Protein AF-A0A936JJU2-F1 (afdb_monomer_lite)

Radius of gyration: 40.04 Å; chains: 1; bounding box: 97×70×119 Å

Sequence (979 aa):
MFFISIFLTSLLRIQAQEFVVNSTEDLPDADISDNIFFPQTLRSALENIEAHGGTQIRFLFDNLTYNLSQKYQLPTINKPIKIIGKGSTIHGENYIKYGLFFQSGANGSEVEDLRLTGFTVSPLSVQCNNSIFTSIEIFNNLGVGILLNNASNNIFISSKTTYSGFKIHSNSGDIGYGVQIDEKSNDNTFDGISFGCDLINFNQDLGNSKDGLYIRGEGTVVRNCVFAYNRRNGIELDQPNLNARPTTIINCDFQTSRLMQYAEVGTSDYNDTANQKSGIRIFRGNNITIRNCVFARHRSYGIESGVSGSNIVIDSNVFCLTPANRQMTEFVGNAEMIGESAIKARGNNLKIANNYIGKVKNGVSLFNGDGISIIGNTIGVVDSNVVFSPTNDGIFIGDNVKNLKIGDAMVPALGNRIIGSGRHCIWAQCYDTSKLFVIANNNLGVDKIIKPALPCGESGILLEGNISFVSIELNNISSLQYGIRIRSLPSTINSTIVYTPASLTITKNTLGFVLLDSTQKNNSEAALALEGVKNIDVSRNVLSYSNKGIVCSSDINQNISIFLNQIGALSTTDLVKVNASHGILLKNGCTGVSVGLLLDSTSGNLIYNNGGAAVKVEDSSINNLIVYNIMIGNKQGSISLGDGKLYYDEKRDRDSSDLDSGPNSLQNAPVVTNIDIRNLDAVYLAMLTGKSGRKYSINEYLTLKLPTSSQYLMPAIKPIRQYQVAIPESGVVEISKDIIDIESVELMKKGTHTITLTATNEDLETSQLGSVFSPSGTDLSISYDTTKSVVIGRVIKTYLTTKNISEIKALNVQIVDSMPAMFVIDSVMSTIGVPVIEGSLVKLTLSELNAQDSVEILVIGRHTTQEIHKRYAFVYSDSKEITLANNEDSLFIIIDPTQVHHSTSEFPPTYFSSGQTLRITLNSNYKVVQLIDILGNRVYHKDVNKNHRIFIENIPFGLYMVILTDEANKLNVYNILHF

Secondary structure (DSSP, 8-state):
--SSSSSSSS-------EEEE---S----S-TTSS---S-SHHHHHHHHHHH--SEEEESSSS-EEEE-SSSPPPPB-S--EEEEEEEEEEE-TT--EEEEE-TT-TT-EEEEEEEE--SSEEEEE--SS-EEES-EEES-SS-SEEESS--S-EEE--SSSSS--EEE---STT--SEEE-TT--S-EEES-EESS-SSSTTS----SS-SEEE-SSS-EEES-EE-S-SSEEEEEE---TTPPPEEEES-B--S-S---SS---TTGGG-TTS-SEEEEEEE-EEEEEES-B--S-SSEEEEE-TT-EEEEEES-EES---TT--TTS--SS-PPEEEEEEEEEEEEEEEES-EE-SEEEEEEEEEEEEEEEES-EESEEETTEEE--SS-SEEE-TTEEEEEEE-SS-GGG--EE--BSSEEEEEEE--S---EEEES-EES--SSSS----BSSEEEEEEES--SEEEES-EE-BSSEEEEEE---EEETTEEE-----EEEES-EES---TT--SPS-SSEEEEEES-EEEEEES-EE-SSSEEEEEE-TT-EEEEEES-EEE-SSTT-TTS--SS-SEEEETT--SEEESBTTBTT---EEES-SS-SEEE-TT--S-EE-S-EEES-TT-SEEES-HHHHHHS-TT-STT-SS-SSS------EEEEEEE-SS-EEEEEEEE--TT-EEEEEEEEEE---TT-TTPPPPEEEEEEEEEEPPTTSEEEEEEEE--HHHHHHHHTTSEEEEEEEEETT--B----BPPP--S--EEEEE-TTT-EEETTEEEEEEEEEE-SSS-EEEEEEEEE--TTEEEEEEEESSS--EEETTEEEEEEEEE-TT-EEEEEEEEEESS-SEEEEEEEEE-SSS---TTTSEEEEEEE--GGG----S-S---EEEE-SSEEEEE-SS-EEEEEEEETT--EEEEEEE-TT-EEEEESPPSEEEEEEEEETT--EEEEEEEE-

Structure (mmCIF, N/CA/C/O backbone):
data_AF-A0A936JJU2-F1
#
_entry.id   AF-A0A936JJU2-F1
#
loop_
_atom_site.group_PDB
_atom_site.id
_atom_site.type_symbol
_atom_site.label_atom_id
_atom_site.label_alt_id
_atom_site.label_comp_id
_atom_site.label_asym_id
_atom_site.label_entity_id
_atom_site.label_seq_id
_atom_site.pdbx_PDB_ins_code
_atom_site.Cartn_x
_atom_site.Cartn_y
_atom_site.Cartn_z
_atom_site.occupancy
_atom_site.B_iso_or_equiv
_atom_site.auth_seq_id
_atom_site.auth_comp_id
_atom_site.auth_asym_id
_atom_site.auth_atom_id
_atom_site.pdbx_PDB_model_num
ATOM 1 N N . MET A 1 1 ? -34.732 -45.174 61.793 1.00 40.16 1 MET A N 1
ATOM 2 C CA . MET A 1 1 ? -34.907 -43.712 61.935 1.00 40.16 1 MET A CA 1
ATOM 3 C C . MET A 1 1 ? -33.585 -42.999 61.594 1.00 40.16 1 MET A C 1
ATOM 5 O O . MET A 1 1 ? -33.005 -42.371 62.459 1.00 40.16 1 MET A O 1
ATOM 9 N N . PHE A 1 2 ? -33.060 -43.160 60.364 1.00 36.84 2 PHE A N 1
ATOM 10 C CA . PHE A 1 2 ? -31.768 -42.556 59.953 1.00 36.84 2 PHE A CA 1
ATOM 11 C C . PHE A 1 2 ? -31.619 -42.312 58.431 1.00 36.84 2 PHE A C 1
ATOM 13 O O . PHE A 1 2 ? -30.558 -41.910 57.978 1.00 36.84 2 PHE A O 1
ATOM 20 N N . PHE A 1 3 ? -32.671 -42.526 57.625 1.00 35.47 3 PHE A N 1
ATOM 21 C CA . PHE A 1 3 ? -32.585 -42.466 56.151 1.00 35.47 3 PHE A CA 1
ATOM 22 C C . PHE A 1 3 ? -33.472 -41.399 55.484 1.00 35.47 3 PHE A C 1
ATOM 24 O O . PHE A 1 3 ? -33.470 -41.283 54.266 1.00 35.47 3 PHE A O 1
ATOM 31 N N . ILE A 1 4 ? -34.194 -40.582 56.260 1.00 44.06 4 ILE A N 1
ATOM 32 C CA . ILE A 1 4 ? -35.075 -39.518 55.727 1.00 44.06 4 ILE A CA 1
ATOM 33 C C . ILE A 1 4 ? -34.419 -38.120 55.809 1.00 44.06 4 ILE A C 1
ATOM 35 O O . ILE A 1 4 ? -34.887 -37.180 55.180 1.00 44.06 4 ILE A O 1
ATOM 39 N N . SER A 1 5 ? -33.273 -37.973 56.489 1.00 38.62 5 SER A N 1
ATOM 40 C CA . SER A 1 5 ? -32.639 -36.658 56.709 1.00 38.62 5 SER A CA 1
ATOM 41 C C . SER A 1 5 ? -31.586 -36.243 55.668 1.00 38.62 5 SER A C 1
ATOM 43 O O . SER A 1 5 ? -31.116 -35.113 55.727 1.00 38.62 5 SER A O 1
ATOM 45 N N . ILE A 1 6 ? -31.198 -37.116 54.729 1.00 41.53 6 ILE A N 1
ATOM 46 C CA . ILE A 1 6 ? -30.118 -36.826 53.755 1.00 41.53 6 ILE A CA 1
ATOM 47 C C . ILE A 1 6 ? -30.666 -36.522 52.346 1.00 41.53 6 ILE A C 1
ATOM 49 O O . ILE A 1 6 ? -29.966 -35.951 51.519 1.00 41.53 6 ILE A O 1
ATOM 53 N N . PHE A 1 7 ? -31.945 -36.806 52.081 1.00 34.97 7 PHE A N 1
ATOM 54 C CA . PHE A 1 7 ? -32.577 -36.515 50.784 1.00 34.97 7 PHE A CA 1
ATOM 55 C C . PHE A 1 7 ? -33.333 -35.173 50.735 1.00 34.97 7 PHE A C 1
ATOM 57 O O . PHE A 1 7 ? -33.782 -34.771 49.665 1.00 34.97 7 PHE A O 1
ATOM 64 N N . LEU A 1 8 ? -33.462 -34.462 51.866 1.00 32.72 8 LEU A N 1
ATOM 65 C CA . LEU A 1 8 ? -34.159 -33.167 51.937 1.00 32.72 8 LEU A CA 1
ATOM 66 C C . LEU A 1 8 ? -33.231 -31.938 51.859 1.00 32.72 8 LEU A C 1
ATOM 68 O O . LEU A 1 8 ? -33.726 -30.828 51.696 1.00 32.72 8 LEU A O 1
ATOM 72 N N . THR A 1 9 ? -31.906 -32.102 51.936 1.00 36.31 9 THR A N 1
ATOM 73 C CA . THR A 1 9 ? -30.935 -30.986 51.903 1.00 36.31 9 THR A CA 1
ATOM 74 C C . THR A 1 9 ? -30.238 -30.792 50.554 1.00 36.31 9 THR A C 1
ATOM 76 O O . THR A 1 9 ? -29.583 -29.776 50.356 1.00 36.31 9 THR A O 1
ATOM 79 N N . SER A 1 10 ? -30.420 -31.699 49.590 1.00 34.22 10 SER A N 1
ATOM 80 C CA . SER A 1 10 ? -29.864 -31.593 48.228 1.00 34.22 10 SER A CA 1
ATOM 81 C C . SER A 1 10 ? -30.870 -31.101 47.173 1.00 34.22 10 SER A C 1
ATOM 83 O O . SER A 1 10 ? -30.530 -30.991 45.998 1.00 34.22 10 SER A O 1
ATOM 85 N N . LEU A 1 11 ? -32.101 -30.775 47.589 1.00 33.19 11 LEU A N 1
ATOM 86 C CA . LEU A 1 11 ? -33.198 -30.282 46.739 1.00 33.19 11 LEU A CA 1
ATOM 87 C C . LEU A 1 11 ? -33.720 -28.895 47.150 1.00 33.19 11 LEU A C 1
ATOM 89 O O . LEU A 1 11 ? -34.716 -28.426 46.592 1.00 33.19 11 LEU A O 1
ATOM 93 N N . LEU A 1 12 ? -33.034 -28.205 48.072 1.00 40.25 12 LEU A N 1
ATOM 94 C CA . LEU A 1 12 ? -33.179 -26.759 48.223 1.00 40.25 12 LEU A CA 1
ATOM 95 C C . LEU A 1 12 ? -32.635 -26.123 46.947 1.00 40.25 12 LEU A C 1
ATOM 97 O O . LEU A 1 12 ? -31.440 -25.885 46.794 1.00 40.25 12 LEU A O 1
ATOM 101 N N . ARG A 1 13 ? -33.558 -25.931 46.001 1.00 38.94 13 ARG A N 1
ATOM 102 C CA . ARG A 1 13 ? -33.442 -25.001 44.887 1.00 38.94 13 ARG A CA 1
ATOM 103 C C . ARG A 1 13 ? -32.638 -23.804 45.387 1.00 38.94 13 ARG A C 1
ATOM 105 O O . ARG A 1 13 ? -33.099 -23.117 46.295 1.00 38.94 13 ARG A O 1
ATOM 112 N N . ILE A 1 14 ? -31.482 -23.544 44.777 1.00 45.72 14 ILE A N 1
ATOM 113 C CA . ILE A 1 14 ? -30.986 -22.174 44.669 1.00 45.72 14 ILE A CA 1
ATOM 114 C C . ILE A 1 14 ? -32.116 -21.459 43.930 1.00 45.72 14 ILE A C 1
ATOM 116 O O . ILE A 1 14 ? -32.237 -21.544 42.708 1.00 45.72 14 ILE A O 1
ATOM 120 N N . GLN A 1 15 ? -33.070 -20.923 44.688 1.00 49.09 15 GLN A N 1
ATOM 121 C CA . GLN A 1 15 ? -34.085 -20.053 44.143 1.00 49.09 15 GLN A CA 1
ATOM 122 C C . GLN A 1 15 ? -33.283 -18.880 43.602 1.00 49.09 15 GLN A C 1
ATOM 124 O O . GLN A 1 15 ? -32.525 -18.263 44.345 1.00 49.09 15 GLN A O 1
ATOM 129 N N . ALA A 1 16 ? -33.361 -18.669 42.292 1.00 61.81 16 ALA A N 1
ATOM 130 C CA . ALA A 1 16 ? -32.753 -17.534 41.626 1.00 61.81 16 ALA A CA 1
ATOM 131 C C . ALA A 1 16 ? -33.216 -16.258 42.349 1.00 61.81 16 ALA A C 1
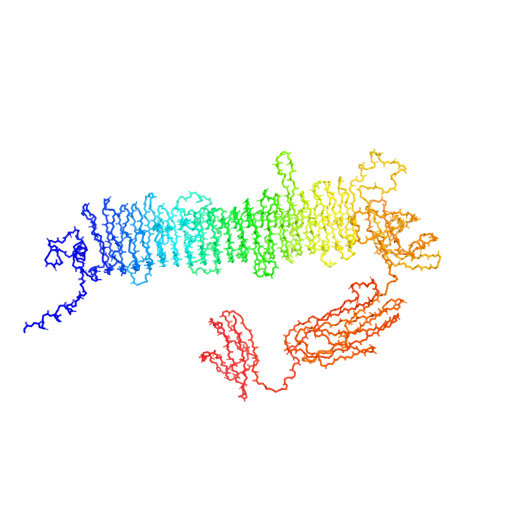ATOM 133 O O . ALA A 1 16 ? -34.368 -15.850 42.201 1.00 61.81 16 ALA A O 1
ATOM 134 N N . GLN A 1 17 ? -32.370 -15.714 43.228 1.00 82.94 17 GLN A N 1
ATOM 135 C CA . GLN A 1 17 ? -32.709 -14.549 44.033 1.00 82.94 17 GLN A CA 1
ATOM 136 C C . GLN A 1 17 ? -32.469 -13.306 43.176 1.00 82.94 17 GLN A C 1
ATOM 138 O O . GLN A 1 17 ? -31.356 -13.068 42.692 1.00 82.94 17 GLN A O 1
ATOM 143 N N . GLU A 1 18 ? -33.549 -12.564 42.938 1.00 91.56 18 GLU A N 1
ATOM 144 C CA . GLU A 1 18 ? -33.556 -11.293 42.219 1.00 91.56 18 GLU A CA 1
ATOM 145 C C . GLU A 1 18 ? -33.667 -10.144 43.225 1.00 91.56 18 GLU A C 1
ATOM 147 O O . GLU A 1 18 ? -34.605 -10.096 44.022 1.00 91.56 18 GLU A O 1
ATOM 152 N N . PHE A 1 19 ? -32.738 -9.193 43.151 1.00 94.12 19 PHE A N 1
ATOM 153 C CA . PHE A 1 19 ? -32.750 -7.972 43.951 1.00 94.12 19 PHE A CA 1
ATOM 154 C C . PHE A 1 19 ? -33.273 -6.804 43.106 1.00 94.12 19 PHE A C 1
ATOM 156 O O . PHE A 1 19 ? -32.658 -6.413 42.111 1.00 94.12 19 PHE A O 1
ATOM 163 N N . VAL A 1 20 ? -34.430 -6.252 43.484 1.00 95.62 20 VAL A N 1
ATOM 164 C CA . VAL A 1 20 ? -35.074 -5.143 42.761 1.00 95.62 20 VAL A CA 1
ATOM 165 C C . VAL A 1 20 ? -34.740 -3.811 43.429 1.00 95.62 20 VAL A C 1
ATOM 167 O O . VAL A 1 20 ? -35.264 -3.500 44.494 1.00 95.62 20 VAL A O 1
ATOM 170 N N . VAL A 1 21 ? -33.899 -3.004 42.786 1.00 96.00 21 VAL A N 1
ATOM 171 C CA . VAL A 1 21 ? -33.484 -1.688 43.292 1.00 96.00 21 VAL A CA 1
ATOM 172 C C . VAL A 1 21 ? -34.578 -0.658 43.006 1.00 96.00 21 VAL A C 1
ATOM 174 O O . VAL A 1 21 ? -34.879 -0.380 41.842 1.00 96.00 21 VAL A O 1
ATOM 177 N N . ASN A 1 22 ? -35.159 -0.067 44.052 1.00 94.75 22 ASN A N 1
ATOM 178 C CA . ASN A 1 22 ? -36.222 0.943 43.938 1.00 94.75 22 ASN A CA 1
ATOM 179 C C . ASN A 1 22 ? -35.958 2.243 44.715 1.00 94.75 22 ASN A C 1
ATOM 181 O O . ASN A 1 22 ? -36.777 3.155 44.645 1.00 94.75 22 ASN A O 1
ATOM 185 N N . SER A 1 23 ? -34.823 2.356 45.406 1.00 94.06 23 SER A N 1
ATOM 186 C CA . SER A 1 23 ? -34.385 3.596 46.049 1.00 94.06 23 SER A CA 1
ATOM 187 C C . SER A 1 23 ? -33.131 4.147 45.372 1.00 94.06 23 SER A C 1
ATOM 189 O O . SER A 1 23 ? -32.212 3.392 45.051 1.00 94.06 23 SER A O 1
ATOM 191 N N . THR A 1 24 ? -33.091 5.467 45.164 1.00 93.44 24 THR A N 1
ATOM 192 C CA . THR A 1 24 ? -31.921 6.199 44.642 1.00 93.44 24 THR A CA 1
ATOM 193 C C . THR A 1 24 ? -30.899 6.554 45.723 1.00 93.44 24 THR A C 1
ATOM 195 O O . THR A 1 24 ? -29.877 7.163 45.414 1.00 93.44 24 THR A O 1
ATOM 198 N N . GLU A 1 25 ? -31.183 6.230 46.985 1.00 93.25 25 GLU A N 1
ATOM 199 C CA . GLU A 1 25 ? -30.280 6.467 48.110 1.00 93.25 25 GLU A CA 1
ATOM 200 C C . GLU A 1 25 ? -29.057 5.534 48.062 1.00 93.25 25 GLU A C 1
ATOM 202 O O . GLU A 1 25 ? -29.143 4.384 47.629 1.00 93.25 25 GLU A O 1
ATOM 207 N N . ASP A 1 26 ? -27.916 6.013 48.562 1.00 93.25 26 ASP A N 1
ATOM 208 C CA . ASP A 1 26 ? -26.689 5.224 48.732 1.00 93.25 26 ASP A CA 1
ATOM 209 C C . ASP A 1 26 ? -26.554 4.760 50.192 1.00 93.25 26 ASP A C 1
ATOM 211 O O . ASP A 1 26 ? -25.751 5.292 50.964 1.00 93.25 26 ASP A O 1
ATOM 215 N N . LEU A 1 27 ? -27.401 3.809 50.596 1.00 94.19 27 LEU A N 1
ATOM 216 C CA . LEU A 1 27 ? -27.404 3.226 51.944 1.00 94.19 27 LEU A CA 1
ATOM 217 C C . LEU A 1 27 ? -26.990 1.747 51.912 1.00 94.19 27 LEU A C 1
ATOM 219 O O . LEU A 1 27 ? -27.438 1.035 51.009 1.00 94.19 27 LEU A O 1
ATOM 223 N N . PRO A 1 28 ? -26.157 1.286 52.866 1.00 93.31 28 PRO A N 1
ATOM 224 C CA . PRO A 1 28 ? -25.867 -0.135 53.040 1.00 93.31 28 PRO A CA 1
ATOM 225 C C . PRO A 1 28 ? -27.104 -0.880 53.547 1.00 93.31 28 PRO A C 1
ATOM 227 O O . PRO A 1 28 ? -28.092 -0.254 53.943 1.00 93.31 28 PRO A O 1
ATOM 230 N N . ASP A 1 29 ? -27.039 -2.206 53.546 1.00 91.44 29 ASP A N 1
ATOM 231 C CA . ASP A 1 29 ? -28.048 -3.037 54.185 1.00 91.44 29 ASP A CA 1
ATOM 232 C C . ASP A 1 29 ? -28.132 -2.738 55.691 1.00 91.44 29 ASP A C 1
ATOM 234 O O . ASP A 1 29 ? -27.113 -2.529 56.359 1.00 91.44 29 ASP A O 1
ATOM 238 N N . ALA A 1 30 ? -29.354 -2.661 56.217 1.00 91.25 30 ALA A N 1
ATOM 239 C CA . ALA A 1 30 ? -29.588 -2.355 57.622 1.00 91.25 30 ALA A CA 1
ATOM 240 C C . ALA A 1 30 ? -29.129 -3.497 58.544 1.00 91.25 30 ALA A C 1
ATOM 242 O O . ALA A 1 30 ? -28.650 -3.222 59.648 1.00 91.25 30 ALA A O 1
ATOM 243 N N . ASP A 1 31 ? -29.256 -4.748 58.095 1.00 90.38 31 ASP A N 1
ATOM 244 C CA . ASP A 1 31 ? -28.789 -5.943 58.791 1.00 90.38 31 ASP A CA 1
ATOM 245 C C . ASP A 1 31 ? -28.490 -7.064 57.790 1.00 90.38 31 ASP A C 1
ATOM 247 O O . ASP A 1 31 ? -29.290 -7.961 57.552 1.00 90.38 31 ASP A O 1
ATOM 251 N N . ILE A 1 32 ? -27.258 -7.088 57.281 1.00 90.00 32 ILE A N 1
ATOM 252 C CA . ILE A 1 32 ? -26.828 -8.100 56.310 1.00 90.00 32 ILE A CA 1
ATOM 253 C C . ILE A 1 32 ? -26.976 -9.554 56.807 1.00 90.00 32 ILE A C 1
ATOM 255 O O . ILE A 1 32 ? -26.828 -10.481 56.017 1.00 90.00 32 ILE A O 1
ATOM 259 N N . SER A 1 33 ? -27.215 -9.802 58.100 1.00 88.12 33 SER A N 1
ATOM 260 C CA . SER A 1 33 ? -27.320 -11.151 58.664 1.00 88.12 33 SER A CA 1
ATOM 261 C C . SER A 1 33 ? -28.732 -11.746 58.648 1.00 88.12 33 SER A C 1
ATOM 263 O O . SER A 1 33 ? -28.875 -12.958 58.827 1.00 88.12 33 SER A O 1
ATOM 265 N N . ASP A 1 34 ? -29.766 -10.936 58.410 1.00 82.81 34 ASP A N 1
ATOM 266 C CA . ASP A 1 34 ? -31.167 -11.356 58.538 1.00 82.81 34 ASP A CA 1
ATOM 267 C C . ASP A 1 34 ? -31.761 -11.979 57.253 1.00 82.81 34 ASP A C 1
ATOM 269 O O . ASP A 1 34 ? -32.876 -12.508 57.277 1.00 82.81 34 ASP A O 1
ATOM 273 N N . ASN A 1 35 ? -30.990 -11.998 56.156 1.00 78.62 35 ASN A N 1
ATOM 274 C CA . ASN A 1 35 ? -31.396 -12.404 54.800 1.00 78.62 35 ASN A CA 1
ATOM 275 C C . ASN A 1 35 ? -32.526 -11.546 54.190 1.00 78.62 35 ASN A C 1
ATOM 277 O O . ASN A 1 35 ? -33.201 -11.984 53.250 1.00 78.62 35 ASN A O 1
ATOM 281 N N . ILE A 1 36 ? -32.753 -10.341 54.706 1.00 85.06 36 ILE A N 1
ATOM 282 C CA . ILE A 1 36 ? -33.735 -9.378 54.221 1.00 85.06 36 ILE A CA 1
ATOM 283 C C . ILE A 1 36 ? -32.997 -8.296 53.438 1.00 85.06 36 ILE A C 1
ATOM 285 O O . ILE A 1 36 ? -32.186 -7.550 53.958 1.00 85.06 36 ILE A O 1
ATOM 289 N N . PHE A 1 37 ? -33.345 -8.159 52.162 1.00 88.50 37 PHE A N 1
ATOM 290 C CA . PHE A 1 37 ? -32.852 -7.067 51.328 1.00 88.50 37 PHE A CA 1
ATOM 291 C C . PHE A 1 37 ? -33.549 -5.745 51.705 1.00 88.50 37 PHE A C 1
ATOM 293 O O . PHE A 1 37 ? -34.624 -5.435 51.172 1.00 88.50 37 PHE A O 1
ATOM 300 N N . PHE A 1 38 ? -32.971 -4.979 52.641 1.00 89.69 38 PHE A N 1
ATOM 301 C CA . PHE A 1 38 ? -33.506 -3.685 53.075 1.00 89.69 38 PHE A CA 1
ATOM 302 C C . PHE A 1 38 ? -32.415 -2.729 53.607 1.00 89.69 38 PHE A C 1
ATOM 304 O O . PHE A 1 38 ? -31.646 -3.102 54.488 1.00 89.69 38 PHE A O 1
ATOM 311 N N . PRO A 1 39 ? -32.388 -1.450 53.180 1.00 92.75 39 PRO A N 1
ATOM 312 C CA . PRO A 1 39 ? -33.255 -0.815 52.188 1.00 92.75 39 PRO A CA 1
ATOM 313 C C . PRO A 1 39 ? -32.950 -1.291 50.763 1.00 92.75 39 PRO A C 1
ATOM 315 O O . PRO A 1 39 ? -31.858 -1.752 50.463 1.00 92.75 39 PRO A O 1
ATOM 318 N N . GLN A 1 40 ? -33.911 -1.148 49.849 1.00 94.81 40 GLN A N 1
ATOM 319 C CA . GLN A 1 40 ? -33.811 -1.665 48.477 1.00 94.81 40 GLN A CA 1
ATOM 320 C C . GLN A 1 40 ? -32.973 -0.755 47.547 1.00 94.81 40 GLN A C 1
ATOM 322 O O . GLN A 1 40 ? -33.432 -0.289 46.497 1.00 94.81 40 GLN A O 1
ATOM 327 N N . THR A 1 41 ? -31.738 -0.470 47.964 1.00 95.81 41 THR A N 1
ATOM 328 C CA . THR A 1 41 ? -30.729 0.345 47.266 1.00 95.81 41 THR A CA 1
ATOM 329 C C . THR A 1 41 ? -29.774 -0.534 46.451 1.00 95.81 41 THR A C 1
ATOM 331 O O . THR A 1 41 ? -29.700 -1.750 46.637 1.00 95.81 41 THR A O 1
ATOM 334 N N . LEU A 1 42 ? -28.987 0.076 45.556 1.00 95.62 42 LEU A N 1
ATOM 335 C CA . LEU A 1 42 ? -27.934 -0.640 44.822 1.00 95.62 42 LEU A CA 1
ATOM 336 C C . LEU A 1 42 ? -26.856 -1.203 45.763 1.00 95.62 42 LEU A C 1
ATOM 338 O O . LEU A 1 42 ? -26.396 -2.325 45.563 1.00 95.62 42 LEU A O 1
ATOM 342 N N . ARG A 1 43 ? -26.450 -0.439 46.786 1.00 94.88 43 ARG A N 1
ATOM 343 C CA . ARG A 1 43 ? -25.405 -0.864 47.726 1.00 94.88 43 ARG A CA 1
ATOM 344 C C . ARG A 1 43 ? -25.847 -2.072 48.549 1.00 94.88 43 ARG A C 1
ATOM 346 O O . ARG A 1 43 ? -25.124 -3.062 48.546 1.00 94.88 43 ARG A O 1
ATOM 353 N N . SER A 1 44 ? -27.032 -2.027 49.162 1.00 94.88 44 SER A N 1
ATOM 354 C CA . SER A 1 44 ? -27.589 -3.180 49.886 1.00 94.88 44 SER A CA 1
ATOM 355 C C . SER A 1 44 ? -27.738 -4.399 48.963 1.00 94.88 44 SER A C 1
ATOM 357 O O . SER A 1 44 ? -27.402 -5.511 49.365 1.00 94.88 44 SER A O 1
ATOM 359 N N . ALA A 1 45 ? -28.140 -4.217 47.696 1.00 95.12 45 ALA A N 1
ATOM 360 C CA . ALA A 1 45 ? -28.257 -5.330 46.748 1.00 95.12 45 ALA A CA 1
ATOM 361 C C . ALA A 1 45 ? -26.901 -6.011 46.491 1.00 95.12 45 ALA A C 1
ATOM 363 O O . ALA A 1 45 ? -26.810 -7.238 46.498 1.00 95.12 45 ALA A O 1
ATOM 364 N N . LEU A 1 46 ? -25.841 -5.220 46.299 1.00 94.88 46 LEU A N 1
ATOM 365 C CA . LEU A 1 46 ? -24.481 -5.731 46.120 1.00 94.88 46 LEU A CA 1
ATOM 366 C C . LEU A 1 46 ? -23.957 -6.421 47.389 1.00 94.88 46 LEU A C 1
ATOM 368 O O . LEU A 1 46 ? -23.370 -7.495 47.288 1.00 94.88 46 LEU A O 1
ATOM 372 N N . GLU A 1 47 ? -24.201 -5.858 48.576 1.00 94.06 47 GLU A N 1
ATOM 373 C CA . GLU A 1 47 ? -23.827 -6.486 49.854 1.00 94.06 47 GLU A CA 1
ATOM 374 C C . GLU A 1 47 ? -24.519 -7.845 50.033 1.00 94.06 47 GLU A C 1
ATOM 376 O O . GLU A 1 47 ? -23.859 -8.831 50.366 1.00 94.06 47 GLU A O 1
ATOM 381 N N . ASN A 1 48 ? -25.820 -7.929 49.736 1.00 92.94 48 ASN A N 1
ATOM 382 C CA . ASN A 1 48 ? -26.593 -9.170 49.834 1.00 92.94 48 ASN A CA 1
ATOM 383 C C . ASN A 1 48 ? -26.133 -10.237 48.834 1.00 92.94 48 ASN A C 1
ATOM 385 O O . ASN A 1 48 ? -26.067 -11.413 49.186 1.00 92.94 48 ASN A O 1
ATOM 389 N N . ILE A 1 49 ? -25.761 -9.857 47.609 1.00 91.25 49 ILE A N 1
ATOM 390 C CA . ILE A 1 49 ? -25.192 -10.802 46.635 1.00 91.25 49 ILE A CA 1
ATOM 391 C C . ILE A 1 49 ? -23.891 -11.401 47.162 1.00 91.25 49 ILE A C 1
ATOM 393 O O . ILE A 1 49 ? -23.686 -12.619 47.106 1.00 91.25 49 ILE A O 1
ATOM 397 N N . GLU A 1 50 ? -23.015 -10.570 47.716 1.00 90.75 50 GLU A N 1
ATOM 398 C CA . GLU A 1 50 ? -21.739 -11.038 48.247 1.00 90.75 50 GLU A CA 1
ATOM 399 C C . GLU A 1 50 ? -21.915 -11.891 49.509 1.00 90.75 50 GLU A C 1
ATOM 401 O O . GLU A 1 50 ? -21.263 -12.932 49.632 1.00 90.75 50 GLU A O 1
ATOM 406 N N . ALA A 1 51 ? -22.856 -11.550 50.391 1.00 90.06 51 ALA A N 1
ATOM 407 C CA . ALA A 1 51 ? -23.142 -12.331 51.594 1.00 90.06 51 ALA A CA 1
ATOM 408 C C . ALA A 1 51 ? -23.862 -13.657 51.279 1.00 90.06 51 ALA A C 1
ATOM 410 O O . ALA A 1 51 ? -23.380 -14.731 51.643 1.00 90.06 51 ALA A O 1
ATOM 411 N N . HIS A 1 52 ? -24.955 -13.602 50.517 1.00 87.12 52 HIS A N 1
ATOM 412 C CA . HIS A 1 52 ? -25.941 -14.692 50.423 1.00 87.12 52 HIS A CA 1
ATOM 413 C C . HIS A 1 52 ? -26.050 -15.318 49.033 1.00 87.12 52 HIS A C 1
ATOM 415 O O . HIS A 1 52 ? -26.568 -16.422 48.879 1.00 87.12 52 HIS A O 1
ATOM 421 N N . GLY A 1 53 ? -25.487 -14.664 48.018 1.00 84.56 53 GLY A N 1
ATOM 422 C CA . GLY A 1 53 ? -25.633 -15.057 46.620 1.00 84.56 53 GLY A CA 1
ATOM 423 C C . GLY A 1 53 ? -26.832 -14.385 45.953 1.00 84.56 53 GLY A C 1
ATOM 424 O O . GLY A 1 53 ? -27.557 -13.599 46.550 1.00 84.56 53 GLY A O 1
ATOM 425 N N . GLY A 1 54 ? -27.007 -14.658 44.665 1.00 85.25 54 GLY A N 1
ATOM 426 C CA . GLY A 1 54 ? -28.041 -14.044 43.845 1.00 85.25 54 GLY A CA 1
ATOM 427 C C . GLY A 1 54 ? -27.807 -14.336 42.378 1.00 85.25 54 GLY A C 1
ATOM 428 O O . GLY A 1 54 ? -26.702 -14.698 41.983 1.00 85.25 54 GLY A O 1
ATOM 429 N N . THR A 1 55 ? -28.853 -14.200 41.571 1.00 89.56 55 THR A N 1
ATOM 430 C CA . THR A 1 55 ? -28.750 -14.382 40.116 1.00 89.56 55 THR A CA 1
ATOM 431 C C . THR A 1 55 ? -28.892 -13.072 39.362 1.00 89.56 55 THR A C 1
ATOM 433 O O . THR A 1 55 ? -28.389 -12.965 38.245 1.00 89.56 55 THR A O 1
ATOM 436 N N . GLN A 1 56 ? -29.570 -12.074 39.942 1.00 95.12 56 GLN A N 1
ATOM 437 C CA . GLN A 1 56 ? -29.890 -10.846 39.223 1.00 95.12 56 GLN A CA 1
ATOM 438 C C . GLN A 1 56 ? -30.064 -9.620 40.131 1.00 95.12 56 GLN A C 1
ATOM 440 O O . GLN A 1 56 ? -30.677 -9.711 41.193 1.00 95.12 56 GLN A O 1
ATOM 445 N N . ILE A 1 57 ? -29.618 -8.458 39.650 1.00 96.38 57 ILE A N 1
ATOM 446 C CA . ILE A 1 57 ? -30.063 -7.128 40.083 1.00 96.38 57 ILE A CA 1
ATOM 447 C C . ILE A 1 57 ? -30.895 -6.515 38.959 1.00 96.38 57 ILE A C 1
ATOM 449 O O . ILE A 1 57 ? -30.465 -6.490 37.803 1.00 96.38 57 ILE A O 1
ATOM 453 N N . ARG A 1 58 ? -32.067 -5.969 39.286 1.00 96.00 58 ARG A N 1
ATOM 454 C CA . ARG A 1 58 ? -32.885 -5.207 38.336 1.00 96.00 58 ARG A CA 1
ATOM 455 C C . ARG A 1 58 ? -33.265 -3.851 38.905 1.00 96.00 58 ARG A C 1
ATOM 457 O O . ARG A 1 58 ? -33.800 -3.756 40.006 1.00 96.00 58 ARG A O 1
ATOM 464 N N . PHE A 1 59 ? -33.053 -2.810 38.115 1.00 95.44 59 PHE A N 1
ATOM 465 C CA . PHE A 1 59 ? -33.521 -1.467 38.429 1.00 95.44 59 PHE A CA 1
ATOM 466 C C . PHE A 1 59 ? -35.030 -1.377 38.167 1.00 95.44 59 PHE A C 1
ATOM 468 O O . PHE A 1 59 ? -35.524 -1.801 37.116 1.00 95.44 59 PHE A O 1
ATOM 475 N N . LEU A 1 60 ? -35.790 -0.882 39.150 1.00 92.50 60 LEU A N 1
ATOM 476 C CA . LEU A 1 60 ? -37.247 -0.796 39.038 1.00 92.50 60 LEU A CA 1
ATOM 477 C C . LEU A 1 60 ? -37.659 0.249 37.999 1.00 92.50 60 LEU A C 1
ATOM 479 O O . LEU A 1 60 ? -38.517 -0.033 37.158 1.00 92.50 60 LEU A O 1
ATOM 483 N N . PHE A 1 61 ? -37.032 1.421 38.064 1.00 89.50 61 PHE A N 1
ATOM 484 C CA . PHE A 1 61 ? -37.368 2.593 37.268 1.00 89.50 61 PHE A CA 1
ATOM 485 C C . PHE A 1 61 ? -36.406 2.784 36.099 1.00 89.50 61 PHE A C 1
ATOM 487 O O . PHE A 1 61 ? -35.238 2.408 36.169 1.00 89.50 61 PHE A O 1
ATOM 494 N N . ASP A 1 62 ? -36.917 3.401 35.042 1.00 90.69 62 ASP A N 1
ATOM 495 C CA . ASP A 1 62 ? -36.196 3.612 33.795 1.00 90.69 62 ASP A CA 1
ATOM 496 C C . ASP A 1 62 ? -35.542 5.009 33.820 1.00 90.69 62 ASP A C 1
ATOM 498 O O . ASP A 1 62 ? -36.179 5.983 34.226 1.00 90.69 62 ASP A O 1
ATOM 502 N N . ASN A 1 63 ? -34.288 5.125 33.369 1.00 89.81 63 ASN A N 1
ATOM 503 C CA . ASN A 1 63 ? -33.539 6.392 33.267 1.00 89.81 63 ASN A CA 1
ATOM 504 C C . ASN A 1 63 ? -33.455 7.235 34.566 1.00 89.81 63 ASN A C 1
ATOM 506 O O . ASN A 1 63 ? -33.423 8.466 34.496 1.00 89.81 63 ASN A O 1
ATOM 510 N N . LEU A 1 64 ? -33.397 6.611 35.750 1.00 94.94 64 LEU A N 1
ATOM 511 C CA . LEU A 1 64 ? -33.142 7.330 37.010 1.00 94.94 64 LEU A CA 1
ATOM 512 C C . LEU A 1 64 ? -31.647 7.472 37.313 1.00 94.94 64 LEU A C 1
ATOM 514 O O . LEU A 1 64 ? -30.841 6.637 36.911 1.00 94.94 64 LEU A O 1
ATOM 518 N N . THR A 1 65 ? -31.287 8.506 38.076 1.00 95.38 65 THR A N 1
ATOM 519 C CA . THR A 1 65 ? -29.915 8.729 38.559 1.00 95.38 65 THR A CA 1
ATOM 520 C C . THR A 1 65 ? -29.766 8.292 40.015 1.00 95.38 65 THR A C 1
ATOM 522 O O . THR A 1 65 ? -30.508 8.741 40.886 1.00 95.38 65 THR A O 1
ATOM 525 N N . TYR A 1 66 ? -28.761 7.459 40.276 1.00 94.69 66 TYR A N 1
ATOM 526 C CA . TYR A 1 66 ? -28.383 6.911 41.575 1.00 94.69 66 TYR A CA 1
ATOM 527 C C . TYR A 1 66 ? -27.035 7.524 41.974 1.00 94.69 66 TYR A C 1
ATOM 529 O O . TYR A 1 66 ? -25.996 7.161 41.415 1.00 94.69 66 TYR A O 1
ATOM 537 N N . ASN A 1 67 ? -27.054 8.498 42.890 1.00 94.00 67 ASN A N 1
ATOM 538 C CA . ASN A 1 67 ? -25.850 9.217 43.318 1.00 94.00 67 ASN A CA 1
ATOM 539 C C . ASN A 1 67 ? -25.166 8.475 44.471 1.00 94.00 67 ASN A C 1
ATOM 541 O O . ASN A 1 67 ? -25.776 8.251 45.514 1.00 94.00 67 ASN A O 1
ATOM 545 N N . LEU A 1 68 ? -23.891 8.135 44.298 1.00 92.69 68 LEU A N 1
ATOM 546 C CA . LEU A 1 68 ? -23.070 7.473 45.308 1.00 92.69 68 LEU A CA 1
ATOM 547 C C . LEU A 1 68 ? -22.433 8.521 46.226 1.00 92.69 68 LEU A C 1
ATOM 549 O O . LEU A 1 68 ? -21.389 9.092 45.905 1.00 92.69 68 LEU A O 1
ATOM 553 N N . SER A 1 69 ? -23.080 8.789 47.360 1.00 85.25 69 SER A N 1
ATOM 554 C CA . SER A 1 69 ? -22.686 9.830 48.318 1.00 85.25 69 SER A CA 1
ATOM 555 C C . SER A 1 69 ? -21.876 9.321 49.516 1.00 85.25 69 SER A C 1
ATOM 557 O O . SER A 1 69 ? -21.441 10.118 50.351 1.00 85.25 69 SER A O 1
ATOM 559 N N . GLN A 1 70 ? -21.697 8.008 49.673 1.00 83.25 70 GLN A N 1
ATOM 560 C CA . GLN A 1 70 ? -20.887 7.458 50.762 1.00 83.25 70 GLN A CA 1
ATOM 561 C C . GLN A 1 70 ? -19.395 7.661 50.486 1.00 83.25 70 GLN A C 1
ATOM 563 O O . GLN A 1 70 ? -18.921 7.427 49.383 1.00 83.25 70 GLN A O 1
ATOM 568 N N . LYS A 1 71 ? -18.595 8.006 51.504 1.00 81.56 71 LYS A N 1
ATOM 569 C CA . LYS A 1 71 ? -17.133 8.215 51.353 1.00 81.56 71 LYS A CA 1
ATOM 570 C C . LYS A 1 71 ? -16.332 6.956 50.972 1.00 81.56 71 LYS A C 1
ATOM 572 O O . LYS A 1 71 ? -15.115 7.035 50.811 1.00 81.56 71 LYS A O 1
ATOM 577 N N . TYR A 1 72 ? -16.981 5.802 50.859 1.00 84.88 72 TYR A N 1
ATOM 578 C CA . TYR A 1 72 ? -16.380 4.508 50.549 1.00 84.88 72 TYR A CA 1
ATOM 579 C C . TYR A 1 72 ? -16.977 3.909 49.267 1.00 84.88 72 TYR A C 1
ATOM 581 O O . TYR A 1 72 ? -18.102 4.211 48.871 1.00 84.88 72 TYR A O 1
ATOM 589 N N . GLN A 1 73 ? -16.186 3.063 48.603 1.00 90.06 73 GLN A N 1
ATOM 590 C CA . GLN A 1 73 ? -16.533 2.467 47.307 1.00 90.06 73 GLN A CA 1
ATOM 591 C C . GLN A 1 73 ? -17.757 1.543 47.415 1.00 90.06 73 GLN A C 1
ATOM 593 O O . GLN A 1 73 ? -18.101 1.090 48.510 1.00 90.06 73 GLN A O 1
ATOM 598 N N . LEU A 1 74 ? -18.403 1.242 46.285 1.00 93.38 74 LEU A N 1
ATOM 599 C CA . LEU A 1 74 ? -19.362 0.136 46.220 1.00 93.38 74 LEU A CA 1
ATOM 600 C C . LEU A 1 74 ? -18.667 -1.202 46.552 1.00 93.38 74 LEU A C 1
ATOM 602 O O . LEU A 1 74 ? -17.466 -1.338 46.287 1.00 93.38 74 LEU A O 1
ATOM 606 N N . PRO A 1 75 ? -19.392 -2.187 47.118 1.00 93.94 75 PRO A N 1
ATOM 607 C CA . PRO A 1 75 ? -18.872 -3.540 47.279 1.00 93.94 75 PRO A CA 1
ATOM 608 C C . PRO A 1 75 ? -18.385 -4.106 45.942 1.00 93.94 75 PRO A C 1
ATOM 610 O O . PRO A 1 75 ? -19.019 -3.918 44.901 1.00 93.94 75 PRO A O 1
ATOM 613 N N . THR A 1 76 ? -17.251 -4.802 45.968 1.00 95.31 76 THR A N 1
ATOM 614 C CA . THR A 1 76 ? -16.740 -5.519 44.796 1.00 95.31 76 THR A CA 1
ATOM 615 C C . THR A 1 76 ? -17.586 -6.755 44.530 1.00 95.31 76 THR A C 1
ATOM 617 O O . THR A 1 76 ? -17.889 -7.495 45.459 1.00 95.31 76 THR A O 1
ATOM 620 N N . ILE A 1 77 ? -17.892 -7.010 43.264 1.00 96.69 77 ILE A N 1
ATOM 621 C CA . ILE A 1 77 ? -18.668 -8.159 42.812 1.00 96.69 77 ILE A CA 1
ATOM 622 C C . ILE A 1 77 ? -17.708 -9.330 42.611 1.00 96.69 77 ILE A C 1
ATOM 624 O O . ILE A 1 77 ? -16.850 -9.280 41.728 1.00 96.69 77 ILE A O 1
ATOM 628 N N . ASN A 1 78 ? -17.838 -10.384 43.408 1.00 96.00 78 ASN A N 1
ATOM 629 C CA . ASN A 1 78 ? -16.997 -11.578 43.341 1.00 96.00 78 ASN A CA 1
ATOM 630 C C . ASN A 1 78 ? -17.802 -12.857 43.055 1.00 96.00 78 ASN A C 1
ATOM 632 O O . ASN A 1 78 ? -17.269 -13.962 43.150 1.00 96.00 78 ASN A O 1
ATOM 636 N N . LYS A 1 79 ? -19.074 -12.723 42.668 1.00 93.19 79 LYS A N 1
ATOM 637 C CA . LYS A 1 79 ? -19.934 -13.820 42.203 1.00 93.19 79 LYS A CA 1
ATOM 638 C C . LYS A 1 79 ? -20.581 -13.474 40.854 1.00 93.19 79 LYS A C 1
ATOM 640 O O . LYS A 1 79 ? -20.797 -12.292 40.585 1.00 93.19 79 LYS A O 1
ATOM 645 N N . PRO A 1 80 ? -20.880 -14.464 39.991 1.00 94.50 80 PRO A N 1
ATOM 646 C CA . PRO A 1 80 ? -21.535 -14.212 38.710 1.00 94.50 80 PRO A CA 1
ATOM 647 C C . PRO A 1 80 ? -22.917 -13.591 38.920 1.00 94.50 80 PRO A C 1
ATOM 649 O O . PRO A 1 80 ? -23.693 -14.082 39.740 1.00 94.50 80 PRO A O 1
ATOM 652 N N . ILE A 1 81 ? -23.232 -12.527 38.185 1.00 95.94 81 ILE A N 1
ATOM 653 C CA . ILE A 1 81 ? -24.485 -11.785 38.359 1.00 95.94 81 ILE A CA 1
ATOM 654 C C . ILE A 1 81 ? -24.983 -11.224 37.029 1.00 95.94 81 ILE A C 1
ATOM 656 O O . ILE A 1 81 ? -24.184 -10.834 36.178 1.00 95.94 81 ILE A O 1
ATOM 660 N N . LYS A 1 82 ? -26.307 -11.131 36.869 1.00 97.19 82 LYS A N 1
ATOM 661 C CA . LYS A 1 82 ? -26.943 -10.332 35.816 1.00 97.19 82 LYS A CA 1
ATOM 662 C C . LYS A 1 82 ? -27.421 -8.985 36.356 1.00 97.19 82 LYS A C 1
ATOM 664 O O . LYS A 1 82 ? -28.186 -8.954 37.312 1.00 97.19 82 LYS A O 1
ATOM 669 N N . ILE A 1 83 ? -27.042 -7.872 35.739 1.00 96.88 83 ILE A N 1
ATOM 670 C CA . ILE A 1 83 ? -27.501 -6.526 36.111 1.00 96.88 83 ILE A CA 1
ATOM 671 C C . ILE A 1 83 ? -28.288 -5.919 34.948 1.00 96.88 83 ILE A C 1
ATOM 673 O O . ILE A 1 83 ? -27.740 -5.725 33.867 1.00 96.88 83 ILE A O 1
ATOM 677 N N . ILE A 1 84 ? -29.561 -5.593 35.186 1.00 95.62 84 ILE A N 1
ATOM 678 C CA . ILE A 1 84 ? -30.458 -4.952 34.209 1.00 95.62 84 ILE A CA 1
ATOM 679 C C . ILE A 1 84 ? -30.728 -3.512 34.654 1.00 95.62 84 ILE A C 1
ATOM 681 O O . ILE A 1 84 ? -31.493 -3.285 35.596 1.00 95.62 84 ILE A O 1
ATOM 685 N N . GLY A 1 85 ? -30.092 -2.552 33.983 1.00 94.00 85 GLY A N 1
ATOM 686 C CA . GLY A 1 85 ? -30.053 -1.146 34.384 1.00 94.00 85 GLY A CA 1
ATOM 687 C C . GLY A 1 85 ? -31.215 -0.269 33.932 1.00 94.00 85 GLY A C 1
ATOM 688 O O . GLY A 1 85 ? -31.526 0.716 34.603 1.00 94.00 85 GLY A O 1
ATOM 689 N N . LYS A 1 86 ? -31.869 -0.614 32.816 1.00 92.88 86 LYS A N 1
ATOM 690 C CA . LYS A 1 86 ? -32.969 0.164 32.218 1.00 92.88 86 LYS A CA 1
ATOM 691 C C . LYS A 1 86 ? -32.629 1.640 31.925 1.00 92.88 86 LYS A C 1
ATOM 693 O O . LYS A 1 86 ? -33.406 2.549 32.230 1.00 92.88 86 LYS A O 1
ATOM 698 N N . GLY A 1 87 ? -31.432 1.902 31.413 1.00 91.69 87 GLY A N 1
ATOM 699 C CA . GLY A 1 87 ? -30.918 3.239 31.105 1.00 91.69 87 GLY A CA 1
ATOM 700 C C . GLY A 1 87 ? -30.565 4.077 32.337 1.00 91.69 87 GLY A C 1
ATOM 701 O O . GLY A 1 87 ? -30.249 5.262 32.210 1.00 91.69 87 GLY A O 1
ATOM 702 N N . SER A 1 88 ? -30.626 3.493 33.538 1.00 95.75 88 SER A N 1
ATOM 703 C CA . SER A 1 88 ? -30.322 4.197 34.784 1.00 95.75 88 SER A CA 1
ATOM 704 C C . SER A 1 88 ? -28.860 4.632 34.850 1.00 95.75 88 SER A C 1
ATOM 706 O O . SER A 1 88 ? -27.957 3.946 34.368 1.00 95.75 88 SER A O 1
ATOM 708 N N . THR A 1 89 ? -28.626 5.783 35.475 1.00 97.06 89 THR A N 1
ATOM 709 C CA . THR A 1 89 ? -27.301 6.377 35.659 1.00 97.06 89 THR A CA 1
ATOM 710 C C . THR A 1 89 ? -26.782 6.101 37.064 1.00 97.06 89 THR A C 1
ATOM 712 O O . THR A 1 89 ? -27.422 6.481 38.039 1.00 97.06 89 THR A O 1
ATOM 715 N N . ILE A 1 90 ? -25.602 5.498 37.180 1.00 96.94 90 ILE A N 1
ATOM 716 C CA . ILE A 1 90 ? -24.842 5.411 38.431 1.00 96.94 90 ILE A CA 1
ATOM 717 C C . ILE A 1 90 ? -23.804 6.536 38.412 1.00 96.94 90 ILE A C 1
ATOM 719 O O . ILE A 1 90 ? -22.925 6.566 37.546 1.00 96.94 90 ILE A O 1
ATOM 723 N N . HIS A 1 91 ? -23.919 7.467 39.357 1.00 96.81 91 HIS A N 1
ATOM 724 C CA . HIS A 1 91 ? -23.087 8.665 39.427 1.00 96.81 91 HIS A CA 1
ATOM 725 C C . HIS A 1 91 ? -22.191 8.630 40.667 1.00 96.81 91 HIS A C 1
ATOM 727 O O . HIS A 1 91 ? -22.684 8.639 41.794 1.00 96.81 91 HIS A O 1
ATOM 733 N N . GLY A 1 92 ? -20.876 8.573 40.460 1.00 94.56 92 GLY A N 1
ATOM 734 C CA . GLY A 1 92 ? -19.883 8.730 41.519 1.00 94.56 92 GLY A CA 1
ATOM 735 C C . GLY A 1 92 ? -19.644 10.201 41.855 1.00 94.56 92 GLY A C 1
ATOM 736 O O . GLY A 1 92 ? -19.542 11.033 40.963 1.00 94.56 92 GLY A O 1
ATOM 737 N N . GLU A 1 93 ? -19.518 10.524 43.139 1.00 89.25 93 GLU A N 1
ATOM 738 C CA . GLU A 1 93 ? -18.978 11.815 43.577 1.00 89.25 93 GLU A CA 1
ATOM 739 C C . GLU A 1 93 ? -17.451 11.883 43.360 1.00 89.25 93 GLU A C 1
ATOM 741 O O . GLU A 1 93 ? -16.779 10.853 43.280 1.00 89.25 93 GLU A O 1
ATOM 746 N N . ASN A 1 94 ? -16.868 13.091 43.368 1.00 80.75 94 ASN A N 1
ATOM 747 C CA . ASN A 1 94 ? -15.452 13.382 43.036 1.00 80.75 94 ASN A CA 1
ATOM 748 C C . ASN A 1 94 ? -14.371 12.656 43.879 1.00 80.75 94 ASN A C 1
ATOM 750 O O . ASN A 1 94 ? -13.179 12.890 43.692 1.00 80.75 94 ASN A O 1
ATOM 754 N N . TYR A 1 95 ? -14.749 11.816 44.840 1.00 86.06 95 TYR A N 1
ATOM 755 C CA . TYR A 1 95 ? -13.858 10.999 45.675 1.00 86.06 95 TYR A CA 1
ATOM 756 C C . TYR A 1 95 ? -14.084 9.485 45.504 1.00 86.06 95 TYR A C 1
ATOM 758 O O . TYR A 1 95 ? -13.325 8.679 46.053 1.00 86.06 95 TYR A O 1
ATOM 766 N N . ILE A 1 96 ? -15.094 9.070 44.735 1.00 92.62 96 ILE A N 1
ATOM 767 C CA . ILE A 1 96 ? -15.323 7.668 44.391 1.00 92.62 96 ILE A CA 1
ATOM 768 C C . ILE A 1 96 ? -14.352 7.281 43.274 1.00 92.62 96 ILE A C 1
ATOM 770 O O . ILE A 1 96 ? -14.203 7.973 42.267 1.00 92.62 96 ILE A O 1
ATOM 774 N N . LYS A 1 97 ? -13.625 6.182 43.470 1.00 93.50 97 LYS A N 1
ATOM 775 C CA . LYS A 1 97 ? -12.595 5.714 42.538 1.00 93.50 97 LYS A CA 1
ATOM 776 C C . LYS A 1 97 ? -13.193 4.791 41.496 1.00 93.50 97 LYS A C 1
ATOM 778 O O . LYS A 1 97 ? -12.927 4.973 40.310 1.00 93.50 97 LYS A O 1
ATOM 783 N N . TYR A 1 98 ? -14.000 3.841 41.951 1.00 95.12 98 TYR A N 1
ATOM 784 C CA . TYR A 1 98 ? -14.562 2.780 41.138 1.00 95.12 98 TYR A CA 1
ATOM 785 C C . TYR A 1 98 ? -16.084 2.743 41.240 1.00 95.12 98 TYR A C 1
ATOM 787 O O . TYR A 1 98 ? -16.637 2.961 42.317 1.00 95.12 98 TYR A O 1
ATOM 795 N N . GLY A 1 99 ? -16.740 2.457 40.115 1.00 95.56 99 GLY A N 1
ATOM 796 C CA . GLY A 1 99 ? -18.169 2.152 40.071 1.00 95.56 99 GLY A CA 1
ATOM 797 C C . GLY A 1 99 ? -18.412 0.666 40.297 1.00 95.56 99 GLY A C 1
ATOM 798 O O . GLY A 1 99 ? -18.206 0.157 41.396 1.00 95.56 99 GLY A O 1
ATOM 799 N N . LEU A 1 100 ? -18.831 -0.0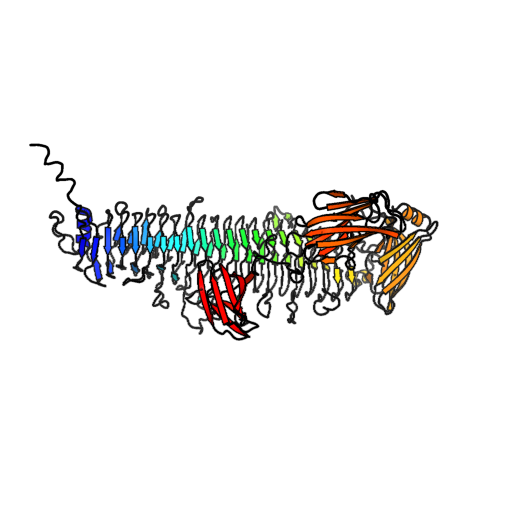40 39.249 1.00 97.44 100 LEU A N 1
ATOM 800 C CA . LEU A 1 100 ? -18.972 -1.493 39.287 1.00 97.44 100 LEU A CA 1
ATOM 801 C C . LEU A 1 100 ? -17.594 -2.148 39.149 1.00 97.44 100 LEU A C 1
ATOM 803 O O . LEU A 1 100 ? -16.874 -1.911 38.176 1.00 97.44 100 LEU A O 1
ATOM 807 N N . PHE A 1 101 ? -17.228 -2.984 40.121 1.00 97.50 101 PHE A N 1
ATOM 808 C CA . PHE A 1 101 ? -15.942 -3.676 40.141 1.00 97.50 101 PHE A CA 1
ATOM 809 C C . PHE A 1 101 ? -16.158 -5.188 40.224 1.00 97.50 101 PHE A C 1
ATOM 811 O O . PHE A 1 101 ? -16.420 -5.723 41.296 1.00 97.50 101 PHE A O 1
ATOM 818 N N . PHE A 1 102 ? -15.973 -5.871 39.095 1.00 97.69 102 PHE A N 1
ATOM 819 C CA . PHE A 1 102 ? -16.013 -7.326 38.977 1.00 97.69 102 PHE A CA 1
ATOM 820 C C . PHE A 1 102 ? -14.633 -7.944 39.235 1.00 97.69 102 PHE A C 1
ATOM 822 O O . PHE A 1 102 ? -13.678 -7.660 38.509 1.00 97.69 102 PHE A O 1
ATOM 829 N N . GLN A 1 103 ? -14.533 -8.809 40.240 1.00 96.75 103 GLN A N 1
ATOM 830 C CA . GLN A 1 103 ? -13.347 -9.603 40.567 1.00 96.75 103 GLN A CA 1
ATOM 831 C C . GLN A 1 103 ? -13.381 -10.989 39.910 1.00 96.75 103 GLN A C 1
ATOM 833 O O . GLN A 1 103 ? -14.364 -11.376 39.283 1.00 96.75 103 GLN A O 1
ATOM 838 N N . SER A 1 104 ? -12.298 -11.754 40.054 1.00 94.06 104 SER A N 1
ATOM 839 C CA . SER A 1 104 ? -12.102 -13.048 39.386 1.00 94.06 104 SER A CA 1
ATOM 840 C C . SER A 1 104 ? -13.145 -14.124 39.717 1.00 94.06 104 SER A C 1
ATOM 842 O O . SER A 1 104 ? -13.280 -15.076 38.949 1.00 94.06 104 SER A O 1
ATOM 844 N N . GLY A 1 105 ? -13.895 -14.002 40.817 1.00 93.56 105 GLY A N 1
ATOM 845 C CA . GLY A 1 105 ? -15.016 -14.891 41.130 1.00 93.56 105 GLY A CA 1
ATOM 846 C C . GLY A 1 105 ? -16.299 -14.587 40.344 1.00 93.56 105 GLY A C 1
ATOM 847 O O . GLY A 1 105 ? -17.166 -15.451 40.235 1.00 93.56 105 GLY A O 1
ATOM 848 N N . ALA A 1 106 ? -16.409 -13.414 39.714 1.00 96.06 106 ALA A N 1
ATOM 849 C CA . ALA A 1 106 ? -17.597 -12.974 38.980 1.00 96.06 106 ALA A CA 1
ATOM 850 C C . ALA A 1 106 ? -17.626 -13.396 37.496 1.00 96.06 106 ALA A C 1
ATOM 852 O O . ALA A 1 106 ? -18.196 -12.701 36.653 1.00 96.06 106 ALA A O 1
ATOM 853 N N . ASN A 1 107 ? -16.984 -14.514 37.147 1.00 96.94 107 ASN A N 1
ATOM 854 C CA . ASN A 1 107 ? -16.916 -15.000 35.763 1.00 96.94 107 ASN A CA 1
ATOM 855 C C . ASN A 1 107 ? -18.305 -15.361 35.220 1.00 96.94 107 ASN A C 1
ATOM 857 O O . ASN A 1 107 ? -19.061 -16.051 35.897 1.00 96.94 107 ASN A O 1
ATOM 861 N N . GLY A 1 108 ? -18.615 -14.974 33.983 1.00 96.31 108 GLY A N 1
ATOM 862 C CA . GLY A 1 108 ? -19.938 -15.225 33.399 1.00 96.31 108 GLY A CA 1
ATOM 863 C C . GLY A 1 108 ? -21.006 -14.218 33.825 1.00 96.31 108 GLY A C 1
ATOM 864 O O . GLY A 1 108 ? -22.188 -14.547 33.803 1.00 96.31 108 GLY A O 1
ATOM 865 N N . SER A 1 109 ? -20.605 -13.016 34.248 1.00 97.56 109 SER A N 1
ATOM 866 C CA . SER A 1 109 ? -21.550 -11.947 34.585 1.00 97.56 109 SER A CA 1
ATOM 867 C C . SER A 1 109 ? -22.134 -11.292 33.332 1.00 97.56 109 SER A C 1
ATOM 869 O O . SER A 1 109 ? -21.490 -11.230 32.285 1.00 97.56 109 SER A O 1
ATOM 871 N N . GLU A 1 110 ? -23.340 -10.747 33.457 1.00 97.69 110 GLU A N 1
ATOM 872 C CA . GLU A 1 110 ? -24.028 -9.987 32.414 1.00 97.69 110 GLU A CA 1
ATOM 873 C C . GLU A 1 110 ? -24.389 -8.595 32.940 1.00 97.69 110 GLU A C 1
ATOM 875 O O . GLU A 1 110 ? -24.951 -8.463 34.025 1.00 97.69 110 GLU A O 1
ATOM 880 N N . VAL A 1 111 ? -24.112 -7.541 32.178 1.00 97.00 111 VAL A N 1
ATOM 881 C CA . VAL A 1 111 ? -24.539 -6.173 32.509 1.00 97.00 111 VAL A CA 1
ATOM 882 C C . VAL A 1 111 ? -25.181 -5.545 31.287 1.00 97.00 111 VAL A C 1
ATOM 884 O O . VAL A 1 111 ? -24.597 -5.575 30.207 1.00 97.00 111 VAL A O 1
ATOM 887 N N . GLU A 1 112 ? -26.359 -4.955 31.451 1.00 95.62 112 GLU A N 1
ATOM 888 C CA . GLU A 1 112 ? -27.131 -4.391 30.348 1.00 95.62 112 GLU A CA 1
ATOM 889 C C . GLU A 1 112 ? -27.720 -3.018 30.691 1.00 95.62 112 GLU A C 1
ATOM 891 O O . GLU A 1 112 ? -28.300 -2.833 31.763 1.00 95.62 112 GLU A O 1
ATOM 896 N N . ASP A 1 113 ? -27.620 -2.090 29.731 1.00 94.12 113 ASP A N 1
ATOM 897 C CA . ASP A 1 113 ? -28.402 -0.847 29.663 1.00 94.12 113 ASP A CA 1
ATOM 898 C C . ASP A 1 113 ? -28.225 0.045 30.904 1.00 94.12 113 ASP A C 1
ATOM 900 O O . ASP A 1 113 ? -29.166 0.327 31.645 1.00 94.12 113 ASP A O 1
ATOM 904 N N . LEU A 1 114 ? -26.979 0.458 31.152 1.00 95.88 114 LEU A N 1
ATOM 905 C CA . LEU A 1 114 ? -26.577 1.341 32.251 1.00 95.88 114 LEU A CA 1
ATOM 906 C C . LEU A 1 114 ? -25.783 2.538 31.736 1.00 95.88 114 LEU A C 1
ATOM 908 O O . LEU A 1 114 ? -25.071 2.445 30.736 1.00 95.88 114 LEU A O 1
ATOM 912 N N . ARG A 1 115 ? -25.820 3.635 32.496 1.00 97.19 115 ARG A N 1
ATOM 913 C CA . ARG A 1 115 ? -24.933 4.785 32.310 1.00 97.19 115 ARG A CA 1
ATOM 914 C C . ARG A 1 115 ? -24.041 4.983 33.533 1.00 97.19 115 ARG A C 1
ATOM 916 O O . ARG A 1 115 ? -24.533 4.916 34.655 1.00 97.19 115 ARG A O 1
ATOM 923 N N . LEU A 1 116 ? -22.748 5.234 33.347 1.00 97.56 116 LEU A N 1
ATOM 924 C CA . LEU A 1 116 ? -21.774 5.369 34.437 1.00 97.56 116 LEU A CA 1
ATOM 925 C C . LEU A 1 116 ? -20.953 6.664 34.288 1.00 97.56 116 LEU A C 1
ATOM 927 O O . LEU A 1 116 ? -20.347 6.896 33.239 1.00 97.56 116 LEU A O 1
ATOM 931 N N . THR A 1 117 ? -20.912 7.497 35.335 1.00 97.25 117 THR A N 1
ATOM 932 C CA . THR A 1 117 ? -20.276 8.834 35.297 1.00 97.25 117 THR A CA 1
ATOM 933 C C . THR A 1 117 ? -19.731 9.288 36.654 1.00 97.25 117 THR A C 1
ATOM 935 O O . THR A 1 117 ? -20.189 8.813 37.690 1.00 97.25 117 THR A O 1
ATOM 938 N N . GLY A 1 118 ? -18.792 10.243 36.662 1.00 94.88 118 GLY A N 1
ATOM 939 C CA . GLY A 1 118 ? -18.307 10.936 37.868 1.00 94.88 118 GLY A CA 1
ATOM 940 C C . GLY A 1 118 ? -17.232 10.202 38.682 1.00 94.88 118 GLY A C 1
ATOM 941 O O . GLY A 1 118 ? -16.917 10.591 39.802 1.00 94.88 118 GLY A O 1
ATOM 942 N N . PHE A 1 119 ? -16.624 9.145 38.142 1.00 95.44 119 PHE A N 1
ATOM 943 C CA . PHE A 1 119 ? -15.614 8.360 38.858 1.00 95.44 119 PHE A CA 1
ATOM 944 C C . PHE A 1 119 ? -14.192 8.874 38.616 1.00 95.44 119 PHE A C 1
ATOM 946 O O . PHE A 1 119 ? -13.843 9.334 37.527 1.00 95.44 119 PHE A O 1
ATOM 953 N N . THR A 1 120 ? -13.333 8.759 39.632 1.00 93.88 120 THR A N 1
ATOM 954 C CA . THR A 1 120 ? -11.956 9.280 39.571 1.00 93.88 120 THR A CA 1
ATOM 955 C C . THR A 1 120 ? -10.928 8.318 38.976 1.00 93.88 120 THR A C 1
ATOM 957 O O . THR A 1 120 ? -9.878 8.774 38.531 1.00 93.88 120 THR A O 1
ATOM 960 N N . VAL A 1 121 ? -11.200 7.005 38.952 1.00 94.00 121 VAL A N 1
ATOM 961 C CA . VAL A 1 121 ? -10.295 5.998 38.367 1.00 94.00 121 VAL A CA 1
ATOM 962 C C . VAL A 1 121 ? -10.967 5.235 37.237 1.00 94.00 121 VAL A C 1
ATOM 964 O O . VAL A 1 121 ? -10.484 5.311 36.112 1.00 94.00 121 VAL A O 1
ATOM 967 N N . SER A 1 122 ? -12.045 4.494 37.518 1.00 96.50 122 SER A N 1
ATOM 968 C CA . SER A 1 122 ? -12.817 3.824 36.469 1.00 96.50 122 SER A CA 1
ATOM 969 C C . SER A 1 122 ? -14.235 3.449 36.913 1.00 96.50 122 SER A C 1
ATOM 971 O O . SER A 1 122 ? -14.384 2.730 37.901 1.00 96.50 122 SER A O 1
ATOM 973 N N . PRO A 1 123 ? -15.291 3.867 36.194 1.00 96.94 123 PRO A N 1
ATOM 974 C CA . PRO A 1 123 ? -16.661 3.445 36.489 1.00 96.94 123 PRO A CA 1
ATOM 975 C C . PRO A 1 123 ? -16.888 1.939 36.339 1.00 96.94 123 PRO A C 1
ATOM 977 O O . PRO A 1 123 ? -17.776 1.402 37.001 1.00 96.94 123 PRO A O 1
ATOM 980 N N . LEU A 1 124 ? -16.125 1.265 35.473 1.00 97.88 124 LEU A N 1
ATOM 981 C CA . LEU A 1 124 ? -16.258 -0.166 35.221 1.00 97.88 124 LEU A CA 1
ATOM 982 C C . LEU A 1 124 ? -14.886 -0.848 35.252 1.00 97.88 124 LEU A C 1
ATOM 984 O O . LEU A 1 124 ? -14.101 -0.758 34.309 1.00 97.88 124 LEU A O 1
ATOM 988 N N . SER A 1 125 ? -14.619 -1.570 36.338 1.00 97.75 125 SER A N 1
ATOM 989 C CA . SER A 1 125 ? -13.403 -2.368 36.520 1.00 97.75 125 SER A CA 1
ATOM 990 C C . SER A 1 125 ? -13.725 -3.852 36.355 1.00 97.75 125 SER A C 1
ATOM 992 O O . SER A 1 125 ? -14.574 -4.392 37.068 1.00 97.75 125 SER A O 1
ATOM 994 N N . VAL A 1 126 ? -13.052 -4.518 35.415 1.00 98.25 126 VAL A N 1
ATOM 995 C CA . VAL A 1 126 ? -13.304 -5.913 35.038 1.00 98.25 126 VAL A CA 1
ATOM 996 C C . VAL A 1 126 ? -12.035 -6.738 35.247 1.00 98.25 126 VAL A C 1
ATOM 998 O O . VAL A 1 126 ? -11.023 -6.530 34.580 1.00 98.25 126 VAL A O 1
ATOM 1001 N N . GLN A 1 127 ? -12.107 -7.696 36.169 1.00 97.50 127 GLN A N 1
ATOM 1002 C CA . GLN A 1 127 ? -11.082 -8.717 36.439 1.00 97.50 127 GLN A CA 1
ATOM 1003 C C . GLN A 1 127 ? -11.650 -10.143 36.355 1.00 97.50 127 GLN A C 1
ATOM 1005 O O . GLN A 1 127 ? -11.027 -11.103 36.806 1.00 97.50 127 GLN A O 1
ATOM 1010 N N . CYS A 1 128 ? -12.861 -10.272 35.812 1.00 96.75 128 CYS A N 1
ATOM 1011 C CA . CYS A 1 128 ? -13.514 -11.542 35.531 1.00 96.75 128 CYS A CA 1
ATOM 1012 C C . CYS A 1 128 ? -13.385 -11.915 34.047 1.00 96.75 128 CYS A C 1
ATOM 1014 O O . CYS A 1 128 ? -12.981 -11.110 33.203 1.00 96.75 128 CYS A O 1
ATOM 1016 N N . ASN A 1 129 ? -13.735 -13.159 33.745 1.00 98.00 129 ASN A N 1
ATOM 1017 C CA . ASN A 1 129 ? -13.681 -13.764 32.426 1.00 98.00 129 ASN A CA 1
ATOM 1018 C C . ASN A 1 129 ? -15.075 -14.191 31.958 1.00 98.00 129 ASN A C 1
ATOM 1020 O O . ASN A 1 129 ? -15.946 -14.490 32.777 1.00 98.00 129 ASN A O 1
ATOM 1024 N N . ASN A 1 130 ? -15.235 -14.358 30.645 1.00 98.06 130 ASN A N 1
ATOM 1025 C CA . ASN A 1 130 ? -16.453 -14.891 30.019 1.00 98.06 130 ASN A CA 1
ATOM 1026 C C . ASN A 1 130 ? -17.724 -14.067 30.304 1.00 98.06 130 ASN A C 1
ATOM 1028 O O . ASN A 1 130 ? -18.819 -14.622 30.297 1.00 98.06 130 ASN A O 1
ATOM 1032 N N . SER A 1 131 ? -17.591 -12.771 30.583 1.00 98.31 131 SER A N 1
ATOM 1033 C CA . SER A 1 131 ? -18.710 -11.882 30.911 1.00 98.31 131 SER A CA 1
ATOM 1034 C C . SER A 1 131 ? -19.171 -11.068 29.697 1.00 98.31 131 SER A C 1
ATOM 1036 O O . SER A 1 131 ? -18.403 -10.835 28.758 1.00 98.31 131 SER A O 1
ATOM 1038 N N . ILE A 1 132 ? -20.429 -10.621 29.712 1.00 98.31 132 ILE A N 1
ATOM 1039 C CA . ILE A 1 132 ? -21.065 -9.873 28.619 1.00 98.31 132 ILE A CA 1
ATOM 1040 C C . ILE A 1 132 ? -21.560 -8.519 29.130 1.00 98.31 132 ILE A C 1
ATOM 1042 O O . ILE A 1 132 ? -22.316 -8.431 30.093 1.00 98.31 132 ILE A O 1
ATOM 1046 N N . PHE A 1 133 ? -21.176 -7.454 28.439 1.00 97.94 133 PHE A N 1
ATOM 1047 C CA . PHE A 1 133 ? -21.559 -6.080 28.735 1.00 97.94 133 PHE A CA 1
ATOM 1048 C C . PHE A 1 133 ? -22.285 -5.508 27.518 1.00 97.94 133 PHE A C 1
ATOM 1050 O O . PHE A 1 133 ? -21.707 -5.414 26.433 1.00 97.94 133 PHE A O 1
ATOM 1057 N N . THR A 1 134 ? -23.550 -5.130 27.687 1.00 96.75 134 THR A N 1
ATOM 1058 C CA . THR A 1 134 ? -24.433 -4.716 26.594 1.00 96.75 134 THR A CA 1
ATOM 1059 C C . THR A 1 134 ? -24.933 -3.290 26.793 1.00 96.75 134 THR A C 1
ATOM 1061 O O . THR A 1 134 ? -25.491 -2.964 27.837 1.00 96.75 134 THR A O 1
ATOM 1064 N N . SER A 1 135 ? -24.778 -2.441 25.774 1.00 93.50 135 SER A N 1
ATOM 1065 C CA . SER A 1 135 ? -25.381 -1.098 25.734 1.00 93.50 135 SER A CA 1
ATOM 1066 C C . SER A 1 135 ? -25.075 -0.201 26.946 1.00 93.50 135 SER A C 1
ATOM 1068 O O . SER A 1 135 ? -25.975 0.418 27.512 1.00 93.50 135 SER A O 1
ATOM 1070 N N . ILE A 1 136 ? -23.803 -0.121 27.348 1.00 95.88 136 ILE A N 1
ATOM 1071 C CA . ILE A 1 136 ? -23.364 0.716 28.476 1.00 95.88 136 ILE A CA 1
ATOM 1072 C C . ILE A 1 136 ? -22.853 2.069 27.965 1.00 95.88 136 ILE A C 1
ATOM 1074 O O . ILE A 1 136 ? -22.020 2.126 27.060 1.00 95.88 136 ILE A O 1
ATOM 1078 N N . GLU A 1 137 ? -23.319 3.163 28.560 1.00 95.81 137 GLU A N 1
ATOM 1079 C CA . GLU A 1 137 ? -22.789 4.509 28.322 1.00 95.81 137 GLU A CA 1
ATOM 1080 C C . GLU A 1 137 ? -21.835 4.916 29.453 1.00 95.81 137 GLU A C 1
ATOM 1082 O O . GLU A 1 137 ? -22.188 4.866 30.627 1.00 95.81 137 GLU A O 1
ATOM 1087 N N . ILE A 1 138 ? -20.609 5.315 29.117 1.00 97.19 138 ILE A N 1
ATOM 1088 C CA . ILE A 1 138 ? -19.571 5.672 30.093 1.00 97.19 138 ILE A CA 1
ATOM 1089 C C . ILE A 1 138 ? -19.001 7.041 29.756 1.00 97.19 138 ILE A C 1
ATOM 1091 O O . ILE A 1 138 ? -18.379 7.213 28.703 1.00 97.19 138 ILE A O 1
ATOM 1095 N N . PHE A 1 139 ? -19.183 8.009 30.653 1.00 96.19 139 PHE A N 1
ATOM 1096 C CA . PHE A 1 139 ? -18.870 9.398 30.340 1.00 96.19 139 PHE A CA 1
ATOM 1097 C C . PHE A 1 139 ? -18.479 10.256 31.540 1.00 96.19 139 PHE A C 1
ATOM 1099 O O . PHE A 1 139 ? -18.799 9.921 32.673 1.00 96.19 139 PHE A O 1
ATOM 1106 N N . ASN A 1 140 ? -17.784 11.369 31.277 1.00 95.50 140 ASN A N 1
ATOM 1107 C CA . ASN A 1 140 ? -17.410 12.388 32.269 1.00 95.50 140 ASN A CA 1
ATOM 1108 C C . ASN A 1 140 ? -16.698 11.827 33.518 1.00 95.50 140 ASN A C 1
ATOM 1110 O O . ASN A 1 140 ? -17.005 12.201 34.651 1.00 95.50 140 ASN A O 1
ATOM 1114 N N . ASN A 1 141 ? -15.731 10.929 33.320 1.00 95.88 141 ASN A N 1
ATOM 1115 C CA . ASN A 1 141 ? -14.876 10.405 34.391 1.00 95.88 141 ASN A CA 1
ATOM 1116 C C . ASN A 1 141 ? -13.488 11.069 34.353 1.00 95.88 141 ASN A C 1
ATOM 1118 O O . ASN A 1 141 ? -13.061 11.562 33.307 1.00 95.88 141 ASN A O 1
ATOM 1122 N N . LEU A 1 142 ? -12.760 11.083 35.476 1.00 93.56 142 LEU A N 1
ATOM 1123 C CA . LEU A 1 142 ? -11.387 11.631 35.555 1.00 93.56 142 LEU A CA 1
ATOM 1124 C C . LEU A 1 142 ? -10.290 10.590 35.257 1.00 93.56 142 LEU A C 1
ATOM 1126 O O . LEU A 1 142 ? -9.102 10.890 35.386 1.00 93.56 142 LEU A O 1
ATOM 1130 N N . GLY A 1 143 ? -10.684 9.367 34.896 1.00 93.38 143 GLY A N 1
ATOM 1131 C CA . GLY A 1 143 ? -9.778 8.265 34.590 1.00 93.38 143 GLY A CA 1
ATOM 1132 C C . GLY A 1 143 ? -10.255 7.423 33.407 1.00 93.38 143 GLY A C 1
ATOM 1133 O O . GLY A 1 143 ? -10.906 7.925 32.493 1.00 93.38 143 GLY A O 1
ATOM 1134 N N . VAL A 1 144 ? -9.924 6.135 33.423 1.00 96.62 144 VAL A N 1
ATOM 1135 C CA . VAL A 1 144 ? -10.248 5.182 32.354 1.00 96.62 144 VAL A CA 1
ATOM 1136 C C . VAL A 1 144 ? -11.741 4.857 32.376 1.00 96.62 144 VAL A C 1
ATOM 1138 O O . VAL A 1 144 ? -12.257 4.481 33.423 1.00 96.62 144 VAL A O 1
ATOM 1141 N N . GLY A 1 145 ? -12.430 4.882 31.234 1.00 97.50 145 GLY A N 1
ATOM 1142 C CA . GLY A 1 145 ? -13.829 4.441 31.156 1.00 97.50 145 GLY A CA 1
ATOM 1143 C C . GLY A 1 145 ? -14.019 2.976 31.586 1.00 97.50 145 GLY A C 1
ATOM 1144 O O . GLY A 1 145 ? -14.698 2.710 32.574 1.00 97.50 145 GLY A O 1
ATOM 1145 N N . ILE A 1 146 ? -13.374 2.024 30.902 1.00 98.31 146 ILE A N 1
ATOM 1146 C CA . ILE A 1 146 ? -13.349 0.602 31.307 1.00 98.31 146 ILE A CA 1
ATOM 1147 C C . ILE A 1 146 ? -11.915 0.130 31.521 1.00 98.31 146 ILE A C 1
ATOM 1149 O O . ILE A 1 146 ? -11.085 0.223 30.614 1.00 98.31 146 ILE A O 1
ATOM 1153 N N . LEU A 1 147 ? -11.638 -0.440 32.691 1.00 97.81 147 LEU A N 1
ATOM 1154 C CA . LEU A 1 147 ? -10.348 -1.040 33.018 1.00 97.81 147 LEU A CA 1
ATOM 1155 C C . LEU A 1 147 ? -10.442 -2.572 33.019 1.00 97.81 147 LEU A C 1
ATOM 1157 O O . LEU A 1 147 ? -11.093 -3.148 33.887 1.00 97.81 147 LEU A O 1
ATOM 1161 N N . LEU A 1 148 ? -9.754 -3.234 32.083 1.00 98.12 148 LEU A N 1
ATOM 1162 C CA . LEU A 1 148 ? -9.617 -4.694 32.040 1.00 98.12 148 LEU A CA 1
ATOM 1163 C C . LEU A 1 148 ? -8.252 -5.109 32.590 1.00 98.12 148 LEU A C 1
ATOM 1165 O O . LEU A 1 148 ? -7.217 -4.810 31.988 1.00 98.12 148 LEU A O 1
ATOM 1169 N N . ASN A 1 149 ? -8.242 -5.859 33.689 1.00 95.81 149 ASN A N 1
ATOM 1170 C CA . ASN A 1 149 ? -7.016 -6.307 34.351 1.00 95.81 149 ASN A CA 1
ATOM 1171 C C . ASN A 1 149 ? -7.103 -7.800 34.702 1.00 95.81 149 ASN A C 1
ATOM 1173 O O . ASN A 1 149 ? -7.904 -8.188 35.546 1.00 95.81 149 ASN A O 1
ATOM 1177 N N . ASN A 1 150 ? -6.274 -8.631 34.058 1.00 95.00 150 ASN A N 1
ATOM 1178 C CA . ASN A 1 150 ? -6.373 -10.098 34.087 1.00 95.00 150 ASN A CA 1
ATOM 1179 C C . ASN A 1 150 ? -7.770 -10.616 33.689 1.00 95.00 150 ASN A C 1
ATOM 1181 O O . ASN A 1 150 ? -8.253 -11.603 34.241 1.00 95.00 150 ASN A O 1
ATOM 1185 N N . ALA A 1 151 ? -8.412 -9.944 32.732 1.00 96.69 151 ALA A N 1
ATOM 1186 C CA . ALA A 1 151 ? -9.769 -10.236 32.281 1.00 96.69 151 ALA A CA 1
ATOM 1187 C C . ALA A 1 151 ? -9.761 -10.706 30.826 1.00 96.69 151 ALA A C 1
ATOM 1189 O O . ALA A 1 151 ? -9.278 -9.995 29.946 1.00 96.69 151 ALA A O 1
ATOM 1190 N N . SER A 1 152 ? -10.287 -11.898 30.565 1.00 97.56 152 SER A N 1
ATOM 1191 C CA . SER A 1 152 ? -10.223 -12.558 29.262 1.00 97.56 152 SER A CA 1
ATOM 1192 C C . SER A 1 152 ? -11.572 -13.090 28.787 1.00 97.56 152 SER A C 1
ATOM 1194 O O . SER A 1 152 ? -12.440 -13.426 29.592 1.00 97.56 152 SER A O 1
ATOM 1196 N N . ASN A 1 153 ? -11.734 -13.228 27.470 1.00 97.56 153 ASN A N 1
ATOM 1197 C CA . ASN A 1 153 ? -12.960 -13.735 26.834 1.00 97.56 153 ASN A CA 1
ATOM 1198 C C . ASN A 1 153 ? -14.229 -12.929 27.173 1.00 97.56 153 ASN A C 1
ATOM 1200 O O . ASN A 1 153 ? -15.324 -13.489 27.194 1.00 97.56 153 ASN A O 1
ATOM 1204 N N . ASN A 1 154 ? -14.112 -11.635 27.477 1.00 98.56 154 ASN A N 1
ATOM 1205 C CA . ASN A 1 154 ? -15.283 -10.791 27.718 1.00 98.56 154 ASN A CA 1
ATOM 1206 C C . ASN A 1 154 ? -15.797 -10.175 26.413 1.00 98.56 154 ASN A C 1
ATOM 1208 O O . ASN A 1 154 ? -15.019 -9.892 25.496 1.00 98.56 154 ASN A O 1
ATOM 1212 N N . ILE A 1 155 ? -17.106 -9.938 26.342 1.00 98.50 155 ILE A N 1
ATOM 1213 C CA . ILE A 1 155 ? -17.782 -9.360 25.177 1.00 98.50 155 ILE A CA 1
ATOM 1214 C C . ILE A 1 155 ? -18.418 -8.029 25.571 1.00 98.50 155 ILE A C 1
ATOM 1216 O O . ILE A 1 155 ? -19.242 -7.973 26.477 1.00 98.50 155 ILE A O 1
ATOM 1220 N N . PHE A 1 156 ? -18.074 -6.970 24.846 1.00 98.31 156 PHE A N 1
ATOM 1221 C CA . PHE A 1 156 ? -18.682 -5.648 24.951 1.00 98.31 156 PHE A CA 1
ATOM 1222 C C . PHE A 1 156 ? -19.417 -5.359 23.641 1.00 98.31 156 PHE A C 1
ATOM 1224 O O . PHE A 1 156 ? -18.790 -5.341 22.579 1.00 98.31 156 PHE A O 1
ATOM 1231 N N . ILE A 1 157 ? -20.738 -5.173 23.692 1.00 95.75 157 ILE A N 1
ATOM 1232 C CA . ILE A 1 157 ? -21.571 -5.103 22.484 1.00 95.75 157 ILE A CA 1
ATOM 1233 C C . ILE A 1 157 ? -22.724 -4.106 22.603 1.00 95.75 157 ILE A C 1
ATOM 1235 O O . ILE A 1 157 ? -23.400 -4.028 23.623 1.00 95.75 157 ILE A O 1
ATOM 1239 N N . SER A 1 158 ? -22.995 -3.335 21.552 1.00 88.94 158 SER A N 1
ATOM 1240 C CA . SER A 1 158 ? -24.201 -2.495 21.519 1.00 88.94 158 SER A CA 1
ATOM 1241 C C . SER A 1 158 ? -25.430 -3.284 21.058 1.00 88.94 158 SER A C 1
ATOM 1243 O O . SER A 1 158 ? -25.370 -4.033 20.084 1.00 88.94 158 SER A O 1
ATOM 1245 N N . SER A 1 159 ? -26.575 -3.046 21.697 1.00 84.94 159 SER A N 1
ATOM 1246 C CA . SER A 1 159 ? -27.899 -3.474 21.231 1.00 84.94 159 SER A CA 1
ATOM 1247 C C . SER A 1 159 ? -28.680 -2.288 20.652 1.00 84.94 159 SER A C 1
ATOM 1249 O O . SER A 1 159 ? -28.469 -1.144 21.049 1.00 84.94 159 SER A O 1
ATOM 1251 N N . LYS A 1 160 ? -29.579 -2.547 19.690 1.00 70.00 160 LYS A N 1
ATOM 1252 C CA . LYS A 1 160 ? -30.462 -1.525 19.086 1.00 70.00 160 LYS A CA 1
ATOM 1253 C C . LYS A 1 160 ? -31.744 -1.272 19.891 1.00 70.00 160 LYS A C 1
ATOM 1255 O O . LYS A 1 160 ? -32.496 -0.370 19.542 1.00 70.00 160 LYS A O 1
ATOM 1260 N N . THR A 1 161 ? -32.030 -2.089 20.904 1.00 68.12 161 THR A N 1
ATOM 1261 C CA . THR A 1 161 ? -33.322 -2.115 21.617 1.00 68.12 161 THR A CA 1
ATOM 1262 C C . THR A 1 161 ? -33.263 -1.522 23.027 1.00 68.12 161 THR A C 1
ATOM 1264 O O . THR A 1 161 ? -34.170 -1.759 23.817 1.00 68.12 161 THR A O 1
ATOM 1267 N N . THR A 1 162 ? -32.199 -0.797 23.364 1.00 73.00 162 THR A N 1
ATOM 1268 C CA . THR A 1 162 ? -31.893 -0.319 24.724 1.00 73.00 162 THR A CA 1
ATOM 1269 C C . THR A 1 162 ? -32.003 1.205 24.837 1.00 73.00 162 THR A C 1
ATOM 1271 O O . THR A 1 162 ? -31.981 1.906 23.822 1.00 73.00 162 THR A O 1
ATOM 1274 N N . TYR A 1 163 ? -32.126 1.730 26.063 1.00 68.38 163 TYR A N 1
ATOM 1275 C CA . TYR A 1 163 ? -32.212 3.174 26.325 1.00 68.38 163 TYR A CA 1
ATOM 1276 C C . TYR A 1 163 ? -30.881 3.892 26.087 1.00 68.38 163 TYR A C 1
ATOM 1278 O O . TYR A 1 163 ? -30.862 5.033 25.617 1.00 68.38 163 TYR A O 1
ATOM 1286 N N . SER A 1 164 ? -29.763 3.246 26.417 1.00 65.44 164 SER A N 1
ATOM 1287 C CA . SER A 1 164 ? -28.422 3.683 26.023 1.00 65.44 164 SER A CA 1
ATOM 1288 C C . SER A 1 164 ? -27.932 2.906 24.801 1.00 65.44 164 SER A C 1
ATOM 1290 O O . SER A 1 164 ? -28.180 1.711 24.658 1.00 65.44 164 SER A O 1
ATOM 1292 N N . GLY A 1 165 ? -27.214 3.579 23.900 1.00 83.56 165 GLY A N 1
ATOM 1293 C CA . GLY A 1 165 ? -26.278 2.896 23.001 1.00 83.56 165 GLY A CA 1
ATOM 1294 C C . GLY A 1 165 ? -24.971 2.601 23.743 1.00 83.56 165 GLY A C 1
ATOM 1295 O O . GLY A 1 165 ? -24.696 3.236 24.761 1.00 83.56 165 GLY A O 1
ATOM 1296 N N . PHE A 1 166 ? -24.138 1.678 23.249 1.00 93.56 166 PHE A N 1
ATOM 1297 C CA . PHE A 1 166 ? -22.806 1.499 23.838 1.00 93.56 166 PHE A CA 1
ATOM 1298 C C . PHE A 1 166 ? -21.869 2.622 23.368 1.00 93.56 166 PHE A C 1
ATOM 1300 O O . PHE A 1 166 ? -21.374 2.608 22.234 1.00 93.56 166 PHE A O 1
ATOM 1307 N N . LYS A 1 167 ? -21.612 3.598 24.245 1.00 93.62 167 LYS A N 1
ATOM 1308 C CA . LYS A 1 167 ? -20.730 4.741 23.968 1.00 93.62 167 LYS A CA 1
ATOM 1309 C C . LYS A 1 167 ? -19.815 5.074 25.142 1.00 93.62 167 LYS A C 1
ATOM 1311 O O . LYS A 1 167 ? -20.222 5.010 26.295 1.00 93.62 167 LYS A O 1
ATOM 1316 N N . ILE A 1 168 ? -18.572 5.437 24.839 1.00 96.69 168 ILE A N 1
ATOM 1317 C CA . ILE A 1 168 ? -17.542 5.763 25.829 1.00 96.69 168 ILE A CA 1
ATOM 1318 C C . ILE A 1 168 ? -16.869 7.073 25.431 1.00 96.69 168 ILE A C 1
ATOM 1320 O O . ILE A 1 168 ? -16.157 7.133 24.423 1.00 96.69 168 ILE A O 1
ATOM 1324 N N . HIS A 1 169 ? -17.098 8.138 26.191 1.00 95.06 169 HIS A N 1
ATOM 1325 C CA . HIS A 1 169 ? -16.754 9.483 25.735 1.00 95.06 169 HIS A CA 1
ATOM 1326 C C . HIS A 1 169 ? -16.477 10.454 26.887 1.00 95.06 169 HIS A C 1
ATOM 1328 O O . HIS A 1 169 ? -16.826 10.193 28.030 1.00 95.06 169 HIS A O 1
ATOM 1334 N N . SER A 1 170 ? -15.840 11.588 26.599 1.00 94.19 170 SER A N 1
ATOM 1335 C CA . SER A 1 170 ? -15.590 12.673 27.562 1.00 94.19 170 SER A CA 1
ATOM 1336 C C . SER A 1 170 ? -14.861 12.244 28.847 1.00 94.19 170 SER A C 1
ATOM 1338 O O . SER A 1 170 ? -14.948 12.923 29.869 1.00 94.19 170 SER A O 1
ATOM 1340 N N . ASN A 1 171 ? -14.136 11.121 28.824 1.00 95.38 171 ASN A N 1
ATOM 1341 C CA . ASN A 1 171 ? -13.275 10.722 29.933 1.00 95.38 171 ASN A CA 1
ATOM 1342 C C . ASN A 1 171 ? -11.980 11.540 29.876 1.00 95.38 171 ASN A C 1
ATOM 1344 O O . ASN A 1 171 ? -11.436 11.792 28.800 1.00 95.38 171 ASN A O 1
ATOM 1348 N N . SER A 1 172 ? -11.513 11.999 31.030 1.00 92.81 172 SER A N 1
ATOM 1349 C CA . SER A 1 172 ? -10.479 13.027 31.160 1.00 92.81 172 SER A CA 1
ATOM 1350 C C . SER A 1 172 ? -9.308 12.561 32.033 1.00 92.81 172 SER A C 1
ATOM 1352 O O . SER A 1 172 ? -9.316 11.449 32.549 1.00 92.81 172 SER A O 1
ATOM 1354 N N . GLY A 1 173 ? -8.265 13.389 32.163 1.00 87.38 173 GLY A N 1
ATOM 1355 C CA . GLY A 1 173 ? -7.065 13.079 32.953 1.00 87.38 173 GLY A CA 1
ATOM 1356 C C . GLY A 1 173 ? -5.921 12.422 32.167 1.00 87.38 173 GLY A C 1
ATOM 1357 O O . GLY A 1 173 ? -6.015 12.180 30.959 1.00 87.38 173 GLY A O 1
ATOM 1358 N N . ASP A 1 174 ? -4.812 12.140 32.861 1.00 83.06 174 ASP A N 1
ATOM 1359 C CA . ASP A 1 174 ? -3.584 11.562 32.278 1.00 83.06 174 ASP A CA 1
ATOM 1360 C C . ASP A 1 174 ? -3.737 10.105 31.830 1.00 83.06 174 ASP A C 1
ATOM 1362 O O . ASP A 1 174 ? -2.964 9.617 31.006 1.00 83.06 174 ASP A O 1
ATOM 1366 N N . ILE A 1 175 ? -4.764 9.433 32.338 1.00 86.38 175 ILE A N 1
ATOM 1367 C CA . ILE A 1 175 ? -5.178 8.080 31.964 1.00 86.38 175 ILE A CA 1
ATOM 1368 C C . ILE A 1 175 ? -6.627 8.072 31.461 1.00 86.38 175 ILE A C 1
ATOM 1370 O O . ILE A 1 175 ? -7.310 7.063 31.587 1.00 86.38 175 ILE A O 1
ATOM 1374 N N . GLY A 1 176 ? -7.106 9.191 30.904 1.00 89.75 176 GLY A N 1
ATOM 1375 C CA . GLY A 1 176 ? -8.457 9.333 30.346 1.00 89.75 176 GLY A CA 1
ATOM 1376 C C . GLY A 1 176 ? -8.656 8.578 29.031 1.00 89.75 176 GLY A C 1
ATOM 1377 O O . GLY A 1 176 ? -9.025 9.167 28.016 1.00 89.75 176 GLY A O 1
ATOM 1378 N N . TYR A 1 177 ? -8.334 7.284 29.022 1.00 95.75 177 TYR A N 1
ATOM 1379 C CA . TYR A 1 177 ? -8.637 6.358 27.938 1.00 95.75 177 TYR A CA 1
ATOM 1380 C C . TYR A 1 177 ? -10.126 6.005 27.975 1.00 95.75 177 TYR A C 1
ATOM 1382 O O . TYR A 1 177 ? -10.709 5.892 29.055 1.00 95.75 177 TYR A O 1
ATOM 1390 N N . GLY A 1 178 ? -10.740 5.750 26.820 1.00 97.12 178 GLY A N 1
ATOM 1391 C CA . GLY A 1 178 ? -12.071 5.140 26.811 1.00 97.12 178 GLY A CA 1
ATOM 1392 C C . GLY A 1 178 ? -12.026 3.748 27.451 1.00 97.12 178 GLY A C 1
ATOM 1393 O O . GLY A 1 178 ? -12.740 3.462 28.409 1.00 97.12 178 GLY A O 1
ATOM 1394 N N . VAL A 1 179 ? -11.118 2.898 26.975 1.00 98.31 179 VAL A N 1
ATOM 1395 C CA . VAL A 1 179 ? -10.874 1.561 27.530 1.00 98.31 179 VAL A CA 1
ATOM 1396 C C . VAL A 1 179 ? -9.376 1.298 27.617 1.00 98.31 179 VAL A C 1
ATOM 1398 O O . VAL A 1 179 ? -8.636 1.600 26.681 1.00 98.31 179 VAL A O 1
ATOM 1401 N N . GLN A 1 180 ? -8.942 0.685 28.715 1.00 97.81 180 GLN A N 1
ATOM 1402 C CA . GLN A 1 180 ? -7.589 0.168 28.890 1.00 97.81 180 GLN A CA 1
ATOM 1403 C C . GLN A 1 180 ? -7.634 -1.343 29.124 1.00 97.81 180 GLN A C 1
ATOM 1405 O O . GLN A 1 180 ? -8.200 -1.814 30.110 1.00 97.81 180 GLN A O 1
ATOM 1410 N N . ILE A 1 181 ? -6.987 -2.092 28.232 1.00 97.25 181 ILE A N 1
ATOM 1411 C CA . ILE A 1 181 ? -6.770 -3.534 28.344 1.00 97.25 181 ILE A CA 1
ATOM 1412 C C . ILE A 1 181 ? -5.333 -3.754 28.793 1.00 97.25 181 ILE A C 1
ATOM 1414 O O . ILE A 1 181 ? -4.404 -3.556 28.009 1.00 97.25 181 ILE A O 1
ATOM 1418 N N . ASP A 1 182 ? -5.147 -4.139 30.051 1.00 94.69 182 ASP A N 1
ATOM 1419 C CA . ASP A 1 182 ? -3.813 -4.373 30.598 1.00 94.69 182 ASP A CA 1
ATOM 1420 C C . ASP A 1 182 ? -3.201 -5.696 30.108 1.00 94.69 182 ASP A C 1
ATOM 1422 O O . ASP A 1 182 ? -3.856 -6.526 29.466 1.00 94.69 182 ASP A O 1
ATOM 1426 N N . GLU A 1 183 ? -1.918 -5.892 30.401 1.00 87.38 183 GLU A N 1
ATOM 1427 C CA . GLU A 1 183 ? -1.225 -7.147 30.111 1.00 87.38 183 GLU A CA 1
ATOM 1428 C C . GLU A 1 183 ? -1.976 -8.336 30.745 1.00 87.38 183 GLU A C 1
ATOM 1430 O O . GLU A 1 183 ? -2.483 -8.240 31.861 1.00 87.38 183 GLU A O 1
ATOM 1435 N N . LYS A 1 184 ? -2.032 -9.473 30.034 1.00 90.81 184 LYS A N 1
ATOM 1436 C CA . LYS A 1 184 ? -2.765 -10.709 30.404 1.00 90.81 184 LYS A CA 1
ATOM 1437 C C . LYS A 1 184 ? -4.296 -10.655 30.292 1.00 90.81 184 LYS A C 1
ATOM 1439 O O . LYS A 1 184 ? -4.945 -11.660 30.580 1.00 90.81 184 LYS A O 1
ATOM 1444 N N . SER A 1 185 ? -4.879 -9.545 29.848 1.00 95.31 185 SER A N 1
ATOM 1445 C CA . SER A 1 185 ? -6.312 -9.461 29.543 1.00 95.31 185 SER A CA 1
ATOM 1446 C C . SER A 1 185 ? -6.577 -9.835 28.077 1.00 95.31 185 SER A C 1
ATOM 1448 O O . SER A 1 185 ? -6.594 -8.966 27.205 1.00 95.31 185 SER A O 1
ATOM 1450 N N . ASN A 1 186 ? -6.739 -11.126 27.779 1.00 95.44 186 ASN A N 1
ATOM 1451 C CA . ASN A 1 186 ? -6.685 -11.642 26.405 1.00 95.44 186 ASN A CA 1
ATOM 1452 C C . ASN A 1 186 ? -8.062 -11.977 25.809 1.00 95.44 186 ASN A C 1
ATOM 1454 O O . ASN A 1 186 ? -9.030 -12.201 26.525 1.00 95.44 186 ASN A O 1
ATOM 1458 N N . ASP A 1 187 ? -8.147 -12.070 24.484 1.00 96.69 187 ASP A N 1
ATOM 1459 C CA . ASP A 1 187 ? -9.314 -12.615 23.769 1.00 96.69 187 ASP A CA 1
ATOM 1460 C C . ASP A 1 187 ? -10.634 -11.856 24.040 1.00 96.69 187 ASP A C 1
ATOM 1462 O O . ASP A 1 187 ? -11.730 -12.409 23.970 1.00 96.69 187 ASP A O 1
ATOM 1466 N N . ASN A 1 188 ? -10.546 -10.564 24.368 1.00 98.31 188 ASN A N 1
ATOM 1467 C CA . ASN A 1 188 ? -11.718 -9.716 24.585 1.00 98.31 188 ASN A CA 1
ATOM 1468 C C . ASN A 1 188 ? -12.283 -9.207 23.249 1.00 98.31 188 ASN A C 1
ATOM 1470 O O . ASN A 1 188 ? -11.534 -8.924 22.312 1.00 98.31 188 ASN A O 1
ATOM 1474 N N . THR A 1 189 ? -13.606 -9.057 23.165 1.00 98.62 189 THR A N 1
ATOM 1475 C CA . THR A 1 189 ? -14.308 -8.602 21.956 1.00 98.62 189 THR A CA 1
ATOM 1476 C C . THR A 1 189 ? -15.044 -7.289 22.199 1.00 98.62 189 THR A C 1
ATOM 1478 O O . THR A 1 189 ? -15.821 -7.180 23.142 1.00 98.62 189 THR A O 1
ATOM 1481 N N . PHE A 1 190 ? -14.850 -6.321 21.304 1.00 98.44 190 PHE A N 1
ATOM 1482 C CA . PHE A 1 190 ? -15.556 -5.040 21.265 1.00 98.44 190 PHE A CA 1
ATOM 1483 C C . PHE A 1 190 ? -16.311 -4.932 19.936 1.00 98.44 190 PHE A C 1
ATOM 1485 O O . PHE A 1 190 ? -15.685 -4.974 18.873 1.00 98.44 190 PHE A O 1
ATOM 1492 N N . ASP A 1 191 ? -17.640 -4.816 19.988 1.00 96.81 191 ASP A N 1
ATOM 1493 C CA . ASP A 1 191 ? -18.514 -4.855 18.809 1.00 96.81 191 ASP A CA 1
ATOM 1494 C C . ASP A 1 191 ? -19.559 -3.729 18.805 1.00 96.81 191 ASP A C 1
ATOM 1496 O O . ASP A 1 191 ? -20.424 -3.651 19.679 1.00 96.81 191 ASP A O 1
ATOM 1500 N N . GLY A 1 192 ? -19.505 -2.857 17.797 1.00 93.12 192 GLY A N 1
ATOM 1501 C CA . GLY A 1 192 ? -20.529 -1.824 17.602 1.00 93.12 192 GLY A CA 1
ATOM 1502 C C . GLY A 1 192 ? -20.494 -0.695 18.636 1.00 93.12 192 GLY A C 1
ATOM 1503 O O . GLY A 1 192 ? -21.531 -0.102 18.920 1.00 93.12 192 GLY A O 1
ATOM 1504 N N . ILE A 1 193 ? -19.326 -0.409 19.218 1.00 94.50 193 ILE A N 1
ATOM 1505 C CA . ILE A 1 193 ? -19.147 0.604 20.270 1.00 94.50 193 ILE A CA 1
ATOM 1506 C C . ILE A 1 193 ? -18.669 1.927 19.667 1.00 94.50 193 ILE A C 1
ATOM 1508 O O . ILE A 1 193 ? -17.841 1.941 18.752 1.00 94.50 193 ILE A O 1
ATOM 1512 N N . SER A 1 194 ? -19.162 3.040 20.211 1.00 93.06 194 SER A N 1
ATOM 1513 C CA . SER A 1 194 ? -18.728 4.392 19.834 1.00 93.06 194 SER A CA 1
ATOM 1514 C C . SER A 1 194 ? -17.767 4.978 20.869 1.00 93.06 194 SER A C 1
ATOM 1516 O O . SER A 1 194 ? -18.091 5.057 22.051 1.00 93.06 194 SER A O 1
ATOM 1518 N N . PHE A 1 195 ? -16.588 5.411 20.431 1.00 94.81 195 PHE A N 1
ATOM 1519 C CA . PHE A 1 195 ? -15.538 5.985 21.270 1.00 94.81 195 PHE A CA 1
ATOM 1520 C C . PHE A 1 195 ? -15.323 7.455 20.916 1.00 94.81 195 PHE A C 1
ATOM 1522 O O . PHE A 1 195 ? -14.904 7.771 19.799 1.00 94.81 195 PHE A O 1
ATOM 1529 N N . GLY A 1 196 ? -15.579 8.341 21.877 1.00 90.62 196 GLY A N 1
ATOM 1530 C CA . GLY A 1 196 ? -15.389 9.787 21.735 1.00 90.62 196 GLY A CA 1
ATOM 1531 C C . GLY A 1 196 ? -16.452 10.501 20.889 1.00 90.62 196 GLY A C 1
ATOM 1532 O O . GLY A 1 196 ? -16.286 11.668 20.551 1.00 90.62 196 GLY A O 1
ATOM 1533 N N . CYS A 1 197 ? -17.549 9.823 20.542 1.00 86.94 197 CYS A N 1
ATOM 1534 C CA . CYS A 1 197 ? -18.657 10.405 19.785 1.00 86.94 197 CYS A CA 1
ATOM 1535 C C . CYS A 1 197 ? -20.008 9.795 20.159 1.00 86.94 197 CYS A C 1
ATOM 1537 O O . CYS A 1 197 ? -20.089 8.703 20.727 1.00 86.94 197 CYS A O 1
ATOM 1539 N N . ASP A 1 198 ? -21.064 10.508 19.774 1.00 83.50 198 ASP A N 1
ATOM 1540 C CA . ASP A 1 198 ? -22.436 10.020 19.759 1.00 83.50 198 ASP A CA 1
ATOM 1541 C C . ASP A 1 198 ? -22.882 9.853 18.298 1.00 83.50 198 ASP A C 1
ATOM 1543 O O . ASP A 1 198 ? -22.802 10.793 17.509 1.00 83.50 198 ASP A O 1
ATOM 1547 N N . LEU A 1 199 ? -23.347 8.661 17.912 1.00 76.69 199 LEU A N 1
ATOM 1548 C CA . LEU A 1 199 ? -23.786 8.395 16.536 1.00 76.69 199 LEU A CA 1
ATOM 1549 C C . LEU A 1 199 ? -25.055 9.161 16.147 1.00 76.69 199 LEU A C 1
ATOM 1551 O O . LEU A 1 199 ? -25.286 9.363 14.956 1.00 76.69 199 LEU A O 1
ATOM 1555 N N . ILE A 1 200 ? -25.862 9.581 17.124 1.00 76.06 200 ILE A N 1
ATOM 1556 C CA . ILE A 1 200 ? -27.055 10.406 16.902 1.00 76.06 200 ILE A CA 1
ATOM 1557 C C . ILE A 1 200 ? -26.636 11.867 16.706 1.00 76.06 200 ILE A C 1
ATOM 1559 O O . ILE A 1 200 ? -27.114 12.533 15.792 1.00 76.06 200 ILE A O 1
ATOM 1563 N N . ASN A 1 201 ? -25.692 12.342 17.524 1.00 71.56 201 ASN A N 1
ATOM 1564 C CA . ASN A 1 201 ? -25.207 13.723 17.539 1.00 71.56 201 ASN A CA 1
ATOM 1565 C C . ASN A 1 201 ? -23.715 13.800 17.177 1.00 71.56 201 ASN A C 1
ATOM 1567 O O . ASN A 1 201 ? -22.904 14.326 17.938 1.00 71.56 201 ASN A O 1
ATOM 1571 N N . PHE A 1 202 ? -23.346 13.305 15.990 1.00 70.44 202 PHE A N 1
ATOM 1572 C CA . PHE A 1 202 ? -21.939 13.135 15.583 1.00 70.44 202 PHE A CA 1
ATOM 1573 C C . PHE A 1 202 ? -21.134 14.445 15.477 1.00 70.44 202 PHE A C 1
ATOM 1575 O O . PHE A 1 202 ? -19.929 14.407 15.278 1.00 70.44 202 PHE A O 1
ATOM 1582 N N . ASN A 1 203 ? -21.788 15.604 15.591 1.00 65.56 203 ASN A N 1
ATOM 1583 C CA . ASN A 1 203 ? -21.160 16.923 15.492 1.00 65.56 203 ASN A CA 1
ATOM 1584 C C . ASN A 1 203 ? -20.601 17.444 16.820 1.00 65.56 203 ASN A C 1
ATOM 1586 O O . ASN A 1 203 ? -19.960 18.493 16.838 1.00 65.56 203 ASN A O 1
ATOM 1590 N N . GLN A 1 204 ? -20.874 16.759 17.929 1.00 74.25 204 GLN A N 1
ATOM 1591 C CA . GLN A 1 204 ? -20.351 17.153 19.225 1.00 74.25 204 GLN A CA 1
ATOM 1592 C C . GLN A 1 204 ? -19.003 16.472 19.468 1.00 74.25 204 GLN A C 1
ATOM 1594 O O . GLN A 1 204 ? -18.912 15.245 19.452 1.00 74.25 204 GLN A O 1
ATOM 1599 N N . ASP A 1 205 ? -17.968 17.273 19.732 1.00 80.25 205 ASP A N 1
ATOM 1600 C CA . ASP A 1 205 ? -16.706 16.759 20.261 1.00 80.25 205 ASP A CA 1
ATOM 1601 C C . ASP A 1 205 ? -16.952 16.217 21.675 1.00 80.25 205 ASP A C 1
ATOM 1603 O O . ASP A 1 205 ? -17.117 16.965 22.641 1.00 80.25 205 ASP A O 1
ATOM 1607 N N . LEU A 1 206 ? -17.008 14.891 21.766 1.00 88.06 206 LEU A N 1
ATOM 1608 C CA . LEU A 1 206 ? -17.096 14.140 23.011 1.00 88.06 206 LEU A CA 1
ATOM 1609 C C . LEU A 1 206 ? -15.804 13.342 23.242 1.00 88.06 206 LEU A C 1
ATOM 1611 O O . LEU A 1 206 ? -15.811 12.300 23.892 1.00 88.06 206 LEU A O 1
ATOM 1615 N N . GLY A 1 207 ? -14.679 13.795 22.693 1.00 88.12 207 GLY A N 1
ATOM 1616 C CA . GLY A 1 207 ? -13.415 13.076 22.721 1.00 88.12 207 GLY A CA 1
ATOM 1617 C C . GLY A 1 207 ? -12.953 12.690 24.124 1.00 88.12 207 GLY A C 1
ATOM 1618 O O . GLY A 1 207 ? -13.011 13.488 25.061 1.00 88.12 207 GLY A O 1
ATOM 1619 N N . ASN A 1 208 ? -12.429 11.472 24.270 1.00 93.50 208 ASN A N 1
ATOM 1620 C CA . ASN A 1 208 ? -11.643 11.115 25.452 1.00 93.50 208 ASN A CA 1
ATOM 1621 C C . ASN A 1 208 ? -10.294 11.865 25.420 1.00 93.50 208 ASN A C 1
ATOM 1623 O O . ASN A 1 208 ? -9.742 12.108 24.341 1.00 93.50 208 ASN A O 1
ATOM 1627 N N . SER A 1 209 ? -9.736 12.230 26.580 1.00 92.25 209 SER A N 1
ATOM 1628 C CA . SER A 1 209 ? -8.486 13.009 26.666 1.00 92.25 209 SER A CA 1
ATOM 1629 C C . SER A 1 209 ? -7.249 12.241 26.185 1.00 92.25 209 SER A C 1
ATOM 1631 O O . SER A 1 209 ? -6.222 12.861 25.889 1.00 92.25 209 SER A O 1
ATOM 1633 N N . LYS A 1 210 ? -7.324 10.905 26.102 1.00 92.81 210 LYS A N 1
ATOM 1634 C CA . LYS A 1 210 ? -6.284 10.025 25.545 1.00 92.81 210 LYS A CA 1
ATOM 1635 C C . LYS A 1 210 ? -6.803 9.233 24.338 1.00 92.81 210 LYS A C 1
ATOM 1637 O O . LYS A 1 210 ? -7.337 9.825 23.401 1.00 92.81 210 LYS A O 1
ATOM 1642 N N . ASP A 1 211 ? -6.533 7.930 24.310 1.00 94.88 211 ASP A N 1
ATOM 1643 C CA . ASP A 1 211 ? -6.947 7.025 23.242 1.00 94.88 211 ASP A CA 1
ATOM 1644 C C . ASP A 1 211 ? -8.378 6.534 23.479 1.00 94.88 211 ASP A C 1
ATOM 1646 O O . ASP A 1 211 ? -8.806 6.390 24.627 1.00 94.88 211 ASP A O 1
ATOM 1650 N N . GLY A 1 212 ? -9.116 6.234 22.410 1.00 96.56 212 GLY A N 1
ATOM 1651 C CA . GLY A 1 212 ? -10.406 5.549 22.542 1.00 96.56 212 GLY A CA 1
ATOM 1652 C C . GLY A 1 212 ? -10.229 4.177 23.196 1.00 96.56 212 GLY A C 1
ATOM 1653 O O . GLY A 1 212 ? -10.897 3.851 24.177 1.00 96.56 212 GLY A O 1
ATOM 1654 N N . LEU A 1 213 ? -9.263 3.406 22.697 1.00 97.81 213 LEU A N 1
ATOM 1655 C CA . LEU A 1 213 ? -8.934 2.072 23.188 1.00 97.81 213 LEU A CA 1
ATOM 1656 C C . LEU A 1 213 ? -7.409 1.878 23.256 1.00 97.81 213 LEU A C 1
ATOM 1658 O O . LEU A 1 213 ? -6.712 2.011 22.252 1.00 97.81 213 LEU A O 1
ATOM 1662 N N . TYR A 1 214 ? -6.899 1.538 24.438 1.00 97.50 214 TYR A N 1
ATOM 1663 C CA . TYR A 1 214 ? -5.492 1.216 24.686 1.00 97.50 214 TYR A CA 1
ATOM 1664 C C . TYR A 1 214 ? -5.337 -0.280 24.989 1.00 97.50 214 TYR A C 1
ATOM 1666 O O . TYR A 1 214 ? -5.927 -0.785 25.944 1.00 97.50 214 TYR A O 1
ATOM 1674 N N . ILE A 1 215 ? -4.568 -1.001 24.167 1.00 96.62 215 ILE A N 1
ATOM 1675 C CA . ILE A 1 215 ? -4.518 -2.470 24.151 1.00 96.62 215 ILE A CA 1
ATOM 1676 C C . ILE A 1 215 ? -3.103 -2.972 24.448 1.00 96.62 215 ILE A C 1
ATOM 1678 O O . ILE A 1 215 ? -2.210 -2.839 23.611 1.00 96.62 215 ILE A O 1
ATOM 1682 N N . ARG A 1 216 ? -2.917 -3.626 25.599 1.00 94.88 216 ARG A N 1
ATOM 1683 C CA . ARG A 1 216 ? -1.706 -4.402 25.937 1.00 94.88 216 ARG A CA 1
ATOM 1684 C C . ARG A 1 216 ? -1.948 -5.913 25.978 1.00 94.88 216 ARG A C 1
ATOM 1686 O O . ARG A 1 216 ? -1.004 -6.680 25.811 1.00 94.88 216 ARG A O 1
ATOM 1693 N N . GLY A 1 217 ? -3.196 -6.338 26.186 1.00 91.75 217 GLY A N 1
ATOM 1694 C CA . GLY A 1 217 ? -3.618 -7.738 26.076 1.00 91.75 217 GLY A CA 1
ATOM 1695 C C . GLY A 1 217 ? -3.641 -8.245 24.630 1.00 91.75 217 GLY A C 1
ATOM 1696 O O . GLY A 1 217 ? -3.690 -7.454 23.691 1.00 91.75 217 GLY A O 1
ATOM 1697 N N . GLU A 1 218 ? -3.598 -9.561 24.437 1.00 93.44 218 GLU A N 1
ATOM 1698 C CA . GLU A 1 218 ? -3.493 -10.224 23.127 1.00 93.44 218 GLU A CA 1
ATOM 1699 C C . GLU A 1 218 ? -4.835 -10.810 22.665 1.00 93.44 218 GLU A C 1
ATOM 1701 O O . GLU A 1 218 ? -5.789 -10.873 23.437 1.00 93.44 218 GLU A O 1
ATOM 1706 N N . GLY A 1 219 ? -4.944 -11.252 21.407 1.00 95.38 219 GLY A N 1
ATOM 1707 C CA . GLY A 1 219 ? -6.152 -11.944 20.921 1.00 95.38 219 GLY A CA 1
ATOM 1708 C C . GLY A 1 219 ? -7.407 -11.067 20.819 1.00 95.38 219 GLY A C 1
ATOM 1709 O O . GLY A 1 219 ? -8.500 -11.569 20.577 1.00 95.38 219 GLY A O 1
ATOM 1710 N N . THR A 1 220 ? -7.280 -9.753 21.027 1.00 97.50 220 THR A N 1
ATOM 1711 C CA . THR A 1 220 ? -8.429 -8.841 21.079 1.00 97.50 220 THR A CA 1
ATOM 1712 C C . THR A 1 220 ? -9.075 -8.700 19.697 1.00 97.50 220 THR A C 1
ATOM 1714 O O . THR A 1 220 ? -8.389 -8.578 18.677 1.00 97.50 220 THR A O 1
ATOM 1717 N N . VAL A 1 221 ? -10.407 -8.677 19.661 1.00 98.44 221 VAL A N 1
ATOM 1718 C CA . VAL A 1 221 ? -11.198 -8.451 18.446 1.00 98.44 221 VAL A CA 1
ATOM 1719 C C . VAL A 1 221 ? -11.961 -7.141 18.580 1.00 98.44 221 VAL A C 1
ATOM 1721 O O . VAL A 1 221 ? -12.777 -6.975 19.480 1.00 98.44 221 VAL A O 1
ATOM 1724 N N . VAL A 1 222 ? -11.730 -6.214 17.655 1.00 98.62 222 VAL A N 1
ATOM 1725 C CA . VAL A 1 222 ? -12.456 -4.942 17.568 1.00 98.62 222 VAL A CA 1
ATOM 1726 C C . VAL A 1 222 ? -13.186 -4.909 16.237 1.00 98.62 222 VAL A C 1
ATOM 1728 O O . VAL A 1 222 ? -12.549 -4.981 15.182 1.00 98.62 222 VAL A O 1
ATOM 1731 N N . ARG A 1 223 ? -14.517 -4.816 16.257 1.00 97.00 223 ARG A N 1
ATOM 1732 C CA . ARG A 1 223 ? -15.308 -4.818 15.027 1.00 97.00 223 ARG A CA 1
ATOM 1733 C C . ARG A 1 223 ? -16.496 -3.876 15.058 1.00 97.00 223 ARG A C 1
ATOM 1735 O O . ARG A 1 223 ? -17.087 -3.649 16.102 1.00 97.00 223 ARG A O 1
ATOM 1742 N N . ASN A 1 224 ? -16.856 -3.330 13.899 1.00 94.00 224 ASN A N 1
ATOM 1743 C CA . ASN A 1 224 ? -18.015 -2.436 13.743 1.00 94.00 224 ASN A CA 1
ATOM 1744 C C . ASN A 1 224 ? -17.997 -1.192 14.659 1.00 94.00 224 ASN A C 1
ATOM 1746 O O . ASN A 1 224 ? -19.025 -0.539 14.815 1.00 94.00 224 ASN A O 1
ATOM 1750 N N . CYS A 1 225 ? -16.858 -0.863 15.272 1.00 95.06 225 CYS A N 1
ATOM 1751 C CA . CYS A 1 225 ? -16.734 0.253 16.204 1.00 95.06 225 CYS A CA 1
ATOM 1752 C C . CYS A 1 225 ? -16.486 1.574 15.467 1.00 95.06 225 CYS A C 1
ATOM 1754 O O . CYS A 1 225 ? -16.008 1.590 14.327 1.00 95.06 225 CYS A O 1
ATOM 1756 N N . VAL A 1 226 ? -16.772 2.683 16.145 1.00 92.75 226 VAL A N 1
ATOM 1757 C CA . VAL A 1 226 ? -16.527 4.041 15.647 1.00 92.75 226 VAL A CA 1
ATOM 1758 C C . VAL A 1 226 ? -15.628 4.791 16.622 1.00 92.75 226 VAL A C 1
ATOM 1760 O O . VAL A 1 226 ? -15.877 4.784 17.822 1.00 92.75 226 VAL A O 1
ATOM 1763 N N . PHE A 1 227 ? -14.586 5.438 16.111 1.00 92.94 227 PHE A N 1
ATOM 1764 C CA . PHE A 1 227 ? -13.596 6.192 16.872 1.00 92.94 227 PHE A CA 1
ATOM 1765 C C . PHE A 1 227 ? -13.495 7.603 16.302 1.00 92.94 227 PHE A C 1
ATOM 1767 O O . PHE A 1 227 ? -12.993 7.794 15.197 1.00 92.94 227 PHE A O 1
ATOM 1774 N N . ALA A 1 228 ? -13.940 8.595 17.063 1.00 88.38 228 ALA A N 1
ATOM 1775 C CA . ALA A 1 228 ? -13.887 9.992 16.653 1.00 88.38 228 ALA A CA 1
ATOM 1776 C C . ALA A 1 228 ? -13.507 10.883 17.837 1.00 88.38 228 ALA A C 1
ATOM 1778 O O . ALA A 1 228 ? -13.727 10.519 18.989 1.00 88.38 228 ALA A O 1
ATOM 1779 N N . TYR A 1 229 ? -12.894 12.030 17.544 1.00 86.94 229 TYR A N 1
ATOM 1780 C CA . TYR A 1 229 ? -12.522 13.079 18.506 1.00 86.94 229 TYR A CA 1
ATOM 1781 C C . TYR A 1 229 ? -11.589 12.687 19.674 1.00 86.94 229 TYR A C 1
ATOM 1783 O O . TYR A 1 229 ? -11.209 13.542 20.469 1.00 86.94 229 TYR A O 1
ATOM 1791 N N . ASN A 1 230 ? -11.148 11.429 19.794 1.00 90.19 230 ASN A N 1
ATOM 1792 C CA . ASN A 1 230 ? -10.201 11.025 20.841 1.00 90.19 230 ASN A CA 1
ATOM 1793 C C . ASN A 1 230 ? -8.885 11.798 20.676 1.00 90.19 230 ASN A C 1
ATOM 1795 O O . ASN A 1 230 ? -8.253 11.744 19.621 1.00 90.19 230 ASN A O 1
ATOM 1799 N N . ARG A 1 231 ? -8.456 12.531 21.709 1.00 86.81 231 ARG A N 1
ATOM 1800 C CA . ARG A 1 231 ? -7.414 13.569 21.583 1.00 86.81 231 ARG A CA 1
ATOM 1801 C C . ARG A 1 231 ? -6.051 13.016 21.162 1.00 86.81 231 ARG A C 1
ATOM 1803 O O . ARG A 1 231 ? -5.254 13.736 20.549 1.00 86.81 231 ARG A O 1
ATOM 1810 N N . ARG A 1 232 ? -5.774 11.743 21.474 1.00 89.94 232 ARG A N 1
ATOM 1811 C CA . ARG A 1 232 ? -4.558 11.030 21.061 1.00 89.94 232 ARG A CA 1
ATOM 1812 C C . ARG A 1 232 ? -4.843 10.125 19.858 1.00 89.94 232 ARG A C 1
ATOM 1814 O O . ARG A 1 232 ? -4.802 10.632 18.745 1.00 89.94 232 ARG A O 1
ATOM 1821 N N . ASN A 1 233 ? -5.114 8.835 20.016 1.00 93.38 233 ASN A N 1
ATOM 1822 C CA . ASN A 1 233 ? -5.417 7.931 18.902 1.00 93.38 233 ASN A CA 1
ATOM 1823 C C . ASN A 1 233 ? -6.823 7.323 19.031 1.00 93.38 233 ASN A C 1
ATOM 1825 O O . ASN A 1 233 ? -7.420 7.319 20.105 1.00 93.38 233 ASN A O 1
ATOM 1829 N N . GLY A 1 234 ? -7.350 6.752 17.949 1.00 95.69 234 GLY A N 1
ATOM 1830 C CA . GLY A 1 234 ? -8.542 5.905 18.042 1.00 95.69 234 GLY A CA 1
ATOM 1831 C C . GLY A 1 234 ? -8.211 4.636 18.825 1.00 95.69 234 GLY A C 1
ATOM 1832 O O . GLY A 1 234 ? -8.817 4.357 19.858 1.00 95.69 234 GLY A O 1
ATOM 1833 N N . ILE A 1 235 ? -7.174 3.926 18.370 1.00 97.81 235 ILE A N 1
ATOM 1834 C CA . ILE A 1 235 ? -6.607 2.754 19.048 1.00 97.81 235 ILE A CA 1
ATOM 1835 C C . ILE A 1 235 ? -5.091 2.922 19.200 1.00 97.81 235 ILE A C 1
ATOM 1837 O O . ILE A 1 235 ? -4.407 3.274 18.237 1.00 97.81 235 ILE A O 1
ATOM 1841 N N . GLU A 1 236 ? -4.551 2.605 20.377 1.00 96.56 236 GLU A N 1
ATOM 1842 C CA . GLU A 1 236 ? -3.114 2.391 20.588 1.00 96.56 236 GLU A CA 1
ATOM 1843 C C . GLU A 1 236 ? -2.853 0.946 21.053 1.00 96.56 236 GLU A C 1
ATOM 1845 O O . GLU A 1 236 ? -3.437 0.479 22.028 1.00 96.56 236 GLU A O 1
ATOM 1850 N N . LEU A 1 237 ? -1.988 0.230 20.331 1.00 95.50 237 LEU A N 1
ATOM 1851 C CA . LEU A 1 237 ? -1.556 -1.141 20.613 1.00 95.50 237 LEU A CA 1
ATOM 1852 C C . LEU A 1 237 ? -0.128 -1.125 21.163 1.00 95.50 237 LEU A C 1
ATOM 1854 O O . LEU A 1 237 ? 0.792 -0.629 20.505 1.00 95.50 237 LEU A O 1
ATOM 1858 N N . ASP A 1 238 ? 0.055 -1.700 22.345 1.00 93.94 238 ASP A N 1
ATOM 1859 C CA . ASP A 1 238 ? 1.347 -1.866 23.002 1.00 93.94 238 ASP A CA 1
ATOM 1860 C C . ASP A 1 238 ? 1.506 -3.297 23.543 1.00 93.94 238 ASP A C 1
ATOM 1862 O O . ASP A 1 238 ? 1.454 -3.552 24.746 1.00 93.94 238 ASP A O 1
ATOM 1866 N N . GLN A 1 239 ? 1.673 -4.242 22.616 1.00 90.12 239 GLN A N 1
ATOM 1867 C CA . GLN A 1 239 ? 1.799 -5.678 22.867 1.00 90.12 239 GLN A CA 1
ATOM 1868 C C . GLN A 1 239 ? 3.273 -6.105 22.739 1.00 90.12 239 GLN A C 1
ATOM 1870 O O . GLN A 1 239 ? 3.769 -6.298 21.625 1.00 90.12 239 GLN A O 1
ATOM 1875 N N . PRO A 1 240 ? 4.019 -6.247 23.851 1.00 83.12 240 PRO A N 1
ATOM 1876 C CA . PRO A 1 240 ? 5.454 -6.534 23.802 1.00 83.12 240 PRO A CA 1
ATOM 1877 C C . PRO A 1 240 ? 5.799 -7.983 23.412 1.00 83.12 240 PRO A C 1
ATOM 1879 O O . PRO A 1 240 ? 6.955 -8.260 23.097 1.00 83.12 240 PRO A O 1
ATOM 1882 N N . ASN A 1 241 ? 4.842 -8.916 23.438 1.00 84.19 241 ASN A N 1
ATOM 1883 C CA . ASN A 1 241 ? 5.094 -10.328 23.149 1.00 84.19 241 ASN A CA 1
ATOM 1884 C C . ASN A 1 241 ? 5.280 -10.585 21.639 1.00 84.19 241 ASN A C 1
ATOM 1886 O O . ASN A 1 241 ? 4.406 -10.273 20.829 1.00 84.19 241 ASN A O 1
ATOM 1890 N N . LEU A 1 242 ? 6.406 -11.202 21.262 1.00 77.75 242 LEU A N 1
ATOM 1891 C CA . LEU A 1 242 ? 6.725 -11.578 19.875 1.00 77.75 242 LEU A CA 1
ATOM 1892 C C . LEU A 1 242 ? 5.820 -12.691 19.326 1.00 77.75 242 LEU A C 1
ATOM 1894 O O . LEU A 1 242 ? 5.536 -12.715 18.133 1.00 77.75 242 LEU A O 1
ATOM 1898 N N . ASN A 1 243 ? 5.318 -13.567 20.200 1.00 81.62 243 ASN A N 1
ATOM 1899 C CA . ASN A 1 243 ? 4.420 -14.672 19.853 1.00 81.62 243 ASN A CA 1
ATOM 1900 C C . ASN A 1 243 ? 2.967 -14.364 20.243 1.00 81.62 243 ASN A C 1
ATOM 1902 O O . ASN A 1 243 ? 2.227 -15.267 20.633 1.00 81.62 243 ASN A O 1
ATOM 1906 N N . ALA A 1 244 ? 2.584 -13.085 20.193 1.00 82.25 244 ALA A N 1
ATOM 1907 C CA . ALA A 1 244 ? 1.266 -12.645 20.618 1.00 82.25 244 ALA A CA 1
ATOM 1908 C C . ALA A 1 244 ? 0.144 -13.345 19.837 1.00 82.25 244 ALA A C 1
ATOM 1910 O O . ALA A 1 244 ? 0.245 -13.547 18.618 1.00 82.25 244 ALA A O 1
ATOM 1911 N N . ARG A 1 245 ? -0.953 -13.673 20.530 1.00 91.50 245 ARG A N 1
ATOM 1912 C CA . ARG A 1 245 ? -2.187 -14.127 19.870 1.00 91.50 245 ARG A CA 1
ATOM 1913 C C . ARG A 1 245 ? -2.705 -13.046 18.910 1.00 91.50 245 ARG A C 1
ATOM 1915 O O . ARG A 1 245 ? -2.667 -11.864 19.272 1.00 91.50 245 ARG A O 1
ATOM 1922 N N . PRO A 1 246 ? -3.227 -13.418 17.724 1.00 93.38 246 PRO A N 1
ATOM 1923 C CA . PRO A 1 246 ? -3.584 -12.440 16.705 1.00 93.38 246 PRO A CA 1
ATOM 1924 C C . PRO A 1 246 ? -4.632 -11.429 17.170 1.00 93.38 246 PRO A C 1
ATOM 1926 O O . PRO A 1 246 ? -5.703 -11.808 17.635 1.00 93.38 246 PRO A O 1
ATOM 1929 N N . THR A 1 247 ? -4.351 -10.140 16.992 1.00 96.50 247 THR A N 1
ATOM 1930 C CA . THR A 1 247 ? -5.311 -9.059 17.270 1.00 96.50 247 THR A CA 1
ATOM 1931 C C . THR A 1 247 ? -5.946 -8.594 15.966 1.00 96.50 247 THR A C 1
ATOM 1933 O O . THR A 1 247 ? -5.243 -8.302 14.997 1.00 96.50 247 THR A O 1
ATOM 1936 N N . THR A 1 248 ? -7.279 -8.534 15.922 1.00 98.00 248 THR A N 1
ATOM 1937 C CA . THR A 1 248 ? -8.030 -8.222 14.695 1.00 98.00 248 THR A CA 1
ATOM 1938 C C . THR A 1 248 ? -8.868 -6.965 14.867 1.00 98.00 248 THR A C 1
ATOM 1940 O O . THR A 1 248 ? -9.707 -6.892 15.759 1.00 98.00 248 THR A O 1
ATOM 1943 N N . ILE A 1 249 ? -8.689 -6.005 13.963 1.00 98.50 249 ILE A N 1
ATOM 1944 C CA . ILE A 1 249 ? -9.497 -4.790 13.858 1.00 98.50 249 ILE A CA 1
ATOM 1945 C C . ILE A 1 249 ? -10.188 -4.819 12.495 1.00 98.50 249 ILE A C 1
ATOM 1947 O O . ILE A 1 249 ? -9.522 -4.835 11.458 1.00 98.50 249 ILE A O 1
ATOM 1951 N N . ILE A 1 250 ? -11.519 -4.875 12.480 1.00 97.44 250 ILE A N 1
ATOM 1952 C CA . ILE A 1 250 ? -12.289 -5.060 11.247 1.00 97.44 250 ILE A CA 1
ATOM 1953 C C . ILE A 1 250 ? -13.520 -4.166 11.172 1.00 97.44 250 ILE A C 1
ATOM 1955 O O . ILE A 1 250 ? -14.307 -4.086 12.107 1.00 97.44 250 ILE A O 1
ATOM 1959 N N . ASN A 1 251 ? -13.775 -3.589 9.998 1.00 94.56 251 ASN A N 1
ATOM 1960 C CA . ASN A 1 251 ? -15.027 -2.879 9.731 1.00 94.56 251 ASN A CA 1
ATOM 1961 C C . ASN A 1 251 ? -15.252 -1.688 10.687 1.00 94.56 251 ASN A C 1
ATOM 1963 O O . ASN A 1 251 ? -16.398 -1.334 10.973 1.00 94.56 251 ASN A O 1
ATOM 1967 N N . CYS A 1 252 ? -14.178 -1.072 11.186 1.00 94.62 252 CYS A N 1
ATOM 1968 C CA . CYS A 1 252 ? -14.231 0.080 12.086 1.00 94.62 252 CYS A CA 1
ATOM 1969 C C . CYS A 1 252 ? -14.168 1.406 11.313 1.00 94.62 252 CYS A C 1
ATOM 1971 O O . CYS A 1 252 ? -13.624 1.475 10.213 1.00 94.62 252 CYS A O 1
ATOM 1973 N N . ASP A 1 253 ? -14.717 2.467 11.896 1.00 91.00 253 ASP A N 1
ATOM 1974 C CA . ASP A 1 253 ? -14.695 3.820 11.334 1.00 91.00 253 ASP A CA 1
ATOM 1975 C C . ASP A 1 253 ? -13.894 4.758 12.241 1.00 91.00 253 ASP A C 1
ATOM 1977 O O . ASP A 1 253 ? -14.167 4.832 13.435 1.00 91.00 253 ASP A O 1
ATOM 1981 N N . PHE A 1 254 ? -12.911 5.461 11.685 1.00 90.62 254 PHE A N 1
ATOM 1982 C CA . PHE A 1 254 ? -12.029 6.384 12.398 1.00 90.62 254 PHE A CA 1
ATOM 1983 C C . PHE A 1 254 ? -12.227 7.851 11.970 1.00 90.62 254 PHE A C 1
ATOM 1985 O O . PHE A 1 254 ? -11.352 8.683 12.186 1.00 90.62 254 PHE A O 1
ATOM 1992 N N . GLN A 1 255 ? -13.339 8.198 11.319 1.00 81.88 255 GLN A N 1
ATOM 1993 C CA . GLN A 1 255 ? -13.584 9.562 10.836 1.00 81.88 255 GLN A CA 1
ATOM 1994 C C . GLN A 1 255 ? -13.978 10.522 11.969 1.00 81.88 255 GLN A C 1
ATOM 1996 O O . GLN A 1 255 ? -14.897 10.239 12.733 1.00 81.88 255 GLN A O 1
ATOM 2001 N N . THR A 1 256 ? -13.337 11.695 12.046 1.00 68.62 256 THR A N 1
ATOM 2002 C CA . THR A 1 256 ? -13.603 12.693 13.100 1.00 68.62 256 THR A CA 1
ATOM 2003 C C . THR A 1 256 ? -14.784 13.624 12.825 1.00 68.62 256 THR A C 1
ATOM 2005 O O . THR A 1 256 ? -15.202 14.287 13.751 1.00 68.62 256 THR A O 1
ATOM 2008 N N . SER A 1 257 ? -15.382 13.695 11.629 1.00 62.31 257 SER A N 1
ATOM 2009 C CA . SER A 1 257 ? -16.711 14.315 11.451 1.00 62.31 257 SER A CA 1
ATOM 2010 C C . SER A 1 257 ? -17.397 13.807 10.176 1.00 62.31 257 SER A C 1
ATOM 2012 O O . SER A 1 257 ? -16.744 13.622 9.151 1.00 62.31 257 SER A O 1
ATOM 2014 N N . ARG A 1 258 ? -18.714 13.561 10.237 1.00 56.91 258 ARG A N 1
ATOM 2015 C CA . ARG A 1 258 ? -19.526 13.046 9.110 1.00 56.91 258 ARG A CA 1
ATOM 2016 C C . ARG A 1 258 ? -20.396 14.109 8.423 1.00 56.91 258 ARG A C 1
ATOM 2018 O O . ARG A 1 258 ? -20.965 13.830 7.375 1.00 56.91 258 ARG A O 1
ATOM 2025 N N . LEU A 1 259 ? -20.547 15.293 9.023 1.00 41.47 259 LEU A N 1
ATOM 2026 C CA . LEU A 1 259 ? -21.605 16.257 8.681 1.00 41.47 259 LEU A CA 1
ATOM 2027 C C . LEU A 1 259 ? -21.143 17.721 8.595 1.00 41.47 259 LEU A C 1
ATOM 2029 O O . LEU A 1 259 ? -21.997 18.597 8.466 1.00 41.47 259 LEU A O 1
ATOM 2033 N N . MET A 1 260 ? -19.836 18.021 8.616 1.00 45.06 260 MET A N 1
ATOM 2034 C CA . MET A 1 260 ? -19.408 19.360 8.186 1.00 45.06 260 MET A CA 1
ATOM 2035 C C . MET A 1 260 ? -19.633 19.463 6.676 1.00 45.06 260 MET A C 1
ATOM 2037 O O . MET A 1 260 ? -18.809 19.045 5.869 1.00 45.06 260 MET A O 1
ATOM 2041 N N . GLN A 1 261 ? -20.831 19.927 6.315 1.00 39.75 261 GLN A N 1
ATOM 2042 C CA . GLN A 1 261 ? -21.215 20.292 4.962 1.00 39.75 261 GLN A CA 1
ATOM 2043 C C . GLN A 1 261 ? -20.169 21.250 4.401 1.00 39.75 261 GLN A C 1
ATOM 2045 O O . GLN A 1 261 ? -20.053 22.348 4.923 1.00 39.75 261 GLN A O 1
ATOM 2050 N N . TYR A 1 262 ? -19.466 20.806 3.355 1.00 41.81 262 TYR A N 1
ATOM 2051 C CA . TYR A 1 262 ? -19.084 21.489 2.104 1.00 41.81 262 TYR A CA 1
ATOM 2052 C C . TYR A 1 262 ? -18.593 22.956 2.089 1.00 41.81 262 TYR A C 1
ATOM 2054 O O . TYR A 1 262 ? -18.201 23.428 1.024 1.00 41.81 262 TYR A O 1
ATOM 2062 N N . ALA A 1 263 ? -18.575 23.687 3.196 1.00 32.19 263 ALA A N 1
ATOM 2063 C CA . ALA A 1 263 ? -18.321 25.114 3.252 1.00 32.19 263 ALA A CA 1
ATOM 2064 C C . ALA A 1 263 ? -17.214 25.399 4.272 1.00 32.19 263 ALA A C 1
ATOM 2066 O O . ALA A 1 263 ? -17.429 25.372 5.477 1.00 32.19 263 ALA A O 1
ATOM 2067 N N . GLU A 1 264 ? -16.029 25.677 3.732 1.00 35.75 264 GLU A N 1
ATOM 2068 C CA . GLU A 1 264 ? -15.008 26.518 4.359 1.00 35.75 264 GLU A CA 1
ATOM 2069 C C . GLU A 1 264 ? -14.512 26.086 5.748 1.00 35.75 264 GLU A C 1
ATOM 2071 O O . GLU A 1 264 ? -14.607 26.834 6.718 1.00 35.75 264 GLU A O 1
ATOM 2076 N N . VAL A 1 265 ? -13.844 24.935 5.833 1.00 39.66 265 VAL A N 1
ATOM 2077 C CA . VAL A 1 265 ? -12.798 24.785 6.853 1.00 39.66 265 VAL A CA 1
ATOM 2078 C C . VAL A 1 265 ? -11.474 25.141 6.190 1.00 39.66 265 VAL A C 1
ATOM 2080 O O . VAL A 1 265 ? -10.951 24.428 5.332 1.00 39.66 265 VAL A O 1
ATOM 2083 N N . GLY A 1 266 ? -10.968 26.327 6.523 1.00 37.00 266 GLY A N 1
ATOM 2084 C CA . GLY A 1 266 ? -9.661 26.784 6.076 1.00 37.00 266 GLY A CA 1
ATOM 2085 C C . GLY A 1 266 ? -8.555 25.812 6.493 1.00 37.00 266 GLY A C 1
ATOM 2086 O O . GLY A 1 266 ? -8.670 25.046 7.444 1.00 37.00 266 GLY A O 1
ATOM 2087 N N . THR A 1 267 ? -7.422 25.887 5.804 1.00 41.22 267 THR A N 1
ATOM 2088 C CA . THR A 1 267 ? -6.193 25.110 6.047 1.00 41.22 267 THR A CA 1
ATOM 2089 C C . THR A 1 267 ? -5.556 25.307 7.441 1.00 41.22 267 THR A C 1
ATOM 2091 O O . THR A 1 267 ? -4.420 24.891 7.655 1.00 41.22 267 THR A O 1
ATOM 2094 N N . SER A 1 268 ? -6.239 25.964 8.385 1.00 37.06 268 SER A N 1
ATOM 2095 C CA . SER A 1 268 ? -5.766 26.296 9.734 1.00 37.06 268 SER A CA 1
ATOM 2096 C C . SER A 1 268 ? -5.954 25.186 10.778 1.00 37.06 268 SER A C 1
ATOM 2098 O O . SER A 1 268 ? -5.285 25.224 11.809 1.00 37.06 268 SER A O 1
ATOM 2100 N N . ASP A 1 269 ? -6.784 24.172 10.519 1.00 46.09 269 ASP A N 1
ATOM 2101 C CA . ASP A 1 269 ? -7.224 23.207 11.550 1.00 46.09 269 ASP A CA 1
ATOM 2102 C C . ASP A 1 269 ? -6.265 22.036 11.808 1.00 46.09 269 ASP A C 1
ATOM 2104 O O . ASP A 1 269 ? -6.514 21.165 12.646 1.00 46.09 269 ASP A O 1
ATOM 2108 N N . TYR A 1 270 ? -5.107 22.022 11.148 1.00 43.34 270 TYR A N 1
ATOM 2109 C CA . TYR A 1 270 ? -4.089 20.995 11.372 1.00 43.34 270 TYR A CA 1
ATOM 2110 C C . TYR A 1 270 ? -3.540 21.018 12.815 1.00 43.34 270 TYR A C 1
ATOM 2112 O O . TYR A 1 270 ? -3.133 19.989 13.362 1.00 43.34 270 TYR A O 1
ATOM 2120 N N . ASN A 1 271 ? -3.581 22.191 13.453 1.00 44.28 271 ASN A N 1
ATOM 2121 C CA . ASN A 1 271 ? -3.176 22.398 14.842 1.00 44.28 271 ASN A CA 1
ATOM 2122 C C . ASN A 1 271 ? -4.341 22.357 15.838 1.00 44.28 271 ASN A C 1
ATOM 2124 O O . ASN A 1 271 ? -4.099 22.563 17.030 1.00 44.28 271 ASN A O 1
ATOM 2128 N N . ASP A 1 272 ? -5.573 22.074 15.401 1.00 53.66 272 ASP A N 1
ATOM 2129 C CA . ASP A 1 272 ? -6.669 21.939 16.349 1.00 53.66 272 ASP A CA 1
ATOM 2130 C C . ASP A 1 272 ? -6.443 20.694 17.214 1.00 53.66 272 ASP A C 1
ATOM 2132 O O . ASP A 1 272 ? -6.508 19.544 16.771 1.00 53.66 272 ASP A O 1
ATOM 2136 N N . THR A 1 273 ? -6.147 20.937 18.487 1.00 55.44 273 THR A N 1
ATOM 2137 C CA . THR A 1 273 ? -5.986 19.902 19.508 1.00 55.44 273 THR A CA 1
ATOM 2138 C C . THR A 1 273 ? -7.255 19.069 19.732 1.00 55.44 273 THR A C 1
ATOM 2140 O O . THR A 1 273 ? -7.183 18.075 20.453 1.00 55.44 273 THR A O 1
ATOM 2143 N N . ALA A 1 274 ? -8.400 19.440 19.145 1.00 57.81 274 ALA A N 1
ATOM 2144 C CA . ALA A 1 274 ? -9.619 18.629 19.076 1.00 57.81 274 ALA A CA 1
ATOM 2145 C C . ALA A 1 274 ? -9.518 17.433 18.127 1.00 57.81 274 ALA A C 1
ATOM 2147 O O . ALA A 1 274 ? -10.185 16.422 18.339 1.00 57.81 274 ALA A O 1
ATOM 2148 N N . ASN A 1 275 ? -8.636 17.481 17.127 1.00 64.44 275 ASN A N 1
ATOM 2149 C CA . ASN A 1 275 ? -8.531 16.401 16.155 1.00 64.44 275 ASN A CA 1
ATOM 2150 C C . ASN A 1 275 ? -7.726 15.206 16.687 1.00 64.44 275 ASN A C 1
ATOM 2152 O O . ASN A 1 275 ? -6.660 15.341 17.300 1.00 64.44 275 ASN A O 1
ATOM 2156 N N . GLN A 1 276 ? -8.200 14.001 16.371 1.00 79.62 276 GLN A N 1
ATOM 2157 C CA . GLN A 1 276 ? -7.493 12.758 16.671 1.00 79.62 276 GLN A CA 1
ATOM 2158 C C . GLN A 1 276 ? -6.137 12.728 15.946 1.00 79.62 276 GLN A C 1
ATOM 2160 O O . GLN A 1 276 ? -6.046 13.023 14.751 1.00 79.62 276 GLN A O 1
ATOM 2165 N N . LYS A 1 277 ? -5.058 12.390 16.663 1.00 86.50 277 LYS A N 1
ATOM 2166 C CA . LYS A 1 277 ? -3.694 12.344 16.111 1.00 86.50 277 LYS A CA 1
ATOM 2167 C C . LYS A 1 277 ? -3.565 11.255 15.050 1.00 86.50 277 LYS A C 1
ATOM 2169 O O . LYS A 1 277 ? -3.188 11.564 13.921 1.00 86.50 277 LYS A O 1
ATOM 2174 N N . SER A 1 278 ? -3.890 10.014 15.407 1.00 91.38 278 SER A N 1
ATOM 2175 C CA . SER A 1 278 ? -3.863 8.880 14.479 1.00 91.38 278 SER A CA 1
ATOM 2176 C C . SER A 1 278 ? -5.109 8.008 14.602 1.00 91.38 278 SER A C 1
ATOM 2178 O O . SER A 1 278 ? -5.707 7.923 15.673 1.00 91.38 278 SER A O 1
ATOM 2180 N N . GLY A 1 279 ? -5.501 7.325 13.527 1.00 94.31 279 GLY A N 1
ATOM 2181 C CA . GLY A 1 279 ? -6.544 6.294 13.574 1.00 94.31 279 GLY A CA 1
ATOM 2182 C C . GLY A 1 279 ? -6.132 5.140 14.484 1.00 94.31 279 GLY A C 1
ATOM 2183 O O . GLY A 1 279 ? -6.676 4.962 15.575 1.00 94.31 279 GLY A O 1
ATOM 2184 N N . ILE A 1 280 ? -5.102 4.409 14.059 1.00 96.88 280 ILE A N 1
ATOM 2185 C CA . ILE A 1 280 ? -4.494 3.309 14.813 1.00 96.88 280 ILE A CA 1
ATOM 2186 C C . ILE A 1 280 ? -2.993 3.556 14.954 1.00 96.88 280 ILE A C 1
ATOM 2188 O O . ILE A 1 280 ? -2.302 3.841 13.974 1.00 96.88 280 ILE A O 1
ATOM 2192 N N . ARG A 1 281 ? -2.469 3.380 16.166 1.00 95.62 281 ARG A N 1
ATOM 2193 C CA . ARG A 1 281 ? -1.034 3.361 16.443 1.00 95.62 281 ARG A CA 1
ATOM 2194 C C . ARG A 1 281 ? -0.620 2.018 17.026 1.00 95.62 281 ARG A C 1
ATOM 2196 O O . ARG A 1 281 ? -1.082 1.635 18.089 1.00 95.62 281 ARG A O 1
ATOM 2203 N N . ILE A 1 282 ? 0.300 1.331 16.367 1.00 94.94 282 ILE A N 1
ATOM 2204 C CA . ILE A 1 282 ? 0.939 0.109 16.855 1.00 94.94 282 ILE A CA 1
ATOM 2205 C C . ILE A 1 282 ? 2.301 0.510 17.408 1.00 94.94 282 ILE A C 1
ATOM 2207 O O . ILE A 1 282 ? 3.251 0.653 16.649 1.00 94.94 282 ILE A O 1
ATOM 2211 N N . PHE A 1 283 ? 2.420 0.748 18.712 1.00 91.12 283 PHE A N 1
ATOM 2212 C CA . PHE A 1 283 ? 3.709 1.077 19.326 1.00 91.12 283 PHE A CA 1
ATOM 2213 C C . PHE A 1 283 ? 4.636 -0.147 19.333 1.00 91.12 283 PHE A C 1
ATOM 2215 O O . PHE A 1 283 ? 5.768 -0.076 18.847 1.00 91.12 283 PHE A O 1
ATOM 2222 N N . ARG A 1 284 ? 4.110 -1.283 19.803 1.00 89.94 284 ARG A N 1
ATOM 2223 C CA . ARG A 1 284 ? 4.690 -2.633 19.726 1.00 89.94 284 ARG A CA 1
ATOM 2224 C C . ARG A 1 284 ? 3.550 -3.618 19.459 1.00 89.94 284 ARG A C 1
ATOM 2226 O O . ARG A 1 284 ? 2.467 -3.437 20.011 1.00 89.94 284 ARG A O 1
ATOM 2233 N N . GLY A 1 285 ? 3.764 -4.630 18.623 1.00 88.50 285 GLY A N 1
ATOM 2234 C CA . GLY A 1 285 ? 2.746 -5.661 18.421 1.00 88.50 285 GLY A CA 1
ATOM 2235 C C . GLY A 1 285 ? 3.013 -6.594 17.253 1.00 88.50 285 GLY A C 1
ATOM 2236 O O . GLY A 1 285 ? 3.641 -6.215 16.267 1.00 88.50 285 GLY A O 1
ATOM 2237 N N . ASN A 1 286 ? 2.528 -7.825 17.377 1.00 90.50 286 ASN A N 1
ATOM 2238 C CA . ASN A 1 286 ? 2.771 -8.896 16.419 1.00 90.50 286 ASN A CA 1
ATOM 2239 C C . ASN A 1 286 ? 1.455 -9.573 16.043 1.00 90.50 286 ASN A C 1
ATOM 2241 O O . ASN A 1 286 ? 0.536 -9.620 16.858 1.00 90.50 286 ASN A O 1
ATOM 2245 N N . ASN A 1 287 ? 1.368 -10.107 14.823 1.00 93.88 287 ASN A N 1
ATOM 2246 C CA . ASN A 1 287 ? 0.175 -10.803 14.326 1.00 93.88 287 ASN A CA 1
ATOM 2247 C C . ASN A 1 287 ? -1.083 -9.911 14.356 1.00 93.88 287 ASN A C 1
ATOM 2249 O O . ASN A 1 287 ? -2.137 -10.295 14.865 1.00 93.88 287 ASN A O 1
ATOM 2253 N N . ILE A 1 288 ? -0.974 -8.692 13.825 1.00 96.06 288 ILE A N 1
ATOM 2254 C CA . ILE A 1 288 ? -2.070 -7.713 13.815 1.00 96.06 288 ILE A CA 1
ATOM 2255 C C . ILE A 1 288 ? -2.712 -7.680 12.431 1.00 96.06 288 ILE A C 1
ATOM 2257 O O . ILE A 1 288 ? -2.025 -7.508 11.428 1.00 96.06 288 ILE A O 1
ATOM 2261 N N . THR A 1 289 ? -4.038 -7.793 12.374 1.00 97.44 289 THR A N 1
ATOM 2262 C CA . THR A 1 289 ? -4.810 -7.642 11.132 1.00 97.44 289 THR A CA 1
ATOM 2263 C C . THR A 1 289 ? -5.739 -6.440 11.228 1.00 97.44 289 THR A C 1
ATOM 2265 O O . THR A 1 289 ? -6.573 -6.375 12.128 1.00 97.44 289 THR A O 1
ATOM 2268 N N . ILE A 1 290 ? -5.627 -5.511 10.279 1.00 98.31 290 ILE A N 1
ATOM 2269 C CA . ILE A 1 290 ? -6.481 -4.326 10.140 1.00 98.31 290 ILE A CA 1
ATOM 2270 C C . ILE A 1 290 ? -7.141 -4.379 8.764 1.00 98.31 290 ILE A C 1
ATOM 2272 O O . ILE A 1 290 ? -6.449 -4.292 7.745 1.00 98.31 290 ILE A O 1
ATOM 2276 N N . ARG A 1 291 ? -8.470 -4.536 8.725 1.00 97.00 291 ARG A N 1
ATOM 2277 C CA . ARG A 1 291 ? -9.190 -4.710 7.457 1.00 97.00 291 ARG A CA 1
ATOM 2278 C C . ARG A 1 291 ? -10.548 -4.031 7.371 1.00 97.00 291 ARG A C 1
ATOM 2280 O O . ARG A 1 291 ? -11.289 -3.990 8.350 1.00 97.00 291 ARG A O 1
ATOM 2287 N N . ASN A 1 292 ? -10.928 -3.593 6.173 1.00 94.19 292 ASN A N 1
ATOM 2288 C CA . ASN A 1 292 ? -12.230 -2.970 5.896 1.00 94.19 292 ASN A CA 1
ATOM 2289 C C . ASN A 1 292 ? -12.533 -1.749 6.787 1.00 94.19 292 ASN A C 1
ATOM 2291 O O . ASN A 1 292 ? -13.695 -1.467 7.077 1.00 94.19 292 ASN A O 1
ATOM 2295 N N . CYS A 1 293 ? -11.506 -1.053 7.273 1.00 93.38 293 CYS A N 1
ATOM 2296 C CA . CYS A 1 293 ? -11.660 0.137 8.103 1.00 93.38 293 CYS A CA 1
ATOM 2297 C C . CYS A 1 293 ? -11.624 1.416 7.258 1.00 93.38 293 CYS A C 1
ATOM 2299 O O . CYS A 1 293 ? -11.043 1.434 6.171 1.00 93.38 293 CYS A O 1
ATOM 2301 N N . VAL A 1 294 ? -12.210 2.492 7.784 1.00 90.00 294 VAL A N 1
ATOM 2302 C CA . VAL A 1 294 ? -12.219 3.820 7.149 1.00 90.00 294 VAL A CA 1
ATOM 2303 C C . VAL A 1 294 ? -11.470 4.829 8.017 1.00 90.00 294 VAL A C 1
ATOM 2305 O O . VAL A 1 294 ? -11.681 4.866 9.226 1.00 90.00 294 VAL A O 1
ATOM 2308 N N . PHE A 1 295 ? -10.619 5.655 7.409 1.00 89.06 295 PHE A N 1
ATOM 2309 C CA . PHE A 1 295 ? -9.779 6.654 8.073 1.00 89.06 295 PHE A CA 1
ATOM 2310 C C . PHE A 1 295 ? -9.898 8.013 7.378 1.00 89.06 295 PHE A C 1
ATOM 2312 O O . PHE A 1 295 ? -9.665 8.109 6.172 1.00 89.06 295 PHE A O 1
ATOM 2319 N N . ALA A 1 296 ? -10.180 9.079 8.132 1.00 82.62 296 ALA A N 1
ATOM 2320 C CA . ALA A 1 296 ? -10.144 10.443 7.604 1.00 82.62 296 ALA A CA 1
ATOM 2321 C C . ALA A 1 296 ? -9.921 11.496 8.699 1.00 82.62 296 ALA A C 1
ATOM 2323 O O . ALA A 1 296 ? -10.283 11.282 9.854 1.00 82.62 296 ALA A O 1
ATOM 2324 N N . ARG A 1 297 ? -9.374 12.658 8.298 1.00 79.50 297 ARG A N 1
ATOM 2325 C CA . ARG A 1 297 ? -9.186 13.858 9.141 1.00 79.50 297 ARG A CA 1
ATOM 2326 C C . ARG A 1 297 ? -8.386 13.598 10.431 1.00 79.50 297 ARG A C 1
ATOM 2328 O O . ARG A 1 297 ? -8.734 14.046 11.523 1.00 79.50 297 ARG A O 1
ATOM 2335 N N . HIS A 1 298 ? -7.274 12.877 10.286 1.00 81.62 298 HIS A N 1
ATOM 2336 C CA . HIS A 1 298 ? -6.283 12.674 11.347 1.00 81.62 298 HIS A CA 1
ATOM 2337 C C . HIS A 1 298 ? -5.140 13.685 11.236 1.00 81.62 298 HIS A C 1
ATOM 2339 O O . HIS A 1 298 ? -4.622 13.906 10.140 1.00 81.62 298 HIS A O 1
ATOM 2345 N N . ARG A 1 299 ? -4.663 14.224 12.368 1.00 81.69 299 ARG A N 1
ATOM 2346 C CA . ARG A 1 299 ? -3.543 15.192 12.373 1.00 81.69 299 ARG A CA 1
ATOM 2347 C C . ARG A 1 299 ? -2.216 14.604 11.888 1.00 81.69 299 ARG A C 1
ATOM 2349 O O . ARG A 1 299 ? -1.353 15.343 11.428 1.00 81.69 299 ARG A O 1
ATOM 2356 N N . SER A 1 300 ? -2.014 13.295 12.021 1.00 84.44 300 SER A N 1
ATOM 2357 C CA . SER A 1 300 ? -0.771 12.621 11.632 1.00 84.44 300 SER A CA 1
ATOM 2358 C C . SER A 1 300 ? -1.030 11.473 10.660 1.00 84.44 300 SER A C 1
ATOM 2360 O O . SER A 1 300 ? -0.795 11.636 9.463 1.00 84.44 300 SER A O 1
ATOM 2362 N N . TYR A 1 301 ? -1.507 10.321 11.143 1.00 90.12 301 TYR A N 1
ATOM 2363 C CA . TYR A 1 301 ? -1.540 9.090 10.346 1.00 90.12 301 TYR A CA 1
ATOM 2364 C C . TYR A 1 301 ? -2.899 8.392 10.397 1.00 90.12 301 TYR A C 1
ATOM 2366 O O . TYR A 1 301 ? -3.569 8.408 11.424 1.00 90.12 301 TYR A O 1
ATOM 2374 N N . GLY A 1 302 ? -3.294 7.712 9.321 1.00 92.94 302 GLY A N 1
ATOM 2375 C CA . GLY A 1 302 ? -4.389 6.741 9.406 1.00 92.94 302 GLY A CA 1
ATOM 2376 C C . GLY A 1 302 ? -3.953 5.559 10.267 1.00 92.94 302 GLY A C 1
ATOM 2377 O O . GLY A 1 302 ? -4.529 5.294 11.322 1.00 92.94 302 GLY A O 1
ATOM 2378 N N . ILE A 1 303 ? -2.855 4.921 9.859 1.00 96.12 303 ILE A N 1
ATOM 2379 C CA . ILE A 1 303 ? -2.196 3.844 10.602 1.00 96.12 303 ILE A CA 1
ATOM 2380 C C . ILE A 1 303 ? -0.708 4.170 10.768 1.00 96.12 303 ILE A C 1
ATOM 2382 O O . ILE A 1 303 ? -0.018 4.469 9.793 1.00 96.12 303 ILE A O 1
ATOM 2386 N N . GLU A 1 304 ? -0.200 4.070 11.995 1.00 94.69 304 GLU A N 1
ATOM 2387 C CA . GLU A 1 304 ? 1.232 4.126 12.311 1.00 94.69 304 GLU A CA 1
ATOM 2388 C C . GLU A 1 304 ? 1.678 2.808 12.951 1.00 94.69 304 GLU A C 1
ATOM 2390 O O . GLU A 1 304 ? 1.136 2.436 13.989 1.00 94.69 304 GLU A O 1
ATOM 2395 N N . SER A 1 305 ? 2.694 2.133 12.401 1.00 91.44 305 SER A N 1
ATOM 2396 C CA . SER A 1 305 ? 3.370 1.019 13.077 1.00 91.44 305 SER A CA 1
ATOM 2397 C C . SER A 1 305 ? 4.791 1.365 13.532 1.00 91.44 305 SER A C 1
ATOM 2399 O O . SER A 1 305 ? 5.554 2.073 12.869 1.00 91.44 305 SER A O 1
ATOM 2401 N N . GLY A 1 306 ? 5.121 0.898 14.733 1.00 81.62 306 GLY A N 1
ATOM 2402 C CA . GLY A 1 306 ? 6.384 1.083 15.429 1.00 81.62 306 GLY A CA 1
ATOM 2403 C C . GLY A 1 306 ? 7.445 0.069 15.006 1.00 81.62 306 GLY A C 1
ATOM 2404 O O . GLY A 1 306 ? 7.175 -0.903 14.311 1.00 81.62 306 GLY A O 1
ATOM 2405 N N . VAL A 1 307 ? 8.687 0.312 15.432 1.00 72.94 307 VAL A N 1
ATOM 2406 C CA . VAL A 1 307 ? 9.885 -0.426 14.975 1.00 72.94 307 VAL A CA 1
ATOM 2407 C C . VAL A 1 307 ? 9.911 -1.910 15.351 1.00 72.94 307 VAL A C 1
ATOM 2409 O O . VAL A 1 307 ? 10.647 -2.670 14.736 1.00 72.94 307 VAL A O 1
ATOM 2412 N N . SER A 1 308 ? 9.127 -2.331 16.342 1.00 79.56 308 SER A N 1
ATOM 2413 C CA . SER A 1 308 ? 9.129 -3.706 16.860 1.00 79.56 308 SER A CA 1
ATOM 2414 C C . SER A 1 308 ? 7.942 -4.541 16.373 1.00 79.56 308 SER A C 1
ATOM 2416 O O . SER A 1 308 ? 7.613 -5.542 17.004 1.00 79.56 308 SER A O 1
ATOM 2418 N N . GLY A 1 309 ? 7.259 -4.110 15.309 1.00 82.31 309 GLY A N 1
ATOM 2419 C CA . GLY A 1 309 ? 6.117 -4.837 14.765 1.00 82.31 309 GLY A CA 1
ATOM 2420 C C . GLY A 1 309 ? 6.519 -6.013 13.876 1.00 82.31 309 GLY A C 1
ATOM 2421 O O . GLY A 1 309 ? 7.471 -5.896 13.104 1.00 82.31 309 GLY A O 1
ATOM 2422 N N . SER A 1 310 ? 5.791 -7.130 13.928 1.00 90.12 310 SER A N 1
ATOM 2423 C CA . SER A 1 310 ? 5.934 -8.190 12.921 1.00 90.12 310 SER A CA 1
ATOM 2424 C C . SER A 1 310 ? 4.619 -8.874 12.544 1.00 90.12 310 SER A C 1
ATOM 2426 O O . SER A 1 310 ? 3.679 -8.920 13.336 1.00 90.12 310 SER A O 1
ATOM 2428 N N . ASN A 1 311 ? 4.537 -9.392 11.314 1.00 93.19 311 ASN A N 1
ATOM 2429 C CA . ASN A 1 311 ? 3.348 -10.063 10.772 1.00 93.19 311 ASN A CA 1
ATOM 2430 C C . ASN A 1 311 ? 2.094 -9.169 10.844 1.00 93.19 311 ASN A C 1
ATOM 2432 O O . ASN A 1 311 ? 1.069 -9.544 11.416 1.00 93.19 311 ASN A O 1
ATOM 2436 N N . ILE A 1 312 ? 2.194 -7.952 10.305 1.00 95.00 312 ILE A N 1
ATOM 2437 C CA . ILE A 1 312 ? 1.091 -6.985 10.294 1.00 95.00 312 ILE A CA 1
ATOM 2438 C C . ILE A 1 312 ? 0.454 -6.972 8.903 1.00 95.00 312 ILE A C 1
ATOM 2440 O O . ILE A 1 312 ? 1.137 -6.768 7.897 1.00 95.00 312 ILE A O 1
ATOM 2444 N N . VAL A 1 313 ? -0.865 -7.153 8.855 1.00 97.00 313 VAL A N 1
ATOM 2445 C CA . VAL A 1 313 ? -1.670 -7.137 7.630 1.00 97.00 313 VAL A CA 1
ATOM 2446 C C . VAL A 1 313 ? -2.595 -5.924 7.646 1.00 97.00 313 VAL A C 1
ATOM 2448 O O . VAL A 1 313 ? -3.450 -5.801 8.519 1.00 97.00 313 VAL A O 1
ATOM 2451 N N . ILE A 1 314 ? -2.435 -5.040 6.663 1.00 97.62 314 ILE A N 1
ATOM 2452 C CA . ILE A 1 314 ? -3.274 -3.863 6.419 1.00 97.62 314 ILE A CA 1
ATOM 2453 C C . ILE A 1 314 ? -3.943 -4.064 5.061 1.00 97.62 314 ILE A C 1
ATOM 2455 O O . ILE A 1 314 ? -3.310 -3.871 4.021 1.00 97.62 314 ILE A O 1
ATOM 2459 N N . ASP A 1 315 ? -5.202 -4.495 5.067 1.00 96.38 315 ASP A N 1
ATOM 2460 C CA . ASP A 1 315 ? -5.885 -4.968 3.861 1.00 96.38 315 ASP A CA 1
ATOM 2461 C C . ASP A 1 315 ? -7.261 -4.329 3.645 1.00 96.38 315 ASP A C 1
ATOM 2463 O O . ASP A 1 315 ? -8.071 -4.265 4.566 1.00 96.38 315 ASP A O 1
ATOM 2467 N N . SER A 1 316 ? -7.560 -3.909 2.416 1.00 94.62 316 SER A N 1
ATOM 2468 C CA . SER A 1 316 ? -8.902 -3.444 2.024 1.00 94.62 316 SER A CA 1
ATOM 2469 C C . SER A 1 316 ? -9.443 -2.278 2.871 1.00 94.62 316 SER A C 1
ATOM 2471 O O . SER A 1 316 ? -10.635 -2.209 3.161 1.00 94.62 316 SER A O 1
ATOM 2473 N N . ASN A 1 317 ? -8.578 -1.361 3.315 1.00 92.94 317 ASN A N 1
ATOM 2474 C CA . ASN A 1 317 ? -8.983 -0.169 4.068 1.00 92.94 317 ASN A CA 1
ATOM 2475 C C . ASN A 1 317 ? -9.135 1.055 3.160 1.00 92.94 317 ASN A C 1
ATOM 2477 O O . ASN A 1 317 ? -8.539 1.130 2.085 1.00 92.94 317 ASN A O 1
ATOM 2481 N N . VAL A 1 318 ? -9.891 2.044 3.632 1.00 90.06 318 VAL A N 1
ATOM 2482 C CA . VAL A 1 318 ? -10.173 3.295 2.924 1.00 90.06 318 VAL A CA 1
ATOM 2483 C C . VAL A 1 318 ? -9.600 4.474 3.710 1.00 90.06 318 VAL A C 1
ATOM 2485 O O . VAL A 1 318 ? -9.941 4.677 4.870 1.00 90.06 318 VAL A O 1
ATOM 2488 N N . PHE A 1 319 ? -8.737 5.270 3.081 1.00 88.06 319 PHE A N 1
ATOM 2489 C CA . PHE A 1 319 ? -8.086 6.448 3.663 1.00 88.06 319 PHE A CA 1
ATOM 2490 C C . PHE A 1 319 ? -8.568 7.723 2.968 1.00 88.06 319 PHE A C 1
ATOM 2492 O O . PHE A 1 319 ? -7.814 8.404 2.267 1.00 88.06 319 PHE A O 1
ATOM 2499 N N . CYS A 1 320 ? -9.857 8.002 3.117 1.00 77.38 320 CYS A N 1
ATOM 2500 C CA . CYS A 1 320 ? -10.526 9.209 2.650 1.00 77.38 320 CYS A CA 1
ATOM 2501 C C . CYS A 1 320 ? -11.853 9.389 3.399 1.00 77.38 320 CYS A C 1
ATOM 2503 O O . CYS A 1 320 ? -12.352 8.453 4.026 1.00 77.38 320 CYS A O 1
ATOM 2505 N N . LEU A 1 321 ? -12.441 10.585 3.307 1.00 72.75 321 LEU A N 1
ATOM 2506 C CA . LEU A 1 321 ? -13.814 10.809 3.763 1.00 72.75 321 LEU A CA 1
ATOM 2507 C C . LEU A 1 321 ? -14.779 9.973 2.916 1.00 72.75 321 LEU A C 1
ATOM 2509 O O . LEU A 1 321 ? -14.698 9.983 1.687 1.00 72.75 321 LEU A O 1
ATOM 2513 N N . THR A 1 322 ? -15.696 9.268 3.575 1.00 64.62 322 THR A N 1
ATOM 2514 C CA . THR A 1 322 ? -16.766 8.503 2.920 1.00 64.62 322 THR A CA 1
ATOM 2515 C C . THR A 1 322 ? -18.110 8.850 3.556 1.00 64.62 322 THR A C 1
ATOM 2517 O O . THR A 1 322 ? -18.147 9.078 4.769 1.00 64.62 322 THR A O 1
ATOM 2520 N N . PRO A 1 323 ? -19.229 8.805 2.814 1.00 59.19 323 PRO A N 1
ATOM 2521 C CA . PRO A 1 323 ? -20.546 8.927 3.424 1.00 59.19 323 PRO A CA 1
ATOM 2522 C C . PRO A 1 323 ? -20.788 7.844 4.491 1.00 59.19 323 PRO A C 1
ATOM 2524 O O . PRO A 1 323 ? -20.130 6.802 4.526 1.00 59.19 323 PRO A O 1
ATOM 2527 N N . ALA A 1 324 ? -21.769 8.071 5.370 1.00 52.56 324 ALA A N 1
ATOM 2528 C CA . ALA A 1 324 ? -22.042 7.210 6.528 1.00 52.56 324 ALA A CA 1
ATOM 2529 C C . ALA A 1 324 ? -22.368 5.742 6.172 1.00 52.56 324 ALA A C 1
ATOM 2531 O O . ALA A 1 324 ? -22.185 4.853 7.003 1.00 52.56 324 ALA A O 1
ATOM 2532 N N . ASN A 1 325 ? -22.828 5.479 4.944 1.00 52.16 325 ASN A N 1
ATOM 2533 C CA . ASN A 1 325 ? -23.099 4.137 4.420 1.00 52.16 325 ASN A CA 1
ATOM 2534 C C . ASN A 1 325 ? -21.842 3.421 3.883 1.00 52.16 325 ASN A C 1
ATOM 2536 O O . ASN A 1 325 ? -21.957 2.296 3.398 1.00 52.16 325 ASN A O 1
ATOM 2540 N N . ARG A 1 326 ? -20.662 4.059 3.953 1.00 52.62 326 ARG A N 1
ATOM 2541 C CA . ARG A 1 326 ? -19.372 3.579 3.423 1.00 52.62 326 ARG A CA 1
ATOM 2542 C C . ARG A 1 326 ? -19.379 3.279 1.922 1.00 52.62 326 ARG A C 1
ATOM 2544 O O . ARG A 1 326 ? -18.431 2.681 1.416 1.00 52.62 326 ARG A O 1
ATOM 2551 N N . GLN A 1 327 ? -20.427 3.669 1.199 1.00 51.25 327 GLN A N 1
ATOM 2552 C CA . GLN A 1 327 ? -20.475 3.489 -0.243 1.00 51.25 327 GLN A CA 1
ATOM 2553 C C . GLN A 1 327 ? -19.605 4.565 -0.885 1.00 51.25 327 GLN A C 1
ATOM 2555 O O . GLN A 1 327 ? -19.806 5.754 -0.655 1.00 51.25 327 GLN A O 1
ATOM 2560 N N . MET A 1 328 ? -18.651 4.152 -1.720 1.00 48.09 328 MET A N 1
ATOM 2561 C CA . MET A 1 328 ? -17.805 5.073 -2.493 1.00 48.09 328 MET A CA 1
ATOM 2562 C C . MET A 1 328 ? -18.558 5.733 -3.666 1.00 48.09 328 MET A C 1
ATOM 2564 O O . MET A 1 328 ? -17.944 6.110 -4.658 1.00 48.09 328 MET A O 1
ATOM 2568 N N . THR A 1 329 ? -19.890 5.804 -3.607 1.00 39.81 329 THR A N 1
ATOM 2569 C CA . THR A 1 329 ? -20.738 6.273 -4.712 1.00 39.81 329 THR A CA 1
ATOM 2570 C C . THR A 1 329 ? -20.722 7.789 -4.869 1.00 39.81 329 THR A C 1
ATOM 2572 O O . THR A 1 329 ? -20.995 8.269 -5.961 1.00 39.81 329 THR A O 1
ATOM 2575 N N . GLU A 1 330 ? -20.376 8.535 -3.816 1.00 44.50 330 GLU A N 1
ATOM 2576 C CA . GLU A 1 330 ? -20.252 9.996 -3.837 1.00 44.50 330 GLU A CA 1
ATOM 2577 C C . GLU A 1 330 ? -19.074 10.404 -2.937 1.00 44.50 330 GLU A C 1
ATOM 2579 O O . GLU A 1 330 ? -19.102 10.170 -1.724 1.00 44.50 330 GLU A O 1
ATOM 2584 N N . PHE A 1 331 ? -18.009 10.970 -3.515 1.00 50.38 331 PHE A N 1
ATOM 2585 C CA . PHE A 1 331 ? -16.923 11.553 -2.728 1.00 50.38 331 PHE A CA 1
ATOM 2586 C C . PHE A 1 331 ? -17.321 12.966 -2.296 1.00 50.38 331 PHE A C 1
ATOM 2588 O O . PHE A 1 331 ? -17.764 13.797 -3.084 1.00 50.38 331 PHE A O 1
ATOM 2595 N N . VAL A 1 332 ? -17.165 13.244 -1.005 1.00 50.69 332 VAL A N 1
ATOM 2596 C CA . VAL A 1 332 ? -17.440 14.564 -0.435 1.00 50.69 332 VAL A CA 1
ATOM 2597 C C . VAL A 1 332 ? -16.226 15.452 -0.736 1.00 50.69 332 VAL A C 1
ATOM 2599 O O . VAL A 1 332 ? -15.114 15.148 -0.301 1.00 50.69 332 VAL A O 1
ATOM 2602 N N . GLY A 1 333 ? -16.433 16.492 -1.553 1.00 42.69 333 GLY A N 1
ATOM 2603 C CA . GLY A 1 333 ? -15.401 17.329 -2.182 1.00 42.69 333 GLY A CA 1
ATOM 2604 C C . GLY A 1 333 ? -14.305 17.907 -1.270 1.00 42.69 333 GLY A C 1
ATOM 2605 O O . GLY A 1 333 ? -14.429 17.970 -0.053 1.00 42.69 333 GLY A O 1
ATOM 2606 N N . ASN A 1 334 ? -13.201 18.341 -1.894 1.00 46.31 334 ASN A N 1
ATOM 2607 C CA . ASN A 1 334 ? -12.024 18.969 -1.264 1.00 46.31 334 ASN A CA 1
ATOM 2608 C C . ASN A 1 334 ? -11.404 18.211 -0.070 1.00 46.31 334 ASN A C 1
ATOM 2610 O O . ASN A 1 334 ? -10.798 18.840 0.791 1.00 46.31 334 ASN A O 1
ATOM 2614 N N . ALA A 1 335 ? -11.497 16.873 -0.074 1.00 47.25 335 ALA A N 1
ATOM 2615 C CA . ALA A 1 335 ? -11.011 15.935 0.944 1.00 47.25 335 ALA A CA 1
ATOM 2616 C C . ALA A 1 335 ? -9.868 16.471 1.831 1.00 47.25 335 ALA A C 1
ATOM 2618 O O . ALA A 1 335 ? -8.700 16.539 1.429 1.00 47.25 335 ALA A O 1
ATOM 2619 N N . GLU A 1 336 ? -10.237 16.858 3.049 1.00 55.06 336 GLU A N 1
ATOM 2620 C CA . GLU A 1 336 ? -9.323 17.330 4.079 1.00 55.06 336 GLU A CA 1
ATOM 2621 C C . GLU A 1 336 ? -8.431 16.199 4.606 1.00 55.06 336 GLU A C 1
ATOM 2623 O O . GLU A 1 336 ? -8.841 15.044 4.746 1.00 55.06 336 GLU A O 1
ATOM 2628 N N . MET A 1 337 ? -7.171 16.552 4.853 1.00 58.25 337 MET A N 1
ATOM 2629 C CA . MET A 1 337 ? -6.032 15.637 4.821 1.00 58.25 337 MET A CA 1
ATOM 2630 C C . MET A 1 337 ? -5.933 14.728 6.055 1.00 58.25 337 MET A C 1
ATOM 2632 O O . MET A 1 337 ? -6.090 15.174 7.190 1.00 58.25 337 MET A O 1
ATOM 2636 N N . ILE A 1 338 ? -5.533 13.467 5.840 1.00 61.75 338 ILE A N 1
ATOM 2637 C CA . ILE A 1 338 ? -4.656 12.798 6.812 1.00 61.75 338 ILE A CA 1
ATOM 2638 C C . ILE A 1 338 ? -3.299 13.470 6.690 1.00 61.75 338 ILE A C 1
ATOM 2640 O O . ILE A 1 338 ? -2.726 13.554 5.598 1.00 61.75 338 ILE A O 1
ATOM 2644 N N . GLY A 1 339 ? -2.820 13.975 7.815 1.00 64.25 339 GLY A N 1
ATOM 2645 C CA . GLY A 1 339 ? -1.850 15.036 7.778 1.00 64.25 339 GLY A CA 1
ATOM 2646 C C . GLY A 1 339 ? -0.482 14.688 7.173 1.00 64.25 339 GLY A C 1
ATOM 2647 O O . GLY A 1 339 ? 0.048 15.434 6.348 1.00 64.25 339 GLY A O 1
ATOM 2648 N N . GLU A 1 340 ? 0.090 13.540 7.539 1.00 82.19 340 GLU A N 1
ATOM 2649 C CA . GLU A 1 340 ? 1.430 13.139 7.096 1.00 82.19 340 GLU A CA 1
ATOM 2650 C C . GLU A 1 340 ? 1.429 11.931 6.161 1.00 82.19 340 GLU A C 1
ATOM 2652 O O . GLU A 1 340 ? 2.071 11.950 5.109 1.00 82.19 340 GLU A O 1
ATOM 2657 N N . SER A 1 341 ? 0.768 10.837 6.534 1.00 89.56 341 SER A N 1
ATOM 2658 C CA . SER A 1 341 ? 0.676 9.649 5.677 1.00 89.56 341 SER A CA 1
ATOM 2659 C C . SER A 1 341 ? -0.577 8.849 5.974 1.00 89.56 341 SER A C 1
ATOM 2661 O O . SER A 1 341 ? -0.940 8.707 7.139 1.00 89.56 341 SER A O 1
ATOM 2663 N N . ALA A 1 342 ? -1.205 8.261 4.954 1.00 92.81 342 ALA A N 1
ATOM 2664 C CA . ALA A 1 342 ? -2.284 7.304 5.202 1.00 92.81 342 ALA A CA 1
ATOM 2665 C C . ALA A 1 342 ? -1.759 6.115 6.022 1.00 92.81 342 ALA A C 1
ATOM 2667 O O . ALA A 1 342 ? -2.312 5.797 7.077 1.00 92.81 342 ALA A O 1
ATOM 2668 N N . ILE A 1 343 ? -0.632 5.539 5.593 1.00 96.12 343 ILE A N 1
ATOM 2669 C CA . ILE A 1 343 ? 0.052 4.458 6.306 1.00 96.12 343 ILE A CA 1
ATOM 2670 C C . ILE A 1 343 ? 1.519 4.828 6.507 1.00 96.12 343 ILE A C 1
ATOM 2672 O O . ILE A 1 343 ? 2.249 5.071 5.548 1.00 96.12 343 ILE A O 1
ATOM 2676 N N . LYS A 1 344 ? 1.973 4.816 7.759 1.00 94.69 344 LYS A N 1
ATOM 2677 C CA . LYS A 1 344 ? 3.392 4.829 8.117 1.00 94.69 344 LYS A CA 1
ATOM 2678 C C . LYS A 1 344 ? 3.733 3.489 8.742 1.00 94.69 344 LYS A C 1
ATOM 2680 O O . LYS A 1 344 ? 3.297 3.217 9.857 1.00 94.69 344 LYS A O 1
ATOM 2685 N N . ALA A 1 345 ? 4.503 2.664 8.043 1.00 91.19 345 ALA A N 1
ATOM 2686 C CA . ALA A 1 345 ? 4.813 1.317 8.497 1.00 91.19 345 ALA A CA 1
ATOM 2687 C C . ALA A 1 345 ? 6.307 1.110 8.778 1.00 91.19 345 ALA A C 1
ATOM 2689 O O . ALA A 1 345 ? 7.189 1.587 8.061 1.00 91.19 345 ALA A O 1
ATOM 2690 N N . ARG A 1 346 ? 6.556 0.386 9.866 1.00 91.25 346 ARG A N 1
ATOM 2691 C CA . ARG A 1 346 ? 7.837 -0.124 10.356 1.00 91.25 346 ARG A CA 1
ATOM 2692 C C . ARG A 1 346 ? 7.643 -1.550 10.865 1.00 91.25 346 ARG A C 1
ATOM 2694 O O . ARG A 1 346 ? 6.535 -1.893 11.292 1.00 91.25 346 ARG A O 1
ATOM 2701 N N . GLY A 1 347 ? 8.704 -2.351 10.837 1.00 88.00 347 GLY A N 1
ATOM 2702 C CA . GLY A 1 347 ? 8.674 -3.744 11.283 1.00 88.00 347 GLY A CA 1
ATOM 2703 C C . GLY A 1 347 ? 8.838 -4.772 10.161 1.00 88.00 347 GLY A C 1
ATOM 2704 O O . GLY A 1 347 ? 9.153 -4.428 9.025 1.00 88.00 347 GLY A O 1
ATOM 2705 N N . ASN A 1 348 ? 8.637 -6.046 10.489 1.00 91.12 348 ASN A N 1
ATOM 2706 C CA . ASN A 1 348 ? 8.942 -7.174 9.604 1.00 91.12 348 ASN A CA 1
ATOM 2707 C C . ASN A 1 348 ? 7.678 -7.905 9.129 1.00 91.12 348 ASN A C 1
ATOM 2709 O O . ASN A 1 348 ? 6.665 -7.920 9.826 1.00 91.12 348 ASN A O 1
ATOM 2713 N N . ASN A 1 349 ? 7.734 -8.563 7.971 1.00 93.00 349 ASN A N 1
ATOM 2714 C CA . ASN A 1 349 ? 6.622 -9.331 7.397 1.00 93.00 349 ASN A CA 1
ATOM 2715 C C . ASN A 1 349 ? 5.331 -8.496 7.300 1.00 93.00 349 ASN A C 1
ATOM 2717 O O . ASN A 1 349 ? 4.265 -8.887 7.779 1.00 93.00 349 ASN A O 1
ATOM 2721 N N . LEU A 1 350 ? 5.453 -7.295 6.734 1.00 94.12 350 LEU A N 1
ATOM 2722 C CA . LEU A 1 350 ? 4.356 -6.342 6.568 1.00 94.12 350 LEU A CA 1
ATOM 2723 C C . LEU A 1 350 ? 3.652 -6.591 5.230 1.00 94.12 350 LEU A C 1
ATOM 2725 O O . LEU A 1 350 ? 4.294 -6.614 4.178 1.00 94.12 350 LEU A O 1
ATOM 2729 N N . LYS A 1 351 ? 2.324 -6.710 5.247 1.00 96.38 351 LYS A N 1
ATOM 2730 C CA . LYS A 1 351 ? 1.500 -6.781 4.034 1.00 96.38 351 LYS A CA 1
ATOM 2731 C C . LYS A 1 351 ? 0.530 -5.609 3.986 1.00 96.38 351 LYS A C 1
ATOM 2733 O O . LYS A 1 351 ? -0.361 -5.514 4.823 1.00 96.38 351 LYS A O 1
ATOM 2738 N N . ILE A 1 352 ? 0.681 -4.751 2.982 1.00 97.12 352 ILE A N 1
ATOM 2739 C CA . ILE A 1 352 ? -0.195 -3.612 2.696 1.00 97.12 352 ILE A CA 1
ATOM 2740 C C . ILE A 1 352 ? -0.894 -3.903 1.368 1.00 97.12 352 ILE A C 1
ATOM 2742 O O . ILE A 1 352 ? -0.282 -3.797 0.303 1.00 97.12 352 ILE A O 1
ATOM 2746 N N . ALA A 1 353 ? -2.156 -4.322 1.426 1.00 95.75 353 ALA A N 1
ATOM 2747 C CA . ALA A 1 353 ? -2.868 -4.838 0.263 1.00 95.75 353 ALA A CA 1
ATOM 2748 C C . ALA A 1 353 ? -4.232 -4.182 0.034 1.00 95.75 353 ALA A C 1
ATOM 2750 O O . ALA A 1 353 ? -4.944 -3.873 0.981 1.00 95.75 353 ALA A O 1
ATOM 2751 N N . ASN A 1 354 ? -4.610 -3.988 -1.231 1.00 93.44 354 ASN A N 1
ATOM 2752 C CA . ASN A 1 354 ? -5.973 -3.608 -1.634 1.00 93.44 354 ASN A CA 1
ATOM 2753 C C . ASN A 1 354 ? -6.539 -2.347 -0.954 1.00 93.44 354 ASN A C 1
ATOM 2755 O O . ASN A 1 354 ? -7.753 -2.171 -0.886 1.00 93.44 354 ASN A O 1
ATOM 2759 N N . ASN A 1 355 ? -5.689 -1.467 -0.421 1.00 92.44 355 ASN A N 1
ATOM 2760 C CA . ASN A 1 355 ? -6.149 -0.255 0.241 1.00 92.44 355 ASN A CA 1
ATOM 2761 C C . ASN A 1 355 ? -6.454 0.827 -0.794 1.00 92.44 355 ASN A C 1
ATOM 2763 O O . ASN A 1 355 ? -5.799 0.924 -1.835 1.00 92.44 355 ASN A O 1
ATOM 2767 N N . TYR A 1 356 ? -7.422 1.671 -0.463 1.00 89.38 356 TYR A N 1
ATOM 2768 C CA . TYR A 1 356 ? -7.814 2.831 -1.243 1.00 89.38 356 TYR A CA 1
ATOM 2769 C C . TYR A 1 356 ? -7.396 4.103 -0.510 1.00 89.38 356 TYR A C 1
ATOM 2771 O O . TYR A 1 356 ? -7.826 4.338 0.618 1.00 89.38 356 TYR A O 1
ATOM 2779 N N . ILE A 1 357 ? -6.534 4.916 -1.116 1.00 89.31 357 ILE A N 1
ATOM 2780 C CA . ILE A 1 357 ? -5.919 6.077 -0.467 1.00 89.31 357 ILE A CA 1
ATOM 2781 C C . ILE A 1 357 ? -6.250 7.347 -1.246 1.00 89.31 357 ILE A C 1
ATOM 2783 O O . ILE A 1 357 ? -5.890 7.466 -2.412 1.00 89.31 357 ILE A O 1
ATOM 2787 N N . GLY A 1 358 ? -6.915 8.300 -0.587 1.00 83.12 358 GLY A N 1
ATOM 2788 C CA . GLY A 1 358 ? -7.265 9.603 -1.151 1.00 83.12 358 GLY A CA 1
ATOM 2789 C C . GLY A 1 358 ? -6.149 10.645 -1.072 1.00 83.12 358 GLY A C 1
ATOM 2790 O O . GLY A 1 358 ? -4.958 10.334 -1.116 1.00 83.12 358 GLY A O 1
ATOM 2791 N N . LYS A 1 359 ? -6.547 11.916 -0.930 1.00 80.25 359 LYS A N 1
ATOM 2792 C CA . LYS A 1 359 ? -5.626 13.047 -0.762 1.00 80.25 359 LYS A CA 1
ATOM 2793 C C . LYS A 1 359 ? -4.954 13.013 0.614 1.00 80.25 359 LYS A C 1
ATOM 2795 O O . LYS A 1 359 ? -5.599 13.191 1.644 1.00 80.25 359 LYS A O 1
ATOM 2800 N N . VAL A 1 360 ? -3.638 12.841 0.614 1.00 83.06 360 VAL A N 1
ATOM 2801 C CA . VAL A 1 360 ? -2.762 12.810 1.798 1.00 83.06 360 VAL A CA 1
ATOM 2802 C C . VAL A 1 360 ? -1.413 13.436 1.446 1.00 83.06 360 VAL A C 1
ATOM 2804 O O . VAL A 1 360 ? -1.166 13.718 0.277 1.00 83.06 360 VAL A O 1
ATOM 2807 N N . LYS A 1 361 ? -0.513 13.656 2.412 1.00 86.12 361 LYS A N 1
ATOM 2808 C CA . LYS A 1 361 ? 0.860 14.067 2.067 1.00 86.12 361 LYS A CA 1
ATOM 2809 C C . LYS A 1 361 ? 1.619 12.932 1.371 1.00 86.12 361 LYS A C 1
ATOM 2811 O O . LYS A 1 361 ? 1.968 13.082 0.204 1.00 86.12 361 LYS A O 1
ATOM 2816 N N . ASN A 1 362 ? 1.795 11.795 2.047 1.00 90.94 362 ASN A N 1
ATOM 2817 C CA . ASN A 1 362 ? 2.292 10.559 1.433 1.00 90.94 362 ASN A CA 1
ATOM 2818 C C . ASN A 1 362 ? 1.236 9.449 1.494 1.00 90.94 362 ASN A C 1
ATOM 2820 O O . ASN A 1 362 ? 0.547 9.316 2.507 1.00 90.94 362 ASN A O 1
ATOM 2824 N N . GLY A 1 363 ? 1.128 8.614 0.461 1.00 93.75 363 GLY A N 1
ATOM 2825 C CA . GLY A 1 363 ? 0.253 7.438 0.509 1.00 93.75 363 GLY A CA 1
ATOM 2826 C C . GLY A 1 363 ? 0.747 6.422 1.542 1.00 93.75 363 GLY A C 1
ATOM 2827 O O . GLY A 1 363 ? 0.150 6.244 2.606 1.00 93.75 363 GLY A O 1
ATOM 2828 N N . VAL A 1 364 ? 1.888 5.798 1.256 1.00 96.69 364 VAL A N 1
ATOM 2829 C CA . VAL A 1 364 ? 2.562 4.852 2.158 1.00 96.69 364 VAL A CA 1
ATOM 2830 C C . VAL A 1 364 ? 3.979 5.335 2.440 1.00 96.69 364 VAL A C 1
ATOM 2832 O O . VAL A 1 364 ? 4.716 5.633 1.509 1.00 96.69 364 VAL A O 1
ATOM 2835 N N . SER A 1 365 ? 4.378 5.373 3.711 1.00 95.50 365 SER A N 1
ATOM 2836 C CA . SER A 1 365 ? 5.750 5.672 4.135 1.00 95.50 365 SER A CA 1
ATOM 2837 C C . SER A 1 365 ? 6.345 4.478 4.890 1.00 95.50 365 SER A C 1
ATOM 2839 O O . SER A 1 365 ? 5.809 4.081 5.926 1.00 95.50 365 SER A O 1
ATOM 2841 N N . LEU A 1 366 ? 7.454 3.918 4.403 1.00 93.75 366 LEU A N 1
ATOM 2842 C CA . LEU A 1 366 ? 8.145 2.769 4.998 1.00 93.75 366 LEU A CA 1
ATOM 2843 C C . LEU A 1 366 ? 9.487 3.160 5.617 1.00 93.75 366 LEU A C 1
ATOM 2845 O O . LEU A 1 366 ? 10.266 3.885 5.005 1.00 93.75 366 LEU A O 1
ATOM 2849 N N . PHE A 1 367 ? 9.791 2.620 6.799 1.00 90.56 367 PHE A N 1
ATOM 2850 C CA . PHE A 1 367 ? 11.096 2.765 7.457 1.00 90.56 367 PHE A CA 1
ATOM 2851 C C . PHE A 1 367 ? 11.420 1.511 8.263 1.00 90.56 367 PHE A C 1
ATOM 2853 O O . PHE A 1 367 ? 10.513 0.981 8.892 1.00 90.56 367 PHE A O 1
ATOM 2860 N N . ASN A 1 368 ? 12.693 1.112 8.355 1.00 88.69 368 ASN A N 1
ATOM 2861 C CA . ASN A 1 368 ? 13.162 0.027 9.234 1.00 88.69 368 ASN A CA 1
ATOM 2862 C C . ASN A 1 368 ? 12.274 -1.231 9.174 1.00 88.69 368 ASN A C 1
ATOM 2864 O O . ASN A 1 368 ? 11.419 -1.439 10.043 1.00 88.69 368 ASN A O 1
ATOM 2868 N N . GLY A 1 369 ? 12.471 -2.074 8.165 1.00 88.06 369 GLY A N 1
ATOM 2869 C CA . GLY A 1 369 ? 11.662 -3.278 8.037 1.00 88.06 369 GLY A CA 1
ATOM 2870 C C . GLY A 1 369 ? 12.171 -4.277 7.016 1.00 88.06 369 GLY A C 1
ATOM 2871 O O . GLY A 1 369 ? 12.956 -3.935 6.136 1.00 88.06 369 GLY A O 1
ATOM 2872 N N . ASP A 1 370 ? 11.719 -5.515 7.147 1.00 91.00 370 ASP A N 1
ATOM 2873 C CA . ASP A 1 370 ? 12.137 -6.638 6.313 1.00 91.00 370 ASP A CA 1
ATOM 2874 C C . ASP A 1 370 ? 10.930 -7.471 5.866 1.00 91.00 370 ASP A C 1
ATOM 2876 O O . ASP A 1 370 ? 9.975 -7.637 6.622 1.00 91.00 370 ASP A O 1
ATOM 2880 N N . GLY A 1 371 ? 10.948 -7.990 4.641 1.00 92.81 371 GLY A N 1
ATOM 2881 C CA . GLY A 1 371 ? 9.864 -8.811 4.098 1.00 92.81 371 GLY A CA 1
ATOM 2882 C C . GLY A 1 371 ? 8.564 -8.022 3.941 1.00 92.81 371 GLY A C 1
ATOM 2883 O O . GLY A 1 371 ? 7.530 -8.388 4.496 1.00 92.81 371 GLY A O 1
ATOM 2884 N N . ILE A 1 372 ? 8.611 -6.903 3.217 1.00 93.44 372 ILE A N 1
ATOM 2885 C CA . ILE A 1 372 ? 7.462 -6.002 3.053 1.00 93.44 372 ILE A CA 1
ATOM 2886 C C . ILE A 1 372 ? 6.827 -6.202 1.678 1.00 93.44 372 ILE A C 1
ATOM 2888 O O . ILE A 1 372 ? 7.517 -6.217 0.661 1.00 93.44 372 ILE A O 1
ATOM 2892 N N . SER A 1 373 ? 5.498 -6.292 1.628 1.00 95.25 373 SER A N 1
ATOM 2893 C CA . SER A 1 373 ? 4.723 -6.371 0.387 1.00 95.25 373 SER A CA 1
ATOM 2894 C C . SER A 1 373 ? 3.668 -5.267 0.311 1.00 95.25 373 SER A C 1
ATOM 2896 O O . SER A 1 373 ? 2.820 -5.144 1.193 1.00 95.25 373 SER A O 1
ATOM 2898 N N . ILE A 1 374 ? 3.711 -4.468 -0.756 1.00 96.81 374 ILE A N 1
ATOM 2899 C CA . ILE A 1 374 ? 2.714 -3.448 -1.101 1.00 96.81 374 ILE A CA 1
ATOM 2900 C C . ILE A 1 374 ? 2.078 -3.859 -2.430 1.00 96.81 374 ILE A C 1
ATOM 2902 O O . ILE A 1 374 ? 2.729 -3.765 -3.469 1.00 96.81 374 ILE A O 1
ATOM 2906 N N . ILE A 1 375 ? 0.833 -4.339 -2.421 1.00 95.06 375 ILE A N 1
ATOM 2907 C CA . ILE A 1 375 ? 0.193 -4.947 -3.604 1.00 95.06 375 ILE A CA 1
ATOM 2908 C C . ILE A 1 375 ? -1.274 -4.537 -3.771 1.00 95.06 375 ILE A C 1
ATOM 2910 O O . ILE A 1 375 ? -2.006 -4.409 -2.797 1.00 95.06 375 ILE A O 1
ATOM 2914 N N . GLY A 1 376 ? -1.733 -4.353 -5.008 1.00 91.94 376 GLY A N 1
ATOM 2915 C CA . GLY A 1 376 ? -3.145 -4.099 -5.323 1.00 91.94 376 GLY A CA 1
ATOM 2916 C C . GLY A 1 376 ? -3.732 -2.808 -4.737 1.00 91.94 376 GLY A C 1
ATOM 2917 O O . GLY A 1 376 ? -4.948 -2.642 -4.733 1.00 91.94 376 GLY A O 1
ATOM 2918 N N . ASN A 1 377 ? -2.913 -1.891 -4.211 1.00 93.44 377 ASN A N 1
ATOM 2919 C CA . ASN A 1 377 ? -3.414 -0.646 -3.629 1.00 93.44 377 ASN A CA 1
ATOM 2920 C C . ASN A 1 377 ? -3.752 0.366 -4.730 1.00 93.44 377 ASN A C 1
ATOM 2922 O O . ASN A 1 377 ? -3.053 0.451 -5.743 1.00 93.44 377 ASN A O 1
ATOM 2926 N N . THR A 1 378 ? -4.785 1.175 -4.496 1.00 90.88 378 THR A N 1
ATOM 2927 C CA . THR A 1 378 ? -5.102 2.360 -5.301 1.00 90.88 378 THR A CA 1
ATOM 2928 C C . THR A 1 378 ? -4.779 3.606 -4.486 1.00 90.88 378 THR A C 1
ATOM 2930 O O . THR A 1 378 ? -5.350 3.816 -3.420 1.00 90.88 378 THR A O 1
ATOM 2933 N N . ILE A 1 379 ? -3.840 4.415 -4.968 1.00 91.38 379 ILE A N 1
ATOM 2934 C CA . ILE A 1 379 ? -3.373 5.642 -4.324 1.00 91.38 379 ILE A CA 1
ATOM 2935 C C . ILE A 1 379 ? -3.685 6.809 -5.251 1.00 91.38 379 ILE A C 1
ATOM 2937 O O . ILE A 1 379 ? -3.216 6.846 -6.383 1.00 91.38 379 ILE A O 1
ATOM 2941 N N . GLY A 1 380 ? -4.453 7.769 -4.764 1.00 83.88 380 GLY A N 1
ATOM 2942 C CA . GLY A 1 380 ? -5.070 8.804 -5.575 1.00 83.88 380 GLY A CA 1
ATOM 2943 C C . GLY A 1 380 ? -6.469 8.402 -6.047 1.00 83.88 380 GLY A C 1
ATOM 2944 O O . GLY A 1 380 ? -6.780 7.221 -6.202 1.00 83.88 380 GLY A O 1
ATOM 2945 N N . VAL A 1 381 ? -7.321 9.405 -6.255 1.00 76.44 381 VAL A N 1
ATOM 2946 C CA . VAL A 1 381 ? -8.741 9.247 -6.611 1.00 76.44 381 VAL A CA 1
ATOM 2947 C C . VAL A 1 381 ? -9.102 10.216 -7.719 1.00 76.44 381 VAL A C 1
ATOM 2949 O O . VAL A 1 381 ? -8.616 11.343 -7.721 1.00 76.44 381 VAL A O 1
ATOM 2952 N N . VAL A 1 382 ? -9.986 9.799 -8.621 1.00 70.25 382 VAL A N 1
ATOM 2953 C CA . VAL A 1 382 ? -10.616 10.695 -9.591 1.00 70.25 382 VAL A CA 1
ATOM 2954 C C . VAL A 1 382 ? -12.114 10.698 -9.339 1.00 70.25 382 VAL A C 1
ATOM 2956 O O . VAL A 1 382 ? -12.761 9.660 -9.454 1.00 70.25 382 VAL A O 1
ATOM 2959 N N . ASP A 1 383 ? -12.653 11.862 -8.998 1.00 68.19 383 ASP A N 1
ATOM 2960 C CA . ASP A 1 383 ? -14.089 12.089 -8.861 1.00 68.19 383 ASP A CA 1
ATOM 2961 C C . ASP A 1 383 ? -14.486 13.309 -9.690 1.00 68.19 383 ASP A C 1
ATOM 2963 O O . ASP A 1 383 ? -13.888 14.375 -9.559 1.00 68.19 383 ASP A O 1
ATOM 2967 N N . SER A 1 384 ? -15.485 13.153 -10.560 1.00 65.00 384 SER A N 1
ATOM 2968 C CA . SER A 1 384 ? -16.061 14.258 -11.338 1.00 65.00 384 SER A CA 1
ATOM 2969 C C . SER A 1 384 ? -15.015 15.097 -12.103 1.00 65.00 384 SER A C 1
ATOM 2971 O O . SER A 1 384 ? -15.140 16.313 -12.224 1.00 65.00 384 SER A O 1
ATOM 2973 N N . ASN A 1 385 ? -13.976 14.435 -12.637 1.00 61.56 385 ASN A N 1
ATOM 2974 C CA . ASN A 1 385 ? -12.783 15.012 -13.292 1.00 61.56 385 ASN A CA 1
ATOM 2975 C C . ASN A 1 385 ? -11.797 15.766 -12.375 1.00 61.56 385 ASN A C 1
ATOM 2977 O O . ASN A 1 385 ? -10.827 16.344 -12.865 1.00 61.56 385 ASN A O 1
ATOM 2981 N N . VAL A 1 386 ? -11.997 15.746 -11.058 1.00 64.94 386 VAL A N 1
ATOM 2982 C CA . VAL A 1 386 ? -11.046 16.260 -10.067 1.00 64.94 386 VAL A CA 1
ATOM 2983 C C . VAL A 1 386 ? -10.180 15.111 -9.564 1.00 64.94 386 VAL A C 1
ATOM 2985 O O . VAL A 1 386 ? -10.684 14.078 -9.123 1.00 64.94 386 VAL A O 1
ATOM 2988 N N . VAL A 1 387 ? -8.861 15.296 -9.623 1.00 71.88 387 VAL A N 1
ATOM 2989 C CA . VAL A 1 387 ? -7.891 14.311 -9.136 1.00 71.88 387 VAL A CA 1
ATOM 2990 C C . VAL A 1 387 ? -7.440 14.679 -7.725 1.00 71.88 387 VAL A C 1
ATOM 2992 O O . VAL A 1 387 ? -6.870 15.743 -7.487 1.00 71.88 387 VAL A O 1
ATOM 2995 N N . PHE A 1 388 ? -7.664 13.770 -6.787 1.00 78.00 388 PHE A N 1
ATOM 2996 C CA . PHE A 1 388 ? -7.215 13.841 -5.404 1.00 78.00 388 PHE A CA 1
ATOM 2997 C C . PHE A 1 388 ? -6.014 12.915 -5.226 1.00 78.00 388 PHE A C 1
ATOM 2999 O O . PHE A 1 388 ? -6.175 11.754 -4.857 1.00 78.00 388 PHE A O 1
ATOM 3006 N N . SER A 1 389 ? -4.813 13.412 -5.511 1.00 82.69 389 SER A N 1
ATOM 3007 C CA . SER A 1 389 ? -3.560 12.658 -5.390 1.00 82.69 389 SER A CA 1
ATOM 3008 C C . SER A 1 389 ? -2.802 12.995 -4.098 1.00 82.69 389 SER A C 1
ATOM 3010 O O . SER A 1 389 ? -3.067 14.029 -3.472 1.00 82.69 389 SER A O 1
ATOM 3012 N N . PRO A 1 390 ? -1.812 12.176 -3.702 1.00 88.00 390 PRO A N 1
ATOM 3013 C CA . PRO A 1 390 ? -0.845 12.568 -2.686 1.00 88.00 390 PRO A CA 1
ATOM 3014 C C . PRO A 1 390 ? -0.154 13.893 -3.043 1.00 88.00 390 PRO A C 1
ATOM 3016 O O . PRO A 1 390 ? 0.225 14.104 -4.198 1.00 88.00 390 PRO A O 1
ATOM 3019 N N . THR A 1 391 ? 0.025 14.789 -2.069 1.00 88.12 391 THR A N 1
ATOM 3020 C CA . THR A 1 391 ? 0.666 16.099 -2.295 1.00 88.12 391 THR A CA 1
ATOM 3021 C C . THR A 1 391 ? 2.189 16.022 -2.347 1.00 88.12 391 THR A C 1
ATOM 3023 O O . THR A 1 391 ? 2.824 16.975 -2.788 1.00 88.12 391 THR A O 1
ATOM 3026 N N . ASN A 1 392 ? 2.776 14.903 -1.922 1.00 91.00 392 ASN A N 1
ATOM 3027 C CA . ASN A 1 392 ? 4.203 14.632 -2.001 1.00 91.00 392 ASN A CA 1
ATOM 3028 C C . ASN A 1 392 ? 4.437 13.305 -2.745 1.00 91.00 392 ASN A C 1
ATOM 3030 O O . ASN A 1 392 ? 4.462 13.324 -3.975 1.00 91.00 392 ASN A O 1
ATOM 3034 N N . ASP A 1 393 ? 4.518 12.164 -2.052 1.00 94.25 393 ASP A N 1
ATOM 3035 C CA . ASP A 1 393 ? 4.848 10.877 -2.682 1.00 94.25 393 ASP A CA 1
ATOM 3036 C C . ASP A 1 393 ? 3.712 9.846 -2.593 1.00 94.25 393 ASP A C 1
ATOM 3038 O O . ASP A 1 393 ? 2.991 9.763 -1.597 1.00 94.25 393 ASP A O 1
ATOM 3042 N N . GLY A 1 394 ? 3.559 9.008 -3.621 1.00 95.12 394 GLY A N 1
ATOM 3043 C CA . GLY A 1 394 ? 2.645 7.861 -3.561 1.00 95.12 394 GLY A CA 1
ATOM 3044 C C . GLY A 1 394 ? 3.121 6.827 -2.542 1.00 95.12 394 GLY A C 1
ATOM 3045 O O . GLY A 1 394 ? 2.437 6.541 -1.557 1.00 95.12 394 GLY A O 1
ATOM 3046 N N . ILE A 1 395 ? 4.328 6.310 -2.757 1.00 97.19 395 ILE A N 1
ATOM 3047 C CA . ILE A 1 395 ? 5.036 5.408 -1.848 1.00 97.19 395 ILE A CA 1
ATOM 3048 C C . ILE A 1 395 ? 6.430 5.979 -1.587 1.00 97.19 395 ILE A C 1
ATOM 3050 O O . ILE A 1 395 ? 7.216 6.151 -2.516 1.00 97.19 395 ILE A O 1
ATOM 3054 N N . PHE A 1 396 ? 6.743 6.228 -0.319 1.00 95.75 396 PHE A N 1
ATOM 3055 C CA . PHE A 1 396 ? 8.057 6.641 0.153 1.00 95.75 396 PHE A CA 1
ATOM 3056 C C . PHE A 1 396 ? 8.720 5.513 0.948 1.00 95.75 396 PHE A C 1
ATOM 3058 O O . PHE A 1 396 ? 8.122 4.954 1.869 1.00 95.75 396 PHE A O 1
ATOM 3065 N N . ILE A 1 397 ? 9.964 5.184 0.612 1.00 93.81 397 ILE A N 1
ATOM 3066 C CA . ILE A 1 397 ? 10.762 4.144 1.264 1.00 93.81 397 ILE A CA 1
ATOM 3067 C C . ILE A 1 397 ? 12.024 4.804 1.799 1.00 93.81 397 ILE A C 1
ATOM 3069 O O . ILE A 1 397 ? 12.859 5.264 1.023 1.00 93.81 397 ILE A O 1
ATOM 3073 N N . GLY A 1 398 ? 12.149 4.845 3.120 1.00 89.50 398 GLY A N 1
ATOM 3074 C CA . GLY A 1 398 ? 13.331 5.344 3.804 1.00 89.50 398 GLY A CA 1
ATOM 3075 C C . GLY A 1 398 ? 14.334 4.245 4.158 1.00 89.50 398 GLY A C 1
ATOM 3076 O O . GLY A 1 398 ? 14.340 3.131 3.619 1.00 89.50 398 GLY A O 1
ATOM 3077 N N . ASP A 1 399 ? 15.183 4.562 5.131 1.00 82.88 399 ASP A N 1
ATOM 3078 C CA . ASP A 1 399 ? 16.318 3.725 5.502 1.00 82.88 399 ASP A CA 1
ATOM 3079 C C . ASP A 1 399 ? 15.951 2.363 6.105 1.00 82.88 399 ASP A C 1
ATOM 3081 O O . ASP A 1 399 ? 14.867 2.142 6.651 1.00 82.88 399 ASP A O 1
ATOM 3085 N N . ASN A 1 400 ? 16.904 1.429 5.985 1.00 84.31 400 ASN A N 1
ATOM 3086 C CA . ASN A 1 400 ? 16.850 0.064 6.529 1.00 84.31 400 ASN A CA 1
ATOM 3087 C C . ASN A 1 400 ? 15.620 -0.778 6.137 1.00 84.31 400 ASN A C 1
ATOM 3089 O O . ASN A 1 400 ? 15.262 -1.708 6.853 1.00 84.31 400 ASN A O 1
ATOM 3093 N N . VAL A 1 401 ? 14.974 -0.482 5.007 1.00 88.25 401 VAL A N 1
ATOM 3094 C CA . VAL A 1 401 ? 13.999 -1.394 4.385 1.00 88.25 401 VAL A CA 1
ATOM 3095 C C . VAL A 1 401 ? 14.710 -2.465 3.545 1.00 88.25 401 VAL A C 1
ATOM 3097 O O . VAL A 1 401 ? 15.581 -2.107 2.751 1.00 88.25 401 VAL A O 1
ATOM 3100 N N . LYS A 1 402 ? 14.354 -3.744 3.713 1.00 89.25 402 LYS A N 1
ATOM 3101 C CA . LYS A 1 402 ? 14.912 -4.930 3.030 1.00 89.25 402 LYS A CA 1
ATOM 3102 C C . LYS A 1 402 ? 13.789 -5.841 2.514 1.00 89.25 402 LYS A C 1
ATOM 3104 O O . LYS A 1 402 ? 12.664 -5.762 3.003 1.00 89.25 402 LYS A O 1
ATOM 3109 N N . ASN A 1 403 ? 14.098 -6.677 1.516 1.00 90.31 403 ASN A N 1
ATOM 3110 C CA . ASN A 1 403 ? 13.168 -7.635 0.894 1.00 90.31 403 ASN A CA 1
ATOM 3111 C C . ASN A 1 403 ? 11.789 -7.012 0.597 1.00 90.31 403 ASN A C 1
ATOM 3113 O O . ASN A 1 403 ? 10.758 -7.451 1.111 1.00 90.31 403 ASN A O 1
ATOM 3117 N N . LEU A 1 404 ? 11.793 -5.933 -0.189 1.00 92.75 404 LEU A N 1
ATOM 3118 C CA . LEU A 1 404 ? 10.605 -5.143 -0.502 1.00 92.75 404 LEU A CA 1
ATOM 3119 C C . LEU A 1 404 ? 10.020 -5.554 -1.852 1.00 92.75 404 LEU A C 1
ATOM 3121 O O . LEU A 1 404 ? 10.715 -5.587 -2.866 1.00 92.75 404 LEU A O 1
ATOM 3125 N N . LYS A 1 405 ? 8.710 -5.773 -1.873 1.00 94.56 405 LYS A N 1
ATOM 3126 C CA . LYS A 1 405 ? 7.930 -6.048 -3.074 1.00 94.56 405 LYS A CA 1
ATOM 3127 C C . LYS A 1 405 ? 6.836 -4.994 -3.249 1.00 94.56 405 LYS A C 1
ATOM 3129 O O . LYS A 1 405 ? 5.977 -4.850 -2.382 1.00 94.56 405 LYS A O 1
ATOM 3134 N N . ILE A 1 406 ? 6.852 -4.276 -4.369 1.00 96.25 406 ILE A N 1
ATOM 3135 C CA . ILE A 1 406 ? 5.833 -3.296 -4.765 1.00 96.25 406 ILE A CA 1
ATOM 3136 C C . ILE A 1 406 ? 5.189 -3.774 -6.066 1.00 96.25 406 ILE A C 1
ATOM 3138 O O . ILE A 1 406 ? 5.770 -3.669 -7.147 1.00 96.25 406 ILE A O 1
ATOM 3142 N N . GLY A 1 407 ? 3.979 -4.309 -5.948 1.00 92.19 407 GLY A N 1
ATOM 3143 C CA . GLY A 1 407 ? 3.306 -5.048 -7.011 1.00 92.19 407 GLY A CA 1
ATOM 3144 C C . GLY A 1 407 ? 3.818 -6.487 -7.114 1.00 92.19 407 GLY A C 1
ATOM 3145 O O . GLY A 1 407 ? 4.414 -7.008 -6.174 1.00 92.19 407 GLY A O 1
ATOM 3146 N N . ASP A 1 408 ? 3.562 -7.173 -8.223 1.00 84.56 408 ASP A N 1
ATOM 3147 C CA . ASP A 1 408 ? 3.939 -8.581 -8.393 1.00 84.56 408 ASP A CA 1
ATOM 3148 C C . ASP A 1 408 ? 4.303 -8.881 -9.843 1.00 84.56 408 ASP A C 1
ATOM 3150 O O . ASP A 1 408 ? 3.491 -8.646 -10.727 1.00 84.56 408 ASP A O 1
ATOM 3154 N N . ALA A 1 409 ? 5.496 -9.426 -10.090 1.00 76.00 409 ALA A N 1
ATOM 3155 C CA . ALA A 1 409 ? 5.968 -9.774 -11.429 1.00 76.00 409 ALA A CA 1
ATOM 3156 C C . ALA A 1 409 ? 5.168 -10.911 -12.084 1.00 76.00 409 ALA A C 1
ATOM 3158 O O . ALA A 1 409 ? 5.003 -10.925 -13.302 1.00 76.00 409 ALA A O 1
ATOM 3159 N N . MET A 1 410 ? 4.643 -11.842 -11.280 1.00 77.50 410 MET A N 1
ATOM 3160 C CA . MET A 1 410 ? 3.963 -13.049 -11.765 1.00 77.50 410 MET A CA 1
ATOM 3161 C C . MET A 1 410 ? 2.445 -12.882 -11.851 1.00 77.50 410 MET A C 1
ATOM 3163 O O . MET A 1 410 ? 1.791 -13.587 -12.616 1.00 77.50 410 MET A O 1
ATOM 3167 N N . VAL A 1 411 ? 1.871 -11.965 -11.067 1.00 75.88 411 VAL A N 1
ATOM 3168 C CA . VAL A 1 411 ? 0.416 -11.790 -10.956 1.00 75.88 411 VAL A CA 1
ATOM 3169 C C . VAL A 1 411 ? 0.042 -10.334 -11.256 1.00 75.88 411 VAL A C 1
ATOM 3171 O O . VAL A 1 411 ? -0.006 -9.515 -10.338 1.00 75.88 411 VAL A O 1
ATOM 3174 N N . PRO A 1 412 ? -0.283 -9.987 -12.517 1.00 72.69 412 PRO A N 1
ATOM 3175 C CA . PRO A 1 412 ? -0.581 -8.606 -12.912 1.00 72.69 412 PRO A CA 1
ATOM 3176 C C . PRO A 1 412 ? -1.706 -7.939 -12.105 1.00 72.69 412 PRO A C 1
ATOM 3178 O O . PRO A 1 412 ? -1.677 -6.731 -11.882 1.00 72.69 412 PRO A O 1
ATOM 3181 N N . ALA A 1 413 ? -2.677 -8.721 -11.619 1.00 73.62 413 ALA A N 1
ATOM 3182 C CA . ALA A 1 413 ? -3.784 -8.232 -10.792 1.00 73.62 413 ALA A CA 1
ATOM 3183 C C . ALA A 1 413 ? -3.343 -7.655 -9.431 1.00 73.62 413 ALA A C 1
ATOM 3185 O O . ALA A 1 413 ? -4.112 -6.941 -8.796 1.00 73.62 413 ALA A O 1
ATOM 3186 N N . LEU A 1 414 ? -2.116 -7.944 -8.983 1.00 80.81 414 LEU A N 1
ATOM 3187 C CA . LEU A 1 414 ? -1.551 -7.442 -7.727 1.00 80.81 414 LEU A CA 1
ATOM 3188 C C . LEU A 1 414 ? -0.735 -6.150 -7.903 1.00 80.81 414 LEU A C 1
ATOM 3190 O O . LEU A 1 414 ? -0.131 -5.670 -6.942 1.00 80.81 414 LEU A O 1
ATOM 3194 N N . GLY A 1 415 ? -0.712 -5.570 -9.103 1.00 87.88 415 GLY A N 1
ATOM 3195 C CA . GLY A 1 415 ? -0.087 -4.278 -9.371 1.00 87.88 415 GLY A CA 1
ATOM 3196 C C . GLY A 1 415 ? -0.740 -3.128 -8.603 1.00 87.88 415 GLY A C 1
ATOM 3197 O O . GLY A 1 415 ? -1.965 -3.064 -8.497 1.00 87.88 415 GLY A O 1
ATOM 3198 N N . ASN A 1 416 ? 0.058 -2.190 -8.085 1.00 93.50 416 ASN A N 1
ATOM 3199 C CA . ASN A 1 416 ? -0.494 -0.972 -7.491 1.00 93.50 416 ASN A CA 1
ATOM 3200 C C . ASN A 1 416 ? -0.854 0.037 -8.582 1.00 93.50 416 ASN A C 1
ATOM 3202 O O . ASN A 1 416 ? -0.229 0.100 -9.646 1.00 93.50 416 ASN A O 1
ATOM 3206 N N . ARG A 1 417 ? -1.844 0.871 -8.286 1.00 91.38 417 ARG A N 1
ATOM 3207 C CA . ARG A 1 417 ? -2.259 1.990 -9.122 1.00 91.38 417 ARG A CA 1
ATOM 3208 C C . ARG A 1 417 ? -2.039 3.286 -8.357 1.00 91.38 417 ARG A C 1
ATOM 3210 O O . ARG A 1 417 ? -2.668 3.493 -7.328 1.00 91.38 417 ARG A O 1
ATOM 3217 N N . ILE A 1 418 ? -1.166 4.151 -8.861 1.00 91.81 418 ILE A N 1
ATOM 3218 C CA . ILE A 1 418 ? -0.884 5.465 -8.275 1.00 91.81 418 ILE A CA 1
ATOM 3219 C C . ILE A 1 418 ? -1.297 6.536 -9.284 1.00 91.81 418 ILE A C 1
ATOM 3221 O O . ILE A 1 418 ? -0.686 6.661 -10.344 1.00 91.81 418 ILE A O 1
ATOM 3225 N N . ILE A 1 419 ? -2.352 7.282 -8.973 1.00 87.00 419 ILE A N 1
ATOM 3226 C CA . ILE A 1 419 ? -2.948 8.310 -9.825 1.00 87.00 419 ILE A CA 1
ATOM 3227 C C . ILE A 1 419 ? -2.359 9.664 -9.427 1.00 87.00 419 ILE A C 1
ATOM 3229 O O . ILE A 1 419 ? -2.873 10.350 -8.544 1.00 87.00 419 ILE A O 1
ATOM 3233 N N . GLY A 1 420 ? -1.257 10.021 -10.084 1.00 82.50 420 GLY A N 1
ATOM 3234 C CA . GLY A 1 420 ? -0.510 11.250 -9.833 1.00 82.50 420 GLY A CA 1
ATOM 3235 C C . GLY A 1 420 ? 0.127 11.329 -8.443 1.00 82.50 420 GLY A C 1
ATOM 3236 O O . GLY A 1 420 ? -0.136 10.535 -7.540 1.00 82.50 420 GLY A O 1
ATOM 3237 N N . SER A 1 421 ? 1.002 12.314 -8.279 1.00 88.88 421 SER A N 1
ATOM 3238 C CA . SER A 1 421 ? 1.564 12.730 -6.992 1.00 88.88 421 SER A CA 1
ATOM 3239 C C . SER A 1 421 ? 2.223 14.101 -7.144 1.00 88.88 421 SER A C 1
ATOM 3241 O O . SER A 1 421 ? 2.551 14.507 -8.260 1.00 88.88 421 SER A O 1
ATOM 3243 N N . GLY A 1 422 ? 2.431 14.820 -6.040 1.00 87.50 422 GLY A N 1
ATOM 3244 C CA . GLY A 1 422 ? 3.116 16.115 -6.081 1.00 87.50 422 GLY A CA 1
ATOM 3245 C C . GLY A 1 422 ? 4.593 16.028 -6.483 1.00 87.50 422 GLY A C 1
ATOM 3246 O O . GLY A 1 422 ? 5.102 16.964 -7.093 1.00 87.50 422 GLY A O 1
ATOM 3247 N N . ARG A 1 423 ? 5.271 14.909 -6.185 1.00 92.75 423 ARG A N 1
ATOM 3248 C CA . ARG A 1 423 ? 6.679 14.654 -6.533 1.00 92.75 423 ARG A CA 1
ATOM 3249 C C . ARG A 1 423 ? 6.872 13.286 -7.177 1.00 92.75 423 ARG A C 1
ATOM 3251 O O . ARG A 1 423 ? 6.904 13.200 -8.404 1.00 92.75 423 ARG A O 1
ATOM 3258 N N . HIS A 1 424 ? 6.996 12.209 -6.402 1.00 95.12 424 HIS A N 1
ATOM 3259 C CA . HIS A 1 424 ? 7.282 10.884 -6.957 1.00 95.12 424 HIS A CA 1
ATOM 3260 C C . HIS A 1 424 ? 6.116 9.924 -6.760 1.00 95.12 424 HIS A C 1
ATOM 3262 O O . HIS A 1 424 ? 5.408 9.985 -5.754 1.00 95.12 424 HIS A O 1
ATOM 3268 N N . CYS A 1 425 ? 5.855 9.038 -7.718 1.00 95.44 425 CYS A N 1
ATOM 3269 C CA . CYS A 1 425 ? 4.878 7.978 -7.465 1.00 95.44 425 CYS A CA 1
ATOM 3270 C C . CYS A 1 425 ? 5.486 6.918 -6.534 1.00 95.44 425 CYS A C 1
ATOM 3272 O O . CYS A 1 425 ? 4.856 6.538 -5.549 1.00 95.44 425 CYS A O 1
ATOM 3274 N N . ILE A 1 426 ? 6.734 6.515 -6.785 1.00 97.38 426 ILE A N 1
ATOM 3275 C CA . ILE A 1 426 ? 7.546 5.702 -5.875 1.00 97.38 426 ILE A CA 1
ATOM 3276 C C . ILE A 1 426 ? 8.895 6.394 -5.680 1.00 97.38 426 ILE A C 1
ATOM 3278 O O . ILE A 1 426 ? 9.598 6.658 -6.654 1.00 97.38 426 ILE A O 1
ATOM 3282 N N . TRP A 1 427 ? 9.282 6.643 -4.432 1.00 96.19 427 TRP A N 1
ATOM 3283 C CA . TRP A 1 427 ? 10.621 7.099 -4.076 1.00 96.19 427 TRP A CA 1
ATOM 3284 C C . TRP A 1 427 ? 11.242 6.148 -3.063 1.00 96.19 427 TRP A C 1
ATOM 3286 O O . TRP A 1 427 ? 10.710 5.958 -1.971 1.00 96.19 427 TRP A O 1
ATOM 3296 N N . ALA A 1 428 ? 12.382 5.568 -3.425 1.00 92.56 428 ALA A N 1
ATOM 3297 C CA . ALA A 1 428 ? 13.239 4.857 -2.499 1.00 92.56 428 ALA A CA 1
ATOM 3298 C C . ALA A 1 428 ? 14.516 5.641 -2.230 1.00 92.56 428 ALA A C 1
ATOM 3300 O O . ALA A 1 428 ? 15.328 5.825 -3.132 1.00 92.56 428 ALA A O 1
ATOM 3301 N N . GLN A 1 429 ? 14.696 6.053 -0.980 1.00 89.50 429 GLN A N 1
ATOM 3302 C CA . GLN A 1 429 ? 15.917 6.654 -0.472 1.00 89.50 429 GLN A CA 1
ATOM 3303 C C . GLN A 1 429 ? 16.580 5.671 0.490 1.00 89.50 429 GLN A C 1
ATOM 3305 O O . GLN A 1 429 ? 16.018 5.330 1.531 1.00 89.50 429 GLN A O 1
ATOM 3310 N N . CYS A 1 430 ? 17.747 5.151 0.119 1.00 77.50 430 CYS A N 1
ATOM 3311 C CA . CYS A 1 430 ? 18.393 4.069 0.857 1.00 77.50 430 CYS A CA 1
ATOM 3312 C C . CYS A 1 430 ? 19.917 4.172 0.776 1.00 77.50 430 CYS A C 1
ATOM 3314 O O . CYS A 1 430 ? 20.495 4.100 -0.307 1.00 77.50 430 CYS A O 1
ATOM 3316 N N . TYR A 1 431 ? 20.576 4.245 1.931 1.00 74.44 431 TYR A N 1
ATOM 3317 C CA . TYR A 1 431 ? 22.039 4.373 2.003 1.00 74.44 431 TYR A CA 1
ATOM 3318 C C . TYR A 1 431 ? 22.802 3.049 2.219 1.00 74.44 431 TYR A C 1
ATOM 3320 O O . TYR A 1 431 ? 24.029 3.060 2.215 1.00 74.44 431 TYR A O 1
ATOM 3328 N N . ASP A 1 432 ? 22.102 1.920 2.383 1.00 67.31 432 ASP A N 1
ATOM 3329 C CA . ASP A 1 432 ? 22.690 0.592 2.656 1.00 67.31 432 ASP A CA 1
ATOM 3330 C C . ASP A 1 432 ? 22.670 -0.323 1.413 1.00 67.31 432 ASP A C 1
ATOM 3332 O O . ASP A 1 432 ? 21.672 -0.369 0.690 1.00 67.31 432 ASP A O 1
ATOM 3336 N N . THR A 1 433 ? 23.756 -1.076 1.204 1.00 57.69 433 THR A N 1
ATOM 3337 C CA . THR A 1 433 ? 24.169 -1.721 -0.058 1.00 57.69 433 THR A CA 1
ATOM 3338 C C . THR A 1 433 ? 23.556 -3.094 -0.337 1.00 57.69 433 THR A C 1
ATOM 3340 O O . THR A 1 433 ? 23.842 -3.668 -1.385 1.00 57.69 433 THR A O 1
ATOM 3343 N N . SER A 1 434 ? 22.711 -3.650 0.541 1.00 60.19 434 SER A N 1
ATOM 3344 C CA . SER A 1 434 ? 22.171 -5.021 0.409 1.00 60.19 434 SER A CA 1
ATOM 3345 C C . SER A 1 434 ? 20.642 -5.088 0.561 1.00 60.19 434 SER A C 1
ATOM 3347 O O . SER A 1 434 ? 20.116 -5.441 1.619 1.00 60.19 434 SER A O 1
ATOM 3349 N N . LYS A 1 435 ? 19.893 -4.731 -0.496 1.00 73.06 435 LYS A N 1
ATOM 3350 C CA . LYS A 1 435 ? 18.424 -4.610 -0.433 1.00 73.06 435 LYS A CA 1
ATOM 3351 C C . LYS A 1 435 ? 17.709 -5.176 -1.661 1.00 73.06 435 LYS A C 1
ATOM 3353 O O . LYS A 1 435 ? 17.544 -4.486 -2.653 1.00 73.06 435 LYS A O 1
ATOM 3358 N N . LEU A 1 436 ? 17.165 -6.386 -1.554 1.00 82.69 436 LEU A N 1
ATOM 3359 C CA . LEU A 1 436 ? 16.343 -6.955 -2.624 1.00 82.69 436 LEU A CA 1
ATOM 3360 C C . LEU A 1 436 ? 15.024 -6.184 -2.787 1.00 82.69 436 LEU A C 1
ATOM 3362 O O . LEU A 1 436 ? 14.143 -6.301 -1.929 1.00 82.69 436 LEU A O 1
ATOM 3366 N N . PHE A 1 437 ? 14.881 -5.426 -3.877 1.00 89.31 437 PHE A N 1
ATOM 3367 C CA . PHE A 1 437 ? 13.657 -4.700 -4.232 1.00 89.31 437 PHE A CA 1
ATOM 3368 C C . PHE A 1 437 ? 13.071 -5.241 -5.540 1.00 89.31 437 PHE A C 1
ATOM 3370 O O . PHE A 1 437 ? 13.768 -5.380 -6.542 1.00 89.31 437 PHE A O 1
ATOM 3377 N N . VAL A 1 438 ? 11.763 -5.483 -5.556 1.00 92.62 438 VAL A N 1
ATOM 3378 C CA . VAL A 1 438 ? 11.011 -5.821 -6.771 1.00 92.62 438 VAL A CA 1
ATOM 3379 C C . VAL A 1 438 ? 9.893 -4.805 -6.945 1.00 92.62 438 VAL A C 1
ATOM 3381 O O . VAL A 1 438 ? 9.011 -4.709 -6.093 1.00 92.62 438 VAL A O 1
ATOM 3384 N N . ILE A 1 439 ? 9.918 -4.051 -8.042 1.00 95.50 439 ILE A N 1
ATOM 3385 C CA . ILE A 1 439 ? 8.879 -3.087 -8.418 1.00 95.50 439 ILE A CA 1
ATOM 3386 C C . ILE A 1 439 ? 8.271 -3.556 -9.738 1.00 95.50 439 ILE A C 1
ATOM 3388 O O . ILE A 1 439 ? 8.864 -3.352 -10.798 1.00 95.50 439 ILE A O 1
ATOM 3392 N N . ALA A 1 440 ? 7.103 -4.199 -9.681 1.00 94.06 440 ALA A N 1
ATOM 3393 C CA . ALA A 1 440 ? 6.555 -4.893 -10.841 1.00 94.06 440 ALA A CA 1
ATOM 3394 C C . ALA A 1 440 ? 5.051 -4.699 -11.077 1.00 94.06 440 ALA A C 1
ATOM 3396 O O . ALA A 1 440 ? 4.267 -4.667 -10.131 1.00 94.06 440 ALA A O 1
ATOM 3397 N N . ASN A 1 441 ? 4.643 -4.637 -12.351 1.00 91.56 441 ASN A N 1
ATOM 3398 C CA . ASN A 1 441 ? 3.238 -4.543 -12.789 1.00 91.56 441 ASN A CA 1
ATOM 3399 C C . ASN A 1 441 ? 2.456 -3.335 -12.223 1.00 91.56 441 ASN A C 1
ATOM 3401 O O . ASN A 1 441 ? 1.234 -3.386 -12.101 1.00 91.56 441 ASN A O 1
ATOM 3405 N N . ASN A 1 442 ? 3.118 -2.225 -11.880 1.00 93.19 442 ASN A N 1
ATOM 3406 C CA . ASN A 1 442 ? 2.432 -1.038 -11.361 1.00 93.19 442 ASN A CA 1
ATOM 3407 C C . ASN A 1 442 ? 1.979 -0.089 -12.483 1.00 93.19 442 ASN A C 1
ATOM 3409 O O . ASN A 1 442 ? 2.624 0.035 -13.524 1.00 93.19 442 ASN A O 1
ATOM 3413 N N . ASN A 1 443 ? 0.884 0.631 -12.236 1.00 90.50 443 ASN A N 1
ATOM 3414 C CA . ASN A 1 443 ? 0.397 1.727 -13.073 1.00 90.50 443 ASN A CA 1
ATOM 3415 C C . ASN A 1 443 ? 0.634 3.051 -12.331 1.00 90.50 443 ASN A C 1
ATOM 3417 O O . ASN A 1 443 ? -0.046 3.324 -11.342 1.00 90.50 443 ASN A O 1
ATOM 3421 N N . LEU A 1 444 ? 1.602 3.854 -12.775 1.00 91.19 444 LEU A N 1
ATOM 3422 C CA . LEU A 1 444 ? 2.080 5.056 -12.084 1.00 91.19 444 LEU A CA 1
ATOM 3423 C C . LEU A 1 444 ? 1.805 6.314 -12.917 1.00 91.19 444 LEU A C 1
ATOM 3425 O O . LEU A 1 444 ? 2.204 6.393 -14.077 1.00 91.19 444 LEU A O 1
ATOM 3429 N N . GLY A 1 445 ? 1.133 7.298 -12.323 1.00 83.19 445 GLY A N 1
ATOM 3430 C CA . GLY A 1 445 ? 0.749 8.547 -12.988 1.00 83.19 445 GLY A CA 1
ATOM 3431 C C . GLY A 1 445 ? -0.292 8.368 -14.097 1.00 83.19 445 GLY A C 1
ATOM 3432 O O . GLY A 1 445 ? -0.376 9.191 -15.008 1.00 83.19 445 GLY A O 1
ATOM 3433 N N . VAL A 1 446 ? -1.062 7.274 -14.061 1.00 73.69 446 VAL A N 1
ATOM 3434 C CA . VAL A 1 446 ? -2.074 6.945 -15.077 1.00 73.69 446 VAL A CA 1
ATOM 3435 C C . VAL A 1 446 ? -3.403 6.527 -14.445 1.00 73.69 446 VAL A C 1
ATOM 3437 O O . VAL A 1 446 ? -3.446 5.803 -13.450 1.00 73.69 446 VAL A O 1
ATOM 3440 N N . ASP A 1 447 ? -4.501 6.944 -15.076 1.00 67.19 447 ASP A N 1
ATOM 3441 C CA . ASP A 1 447 ? -5.863 6.492 -14.792 1.00 67.19 447 ASP A CA 1
ATOM 3442 C C . ASP A 1 447 ? -6.433 5.820 -16.055 1.00 67.19 447 ASP A C 1
ATOM 3444 O O . ASP A 1 447 ? -6.378 6.399 -17.136 1.00 67.19 447 ASP A O 1
ATOM 3448 N N . LYS A 1 448 ? -6.942 4.584 -15.947 1.00 53.59 448 LYS A N 1
ATOM 3449 C CA . LYS A 1 448 ? -7.537 3.841 -17.080 1.00 53.59 448 LYS A CA 1
ATOM 3450 C C . LYS A 1 448 ? -9.018 4.168 -17.329 1.00 53.59 448 LYS A C 1
ATOM 3452 O O . LYS A 1 448 ? -9.558 3.741 -18.342 1.00 53.59 448 LYS A O 1
ATOM 3457 N N . ILE A 1 449 ? -9.678 4.846 -16.395 1.00 52.94 449 ILE A N 1
ATOM 3458 C CA . ILE A 1 449 ? -11.137 4.948 -16.286 1.00 52.94 449 ILE A CA 1
ATOM 3459 C C . ILE A 1 449 ? -11.627 6.368 -16.623 1.00 52.94 449 ILE A C 1
ATOM 3461 O O . ILE A 1 449 ? -12.723 6.497 -17.161 1.00 52.94 449 ILE A O 1
ATOM 3465 N N . ILE A 1 450 ? -10.840 7.429 -16.378 1.00 45.81 450 ILE A N 1
ATOM 3466 C CA . ILE A 1 450 ? -11.298 8.825 -16.551 1.00 45.81 450 ILE A CA 1
ATOM 3467 C C . ILE A 1 450 ? -10.213 9.704 -17.212 1.00 45.81 450 ILE A C 1
ATOM 3469 O O . ILE A 1 450 ? -9.047 9.683 -16.827 1.00 45.81 450 ILE A O 1
ATOM 3473 N N . LYS A 1 451 ? -10.599 10.475 -18.241 1.00 50.03 451 LYS A N 1
ATOM 3474 C CA . LYS A 1 451 ? -9.779 11.505 -18.915 1.00 50.03 451 LYS A CA 1
ATOM 3475 C C . LYS A 1 451 ? -9.598 12.699 -17.953 1.00 50.03 451 LYS A C 1
ATOM 3477 O O . LYS A 1 451 ? -10.638 13.225 -17.568 1.00 50.03 451 LYS A O 1
ATOM 3482 N N . PRO A 1 452 ? -8.396 13.202 -17.585 1.00 51.69 452 PRO A N 1
ATOM 3483 C CA . PRO A 1 452 ? -7.034 12.942 -18.067 1.00 51.69 452 PRO A CA 1
ATOM 3484 C C . PRO A 1 452 ? -6.136 12.212 -17.041 1.00 51.69 452 PRO A C 1
ATOM 3486 O O . PRO A 1 452 ? -6.298 12.352 -15.832 1.00 51.69 452 PRO A O 1
ATOM 3489 N N . ALA A 1 453 ? -5.123 11.482 -17.517 1.00 58.09 453 ALA A N 1
ATOM 3490 C CA . ALA A 1 453 ? -4.050 10.985 -16.655 1.00 58.09 453 ALA A CA 1
ATOM 3491 C C . ALA A 1 453 ? -3.353 12.163 -15.945 1.00 58.09 453 ALA A C 1
ATOM 3493 O O . ALA A 1 453 ? -2.918 13.096 -16.620 1.00 58.09 453 ALA A O 1
ATOM 3494 N N . LEU A 1 454 ? -3.235 12.123 -14.611 1.00 73.88 454 LEU A N 1
ATOM 3495 C CA . LEU A 1 454 ? -2.402 13.069 -13.867 1.00 73.88 454 LEU A CA 1
ATOM 3496 C C . LEU A 1 454 ? -0.994 12.466 -13.711 1.00 73.88 454 LEU A C 1
ATOM 3498 O O . LEU A 1 454 ? -0.835 11.518 -12.934 1.00 73.88 454 LEU A O 1
ATOM 3502 N N . PRO A 1 455 ? 0.020 12.964 -14.439 1.00 78.50 455 PRO A N 1
ATOM 3503 C CA . PRO A 1 455 ? 1.391 12.486 -14.290 1.00 78.50 455 PRO A CA 1
ATOM 3504 C C . PRO A 1 455 ? 1.921 12.743 -12.871 1.00 78.50 455 PRO A C 1
ATOM 3506 O O . PRO A 1 455 ? 1.503 13.685 -12.197 1.00 78.50 455 PRO A O 1
ATOM 3509 N N . CYS A 1 456 ? 2.873 11.926 -12.413 1.00 85.81 456 CYS A N 1
ATOM 3510 C CA . CYS A 1 456 ? 3.624 12.223 -11.185 1.00 85.81 456 CYS A CA 1
ATOM 3511 C C . CYS A 1 456 ? 4.434 13.529 -11.371 1.00 85.81 456 CYS A C 1
ATOM 3513 O O . CYS A 1 456 ? 5.012 13.737 -12.440 1.00 85.81 456 CYS A O 1
ATOM 3515 N N . GLY A 1 457 ? 4.501 14.395 -10.355 1.00 86.31 457 GLY A N 1
ATOM 3516 C CA . GLY A 1 457 ? 5.036 15.761 -10.478 1.00 86.31 457 GLY A CA 1
ATOM 3517 C C . GLY A 1 457 ? 6.521 15.881 -10.856 1.00 86.31 457 GLY A C 1
ATOM 3518 O O . GLY A 1 457 ? 6.923 16.838 -11.512 1.00 86.31 457 GLY A O 1
ATOM 3519 N N . GLU A 1 458 ? 7.340 14.897 -10.496 1.00 91.94 458 GLU A N 1
ATOM 3520 C CA . GLU A 1 458 ? 8.759 14.806 -10.845 1.00 91.94 458 GLU A CA 1
ATOM 3521 C C . GLU A 1 458 ? 9.060 13.467 -11.525 1.00 91.94 458 GLU A C 1
ATOM 3523 O O . GLU A 1 458 ? 9.324 13.426 -12.725 1.00 91.94 458 GLU A O 1
ATOM 3528 N N . SER A 1 459 ? 9.038 12.357 -10.776 1.00 93.94 459 SER A N 1
ATOM 3529 C CA . SER A 1 459 ? 9.420 11.035 -11.302 1.00 93.94 459 SER A CA 1
ATOM 3530 C C . SER A 1 459 ? 8.361 9.968 -11.063 1.00 93.94 459 SER A C 1
ATOM 3532 O O . SER A 1 459 ? 7.701 9.965 -10.029 1.00 93.94 459 SER A O 1
ATOM 3534 N N . GLY A 1 460 ? 8.223 9.016 -11.984 1.00 94.69 460 GLY A N 1
ATOM 3535 C CA . GLY A 1 460 ? 7.413 7.827 -11.730 1.00 94.69 460 GLY A CA 1
ATOM 3536 C C . GLY A 1 460 ? 8.040 6.964 -10.642 1.00 94.69 460 GLY A C 1
ATOM 3537 O O . GLY A 1 460 ? 7.425 6.714 -9.606 1.00 94.69 460 GLY A O 1
ATOM 3538 N N . ILE A 1 461 ? 9.297 6.575 -10.855 1.00 96.62 461 ILE A N 1
ATOM 3539 C CA . ILE A 1 461 ? 10.127 5.875 -9.869 1.00 96.62 461 ILE A CA 1
ATOM 3540 C C . ILE A 1 461 ? 11.433 6.649 -9.691 1.00 96.62 461 ILE A C 1
ATOM 3542 O O . ILE A 1 461 ? 12.146 6.879 -10.667 1.00 96.62 461 ILE A O 1
ATOM 3546 N N . LEU A 1 462 ? 11.758 7.019 -8.453 1.00 95.56 462 LEU A N 1
ATOM 3547 C CA . LEU A 1 462 ? 13.065 7.538 -8.059 1.00 95.56 462 LEU A CA 1
ATOM 3548 C C . LEU A 1 462 ? 13.751 6.536 -7.130 1.00 95.56 462 LEU A C 1
ATOM 3550 O O . LEU A 1 462 ? 13.244 6.243 -6.048 1.00 95.56 462 LEU A O 1
ATOM 3554 N N . LEU A 1 463 ? 14.918 6.047 -7.535 1.00 92.44 463 LEU A N 1
ATOM 3555 C CA . LEU A 1 463 ? 15.837 5.317 -6.668 1.00 92.44 463 LEU A CA 1
ATOM 3556 C C . LEU A 1 463 ? 17.020 6.226 -6.346 1.00 92.44 463 LEU A C 1
ATOM 3558 O O . LEU A 1 463 ? 17.749 6.634 -7.248 1.00 92.44 463 LEU A O 1
ATOM 3562 N N . GLU A 1 464 ? 17.202 6.547 -5.072 1.00 89.12 464 GLU A N 1
ATOM 3563 C CA . GLU A 1 464 ? 18.263 7.425 -4.594 1.00 89.12 464 GLU A CA 1
ATOM 3564 C C . GLU A 1 464 ? 19.109 6.735 -3.512 1.00 89.12 464 GLU A C 1
ATOM 3566 O O . GLU A 1 464 ? 18.583 6.162 -2.553 1.00 89.12 464 GLU A O 1
ATOM 3571 N N . GLY A 1 465 ? 20.433 6.802 -3.665 1.00 82.19 465 GLY A N 1
ATOM 3572 C CA . GLY A 1 465 ? 21.407 6.207 -2.746 1.00 82.19 465 GLY A CA 1
ATOM 3573 C C . GLY A 1 465 ? 22.083 4.947 -3.300 1.00 82.19 465 GLY A C 1
ATOM 3574 O O . GLY A 1 465 ? 22.316 4.835 -4.503 1.00 82.19 465 GLY A O 1
ATOM 3575 N N . ASN A 1 466 ? 22.449 4.011 -2.423 1.00 77.12 466 ASN A N 1
ATOM 3576 C CA . ASN A 1 466 ? 23.266 2.833 -2.752 1.00 77.12 466 ASN A CA 1
ATOM 3577 C C . ASN A 1 466 ? 22.446 1.539 -2.722 1.00 77.12 466 ASN A C 1
ATOM 3579 O O . ASN A 1 466 ? 22.743 0.625 -1.963 1.00 77.12 466 ASN A O 1
ATOM 3583 N N . ILE A 1 467 ? 21.386 1.462 -3.526 1.00 77.00 467 ILE A N 1
ATOM 3584 C CA . ILE A 1 467 ? 20.492 0.295 -3.555 1.00 77.00 467 ILE A CA 1
ATOM 3585 C C . ILE A 1 467 ? 21.043 -0.770 -4.509 1.00 77.00 467 ILE A C 1
ATOM 3587 O O . ILE A 1 467 ? 21.207 -0.498 -5.694 1.00 77.00 467 ILE A O 1
ATOM 3591 N N . SER A 1 468 ? 21.252 -1.993 -4.025 1.00 77.06 468 SER A N 1
ATOM 3592 C CA . SER A 1 468 ? 21.661 -3.145 -4.851 1.00 77.06 468 SER A CA 1
ATOM 3593 C C . SER A 1 468 ? 20.568 -4.200 -4.918 1.00 77.06 468 SER A C 1
ATOM 3595 O O . SER A 1 468 ? 19.885 -4.387 -3.920 1.00 77.06 468 SER A O 1
ATOM 3597 N N . PHE A 1 469 ? 20.490 -4.957 -6.016 1.00 83.62 469 PHE A N 1
ATOM 3598 C CA . PHE A 1 469 ? 19.505 -6.018 -6.274 1.00 83.62 469 PHE A CA 1
ATOM 3599 C C . PHE A 1 469 ? 18.078 -5.491 -6.463 1.00 83.62 469 PHE A C 1
ATOM 3601 O O . PHE A 1 469 ? 17.148 -5.897 -5.763 1.00 83.62 469 PHE A O 1
ATOM 3608 N N . VAL A 1 470 ? 17.900 -4.589 -7.432 1.00 88.69 470 VAL A N 1
ATOM 3609 C CA . VAL A 1 470 ? 16.570 -4.077 -7.799 1.00 88.69 470 VAL A CA 1
ATOM 3610 C C . VAL A 1 470 ? 16.136 -4.624 -9.149 1.00 88.69 470 VAL A C 1
ATOM 3612 O O . VAL A 1 470 ? 16.849 -4.471 -10.139 1.00 88.69 470 VAL A O 1
ATOM 3615 N N . SER A 1 471 ? 14.930 -5.184 -9.196 1.00 92.81 471 SER A N 1
ATOM 3616 C CA . SER A 1 471 ? 14.204 -5.455 -10.437 1.00 92.81 471 SER A CA 1
ATOM 3617 C C . SER A 1 471 ? 13.061 -4.454 -10.592 1.00 92.81 471 SER A C 1
ATOM 3619 O O . SER A 1 471 ? 12.205 -4.344 -9.709 1.00 92.81 471 SER A O 1
ATOM 3621 N N . ILE A 1 472 ? 13.042 -3.716 -11.702 1.00 95.44 472 ILE A N 1
ATOM 3622 C CA . ILE A 1 472 ? 11.931 -2.853 -12.113 1.00 95.44 472 ILE A CA 1
ATOM 3623 C C . ILE A 1 472 ? 11.364 -3.409 -13.414 1.00 95.44 472 ILE A C 1
ATOM 3625 O O . ILE A 1 472 ? 12.009 -3.308 -14.463 1.00 95.44 472 ILE A O 1
ATOM 3629 N N . GLU A 1 473 ? 10.156 -3.968 -13.379 1.00 94.75 473 GLU A N 1
ATOM 3630 C CA . GLU A 1 473 ? 9.608 -4.653 -14.550 1.00 94.75 473 GLU A CA 1
ATOM 3631 C C . GLU A 1 473 ? 8.111 -4.481 -14.792 1.00 94.75 473 GLU A C 1
ATOM 3633 O O . GLU A 1 473 ? 7.315 -4.358 -13.868 1.00 94.75 473 GLU A O 1
ATOM 3638 N N . LEU A 1 474 ? 7.700 -4.499 -16.062 1.00 91.50 474 LEU A N 1
ATOM 3639 C CA . LEU A 1 474 ? 6.281 -4.492 -16.451 1.00 91.50 474 LEU A CA 1
ATOM 3640 C C . LEU A 1 474 ? 5.472 -3.295 -15.904 1.00 91.50 474 LEU A C 1
ATOM 3642 O O . LEU A 1 474 ? 4.250 -3.371 -15.787 1.00 91.50 474 LEU A O 1
ATOM 3646 N N . ASN A 1 475 ? 6.118 -2.179 -15.553 1.00 92.06 475 ASN A N 1
ATOM 3647 C CA . ASN A 1 475 ? 5.418 -0.991 -15.064 1.00 92.06 475 ASN A CA 1
ATOM 3648 C C . ASN A 1 475 ? 4.975 -0.098 -16.231 1.00 92.06 475 ASN A C 1
ATOM 3650 O O . ASN A 1 475 ? 5.690 0.044 -17.225 1.00 92.06 475 ASN A O 1
ATOM 3654 N N . ASN A 1 476 ? 3.822 0.553 -16.081 1.00 89.50 476 ASN A N 1
ATOM 3655 C CA . ASN A 1 476 ? 3.354 1.610 -16.973 1.00 89.50 476 ASN A CA 1
ATOM 3656 C C . ASN A 1 476 ? 3.454 2.957 -16.255 1.00 89.50 476 ASN A C 1
ATOM 3658 O O . ASN A 1 476 ? 2.834 3.134 -15.205 1.00 89.50 476 ASN A O 1
ATOM 3662 N N . ILE A 1 477 ? 4.255 3.879 -16.792 1.00 89.25 477 ILE A N 1
ATOM 3663 C CA . ILE A 1 477 ? 4.688 5.076 -16.070 1.00 89.25 477 ILE A CA 1
ATOM 3664 C C . ILE A 1 477 ? 4.479 6.349 -16.893 1.00 89.25 477 ILE A C 1
ATOM 3666 O O . ILE A 1 477 ? 4.951 6.478 -18.028 1.00 89.25 477 ILE A O 1
ATOM 3670 N N . SER A 1 478 ? 3.848 7.327 -16.247 1.00 86.81 478 SER A N 1
ATOM 3671 C CA . SER A 1 478 ? 3.685 8.700 -16.713 1.00 86.81 478 SER A CA 1
ATOM 3672 C C . SER A 1 478 ? 4.100 9.689 -15.618 1.00 86.81 478 SER A C 1
ATOM 3674 O O . SER A 1 478 ? 3.612 9.631 -14.489 1.00 86.81 478 SER A O 1
ATOM 3676 N N . SER A 1 479 ? 5.010 10.609 -15.928 1.00 87.81 479 SER A N 1
ATOM 3677 C CA . SER A 1 479 ? 5.437 11.673 -15.013 1.00 87.81 479 SER A CA 1
ATOM 3678 C C . SER A 1 479 ? 5.739 12.963 -15.777 1.00 87.81 479 SER A C 1
ATOM 3680 O O . SER A 1 479 ? 5.722 12.980 -17.009 1.00 87.81 479 SER A O 1
ATOM 3682 N N . LEU A 1 480 ? 5.987 14.059 -15.058 1.00 87.25 480 LEU A N 1
ATOM 3683 C CA . LEU A 1 480 ? 6.320 15.345 -15.662 1.00 87.25 480 LEU A CA 1
ATOM 3684 C C . LEU A 1 480 ? 7.798 15.465 -16.040 1.00 87.25 480 LEU A C 1
ATOM 3686 O O . LEU A 1 480 ? 8.062 16.084 -17.062 1.00 87.25 480 LEU A O 1
ATOM 3690 N N . GLN A 1 481 ? 8.752 14.883 -15.294 1.00 90.88 481 GLN A N 1
ATOM 3691 C CA . GLN A 1 481 ? 10.191 15.010 -15.599 1.00 90.88 481 GLN A CA 1
ATOM 3692 C C . GLN A 1 481 ? 10.840 13.690 -16.028 1.00 90.88 481 GLN A C 1
ATOM 3694 O O . GLN A 1 481 ? 11.382 13.617 -17.134 1.00 90.88 481 GLN A O 1
ATOM 3699 N N . TYR A 1 482 ? 10.783 12.656 -15.179 1.00 93.25 482 TYR A N 1
ATOM 3700 C CA . TYR A 1 482 ? 11.477 11.381 -15.401 1.00 93.25 482 TYR A CA 1
ATOM 3701 C C . TYR A 1 482 ? 10.554 10.172 -15.264 1.00 93.25 482 TYR A C 1
ATOM 3703 O O . TYR A 1 482 ? 9.897 10.016 -14.235 1.00 93.25 482 TYR A O 1
ATOM 3711 N N . GLY A 1 483 ? 10.528 9.255 -16.230 1.00 93.19 483 GLY A N 1
ATOM 3712 C CA . GLY A 1 483 ? 9.793 7.995 -16.046 1.00 93.19 483 GLY A CA 1
ATOM 3713 C C . GLY A 1 483 ? 10.394 7.203 -14.879 1.00 93.19 483 GLY A C 1
ATOM 3714 O O . GLY A 1 483 ? 9.772 7.030 -13.828 1.00 93.19 483 GLY A O 1
ATOM 3715 N N . ILE A 1 484 ? 11.655 6.810 -15.040 1.00 96.19 484 ILE A N 1
ATOM 3716 C CA . ILE A 1 484 ? 12.487 6.221 -13.989 1.00 96.19 484 ILE A CA 1
ATOM 3717 C C . ILE A 1 484 ? 13.761 7.057 -13.854 1.00 96.19 484 ILE A C 1
ATOM 3719 O O . ILE A 1 484 ? 14.417 7.367 -14.849 1.00 96.19 484 ILE A O 1
ATOM 3723 N N . ARG A 1 485 ? 14.137 7.390 -12.621 1.00 95.06 485 ARG A N 1
ATOM 3724 C CA . ARG A 1 485 ? 15.406 8.039 -12.296 1.00 95.06 485 ARG A CA 1
ATOM 3725 C C . ARG A 1 485 ? 16.146 7.225 -11.248 1.00 95.06 485 ARG A C 1
ATOM 3727 O O . ARG A 1 485 ? 15.590 6.913 -10.199 1.00 95.06 485 ARG A O 1
ATOM 3734 N N . ILE A 1 486 ? 17.406 6.913 -11.522 1.00 92.00 486 ILE A N 1
ATOM 3735 C CA . ILE A 1 486 ? 18.308 6.271 -10.568 1.00 92.00 486 ILE A CA 1
ATOM 3736 C C . ILE A 1 486 ? 19.484 7.206 -10.343 1.00 92.00 486 ILE A C 1
ATOM 3738 O O . ILE A 1 486 ? 20.172 7.570 -11.297 1.00 92.00 486 ILE A O 1
ATOM 3742 N N . ARG A 1 487 ? 19.696 7.588 -9.085 1.00 88.44 487 ARG A N 1
ATOM 3743 C CA . ARG A 1 487 ? 20.780 8.465 -8.664 1.00 88.44 487 ARG A CA 1
ATOM 3744 C C . ARG A 1 487 ? 21.536 7.853 -7.498 1.00 88.44 487 ARG A C 1
ATOM 3746 O O . ARG A 1 487 ? 20.998 7.709 -6.402 1.00 88.44 487 ARG A O 1
ATOM 3753 N N . SER A 1 488 ? 22.809 7.566 -7.705 1.00 79.94 488 SER A N 1
ATOM 3754 C CA . SER A 1 488 ? 23.689 7.181 -6.608 1.00 79.94 488 SER A CA 1
ATOM 3755 C C . SER A 1 488 ? 24.199 8.403 -5.863 1.00 79.94 488 SER A C 1
ATOM 3757 O O . SER A 1 488 ? 24.578 9.407 -6.464 1.00 79.94 488 SER A O 1
ATOM 3759 N N . LEU A 1 489 ? 24.203 8.312 -4.534 1.00 72.81 489 LEU A N 1
ATOM 3760 C CA . LEU A 1 489 ? 24.800 9.320 -3.668 1.00 72.81 489 LEU A CA 1
ATOM 3761 C C . LEU A 1 489 ? 26.121 8.774 -3.109 1.00 72.81 489 LEU A C 1
ATOM 3763 O O . LEU A 1 489 ? 26.159 7.621 -2.669 1.00 72.81 489 LEU A O 1
ATOM 3767 N N . PRO A 1 490 ? 27.200 9.578 -3.106 1.00 64.69 490 PRO A N 1
ATOM 3768 C CA . PRO A 1 490 ? 28.464 9.175 -2.507 1.00 64.69 490 PRO A CA 1
ATOM 3769 C C . PRO A 1 490 ? 28.259 8.798 -1.039 1.00 64.69 490 PRO A C 1
ATOM 3771 O O . PRO A 1 490 ? 27.773 9.611 -0.255 1.00 64.69 490 PRO A O 1
ATOM 3774 N N . SER A 1 491 ? 28.654 7.581 -0.656 1.00 57.50 491 SER A N 1
ATOM 3775 C CA . SER A 1 491 ? 28.762 7.201 0.755 1.00 57.50 491 SER A CA 1
ATOM 3776 C C . SER A 1 491 ? 30.227 7.108 1.153 1.00 57.50 491 SER A C 1
ATOM 3778 O O . SER A 1 491 ? 31.025 6.477 0.462 1.00 57.50 491 SER A O 1
ATOM 3780 N N . THR A 1 492 ? 30.602 7.756 2.251 1.00 51.75 492 THR A N 1
ATOM 3781 C CA . THR A 1 492 ? 31.960 7.680 2.793 1.00 51.75 492 THR A CA 1
ATOM 3782 C C . THR A 1 492 ? 32.027 6.517 3.774 1.00 51.75 492 THR A C 1
ATOM 3784 O O . THR A 1 492 ? 31.525 6.614 4.891 1.00 51.75 492 THR A O 1
ATOM 3787 N N . ILE A 1 493 ? 32.658 5.414 3.377 1.00 53.41 493 ILE A N 1
ATOM 3788 C CA . ILE A 1 493 ? 32.961 4.291 4.271 1.00 53.41 493 ILE A CA 1
ATOM 3789 C C . ILE A 1 493 ? 34.478 4.257 4.436 1.00 53.41 493 ILE A C 1
ATOM 3791 O O . ILE A 1 493 ? 35.205 4.086 3.462 1.00 53.41 493 ILE A O 1
ATOM 3795 N N . ASN A 1 494 ? 34.974 4.450 5.663 1.00 45.41 494 ASN A N 1
ATOM 3796 C CA . ASN A 1 494 ? 36.410 4.421 5.979 1.00 45.41 494 ASN A CA 1
ATOM 3797 C C . ASN A 1 494 ? 37.261 5.288 5.029 1.00 45.41 494 ASN A C 1
ATOM 3799 O O . ASN A 1 494 ? 38.245 4.816 4.458 1.00 45.41 494 ASN A O 1
ATOM 3803 N N . SER A 1 495 ? 36.877 6.555 4.823 1.00 46.59 495 SER A N 1
ATOM 3804 C CA . SER A 1 495 ? 37.564 7.501 3.913 1.00 46.59 495 SER A CA 1
ATOM 3805 C C . SER A 1 495 ? 37.588 7.102 2.424 1.00 46.59 495 SER A C 1
ATOM 3807 O O . SER A 1 495 ? 38.193 7.805 1.619 1.00 46.59 495 SER A O 1
ATOM 3809 N N . THR A 1 496 ? 36.883 6.036 2.032 1.00 46.47 496 THR A N 1
ATOM 3810 C CA . THR A 1 496 ? 36.685 5.633 0.634 1.00 46.47 496 THR A CA 1
ATOM 3811 C C . THR A 1 496 ? 35.259 5.975 0.220 1.00 46.47 496 THR A C 1
ATOM 3813 O O . THR A 1 496 ? 34.308 5.645 0.932 1.00 46.47 496 THR A O 1
ATOM 3816 N N . ILE A 1 497 ? 35.091 6.655 -0.915 1.00 52.91 497 ILE A N 1
ATOM 3817 C CA . ILE A 1 497 ? 33.757 6.910 -1.458 1.00 52.91 497 ILE A CA 1
ATOM 3818 C C . ILE A 1 497 ? 33.283 5.635 -2.161 1.00 52.91 497 ILE A C 1
ATOM 3820 O O . ILE A 1 497 ? 33.837 5.243 -3.187 1.00 52.91 497 ILE A O 1
ATOM 3824 N N . VAL A 1 498 ? 32.274 4.976 -1.596 1.00 56.22 498 VAL A N 1
ATOM 3825 C CA . VAL A 1 498 ? 31.642 3.797 -2.189 1.00 56.22 498 VAL A CA 1
ATOM 3826 C C . VAL A 1 498 ? 30.401 4.253 -2.948 1.00 56.22 498 VAL A C 1
ATOM 3828 O O . VAL A 1 498 ? 29.432 4.734 -2.355 1.00 56.22 498 VAL A O 1
ATOM 3831 N N . TYR A 1 499 ? 30.462 4.096 -4.270 1.00 56.22 499 TYR A N 1
ATOM 3832 C CA . TYR A 1 499 ? 29.336 4.206 -5.194 1.00 56.22 499 TYR A CA 1
ATOM 3833 C C . TYR A 1 499 ? 29.056 2.809 -5.725 1.00 56.22 499 TYR A C 1
ATOM 3835 O O . TYR A 1 499 ? 29.846 2.301 -6.520 1.00 56.22 499 TYR A O 1
ATOM 3843 N N . THR A 1 500 ? 28.014 2.128 -5.268 1.00 55.53 500 THR A N 1
ATOM 3844 C CA . THR A 1 500 ? 27.633 0.854 -5.902 1.00 55.53 500 THR A CA 1
ATOM 3845 C C . THR A 1 500 ? 26.197 0.493 -5.555 1.00 55.53 500 THR A C 1
ATOM 3847 O O . THR A 1 500 ? 25.957 -0.264 -4.618 1.00 55.53 500 THR A O 1
ATOM 3850 N N . PRO A 1 501 ? 25.212 0.954 -6.337 1.00 57.91 501 PRO A N 1
ATOM 3851 C CA . PRO A 1 501 ? 24.144 0.038 -6.678 1.00 57.91 501 PRO A CA 1
ATOM 3852 C C . PRO A 1 501 ? 24.772 -1.138 -7.442 1.00 57.91 501 PRO A C 1
ATOM 3854 O O . PRO A 1 501 ? 25.461 -0.932 -8.442 1.00 57.91 501 PRO A O 1
ATOM 3857 N N . ALA A 1 502 ? 24.615 -2.361 -6.943 1.00 58.81 502 ALA A N 1
ATOM 3858 C CA . ALA A 1 502 ? 25.050 -3.573 -7.631 1.00 58.81 502 ALA A CA 1
ATOM 3859 C C . ALA A 1 502 ? 23.833 -4.324 -8.189 1.00 58.81 502 ALA A C 1
ATOM 3861 O O . ALA A 1 502 ? 22.900 -4.614 -7.447 1.00 58.81 502 ALA A O 1
ATOM 3862 N N . SER A 1 503 ? 23.868 -4.686 -9.475 1.00 74.31 503 SER A N 1
ATOM 3863 C CA . SER A 1 503 ? 22.857 -5.508 -10.165 1.00 74.31 503 SER A CA 1
ATOM 3864 C C . SER A 1 503 ? 21.453 -4.892 -10.164 1.00 74.31 503 SER A C 1
ATOM 3866 O O . SER A 1 503 ? 20.608 -5.206 -9.320 1.00 74.31 503 SER A O 1
ATOM 3868 N N . LEU A 1 504 ? 21.207 -4.003 -11.125 1.00 86.44 504 LEU A N 1
ATOM 3869 C CA . LEU A 1 504 ? 19.883 -3.440 -11.393 1.00 86.44 504 LEU A CA 1
ATOM 3870 C C . LEU A 1 504 ? 19.363 -3.987 -12.724 1.00 86.44 504 LEU A C 1
ATOM 3872 O O . LEU A 1 504 ? 20.071 -3.955 -13.729 1.00 86.44 504 LEU A O 1
ATOM 3876 N N . THR A 1 505 ? 18.113 -4.433 -12.754 1.00 91.81 505 THR A N 1
ATOM 3877 C CA . THR A 1 505 ? 17.449 -4.864 -13.988 1.00 91.81 505 THR A CA 1
ATOM 3878 C C . THR A 1 505 ? 16.217 -4.004 -14.218 1.00 91.81 505 THR A C 1
ATOM 3880 O O . THR A 1 505 ? 15.336 -3.918 -13.366 1.00 91.81 505 THR A O 1
ATOM 3883 N N . ILE A 1 506 ? 16.149 -3.361 -15.381 1.00 95.56 506 ILE A N 1
ATOM 3884 C CA . ILE A 1 506 ? 15.011 -2.547 -15.813 1.00 95.56 506 ILE A CA 1
ATOM 3885 C C . ILE A 1 506 ? 14.483 -3.168 -17.097 1.00 95.56 506 ILE A C 1
ATOM 3887 O O . ILE A 1 506 ? 15.094 -3.008 -18.158 1.00 95.56 506 ILE A O 1
ATOM 3891 N N . THR A 1 507 ? 13.368 -3.897 -17.024 1.00 94.56 507 THR A N 1
ATOM 3892 C CA . THR A 1 507 ? 12.886 -4.660 -18.180 1.00 94.56 507 THR A CA 1
ATOM 3893 C C . THR A 1 507 ? 11.389 -4.578 -18.439 1.00 94.56 507 THR A C 1
ATOM 3895 O O . THR A 1 507 ? 10.582 -4.551 -17.518 1.00 94.56 507 THR A O 1
ATOM 3898 N N . LYS A 1 508 ? 10.985 -4.563 -19.714 1.00 92.06 508 LYS A N 1
ATOM 3899 C CA . LYS A 1 508 ? 9.566 -4.605 -20.125 1.00 92.06 508 LYS A CA 1
ATOM 3900 C C . LYS A 1 508 ? 8.693 -3.477 -19.550 1.00 92.06 508 LYS A C 1
ATOM 3902 O O . LYS A 1 508 ? 7.480 -3.640 -19.442 1.00 92.06 508 LYS A O 1
ATOM 3907 N N . ASN A 1 509 ? 9.273 -2.338 -19.171 1.00 93.00 509 ASN A N 1
ATOM 3908 C CA . ASN A 1 509 ? 8.510 -1.173 -18.720 1.00 93.00 509 ASN A CA 1
ATOM 3909 C C . ASN A 1 509 ? 8.043 -0.338 -19.917 1.00 93.00 509 ASN A C 1
ATOM 3911 O O . ASN A 1 509 ? 8.714 -0.280 -20.946 1.00 93.00 509 ASN A O 1
ATOM 3915 N N . THR A 1 510 ? 6.918 0.354 -19.758 1.00 89.56 510 THR A N 1
ATOM 3916 C CA . THR A 1 510 ? 6.434 1.369 -20.701 1.00 89.56 510 THR A CA 1
ATOM 3917 C C . THR A 1 510 ? 6.554 2.743 -20.052 1.00 89.56 510 THR A C 1
ATOM 3919 O O . THR A 1 510 ? 5.882 3.026 -19.060 1.00 89.56 510 THR A O 1
ATOM 3922 N N . LEU A 1 511 ? 7.426 3.591 -20.597 1.00 88.88 511 LEU A N 1
ATOM 3923 C CA . LEU A 1 511 ? 7.786 4.898 -20.051 1.00 88.88 511 LEU A CA 1
ATOM 3924 C C . LEU A 1 511 ? 7.413 5.993 -21.056 1.00 88.88 511 LEU A C 1
ATOM 3926 O O . LEU A 1 511 ? 7.930 6.019 -22.172 1.00 88.88 511 LEU A O 1
ATOM 3930 N N . GLY A 1 512 ? 6.532 6.909 -20.644 1.00 71.88 512 GLY A N 1
ATOM 3931 C CA . GLY A 1 512 ? 6.060 8.001 -21.508 1.00 71.88 512 GLY A CA 1
ATOM 3932 C C . GLY A 1 512 ? 4.888 7.604 -22.406 1.00 71.88 512 GLY A C 1
ATOM 3933 O O . GLY A 1 512 ? 4.814 7.971 -23.577 1.00 71.88 512 GLY A O 1
ATOM 3934 N N . PHE A 1 513 ? 3.947 6.844 -21.846 1.00 64.38 513 PHE A N 1
ATOM 3935 C CA . PHE A 1 513 ? 2.679 6.528 -22.495 1.00 64.38 513 PHE A CA 1
ATOM 3936 C C . PHE A 1 513 ? 1.725 7.739 -22.493 1.00 64.38 513 PHE A C 1
ATOM 3938 O O . PHE A 1 513 ? 1.636 8.470 -21.505 1.00 64.38 513 PHE A O 1
ATOM 3945 N N . VAL A 1 514 ? 0.974 7.918 -23.587 1.00 55.66 514 VAL A N 1
ATOM 3946 C CA . VAL A 1 514 ? -0.121 8.897 -23.717 1.00 55.66 514 VAL A CA 1
ATOM 3947 C C . VAL A 1 514 ? -1.426 8.164 -23.987 1.00 55.66 514 VAL A C 1
ATOM 3949 O O . VAL A 1 514 ? -1.539 7.436 -24.977 1.00 55.66 514 VAL A O 1
ATOM 3952 N N . LEU A 1 515 ? -2.439 8.420 -23.158 1.00 51.72 515 LEU A N 1
ATOM 3953 C CA . LEU A 1 515 ? -3.830 8.170 -23.523 1.00 51.72 515 LEU A CA 1
ATOM 3954 C C . LEU A 1 515 ? -4.243 9.218 -24.565 1.00 51.72 515 LEU A C 1
ATOM 3956 O O . LEU A 1 515 ? -4.264 10.398 -24.240 1.00 51.72 515 LEU A O 1
ATOM 3960 N N . LEU A 1 516 ? -4.501 8.736 -25.787 1.00 44.12 516 LEU A N 1
ATOM 3961 C CA . LEU A 1 516 ? -5.029 9.303 -27.051 1.00 44.12 516 LEU A CA 1
ATOM 3962 C C . LEU A 1 516 ? -5.313 10.820 -27.257 1.00 44.12 516 LEU A C 1
ATOM 3964 O O . LEU A 1 516 ? -5.351 11.209 -28.415 1.00 44.12 516 LEU A O 1
ATOM 3968 N N . ASP A 1 517 ? -5.432 11.682 -26.241 1.00 46.66 517 ASP A N 1
ATOM 3969 C CA . ASP A 1 517 ? -5.921 13.069 -26.373 1.00 46.66 517 ASP A CA 1
ATOM 3970 C C . ASP A 1 517 ? -5.084 14.162 -25.647 1.00 46.66 517 ASP A C 1
ATOM 3972 O O . ASP A 1 517 ? -5.497 15.322 -25.635 1.00 46.66 517 ASP A O 1
ATOM 3976 N N . SER A 1 518 ? -3.927 13.874 -25.022 1.00 48.66 518 SER A N 1
ATOM 3977 C CA . SER A 1 518 ? -3.165 14.908 -24.278 1.00 48.66 518 SER A CA 1
ATOM 3978 C C . SER A 1 518 ? -2.032 15.565 -25.082 1.00 48.66 518 SER A C 1
ATOM 3980 O O . SER A 1 518 ? -1.100 14.890 -25.514 1.00 48.66 518 SER A O 1
ATOM 3982 N N . THR A 1 519 ? -2.044 16.900 -25.184 1.00 45.44 519 THR A N 1
ATOM 3983 C CA . THR A 1 519 ? -0.978 17.728 -25.795 1.00 45.44 519 THR A CA 1
ATOM 3984 C C . THR A 1 519 ? 0.213 18.012 -24.870 1.00 45.44 519 THR A C 1
ATOM 3986 O O . THR A 1 519 ? 1.220 18.563 -25.316 1.00 45.44 519 THR A O 1
ATOM 3989 N N . GLN A 1 520 ? 0.127 17.662 -23.583 1.00 52.00 520 GLN A N 1
ATOM 3990 C CA . GLN A 1 520 ? 1.245 17.812 -22.651 1.00 52.00 520 GLN A CA 1
ATOM 3991 C C . GLN A 1 520 ? 2.279 16.717 -22.900 1.00 52.00 520 GLN A C 1
ATOM 3993 O O . GLN A 1 520 ? 1.922 15.544 -22.958 1.00 52.00 520 GLN A O 1
ATOM 3998 N N . LYS A 1 521 ? 3.550 17.102 -23.058 1.00 52.09 521 LYS A N 1
ATOM 3999 C CA . LYS A 1 521 ? 4.672 16.157 -23.070 1.00 52.09 521 LYS A CA 1
ATOM 4000 C C . LYS A 1 521 ? 4.823 15.563 -21.672 1.00 52.09 521 LYS A C 1
ATOM 4002 O O . LYS A 1 521 ? 5.005 16.317 -20.719 1.00 52.09 521 LYS A O 1
ATOM 4007 N N . ASN A 1 522 ? 4.788 14.239 -21.571 1.00 63.03 522 ASN A N 1
ATOM 4008 C CA . ASN A 1 522 ? 5.198 13.533 -20.359 1.00 63.03 522 ASN A CA 1
ATOM 4009 C C . ASN A 1 522 ? 6.737 13.415 -20.363 1.00 63.03 522 ASN A C 1
ATOM 4011 O O . ASN A 1 522 ? 7.359 13.448 -21.418 1.00 63.03 522 ASN A O 1
ATOM 4015 N N . ASN A 1 523 ? 7.381 13.300 -19.204 1.00 75.06 523 ASN A N 1
ATOM 4016 C CA . ASN A 1 523 ? 8.832 13.127 -19.056 1.00 75.06 523 ASN A CA 1
ATOM 4017 C C . ASN A 1 523 ? 9.682 14.217 -19.759 1.00 75.06 523 ASN A C 1
ATOM 4019 O O . ASN A 1 523 ? 10.460 13.930 -20.679 1.00 75.06 523 ASN A O 1
ATOM 4023 N N . SER A 1 524 ? 9.551 15.476 -19.327 1.00 80.88 524 SER A N 1
ATOM 4024 C CA . SER A 1 524 ? 10.237 16.650 -19.891 1.00 80.88 524 SER A CA 1
ATOM 4025 C C . SER A 1 524 ? 11.767 16.552 -19.910 1.00 80.88 524 SER A C 1
ATOM 4027 O O . SER A 1 524 ? 12.407 17.319 -20.628 1.00 80.88 524 SER A O 1
ATOM 4029 N N . GLU A 1 525 ? 12.361 15.618 -19.165 1.00 90.44 525 GLU A N 1
ATOM 4030 C CA . GLU A 1 525 ? 13.807 15.398 -19.113 1.00 90.44 525 GLU A CA 1
ATOM 4031 C C . GLU A 1 525 ? 14.233 14.090 -19.787 1.00 90.44 525 GLU A C 1
ATOM 4033 O O . GLU A 1 525 ? 14.961 14.120 -20.787 1.00 90.44 525 GLU A O 1
ATOM 4038 N N . ALA A 1 526 ? 13.777 12.942 -19.277 1.00 92.44 526 ALA A N 1
ATOM 4039 C CA . ALA A 1 526 ? 14.094 11.637 -19.851 1.00 92.44 526 ALA A CA 1
ATOM 4040 C C . ALA A 1 526 ? 13.063 10.566 -19.478 1.00 92.44 526 ALA A C 1
ATOM 4042 O O . ALA A 1 526 ? 12.497 10.593 -18.391 1.00 92.44 526 ALA A O 1
ATOM 4043 N N . ALA A 1 527 ? 12.849 9.567 -20.332 1.00 93.12 527 ALA A N 1
ATOM 4044 C CA . ALA A 1 527 ? 12.051 8.408 -19.939 1.00 93.12 527 ALA A CA 1
ATOM 4045 C C . ALA A 1 527 ? 12.808 7.564 -18.893 1.00 93.12 527 ALA A C 1
ATOM 4047 O O . ALA A 1 527 ? 12.221 7.187 -17.880 1.00 93.12 527 ALA A O 1
ATOM 4048 N N . LEU A 1 528 ? 14.117 7.361 -19.076 1.00 96.12 528 LEU A N 1
ATOM 4049 C CA . LEU A 1 528 ? 15.013 6.732 -18.102 1.00 96.12 528 LEU A CA 1
ATOM 4050 C C . LEU A 1 528 ? 16.287 7.569 -17.897 1.00 96.12 528 LEU A C 1
ATOM 4052 O O . LEU A 1 528 ? 16.981 7.884 -18.863 1.00 96.12 528 LEU A O 1
ATOM 4056 N N . ALA A 1 529 ? 16.624 7.889 -16.647 1.00 95.25 529 ALA A N 1
ATOM 4057 C CA . ALA A 1 529 ? 17.864 8.575 -16.274 1.00 95.25 529 ALA A CA 1
ATOM 4058 C C . ALA A 1 529 ? 18.709 7.731 -15.306 1.00 95.25 529 ALA A C 1
ATOM 4060 O O . ALA A 1 529 ? 18.216 7.279 -14.270 1.00 95.25 529 ALA A O 1
ATOM 4061 N N . LEU A 1 530 ? 19.985 7.551 -15.654 1.00 93.19 530 LEU A N 1
ATOM 4062 C CA . LEU A 1 530 ? 20.991 6.761 -14.948 1.00 93.19 530 LEU A CA 1
ATOM 4063 C C . LEU A 1 530 ? 22.170 7.664 -14.536 1.00 93.19 530 LEU A C 1
ATOM 4065 O O . LEU A 1 530 ? 22.999 8.058 -15.365 1.00 93.19 530 LEU A O 1
ATOM 4069 N N . GLU A 1 531 ? 22.240 7.993 -13.246 1.00 90.06 531 GLU A N 1
ATOM 4070 C CA . GLU A 1 531 ? 23.189 8.947 -12.656 1.00 90.06 531 GLU A CA 1
ATOM 4071 C C . GLU A 1 531 ? 24.053 8.258 -11.579 1.00 90.06 531 GLU A C 1
ATOM 4073 O O . GLU A 1 531 ? 23.626 8.093 -10.437 1.00 90.06 531 GLU A O 1
ATOM 4078 N N . GLY A 1 532 ? 25.283 7.866 -11.926 1.00 82.75 532 GLY A N 1
ATOM 4079 C CA . GLY A 1 532 ? 26.278 7.334 -10.981 1.00 82.75 532 GLY A CA 1
ATOM 4080 C C . GLY A 1 532 ? 26.162 5.835 -10.682 1.00 82.75 532 GLY A C 1
ATOM 4081 O O . GLY A 1 532 ? 26.478 5.400 -9.579 1.00 82.75 532 GLY A O 1
ATOM 4082 N N . VAL A 1 533 ? 25.704 5.038 -11.644 1.00 82.94 533 VAL A N 1
ATOM 4083 C CA . VAL A 1 533 ? 25.282 3.646 -11.444 1.00 82.94 533 VAL A CA 1
ATOM 4084 C C . VAL A 1 533 ? 26.198 2.620 -12.109 1.00 82.94 533 VAL A C 1
ATOM 4086 O O . VAL A 1 533 ? 26.800 2.893 -13.142 1.00 82.94 533 VAL A O 1
ATOM 4089 N N . LYS A 1 534 ? 26.270 1.397 -11.569 1.00 82.62 534 LYS A N 1
ATOM 4090 C CA . LYS A 1 534 ? 27.085 0.318 -12.146 1.00 82.62 534 LYS A CA 1
ATOM 4091 C C . LYS A 1 534 ? 26.296 -0.974 -12.322 1.00 82.62 534 LYS A C 1
ATOM 4093 O O . LYS A 1 534 ? 25.388 -1.237 -11.541 1.00 82.62 534 LYS A O 1
ATOM 4098 N N . ASN A 1 535 ? 26.692 -1.799 -13.293 1.00 83.75 535 ASN A N 1
ATOM 4099 C CA . ASN A 1 535 ? 26.138 -3.143 -13.516 1.00 83.75 535 ASN A CA 1
ATOM 4100 C C . ASN A 1 535 ? 24.604 -3.118 -13.665 1.00 83.75 535 ASN A C 1
ATOM 4102 O O . ASN A 1 535 ? 23.875 -3.647 -12.818 1.00 83.75 535 ASN A O 1
ATOM 4106 N N . ILE A 1 536 ? 24.125 -2.446 -14.715 1.00 88.44 536 ILE A N 1
ATOM 4107 C CA . ILE A 1 536 ? 22.693 -2.329 -15.019 1.00 88.44 536 ILE A CA 1
ATOM 4108 C C . ILE A 1 536 ? 22.386 -2.983 -16.357 1.00 88.44 536 ILE A C 1
ATOM 4110 O O . ILE A 1 536 ? 23.013 -2.637 -17.354 1.00 88.44 536 ILE A O 1
ATOM 4114 N N . ASP A 1 537 ? 21.327 -3.788 -16.393 1.00 92.56 537 ASP A N 1
ATOM 4115 C CA . ASP A 1 537 ? 20.699 -4.227 -17.636 1.00 92.56 537 ASP A CA 1
ATOM 4116 C C . ASP A 1 537 ? 19.375 -3.487 -17.869 1.00 92.56 537 ASP A C 1
ATOM 4118 O O . ASP A 1 537 ? 18.434 -3.566 -17.075 1.00 92.56 537 ASP A O 1
ATOM 4122 N N . VAL A 1 538 ? 19.288 -2.781 -18.994 1.00 95.81 538 VAL A N 1
ATOM 4123 C CA . VAL A 1 538 ? 18.095 -2.086 -19.482 1.00 95.81 538 VAL A CA 1
ATOM 4124 C C . VAL A 1 538 ? 17.626 -2.784 -20.750 1.00 95.81 538 VAL A C 1
ATOM 4126 O O . VAL A 1 538 ? 18.248 -2.640 -21.805 1.00 95.81 538 VAL A O 1
ATOM 4129 N N . SER A 1 539 ? 16.522 -3.531 -20.680 1.00 93.94 539 SER A N 1
ATOM 4130 C CA . SER A 1 539 ? 16.076 -4.317 -21.833 1.00 93.94 539 SER A CA 1
ATOM 4131 C C . SER A 1 539 ? 14.580 -4.386 -22.079 1.00 93.94 539 SER A C 1
ATOM 4133 O O . SER A 1 539 ? 13.778 -4.380 -21.154 1.00 93.94 539 SER A O 1
ATOM 4135 N N . ARG A 1 540 ? 14.171 -4.518 -23.346 1.00 91.81 540 ARG A N 1
ATOM 4136 C CA . ARG A 1 540 ? 12.757 -4.730 -23.726 1.00 91.81 540 ARG A CA 1
ATOM 4137 C C . ARG A 1 540 ? 11.797 -3.641 -23.231 1.00 91.81 540 ARG A C 1
ATOM 4139 O O . ARG A 1 540 ? 10.604 -3.898 -23.121 1.00 91.81 540 ARG A O 1
ATOM 4146 N N . ASN A 1 541 ? 12.288 -2.447 -22.906 1.00 93.44 541 ASN A N 1
ATOM 4147 C CA . ASN A 1 541 ? 11.447 -1.327 -22.494 1.00 93.44 541 ASN A CA 1
ATOM 4148 C C . ASN A 1 541 ? 10.940 -0.555 -23.716 1.00 93.44 541 ASN A C 1
ATOM 4150 O O . ASN A 1 541 ? 11.597 -0.515 -24.757 1.00 93.44 541 ASN A O 1
ATOM 4154 N N . VAL A 1 542 ? 9.800 0.107 -23.549 1.00 90.69 542 VAL A N 1
ATOM 4155 C CA . VAL A 1 542 ? 9.236 1.056 -24.507 1.00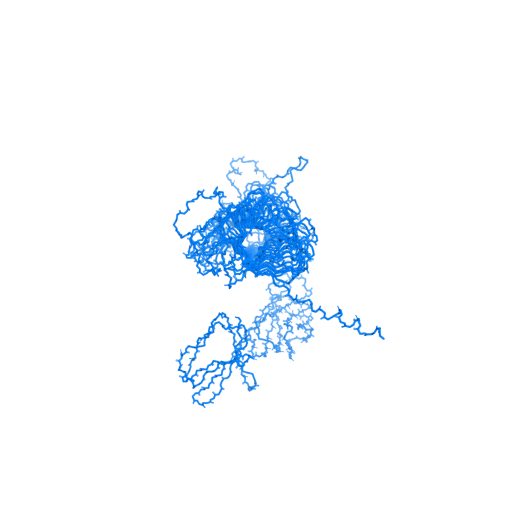 90.69 542 VAL A CA 1
ATOM 4156 C C . VAL A 1 542 ? 9.425 2.465 -23.946 1.00 90.69 542 VAL A C 1
ATOM 4158 O O . VAL A 1 542 ? 8.843 2.796 -22.913 1.00 90.69 542 VAL A O 1
ATOM 4161 N N . LEU A 1 543 ? 10.261 3.279 -24.595 1.00 90.88 543 LEU A N 1
ATOM 4162 C CA . LEU A 1 543 ? 10.651 4.621 -24.150 1.00 90.88 543 LEU A CA 1
ATOM 4163 C C . LEU A 1 543 ? 10.275 5.663 -25.211 1.00 90.88 543 LEU A C 1
ATOM 4165 O O . LEU A 1 543 ? 11.004 5.871 -26.185 1.00 90.88 543 LEU A O 1
ATOM 4169 N N . SER A 1 544 ? 9.142 6.329 -25.022 1.00 86.31 544 SER A N 1
ATOM 4170 C CA . SER A 1 544 ? 8.580 7.259 -26.007 1.00 86.31 544 SER A CA 1
ATOM 4171 C C . SER A 1 544 ? 8.101 8.559 -25.370 1.00 86.31 544 SER A C 1
ATOM 4173 O O . SER A 1 544 ? 7.960 8.645 -24.153 1.00 86.31 544 SER A O 1
ATOM 4175 N N . TYR A 1 545 ? 7.797 9.553 -26.210 1.00 83.19 545 TYR A N 1
ATOM 4176 C CA . TYR A 1 545 ? 7.144 10.806 -25.822 1.00 83.19 545 TYR A CA 1
ATOM 4177 C C . TYR A 1 545 ? 7.796 11.559 -24.649 1.00 83.19 545 TYR A C 1
ATOM 4179 O O . TYR A 1 545 ? 7.111 12.243 -23.897 1.00 83.19 545 TYR A O 1
ATOM 4187 N N . SER A 1 546 ? 9.115 11.448 -24.495 1.00 87.12 546 SER A N 1
ATOM 4188 C CA . SER A 1 546 ? 9.914 12.182 -23.510 1.00 87.12 546 SER A CA 1
ATOM 4189 C C . SER A 1 546 ? 10.781 13.247 -24.186 1.00 87.12 546 SER A C 1
ATOM 4191 O O . SER A 1 546 ? 10.754 13.425 -25.404 1.00 87.12 546 SER A O 1
ATOM 4193 N N . ASN A 1 547 ? 11.596 13.986 -23.431 1.00 88.25 547 ASN A N 1
ATOM 4194 C CA . ASN A 1 547 ? 12.672 14.753 -24.061 1.00 88.25 547 ASN A CA 1
ATOM 4195 C C . ASN A 1 547 ? 13.775 13.820 -24.583 1.00 88.25 547 ASN A C 1
ATOM 4197 O O . ASN A 1 547 ? 14.082 13.852 -25.771 1.00 88.25 547 ASN A O 1
ATOM 4201 N N . LYS A 1 548 ? 14.313 12.937 -23.736 1.00 92.19 548 LYS A N 1
ATOM 4202 C CA . LYS A 1 548 ? 15.298 11.910 -24.124 1.00 92.19 548 LYS A CA 1
ATOM 4203 C C . LYS A 1 548 ? 14.785 10.513 -23.784 1.00 92.19 548 LYS A C 1
ATOM 4205 O O . LYS A 1 548 ? 14.102 10.356 -22.772 1.00 92.19 548 LYS A O 1
ATOM 4210 N N . GLY A 1 549 ? 15.103 9.494 -24.577 1.00 93.62 549 GLY A N 1
ATOM 4211 C CA . GLY A 1 549 ? 14.727 8.116 -24.239 1.00 93.62 549 GLY A CA 1
ATOM 4212 C C . GLY A 1 549 ? 15.478 7.635 -22.994 1.00 93.62 549 GLY A C 1
ATOM 4213 O O . GLY A 1 549 ? 14.897 7.527 -21.916 1.00 93.62 549 GLY A O 1
ATOM 4214 N N . ILE A 1 550 ? 16.786 7.421 -23.125 1.00 96.12 550 ILE A N 1
ATOM 4215 C CA . ILE A 1 550 ? 17.682 7.029 -22.028 1.00 96.12 550 ILE A CA 1
ATOM 4216 C C . ILE A 1 550 ? 18.790 8.074 -21.874 1.00 96.12 550 ILE A C 1
ATOM 4218 O O . ILE A 1 550 ? 19.349 8.539 -22.865 1.00 96.12 550 ILE A O 1
ATOM 4222 N N . VAL A 1 551 ? 19.132 8.433 -20.638 1.00 95.12 551 VAL A N 1
ATOM 4223 C CA . VAL A 1 551 ? 20.281 9.291 -20.322 1.00 95.12 551 VAL A CA 1
ATOM 4224 C C . VAL A 1 551 ? 21.200 8.580 -19.343 1.00 95.12 551 VAL A C 1
ATOM 4226 O O . VAL A 1 551 ? 20.771 8.214 -18.253 1.00 95.12 551 VAL A O 1
ATOM 4229 N N . CYS A 1 552 ? 22.471 8.452 -19.705 1.00 92.50 552 CYS A N 1
ATOM 4230 C CA . CYS A 1 552 ? 23.556 8.042 -18.824 1.00 92.50 552 CYS A CA 1
ATOM 4231 C C . CYS A 1 552 ? 24.462 9.255 -18.597 1.00 92.50 552 CYS A C 1
ATOM 4233 O O . CYS A 1 552 ? 25.083 9.745 -19.538 1.00 92.50 552 CYS A O 1
ATOM 4235 N N . SER A 1 553 ? 24.535 9.759 -17.364 1.00 88.00 553 SER A N 1
ATOM 4236 C CA . SER A 1 553 ? 25.278 10.989 -17.065 1.00 88.00 553 SER A CA 1
ATOM 4237 C C . SER A 1 553 ? 26.055 10.917 -15.752 1.00 88.00 553 SER A C 1
ATOM 4239 O O . SER A 1 553 ? 25.553 11.360 -14.720 1.00 88.00 553 SER A O 1
ATOM 4241 N N . SER A 1 554 ? 27.264 10.353 -15.797 1.00 83.31 554 SER A N 1
ATOM 4242 C CA . SER A 1 554 ? 28.286 10.372 -14.734 1.00 83.31 554 SER A CA 1
ATOM 4243 C C . SER A 1 554 ? 29.503 9.554 -15.178 1.00 83.31 554 SER A C 1
ATOM 4245 O O . SER A 1 554 ? 29.345 8.538 -15.846 1.00 83.31 554 SER A O 1
ATOM 4247 N N . ASP A 1 555 ? 30.689 9.943 -14.730 1.00 76.00 555 ASP A N 1
ATOM 4248 C CA . ASP A 1 555 ? 31.964 9.226 -14.852 1.00 76.00 555 ASP A CA 1
ATOM 4249 C C . ASP A 1 555 ? 32.015 7.910 -14.060 1.00 76.00 555 ASP A C 1
ATOM 4251 O O . ASP A 1 555 ? 32.801 7.008 -14.351 1.00 76.00 555 ASP A O 1
ATOM 4255 N N . ILE A 1 556 ? 31.131 7.767 -13.076 1.00 77.88 556 ILE A N 1
ATOM 4256 C CA . ILE A 1 556 ? 30.955 6.548 -12.285 1.00 77.88 556 ILE A CA 1
ATOM 4257 C C . ILE A 1 556 ? 30.093 5.523 -13.036 1.00 77.88 556 ILE A C 1
ATOM 4259 O O . ILE A 1 556 ? 30.134 4.341 -12.687 1.00 77.88 556 ILE A O 1
ATOM 4263 N N . ASN A 1 557 ? 29.345 5.936 -14.070 1.00 79.88 557 ASN A N 1
ATOM 4264 C CA . ASN A 1 557 ? 28.539 5.012 -14.865 1.00 79.88 557 ASN A CA 1
ATOM 4265 C C . ASN A 1 557 ? 29.433 3.979 -15.558 1.00 79.88 557 ASN A C 1
ATOM 4267 O O . ASN A 1 557 ? 30.251 4.364 -16.393 1.00 79.88 557 ASN A O 1
ATOM 4271 N N . GLN A 1 558 ? 29.273 2.697 -15.202 1.00 77.12 558 GLN A N 1
ATOM 4272 C CA . GLN A 1 558 ? 30.109 1.581 -15.673 1.00 77.12 558 GLN A CA 1
ATOM 4273 C C . GLN A 1 558 ? 29.307 0.288 -15.853 1.00 77.12 558 GLN A C 1
ATOM 4275 O O . GLN A 1 558 ? 28.437 -0.018 -15.039 1.00 77.12 558 GLN A O 1
ATOM 4280 N N . ASN A 1 559 ? 29.638 -0.513 -16.870 1.00 81.38 559 ASN A N 1
ATOM 4281 C CA . ASN A 1 559 ? 28.992 -1.803 -17.160 1.00 81.38 559 ASN A CA 1
ATOM 4282 C C . ASN A 1 559 ? 27.461 -1.679 -17.285 1.00 81.38 559 ASN A C 1
ATOM 4284 O O . ASN A 1 559 ? 26.707 -2.316 -16.547 1.00 81.38 559 ASN A O 1
ATOM 4288 N N . ILE A 1 560 ? 26.996 -0.799 -18.172 1.00 88.38 560 ILE A N 1
ATOM 4289 C CA . ILE A 1 560 ? 25.563 -0.612 -18.437 1.00 88.38 560 ILE A CA 1
ATOM 4290 C C . ILE A 1 560 ? 25.238 -1.263 -19.779 1.00 88.38 560 ILE A C 1
ATOM 4292 O O . ILE A 1 560 ? 25.775 -0.842 -20.798 1.00 88.38 560 ILE A O 1
ATOM 4296 N N . SER A 1 561 ? 24.331 -2.234 -19.802 1.00 90.69 561 SER A N 1
ATOM 4297 C CA . SER A 1 561 ? 23.845 -2.875 -21.025 1.00 90.69 561 SER A CA 1
ATOM 4298 C C . SER A 1 561 ? 22.461 -2.338 -21.384 1.00 90.69 561 SER A C 1
ATOM 4300 O O . SER A 1 561 ? 21.519 -2.459 -20.608 1.00 90.69 561 SER A O 1
ATOM 4302 N N . ILE A 1 562 ? 22.302 -1.774 -22.577 1.00 94.00 562 ILE A N 1
ATOM 4303 C CA . ILE A 1 562 ? 21.039 -1.263 -23.118 1.00 94.00 562 ILE A CA 1
ATOM 4304 C C . ILE A 1 562 ? 20.729 -2.064 -24.380 1.00 94.00 562 ILE A C 1
ATOM 4306 O O . ILE A 1 562 ? 21.386 -1.860 -25.394 1.00 94.00 562 ILE A O 1
ATOM 4310 N N . PHE A 1 563 ? 19.754 -2.970 -24.359 1.00 87.50 563 PHE A N 1
ATOM 4311 C CA . PHE A 1 563 ? 19.510 -3.897 -25.476 1.00 87.50 563 PHE A CA 1
ATOM 4312 C C . PHE A 1 563 ? 18.029 -4.259 -25.646 1.00 87.50 563 PHE A C 1
ATOM 4314 O O . PHE A 1 563 ? 17.264 -4.234 -24.689 1.00 87.50 563 PHE A O 1
ATOM 4321 N N . LEU A 1 564 ? 17.593 -4.616 -26.856 1.00 87.62 564 LEU A N 1
ATOM 4322 C CA . LEU A 1 564 ? 16.203 -4.996 -27.164 1.00 87.62 564 LEU A CA 1
ATOM 4323 C C . LEU A 1 564 ? 15.133 -3.948 -26.789 1.00 87.62 564 LEU A C 1
ATOM 4325 O O . LEU A 1 564 ? 13.966 -4.303 -26.638 1.00 87.62 564 LEU A O 1
ATOM 4329 N N . ASN A 1 565 ? 15.484 -2.676 -26.580 1.00 90.06 565 ASN A N 1
ATOM 4330 C CA . ASN A 1 565 ? 14.509 -1.629 -26.254 1.00 90.06 565 ASN A CA 1
ATOM 4331 C C . ASN A 1 565 ? 13.895 -1.024 -27.522 1.00 90.06 565 ASN A C 1
ATOM 4333 O O . ASN A 1 565 ? 14.534 -0.979 -28.573 1.00 90.06 565 ASN A O 1
ATOM 4337 N N . GLN A 1 566 ? 12.685 -0.483 -27.392 1.00 89.00 566 GLN A N 1
ATOM 4338 C CA . GLN A 1 566 ? 12.043 0.361 -28.396 1.00 89.00 566 GLN A CA 1
ATOM 4339 C C . GLN A 1 566 ? 12.052 1.816 -27.914 1.00 89.00 566 GLN A C 1
ATOM 4341 O O . GLN A 1 566 ? 11.481 2.130 -26.871 1.00 89.00 566 GLN A O 1
ATOM 4346 N N . ILE A 1 567 ? 12.710 2.708 -28.656 1.00 89.94 567 ILE A N 1
ATOM 4347 C CA . ILE A 1 567 ? 12.991 4.088 -28.243 1.00 89.94 567 ILE A CA 1
ATOM 4348 C C . ILE A 1 567 ? 12.543 5.075 -29.325 1.00 89.94 567 ILE A C 1
ATOM 4350 O O . ILE A 1 567 ? 13.059 5.064 -30.441 1.00 89.94 567 ILE A O 1
ATOM 4354 N N . GLY A 1 568 ? 11.636 5.985 -28.981 1.00 82.00 568 GLY A N 1
ATOM 4355 C CA . GLY A 1 568 ? 11.077 6.977 -29.902 1.00 82.00 568 GLY A CA 1
ATOM 4356 C C . GLY A 1 568 ? 9.683 6.587 -30.400 1.00 82.00 568 GLY A C 1
ATOM 4357 O O . GLY A 1 568 ? 8.866 6.123 -29.607 1.00 82.00 568 GLY A O 1
ATOM 4358 N N . ALA A 1 569 ? 9.368 6.819 -31.679 1.00 71.50 569 ALA A N 1
ATOM 4359 C CA . ALA A 1 569 ? 8.014 6.570 -32.191 1.00 71.50 569 ALA A CA 1
ATOM 4360 C C . ALA A 1 569 ? 7.696 5.068 -32.282 1.00 71.50 569 ALA A C 1
ATOM 4362 O O . ALA A 1 569 ? 8.526 4.268 -32.712 1.00 71.50 569 ALA A O 1
ATOM 4363 N N . LEU A 1 570 ? 6.462 4.695 -31.927 1.00 64.94 570 LEU A N 1
ATOM 4364 C CA . LEU A 1 570 ? 6.010 3.298 -31.943 1.00 64.94 570 LEU A CA 1
ATOM 4365 C C . LEU A 1 570 ? 5.625 2.791 -33.340 1.00 64.94 570 LEU A C 1
ATOM 4367 O O . LEU A 1 570 ? 5.551 1.583 -33.551 1.00 64.94 570 LEU A O 1
ATOM 4371 N N . SER A 1 571 ? 5.390 3.700 -34.290 1.00 59.41 571 SER A N 1
ATOM 4372 C CA . SER A 1 571 ? 5.071 3.393 -35.685 1.00 59.41 571 SER A CA 1
ATOM 4373 C C . SER A 1 571 ? 5.412 4.575 -36.606 1.00 59.41 571 SER A C 1
ATOM 4375 O O . SER A 1 571 ? 5.574 5.709 -36.147 1.00 59.41 571 SER A O 1
ATOM 4377 N N . THR A 1 572 ? 5.492 4.327 -37.918 1.00 48.91 572 THR A N 1
ATOM 4378 C CA . THR A 1 572 ? 5.641 5.358 -38.969 1.00 48.91 572 THR A CA 1
ATOM 4379 C C . THR A 1 572 ? 4.443 6.315 -39.034 1.00 48.91 572 THR A C 1
ATOM 4381 O O . THR A 1 572 ? 4.579 7.435 -39.520 1.00 48.91 572 THR A O 1
ATOM 4384 N N . THR A 1 573 ? 3.282 5.896 -38.522 1.00 46.59 573 THR A N 1
ATOM 4385 C CA . THR A 1 573 ? 2.035 6.674 -38.481 1.00 46.59 573 THR A CA 1
ATOM 4386 C C . THR A 1 573 ? 1.838 7.476 -37.184 1.00 46.59 573 THR A C 1
ATOM 4388 O O . THR A 1 573 ? 1.015 8.386 -37.157 1.00 46.59 573 THR A O 1
ATOM 4391 N N . ASP A 1 574 ? 2.613 7.207 -36.123 1.00 54.16 574 ASP A N 1
ATOM 4392 C CA . ASP A 1 574 ? 2.529 7.859 -34.799 1.00 54.16 574 ASP A CA 1
ATOM 4393 C C . ASP A 1 574 ? 3.543 9.016 -34.624 1.00 54.16 574 ASP A C 1
ATOM 4395 O O . ASP A 1 574 ? 4.258 9.105 -33.622 1.00 54.16 574 ASP A O 1
ATOM 4399 N N . LEU A 1 575 ? 3.610 9.956 -35.575 1.00 51.03 575 LEU A N 1
ATOM 4400 C CA . LEU A 1 575 ? 4.555 11.094 -35.525 1.00 51.03 575 LEU A CA 1
ATOM 4401 C C . LEU A 1 575 ? 4.371 12.030 -34.308 1.00 51.03 575 LEU A C 1
ATOM 4403 O O . LEU A 1 575 ? 5.236 12.859 -34.031 1.00 51.03 575 LEU A O 1
ATOM 4407 N N . VAL A 1 576 ? 3.269 11.895 -33.563 1.00 53.22 576 VAL A N 1
ATOM 4408 C CA . VAL A 1 576 ? 2.975 12.685 -32.354 1.00 53.22 576 VAL A CA 1
ATOM 4409 C C . VAL A 1 576 ? 3.715 12.144 -31.118 1.00 53.22 576 VAL A C 1
ATOM 4411 O O . VAL A 1 576 ? 3.913 12.883 -30.162 1.00 53.22 576 VAL A O 1
ATOM 4414 N N . LYS A 1 577 ? 4.187 10.886 -31.126 1.00 62.72 577 LYS A N 1
ATOM 4415 C CA . LYS A 1 577 ? 4.736 10.185 -29.942 1.00 62.72 577 LYS A CA 1
ATOM 4416 C C . LYS A 1 577 ? 6.268 10.037 -29.942 1.00 62.72 577 LYS A C 1
ATOM 4418 O O . LYS A 1 577 ? 6.804 9.051 -29.445 1.00 62.72 577 LYS A O 1
ATOM 4423 N N . VAL A 1 578 ? 6.987 10.999 -30.516 1.00 75.62 578 VAL A N 1
ATOM 4424 C CA . VAL A 1 578 ? 8.460 10.973 -30.618 1.00 75.62 578 VAL A CA 1
ATOM 4425 C C . VAL A 1 578 ? 9.139 11.578 -29.391 1.00 75.62 578 VAL A C 1
ATOM 4427 O O . VAL A 1 578 ? 8.581 12.478 -28.760 1.00 75.62 578 VAL A O 1
ATOM 4430 N N . ASN A 1 579 ? 10.369 11.152 -29.083 1.00 84.38 579 ASN A N 1
ATOM 4431 C CA . ASN A 1 579 ? 11.175 11.889 -28.109 1.00 84.38 579 ASN A CA 1
ATOM 4432 C C . ASN A 1 579 ? 11.634 13.218 -28.724 1.00 84.38 579 ASN A C 1
ATOM 4434 O O . ASN A 1 579 ? 11.993 13.271 -29.901 1.00 84.38 579 ASN A O 1
ATOM 4438 N N . ALA A 1 580 ? 11.618 14.305 -27.951 1.00 84.00 580 ALA A N 1
ATOM 4439 C CA . ALA A 1 580 ? 11.895 15.649 -28.466 1.00 84.00 580 ALA A CA 1
ATOM 4440 C C . ALA A 1 580 ? 13.373 15.881 -28.836 1.00 84.00 580 ALA A C 1
ATOM 4442 O O . ALA A 1 580 ? 13.665 16.742 -29.663 1.00 84.00 580 ALA A O 1
ATOM 4443 N N . SER A 1 581 ? 14.284 15.122 -28.231 1.00 88.31 581 SER A N 1
ATOM 4444 C CA . SER A 1 581 ? 15.737 15.183 -28.390 1.00 88.31 581 SER A CA 1
ATOM 4445 C C . SER A 1 581 ? 16.268 13.772 -28.695 1.00 88.31 581 SER A C 1
ATOM 4447 O O . SER A 1 581 ? 15.753 13.120 -29.600 1.00 88.31 581 SER A O 1
ATOM 4449 N N . HIS A 1 582 ? 17.319 13.311 -28.019 1.00 86.50 582 HIS A N 1
ATOM 4450 C CA . HIS A 1 582 ? 18.043 12.082 -28.346 1.00 86.50 582 HIS A CA 1
ATOM 4451 C C . HIS A 1 582 ? 17.316 10.805 -27.906 1.00 86.50 582 HIS A C 1
ATOM 4453 O O . HIS A 1 582 ? 16.661 10.783 -26.863 1.00 86.50 582 HIS A O 1
ATOM 4459 N N . GLY A 1 583 ? 17.492 9.719 -28.664 1.00 90.56 583 GLY A N 1
ATOM 4460 C CA . GLY A 1 583 ? 17.058 8.388 -28.235 1.00 90.56 583 GLY A CA 1
ATOM 4461 C C . GLY A 1 583 ? 17.824 7.945 -26.986 1.00 90.56 583 GLY A C 1
ATOM 4462 O O . GLY A 1 583 ? 17.229 7.720 -25.937 1.00 90.56 583 GLY A O 1
ATOM 4463 N N . ILE A 1 584 ? 19.151 7.898 -27.074 1.00 93.69 584 ILE A N 1
ATOM 4464 C CA . ILE A 1 584 ? 20.068 7.605 -25.968 1.00 93.69 584 ILE A CA 1
ATOM 4465 C C . ILE A 1 584 ? 21.114 8.720 -25.896 1.00 93.69 584 ILE A C 1
ATOM 4467 O O . ILE A 1 584 ? 21.702 9.079 -26.913 1.00 93.69 584 ILE A O 1
ATOM 4471 N N . LEU A 1 585 ? 21.357 9.271 -24.708 1.00 92.19 585 LEU A N 1
ATOM 4472 C CA . LEU A 1 585 ? 22.401 10.263 -24.452 1.00 92.19 585 LEU A CA 1
ATOM 4473 C C . LEU A 1 585 ? 23.401 9.727 -23.425 1.00 92.19 585 LEU A C 1
ATOM 4475 O O . LEU A 1 585 ? 23.036 9.474 -22.279 1.00 92.19 585 LEU A O 1
ATOM 4479 N N . LEU A 1 586 ? 24.657 9.609 -23.834 1.00 89.50 586 LEU A N 1
ATOM 4480 C CA . LEU A 1 586 ? 25.814 9.263 -23.016 1.00 89.50 586 LEU A CA 1
ATOM 4481 C C . LEU A 1 586 ? 26.616 10.546 -22.783 1.00 89.50 586 LEU A C 1
ATOM 4483 O O . LEU A 1 586 ? 26.994 11.191 -23.754 1.00 89.50 586 LEU A O 1
ATOM 4487 N N . LYS A 1 587 ? 26.838 10.965 -21.536 1.00 86.06 587 LYS A N 1
ATOM 4488 C CA . LYS A 1 587 ? 27.548 12.221 -21.236 1.00 86.06 587 LYS A CA 1
ATOM 4489 C C . LYS A 1 587 ? 28.273 12.197 -19.892 1.00 86.06 587 LYS A C 1
ATOM 4491 O O . LYS A 1 587 ? 28.121 11.251 -19.114 1.00 86.06 587 LYS A O 1
ATOM 4496 N N . ASN A 1 588 ? 28.992 13.277 -19.582 1.00 81.38 588 ASN A N 1
ATOM 4497 C CA . ASN A 1 588 ? 29.691 13.491 -18.314 1.00 81.38 588 ASN A CA 1
ATOM 4498 C C . ASN A 1 588 ? 30.677 12.361 -17.951 1.00 81.38 588 ASN A C 1
ATOM 4500 O O . ASN A 1 588 ? 30.740 11.969 -16.791 1.00 81.38 588 ASN A O 1
ATOM 4504 N N . GLY A 1 589 ? 31.419 11.816 -18.920 1.00 70.94 589 GLY A N 1
ATOM 4505 C CA . GLY A 1 589 ? 32.494 10.851 -18.650 1.00 70.94 589 GLY A CA 1
ATOM 4506 C C . GLY A 1 589 ? 32.066 9.389 -18.503 1.00 70.94 589 GLY A C 1
ATOM 4507 O O . GLY A 1 589 ? 32.878 8.568 -18.084 1.00 70.94 589 GLY A O 1
ATOM 4508 N N . CYS A 1 590 ? 30.819 9.036 -18.830 1.00 79.12 590 CYS A N 1
ATOM 4509 C CA . CYS A 1 590 ? 30.347 7.654 -18.702 1.00 79.12 590 CYS A CA 1
ATOM 4510 C C . CYS A 1 590 ? 31.165 6.670 -19.556 1.00 79.12 590 CYS A C 1
ATOM 4512 O O . CYS A 1 590 ? 31.555 6.982 -20.688 1.00 79.12 590 CYS A O 1
ATOM 4514 N N . THR A 1 591 ? 31.426 5.478 -19.011 1.00 74.50 591 THR A N 1
ATOM 4515 C CA . THR A 1 591 ? 32.294 4.486 -19.652 1.00 74.50 591 THR A CA 1
ATOM 4516 C C . THR A 1 591 ? 31.745 3.070 -19.562 1.00 74.50 591 THR A C 1
ATOM 4518 O O . THR A 1 591 ? 30.987 2.749 -18.654 1.00 74.50 591 THR A O 1
ATOM 4521 N N . GLY A 1 592 ? 32.085 2.197 -20.512 1.00 71.88 592 GLY A N 1
ATOM 4522 C CA . GLY A 1 592 ? 31.617 0.809 -20.496 1.00 71.88 592 GLY A CA 1
ATOM 4523 C C . GLY A 1 592 ? 30.097 0.678 -20.627 1.00 71.88 592 GLY A C 1
ATOM 4524 O O . GLY A 1 592 ? 29.507 -0.231 -20.039 1.00 71.88 592 GLY A O 1
ATOM 4525 N N . VAL A 1 593 ? 29.449 1.601 -21.347 1.00 83.31 593 VAL A N 1
ATOM 4526 C CA . VAL A 1 593 ? 28.040 1.475 -21.738 1.00 83.31 593 VAL A CA 1
ATOM 4527 C C . VAL A 1 593 ? 27.962 0.737 -23.072 1.00 83.31 593 VAL A C 1
ATOM 4529 O O . VAL A 1 593 ? 28.573 1.156 -24.052 1.00 83.31 593 VAL A O 1
ATOM 4532 N N . SER A 1 594 ? 27.192 -0.347 -23.117 1.00 83.00 594 SER A N 1
ATOM 4533 C CA . SER A 1 594 ? 26.911 -1.137 -24.313 1.00 83.00 594 SER A CA 1
ATOM 4534 C C . SER A 1 594 ? 25.481 -0.883 -24.781 1.00 83.00 594 SER A C 1
ATOM 4536 O O . SER A 1 594 ? 24.527 -1.225 -24.091 1.00 83.00 594 SER A O 1
ATOM 4538 N N . VAL A 1 595 ? 25.316 -0.286 -25.956 1.00 85.12 595 VAL A N 1
ATOM 4539 C CA . VAL A 1 595 ? 24.037 -0.096 -26.646 1.00 85.12 595 VAL A CA 1
ATOM 4540 C C . VAL A 1 595 ? 23.919 -1.170 -27.731 1.00 85.12 595 VAL A C 1
ATOM 4542 O O . VAL A 1 595 ? 24.492 -1.038 -28.812 1.00 85.12 595 VAL A O 1
ATOM 4545 N N . GLY A 1 596 ? 23.188 -2.240 -27.425 1.00 69.94 596 GLY A N 1
ATOM 4546 C CA . GLY A 1 596 ? 23.264 -3.550 -28.081 1.00 69.94 596 GLY A CA 1
ATOM 4547 C C . GLY A 1 596 ? 24.358 -4.423 -27.452 1.00 69.94 596 GLY A C 1
ATOM 4548 O O . GLY A 1 596 ? 25.183 -3.922 -26.687 1.00 69.94 596 GLY A O 1
ATOM 4549 N N . LEU A 1 597 ? 24.366 -5.728 -27.732 1.00 67.44 597 LEU A N 1
ATOM 4550 C CA . LEU A 1 597 ? 25.330 -6.696 -27.188 1.00 67.44 597 LEU A CA 1
ATOM 4551 C C . LEU A 1 597 ? 26.174 -7.307 -28.311 1.00 67.44 597 LEU A C 1
ATOM 4553 O O . LEU A 1 597 ? 25.637 -7.883 -29.250 1.00 67.44 597 LEU A O 1
ATOM 4557 N N . LEU A 1 598 ? 27.505 -7.251 -28.189 1.00 54.97 598 LEU A N 1
ATOM 4558 C CA . LEU A 1 598 ? 28.439 -7.735 -29.222 1.00 54.97 598 LEU A CA 1
ATOM 4559 C C . LEU A 1 598 ? 28.263 -9.219 -29.582 1.00 54.97 598 LEU A C 1
ATOM 4561 O O . LEU A 1 598 ? 28.487 -9.614 -30.725 1.00 54.97 598 LEU A O 1
ATOM 4565 N N . LEU A 1 599 ? 27.885 -10.028 -28.592 1.00 54.25 599 LEU A N 1
ATOM 4566 C CA . LEU A 1 599 ? 27.757 -11.479 -28.719 1.00 54.25 599 LEU A CA 1
ATOM 4567 C C . LEU A 1 599 ? 26.379 -11.936 -29.215 1.00 54.25 599 LEU A C 1
ATOM 4569 O O . LEU A 1 599 ? 26.185 -13.130 -29.419 1.00 54.25 599 LEU A O 1
ATOM 4573 N N . ASP A 1 600 ? 25.433 -11.015 -29.395 1.00 55.25 600 ASP A N 1
ATOM 4574 C CA . ASP A 1 600 ? 24.072 -11.329 -29.817 1.00 55.25 600 ASP A CA 1
ATOM 4575 C C . ASP A 1 600 ? 23.595 -10.291 -30.839 1.00 55.25 600 ASP A C 1
ATOM 4577 O O . ASP A 1 600 ? 23.146 -9.201 -30.481 1.00 55.25 600 ASP A O 1
ATOM 4581 N N . SER A 1 601 ? 23.670 -10.632 -32.127 1.00 50.75 601 SER A N 1
ATOM 4582 C CA . SER A 1 601 ? 23.208 -9.761 -33.215 1.00 50.75 601 SER A CA 1
ATOM 4583 C C . SER A 1 601 ? 21.702 -9.483 -33.180 1.00 50.75 601 SER A C 1
ATOM 4585 O O . SER A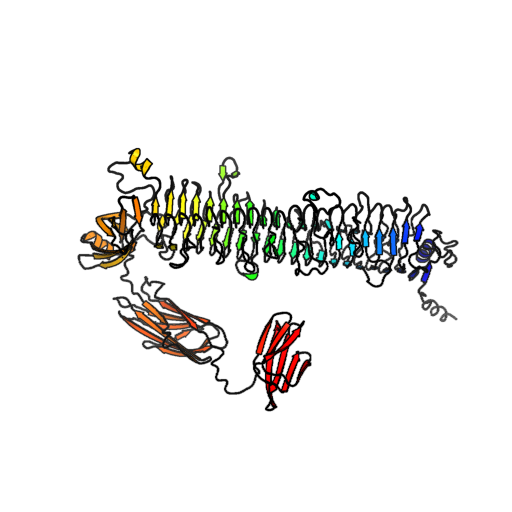 1 601 ? 21.250 -8.525 -33.803 1.00 50.75 601 SER A O 1
ATOM 4587 N N . THR A 1 602 ? 20.922 -10.262 -32.422 1.00 59.66 602 THR A N 1
ATOM 4588 C CA . THR A 1 602 ? 19.483 -10.032 -32.236 1.00 59.66 602 THR A CA 1
ATOM 4589 C C . THR A 1 602 ? 19.180 -9.056 -31.100 1.00 59.66 602 THR A C 1
ATOM 4591 O O . THR A 1 602 ? 18.056 -8.579 -30.988 1.00 59.66 602 THR A O 1
ATOM 4594 N N . SER A 1 603 ? 20.181 -8.685 -30.294 1.00 63.59 603 SER A N 1
ATOM 4595 C CA . SER A 1 603 ? 20.029 -7.825 -29.111 1.00 63.59 603 SER A CA 1
ATOM 4596 C C . SER A 1 603 ? 19.870 -6.324 -29.408 1.00 63.59 603 SER A C 1
ATOM 4598 O O . SER A 1 603 ? 19.795 -5.505 -28.487 1.00 63.59 603 SER A O 1
ATOM 4600 N N . GLY A 1 604 ? 19.831 -5.932 -30.682 1.00 69.25 604 GLY A N 1
ATOM 4601 C CA . GLY A 1 604 ? 19.725 -4.540 -31.106 1.00 69.25 604 GLY A CA 1
ATOM 4602 C C . GLY A 1 604 ? 18.532 -3.796 -30.504 1.00 69.25 604 GLY A C 1
ATOM 4603 O O . GLY A 1 604 ? 17.443 -4.347 -30.345 1.00 69.25 604 GLY A O 1
ATOM 4604 N N . ASN A 1 605 ? 18.712 -2.514 -30.184 1.00 80.12 605 ASN A N 1
ATOM 4605 C CA . ASN A 1 605 ? 17.591 -1.629 -29.866 1.00 80.12 605 ASN A CA 1
ATOM 4606 C C . ASN A 1 605 ? 16.961 -1.093 -31.155 1.00 80.12 605 ASN A C 1
ATOM 4608 O O . ASN A 1 605 ? 17.674 -0.770 -32.103 1.00 80.12 605 ASN A O 1
ATOM 4612 N N . LEU A 1 606 ? 15.645 -0.896 -31.162 1.00 80.06 606 LEU A N 1
ATOM 4613 C CA . LEU A 1 606 ? 14.938 -0.144 -32.195 1.00 80.06 606 LEU A CA 1
ATOM 4614 C C . LEU A 1 606 ? 14.822 1.323 -31.759 1.00 80.06 606 LEU A C 1
ATOM 4616 O O . LEU A 1 606 ? 14.088 1.629 -30.824 1.00 80.06 606 LEU A O 1
ATOM 4620 N N . ILE A 1 607 ? 15.528 2.238 -32.429 1.00 82.38 607 ILE A N 1
ATOM 4621 C CA . ILE A 1 607 ? 15.576 3.669 -32.093 1.00 82.38 607 ILE A CA 1
ATOM 4622 C C . ILE A 1 607 ? 15.062 4.503 -33.272 1.00 82.38 607 ILE A C 1
ATOM 4624 O O . ILE A 1 607 ? 15.749 4.703 -34.278 1.00 82.38 607 ILE A O 1
ATOM 4628 N N . TYR A 1 608 ? 13.838 5.004 -33.153 1.00 79.25 608 TYR A N 1
ATOM 4629 C CA . TYR A 1 608 ? 13.065 5.480 -34.292 1.00 79.25 608 TYR A CA 1
ATOM 4630 C C . TYR A 1 608 ? 12.529 6.908 -34.123 1.00 79.25 608 TYR A C 1
ATOM 4632 O O . TYR A 1 608 ? 11.898 7.226 -33.115 1.00 79.25 608 TYR A O 1
ATOM 4640 N N . ASN A 1 609 ? 12.707 7.755 -35.145 1.00 72.69 609 ASN A N 1
ATOM 4641 C CA . ASN A 1 609 ? 12.059 9.070 -35.279 1.00 72.69 609 ASN A CA 1
ATOM 4642 C C . ASN A 1 609 ? 12.275 10.053 -34.105 1.00 72.69 609 ASN A C 1
ATOM 4644 O O . ASN A 1 609 ? 11.420 10.893 -33.828 1.00 72.69 609 ASN A O 1
ATOM 4648 N N . ASN A 1 610 ? 13.409 9.999 -33.405 1.00 80.62 610 ASN A N 1
ATOM 4649 C CA . ASN A 1 610 ? 13.708 10.951 -32.331 1.00 80.62 610 ASN A CA 1
ATOM 4650 C C . ASN A 1 610 ? 14.020 12.357 -32.891 1.00 80.62 610 ASN A C 1
ATOM 4652 O O . ASN A 1 610 ? 14.529 12.517 -34.005 1.00 80.62 610 ASN A O 1
ATOM 4656 N N . GLY A 1 611 ? 13.714 13.398 -32.111 1.00 73.50 611 GLY A N 1
ATOM 4657 C CA . GLY A 1 611 ? 13.912 14.801 -32.486 1.00 73.50 611 GLY A CA 1
ATOM 4658 C C . GLY A 1 611 ? 15.379 15.247 -32.559 1.00 73.50 611 GLY A C 1
ATOM 4659 O O . GLY A 1 611 ? 15.662 16.280 -33.162 1.00 73.50 611 GLY A O 1
ATOM 4660 N N . GLY A 1 612 ? 16.297 14.464 -31.990 1.00 76.50 612 GLY A N 1
ATOM 4661 C CA . GLY A 1 612 ? 17.751 14.577 -32.111 1.00 76.50 612 GLY A CA 1
ATOM 4662 C C . GLY A 1 612 ? 18.370 13.309 -32.710 1.00 76.50 612 GLY A C 1
ATOM 4663 O O . GLY A 1 612 ? 17.756 12.646 -33.541 1.00 76.50 612 GLY A O 1
ATOM 4664 N N . ALA A 1 613 ? 19.604 12.984 -32.317 1.00 75.31 613 ALA A N 1
ATOM 4665 C CA . ALA A 1 613 ? 20.281 11.750 -32.733 1.00 75.31 613 ALA A CA 1
ATOM 4666 C C . ALA A 1 613 ? 19.688 10.483 -32.079 1.00 75.31 613 ALA A C 1
ATOM 4668 O O . ALA A 1 613 ? 19.135 10.565 -30.978 1.00 75.31 613 ALA A O 1
ATOM 4669 N N . ALA A 1 614 ? 19.839 9.309 -32.706 1.00 77.12 614 ALA A N 1
ATOM 4670 C CA . ALA A 1 614 ? 19.452 8.046 -32.062 1.00 77.12 614 ALA A CA 1
ATOM 4671 C C . ALA A 1 614 ? 20.331 7.738 -30.843 1.00 77.12 614 ALA A C 1
ATOM 4673 O O . ALA A 1 614 ? 19.794 7.480 -29.768 1.00 77.12 614 ALA A O 1
ATOM 4674 N N . VAL A 1 615 ? 21.653 7.850 -30.979 1.00 84.62 615 VAL A N 1
ATOM 4675 C CA . VAL A 1 615 ? 22.597 7.839 -29.855 1.00 84.62 615 VAL A CA 1
ATOM 4676 C C . VAL A 1 615 ? 23.479 9.081 -29.926 1.00 84.62 615 VAL A C 1
ATOM 4678 O O . VAL A 1 615 ? 24.049 9.384 -30.971 1.00 84.62 615 VAL A O 1
ATOM 4681 N N . LYS A 1 616 ? 23.609 9.818 -28.826 1.00 83.62 616 LYS A N 1
ATOM 4682 C CA . LYS A 1 616 ? 24.565 10.918 -28.696 1.00 83.62 616 LYS A CA 1
ATOM 4683 C C . LYS A 1 616 ? 25.561 10.617 -27.584 1.00 83.62 616 LYS A C 1
ATOM 4685 O O . LYS A 1 616 ? 25.151 10.185 -26.513 1.00 83.62 616 LYS A O 1
ATOM 4690 N N . VAL A 1 617 ? 26.840 10.861 -27.839 1.00 77.50 617 VAL A N 1
ATOM 4691 C CA . VAL A 1 617 ? 27.943 10.714 -26.886 1.00 77.50 617 VAL A CA 1
ATOM 4692 C C . VAL A 1 617 ? 28.601 12.076 -26.714 1.00 77.50 617 VAL A C 1
ATOM 4694 O O . VAL A 1 617 ? 29.136 12.614 -27.673 1.00 77.50 617 VAL A O 1
ATOM 4697 N N . GLU A 1 618 ? 28.538 12.652 -25.522 1.00 76.06 618 GLU A N 1
ATOM 4698 C CA . GLU A 1 618 ? 29.122 13.947 -25.167 1.00 76.06 618 GLU A CA 1
ATOM 4699 C C . GLU A 1 618 ? 30.272 13.782 -24.164 1.00 76.06 618 GLU A C 1
ATOM 4701 O O . GLU A 1 618 ? 30.393 12.761 -23.471 1.00 76.06 618 GLU A O 1
ATOM 4706 N N . ASP A 1 619 ? 31.075 14.842 -24.061 1.00 66.19 619 ASP A N 1
ATOM 4707 C CA . ASP A 1 619 ? 32.161 14.998 -23.094 1.00 66.19 619 ASP A CA 1
ATOM 4708 C C . ASP A 1 619 ? 33.227 13.886 -23.182 1.00 66.19 619 ASP A C 1
ATOM 4710 O O . ASP A 1 619 ? 33.396 13.225 -24.205 1.00 66.19 619 ASP A O 1
ATOM 4714 N N . SER A 1 620 ? 33.960 13.666 -22.091 1.00 66.00 620 SER A N 1
ATOM 4715 C CA . SER A 1 620 ? 34.988 12.633 -21.921 1.00 66.00 620 SER A CA 1
ATOM 4716 C C . SER A 1 620 ? 34.433 11.201 -21.783 1.00 66.00 620 SER A C 1
ATOM 4718 O O . SER A 1 620 ? 35.042 10.367 -21.116 1.00 66.00 620 SER A O 1
ATOM 4720 N N . SER A 1 621 ? 33.264 10.893 -22.359 1.00 68.38 621 SER A N 1
ATOM 4721 C CA . SER A 1 621 ? 32.652 9.555 -22.275 1.00 68.38 621 SER A CA 1
ATOM 4722 C C . SER A 1 621 ? 33.381 8.559 -23.192 1.00 68.38 621 SER A C 1
ATOM 4724 O O . SER A 1 621 ? 33.294 8.663 -24.417 1.00 68.38 621 SER A O 1
ATOM 4726 N N . ILE A 1 622 ? 34.080 7.572 -22.621 1.00 63.75 622 ILE A N 1
ATOM 4727 C CA . ILE A 1 622 ? 35.007 6.662 -23.335 1.00 63.75 622 ILE A CA 1
ATOM 4728 C C . ILE A 1 622 ? 34.683 5.174 -23.121 1.00 63.75 622 ILE A C 1
ATOM 4730 O O . ILE A 1 622 ? 33.941 4.818 -22.220 1.00 63.75 622 ILE A O 1
ATOM 4734 N N . ASN A 1 623 ? 35.266 4.275 -23.907 1.00 64.69 623 ASN A N 1
ATOM 4735 C CA . ASN A 1 623 ? 34.970 2.836 -23.979 1.00 64.69 623 ASN A CA 1
ATOM 4736 C C . ASN A 1 623 ? 33.473 2.455 -24.062 1.00 64.69 623 ASN A C 1
ATOM 4738 O O . ASN A 1 623 ? 33.042 1.497 -23.421 1.00 64.69 623 ASN A O 1
ATOM 4742 N N . ASN A 1 624 ? 32.666 3.201 -24.818 1.00 69.94 624 ASN A N 1
ATOM 4743 C CA . ASN A 1 624 ? 31.257 2.875 -25.059 1.00 69.94 624 ASN A CA 1
ATOM 4744 C C . ASN A 1 624 ? 31.102 2.064 -26.353 1.00 69.94 624 ASN A C 1
ATOM 4746 O O . ASN A 1 624 ? 31.718 2.382 -27.370 1.00 69.94 624 ASN A O 1
ATOM 4750 N N . LEU A 1 625 ? 30.258 1.033 -26.321 1.00 67.75 625 LEU A N 1
ATOM 4751 C CA . LEU A 1 625 ? 29.993 0.135 -27.443 1.00 67.75 625 LEU A CA 1
ATOM 4752 C C . LEU A 1 625 ? 28.593 0.395 -28.003 1.00 67.75 625 LEU A C 1
ATOM 4754 O O . LEU A 1 625 ? 27.626 0.421 -27.251 1.00 67.75 625 LEU A O 1
ATOM 4758 N N . ILE A 1 626 ? 28.459 0.567 -29.319 1.00 73.31 626 ILE A N 1
ATOM 4759 C CA . ILE A 1 626 ? 27.161 0.750 -29.985 1.00 73.31 626 ILE A CA 1
ATOM 4760 C C . ILE A 1 626 ? 27.103 -0.212 -31.171 1.00 73.31 626 ILE A C 1
ATOM 4762 O O . ILE A 1 626 ? 27.777 0.005 -32.174 1.00 73.31 626 ILE A O 1
ATOM 4766 N N . VAL A 1 627 ? 26.312 -1.282 -31.062 1.00 62.66 627 VAL A N 1
ATOM 4767 C CA . VAL A 1 627 ? 26.287 -2.389 -32.037 1.00 62.66 627 VAL A CA 1
ATOM 4768 C C . VAL A 1 627 ? 24.873 -2.912 -32.282 1.00 62.66 627 VAL A C 1
ATOM 4770 O O . VAL A 1 627 ? 24.018 -2.836 -31.407 1.00 62.66 627 VAL A O 1
ATOM 4773 N N . TYR A 1 628 ? 24.620 -3.423 -33.490 1.00 62.25 628 TYR A N 1
ATOM 4774 C CA . TYR A 1 628 ? 23.393 -4.129 -33.910 1.00 62.25 628 TYR A CA 1
ATOM 4775 C C . TYR A 1 628 ? 22.047 -3.408 -33.737 1.00 62.25 628 TYR A C 1
ATOM 4777 O O . TYR A 1 628 ? 20.999 -3.997 -33.974 1.00 62.25 628 TYR A O 1
ATOM 4785 N N . ASN A 1 629 ? 22.035 -2.138 -33.335 1.00 65.69 629 ASN A N 1
ATOM 4786 C CA . ASN A 1 629 ? 20.796 -1.370 -33.218 1.00 65.69 629 ASN A CA 1
ATOM 4787 C C . ASN A 1 629 ? 20.117 -1.209 -34.589 1.00 65.69 629 ASN A C 1
ATOM 4789 O O . ASN A 1 629 ? 20.746 -1.358 -35.630 1.00 65.69 629 ASN A O 1
ATOM 4793 N N . ILE A 1 630 ? 18.851 -0.816 -34.606 1.00 66.31 630 ILE A N 1
ATOM 4794 C CA . ILE A 1 630 ? 18.136 -0.355 -35.796 1.00 66.31 630 ILE A CA 1
ATOM 4795 C C . ILE A 1 630 ? 17.782 1.107 -35.544 1.00 66.31 630 ILE A C 1
ATOM 4797 O O . ILE A 1 630 ? 16.979 1.406 -34.663 1.00 66.31 630 ILE A O 1
ATOM 4801 N N . MET A 1 631 ? 18.404 2.029 -36.280 1.00 70.50 631 MET A N 1
ATOM 4802 C CA . MET A 1 631 ? 18.285 3.472 -36.036 1.00 70.50 631 MET A CA 1
ATOM 4803 C C . MET A 1 631 ? 17.757 4.187 -37.280 1.00 70.50 631 MET A C 1
ATOM 4805 O O . MET A 1 631 ? 18.502 4.397 -38.232 1.00 70.50 631 MET A O 1
ATOM 4809 N N . ILE A 1 632 ? 16.474 4.562 -37.291 1.00 64.12 632 ILE A N 1
ATOM 4810 C CA . ILE A 1 632 ? 15.804 5.067 -38.506 1.00 64.12 632 ILE A CA 1
ATOM 4811 C C . ILE A 1 632 ? 15.056 6.380 -38.211 1.00 64.12 632 ILE A C 1
ATOM 4813 O O . ILE A 1 632 ? 14.426 6.529 -37.166 1.00 64.12 632 ILE A O 1
ATOM 4817 N N . GLY A 1 633 ? 15.123 7.347 -39.133 1.00 58.84 633 GLY A N 1
ATOM 4818 C CA . GLY A 1 633 ? 14.274 8.552 -39.125 1.00 58.84 633 GLY A CA 1
ATOM 4819 C C . GLY A 1 633 ? 14.590 9.619 -38.061 1.00 58.84 633 GLY A C 1
ATOM 4820 O O . GLY A 1 633 ? 13.806 10.542 -37.853 1.00 58.84 633 GLY A O 1
ATOM 4821 N N . ASN A 1 634 ? 15.736 9.526 -37.383 1.00 68.25 634 ASN A N 1
ATOM 4822 C CA . ASN A 1 634 ? 16.169 10.474 -36.346 1.00 68.25 634 ASN A CA 1
ATOM 4823 C C . ASN A 1 634 ? 16.719 11.780 -36.962 1.00 68.25 634 ASN A C 1
ATOM 4825 O O . ASN A 1 634 ? 17.430 11.740 -37.967 1.00 68.25 634 ASN A O 1
ATOM 4829 N N . LYS A 1 635 ? 16.413 12.949 -36.378 1.00 67.75 635 LYS A N 1
ATOM 4830 C CA . LYS A 1 635 ? 16.643 14.255 -37.042 1.00 67.75 635 LYS A CA 1
ATOM 4831 C C . LYS A 1 635 ? 18.097 14.746 -37.083 1.00 67.75 635 LYS A C 1
ATOM 4833 O O . LYS A 1 635 ? 18.405 15.559 -37.949 1.00 67.75 635 LYS A O 1
ATOM 4838 N N . GLN A 1 636 ? 18.966 14.312 -36.166 1.00 58.34 636 GLN A N 1
ATOM 4839 C CA . GLN A 1 636 ? 20.384 14.737 -36.097 1.00 58.34 636 GLN A CA 1
ATOM 4840 C C . GLN A 1 636 ? 21.370 13.586 -36.382 1.00 58.34 636 GLN A C 1
ATOM 4842 O O . GLN A 1 636 ? 22.498 13.599 -35.900 1.00 58.34 636 GLN A O 1
ATOM 4847 N N . GLY A 1 637 ? 20.931 12.568 -37.128 1.00 54.12 637 GLY A N 1
ATOM 4848 C CA . GLY A 1 637 ? 21.745 11.400 -37.474 1.00 54.12 637 GLY A CA 1
ATOM 4849 C C . GLY A 1 637 ? 21.594 10.219 -36.509 1.00 54.12 637 GLY A C 1
ATOM 4850 O O . GLY A 1 637 ? 20.916 10.295 -35.481 1.00 54.12 637 GLY A O 1
ATOM 4851 N N . SER A 1 638 ? 22.196 9.084 -36.866 1.00 62.72 638 SER A N 1
ATOM 4852 C CA . SER A 1 638 ? 22.103 7.858 -36.064 1.00 62.72 638 SER A CA 1
ATOM 4853 C C . SER A 1 638 ? 23.043 7.904 -34.857 1.00 62.72 638 SER A C 1
ATOM 4855 O O . SER A 1 638 ? 22.598 7.633 -33.744 1.00 62.72 638 SER A O 1
ATOM 4857 N N . ILE A 1 639 ? 24.301 8.327 -35.029 1.00 66.50 639 ILE A N 1
ATOM 4858 C CA . ILE A 1 639 ? 25.221 8.567 -33.906 1.00 66.50 639 ILE A CA 1
ATOM 4859 C C . ILE A 1 639 ? 25.821 9.971 -34.005 1.00 66.50 639 ILE A C 1
ATOM 4861 O O . ILE A 1 639 ? 26.298 10.382 -35.062 1.00 66.50 639 ILE A O 1
ATOM 4865 N N . SER A 1 640 ? 25.810 10.697 -32.888 1.00 66.19 640 SER A N 1
ATOM 4866 C CA . SER A 1 640 ? 26.452 12.005 -32.729 1.00 66.19 640 SER A CA 1
ATOM 4867 C C . SER A 1 640 ? 27.518 11.919 -31.636 1.00 66.19 640 SER A C 1
ATOM 4869 O O . SER A 1 640 ? 27.218 11.500 -30.522 1.00 66.19 640 SER A O 1
ATOM 4871 N N . LEU A 1 641 ? 28.757 12.297 -31.948 1.00 61.22 641 LEU A N 1
ATOM 4872 C CA . LEU A 1 641 ? 29.879 12.375 -31.006 1.00 61.22 641 LEU A CA 1
ATOM 4873 C C . LEU A 1 641 ? 30.134 13.868 -30.695 1.00 61.22 641 LEU A C 1
ATOM 4875 O O . LEU A 1 641 ? 29.980 14.703 -31.583 1.00 61.22 641 LEU A O 1
ATOM 4879 N N . GLY A 1 642 ? 30.414 14.219 -29.441 1.00 53.31 642 GLY A N 1
ATOM 4880 C CA . GLY A 1 642 ? 30.399 15.588 -28.909 1.00 53.31 642 GLY A CA 1
ATOM 4881 C C . GLY A 1 642 ? 31.384 16.599 -29.525 1.00 53.31 642 GLY A C 1
ATOM 4882 O O . GLY A 1 642 ? 32.278 16.256 -30.286 1.00 53.31 642 GLY A O 1
ATOM 4883 N N . ASP A 1 643 ? 31.150 17.861 -29.141 1.00 46.69 643 ASP A N 1
ATOM 4884 C CA . ASP A 1 643 ? 31.559 19.181 -29.664 1.00 46.69 643 ASP A CA 1
ATOM 4885 C C . ASP A 1 643 ? 32.800 19.285 -30.586 1.00 46.69 643 ASP A C 1
ATOM 4887 O O . ASP A 1 643 ? 33.925 19.554 -30.158 1.00 46.69 643 ASP A O 1
ATOM 4891 N N . GLY A 1 644 ? 32.576 19.186 -31.903 1.00 41.56 644 GLY A N 1
ATOM 4892 C CA . GLY A 1 644 ? 33.622 19.321 -32.926 1.00 41.56 644 GLY A CA 1
ATOM 4893 C C . GLY A 1 644 ? 34.374 20.662 -32.924 1.00 41.56 644 GLY A C 1
ATOM 4894 O O . GLY A 1 644 ? 35.436 20.761 -33.531 1.00 41.56 644 GLY A O 1
ATOM 4895 N N . LYS A 1 645 ? 33.882 21.696 -32.229 1.00 39.00 645 LYS A N 1
ATOM 4896 C CA . LYS A 1 645 ? 34.517 23.021 -32.212 1.00 39.00 645 LYS A CA 1
ATOM 4897 C C . LYS A 1 645 ? 35.839 23.046 -31.427 1.00 39.00 645 LYS A C 1
ATOM 4899 O O . LYS A 1 645 ? 36.838 23.540 -31.936 1.00 39.00 645 LYS A O 1
ATOM 4904 N N . LEU A 1 646 ? 35.882 22.438 -30.238 1.00 42.06 646 LEU A N 1
ATOM 4905 C CA . LEU A 1 646 ? 37.105 22.321 -29.421 1.00 42.06 646 LEU A CA 1
ATOM 4906 C C . LEU A 1 646 ? 38.139 21.371 -30.046 1.00 42.06 646 LEU A C 1
ATOM 4908 O O . LEU A 1 646 ? 39.337 21.644 -30.003 1.00 42.06 646 LEU A O 1
ATOM 4912 N N . TYR A 1 647 ? 37.672 20.296 -30.686 1.00 39.53 647 TYR A N 1
ATOM 4913 C CA . TYR A 1 647 ? 38.527 19.310 -31.351 1.00 39.53 647 TYR A CA 1
ATOM 4914 C C . TYR A 1 647 ? 39.348 19.913 -32.509 1.00 39.53 647 TYR A C 1
ATOM 4916 O O . TYR A 1 647 ? 40.496 19.525 -32.727 1.00 39.53 647 TYR A O 1
ATOM 4924 N N . TYR A 1 648 ? 38.801 20.899 -33.234 1.00 41.81 648 TYR A N 1
ATOM 4925 C CA . TYR A 1 648 ? 39.485 21.506 -34.383 1.00 41.81 648 TYR A CA 1
ATOM 4926 C C . TYR A 1 648 ? 40.146 22.862 -34.105 1.00 41.81 648 TYR A C 1
ATOM 4928 O O . TYR A 1 648 ? 41.172 23.148 -34.732 1.00 41.81 648 TYR A O 1
ATOM 4936 N N . ASP A 1 649 ? 39.632 23.668 -33.170 1.00 44.81 649 ASP A N 1
ATOM 4937 C CA . ASP A 1 649 ? 40.195 24.996 -32.884 1.00 44.81 649 ASP A CA 1
ATOM 4938 C C . ASP A 1 649 ? 41.530 24.919 -32.110 1.00 44.81 649 ASP A C 1
ATOM 4940 O O . ASP A 1 649 ? 42.406 25.762 -32.315 1.00 44.81 649 ASP A O 1
ATOM 4944 N N . GLU A 1 650 ? 41.747 23.884 -31.284 1.00 46.09 650 GLU A N 1
ATOM 4945 C CA . GLU A 1 650 ? 42.948 23.768 -30.433 1.00 46.09 650 GLU A CA 1
ATOM 4946 C C . GLU A 1 650 ? 44.091 22.918 -31.023 1.00 46.09 650 GLU A C 1
ATOM 4948 O O . GLU A 1 650 ? 45.187 22.906 -30.463 1.00 46.09 650 GLU A O 1
ATOM 4953 N N . LYS A 1 651 ? 43.880 22.239 -32.165 1.00 39.47 651 LYS A N 1
ATOM 4954 C CA . LYS A 1 651 ? 44.891 21.441 -32.908 1.00 39.47 651 LYS A CA 1
ATOM 4955 C C . LYS A 1 651 ? 45.772 20.504 -32.053 1.00 39.47 651 LYS A C 1
ATOM 4957 O O . LYS A 1 651 ? 46.903 20.224 -32.450 1.00 39.47 651 LYS A O 1
ATOM 4962 N N . ARG A 1 652 ? 45.299 20.035 -30.896 1.00 38.34 652 ARG A N 1
ATOM 4963 C CA . ARG A 1 652 ? 46.154 19.298 -29.952 1.00 38.34 652 ARG A CA 1
ATOM 4964 C C . ARG A 1 652 ? 46.597 17.924 -30.460 1.00 38.34 652 ARG A C 1
ATOM 4966 O O . ARG A 1 652 ? 47.741 17.575 -30.208 1.00 38.34 652 ARG A O 1
ATOM 4973 N N . ASP A 1 653 ? 45.779 17.256 -31.275 1.00 36.09 653 ASP A N 1
ATOM 4974 C CA . ASP A 1 653 ? 46.015 15.862 -31.685 1.00 36.09 653 ASP A CA 1
ATOM 4975 C C . ASP A 1 653 ? 45.851 15.676 -33.210 1.00 36.09 653 ASP A C 1
ATOM 4977 O O . ASP A 1 653 ? 44.999 14.939 -33.700 1.00 36.09 653 ASP A O 1
ATOM 4981 N N . ARG A 1 654 ? 46.629 16.424 -34.006 1.00 34.94 654 ARG A N 1
ATOM 4982 C CA . ARG A 1 654 ? 46.843 16.119 -35.434 1.00 34.94 654 ARG A CA 1
ATOM 4983 C C . ARG A 1 654 ? 48.293 15.706 -35.637 1.00 34.94 654 ARG A C 1
ATOM 4985 O O . ARG A 1 654 ? 49.113 16.538 -36.029 1.00 34.94 654 ARG A O 1
ATOM 4992 N N . ASP A 1 655 ? 48.600 14.436 -35.424 1.00 36.56 655 ASP A N 1
ATOM 4993 C CA . ASP A 1 655 ? 49.816 13.839 -35.961 1.00 36.56 655 ASP A CA 1
ATOM 4994 C C . ASP A 1 655 ? 49.504 12.616 -36.838 1.00 36.56 655 ASP A C 1
ATOM 4996 O O . ASP A 1 655 ? 48.376 12.132 -36.917 1.00 36.56 655 ASP A O 1
ATOM 5000 N N . SER A 1 656 ? 50.504 12.169 -37.592 1.00 30.78 656 SER A N 1
ATOM 5001 C CA . SER A 1 656 ? 50.389 11.051 -38.533 1.00 30.78 656 SER A CA 1
ATOM 5002 C C . SER A 1 656 ? 50.262 9.675 -37.857 1.00 30.78 656 SER A C 1
ATOM 5004 O O . SER A 1 656 ? 50.245 8.670 -38.566 1.00 30.78 656 SER A O 1
ATOM 5006 N N . SER A 1 657 ? 50.200 9.621 -36.523 1.00 36.66 657 SER A N 1
ATOM 5007 C CA . SER A 1 657 ? 49.866 8.431 -35.729 1.00 36.66 657 SER A CA 1
ATOM 5008 C C . SER A 1 657 ? 48.364 8.330 -35.431 1.00 36.66 657 SER A C 1
ATOM 5010 O O . SER A 1 657 ? 47.884 7.227 -35.184 1.00 36.66 657 SER A O 1
ATOM 5012 N N . ASP A 1 658 ? 47.620 9.438 -35.532 1.00 39.81 658 ASP A N 1
ATOM 5013 C CA . ASP A 1 658 ? 46.223 9.556 -35.089 1.00 39.81 658 ASP A CA 1
ATOM 5014 C C . ASP A 1 658 ? 45.220 9.613 -36.260 1.00 39.81 658 ASP A C 1
ATOM 5016 O O . ASP A 1 658 ? 44.399 10.522 -36.397 1.00 39.81 658 ASP A O 1
ATOM 5020 N N . LEU A 1 659 ? 45.270 8.607 -37.131 1.00 30.55 659 LEU A N 1
ATOM 5021 C CA . LEU A 1 659 ? 44.385 8.439 -38.291 1.00 30.55 659 LEU A CA 1
ATOM 5022 C C . LEU A 1 659 ? 43.355 7.327 -38.034 1.00 30.55 659 LEU A C 1
ATOM 5024 O O . LEU A 1 659 ? 43.418 6.320 -38.721 1.00 30.55 659 LEU A O 1
ATOM 5028 N N . ASP A 1 660 ? 42.491 7.483 -37.010 1.00 35.56 660 ASP A N 1
ATOM 5029 C CA . ASP A 1 660 ? 41.119 6.898 -36.905 1.00 35.56 660 ASP A CA 1
ATOM 5030 C C . ASP A 1 660 ? 40.531 6.877 -35.465 1.00 35.56 660 ASP A C 1
ATOM 5032 O O . ASP A 1 660 ? 39.374 6.496 -35.268 1.00 35.56 660 ASP A O 1
ATOM 5036 N N . SER A 1 661 ? 41.267 7.288 -34.428 1.00 29.88 661 SER A N 1
ATOM 5037 C CA . SER A 1 661 ? 40.819 7.201 -33.028 1.00 29.88 661 SER A CA 1
ATOM 5038 C C . SER A 1 661 ? 40.233 8.509 -32.484 1.00 29.88 661 SER A C 1
ATOM 5040 O O . SER A 1 661 ? 40.919 9.304 -31.847 1.00 29.88 661 SER A O 1
ATOM 5042 N N . GLY A 1 662 ? 38.919 8.696 -32.635 1.00 31.80 662 GLY A N 1
ATOM 5043 C CA . GLY A 1 662 ? 38.153 9.367 -31.576 1.00 31.80 662 GLY A CA 1
ATOM 5044 C C . GLY A 1 662 ? 38.144 8.486 -30.312 1.00 31.80 662 GLY A C 1
ATOM 5045 O O . GLY A 1 662 ? 38.400 7.285 -30.420 1.00 31.80 662 GLY A O 1
ATOM 5046 N N . PRO A 1 663 ? 37.832 9.008 -29.111 1.00 27.59 663 PRO A N 1
ATOM 5047 C CA . PRO A 1 663 ? 37.967 8.288 -27.832 1.00 27.59 663 PRO A CA 1
ATOM 5048 C C . PRO A 1 663 ? 36.993 7.105 -27.619 1.00 27.59 663 PRO A C 1
ATOM 5050 O O . PRO A 1 663 ? 36.790 6.643 -26.501 1.00 27.59 663 PRO A O 1
ATOM 5053 N N . ASN A 1 664 ? 36.412 6.585 -28.694 1.00 31.48 664 ASN A N 1
ATOM 5054 C CA . ASN A 1 664 ? 35.725 5.311 -28.800 1.00 31.48 664 ASN A CA 1
ATOM 5055 C C . ASN A 1 664 ? 35.873 4.856 -30.249 1.00 31.48 664 ASN A C 1
ATOM 5057 O O . ASN A 1 664 ? 35.547 5.637 -31.139 1.00 31.48 664 ASN A O 1
ATOM 5061 N N . SER A 1 665 ? 36.290 3.617 -30.501 1.00 33.34 665 SER A N 1
ATOM 5062 C CA . SER A 1 665 ? 36.337 2.979 -31.829 1.00 33.34 665 SER A CA 1
ATOM 5063 C C . SER A 1 665 ? 34.936 2.763 -32.446 1.00 33.34 665 SER A C 1
ATOM 5065 O O . SER A 1 665 ? 34.586 1.671 -32.884 1.00 33.34 665 SER A O 1
ATOM 5067 N N . LEU A 1 666 ? 34.102 3.804 -32.448 1.00 35.94 666 LEU A N 1
ATOM 5068 C CA . LEU A 1 666 ? 32.738 3.863 -32.958 1.00 35.94 666 LEU A CA 1
ATOM 5069 C C . LEU A 1 666 ? 32.780 4.386 -34.386 1.00 35.94 666 LEU A C 1
ATOM 5071 O O . LEU A 1 666 ? 32.558 5.554 -34.696 1.00 35.94 666 LEU A O 1
ATOM 5075 N N . GLN A 1 667 ? 33.121 3.441 -35.240 1.00 36.91 667 GLN A N 1
ATOM 5076 C CA . GLN A 1 667 ? 33.066 3.506 -36.677 1.00 36.91 667 GLN A CA 1
ATOM 5077 C C . GLN A 1 667 ? 31.647 3.158 -37.139 1.00 36.91 667 GLN A C 1
ATOM 5079 O O . GLN A 1 667 ? 30.942 2.358 -36.534 1.00 36.91 667 GLN A O 1
ATOM 5084 N N . ASN A 1 668 ? 31.195 3.811 -38.191 1.00 46.41 668 ASN A N 1
ATOM 5085 C CA . ASN A 1 668 ? 29.797 3.872 -38.558 1.00 46.41 668 ASN A CA 1
ATOM 5086 C C . ASN A 1 668 ? 29.749 3.564 -40.054 1.00 46.41 668 ASN A C 1
ATOM 5088 O O . ASN A 1 668 ? 30.293 4.384 -40.750 1.00 46.41 668 ASN A O 1
ATOM 5092 N N . ALA A 1 669 ? 29.117 2.483 -40.533 1.00 50.66 669 ALA A N 1
ATOM 5093 C CA . ALA A 1 669 ? 28.994 1.936 -41.893 1.00 50.66 669 ALA A CA 1
ATOM 5094 C C . ALA A 1 669 ? 27.676 2.095 -42.710 1.00 50.66 669 ALA A C 1
ATOM 5096 O O . ALA A 1 669 ? 26.590 2.424 -42.233 1.00 50.66 669 ALA A O 1
ATOM 5097 N N . PRO A 1 670 ? 27.756 1.736 -44.000 1.00 56.00 670 PRO A N 1
ATOM 5098 C CA . PRO A 1 670 ? 26.727 1.013 -44.750 1.00 56.00 670 PRO A CA 1
ATOM 5099 C C . PRO A 1 670 ? 26.463 -0.411 -44.220 1.00 56.00 670 PRO A C 1
ATOM 5101 O O . PRO A 1 670 ? 27.396 -1.120 -43.847 1.00 56.00 670 PRO A O 1
ATOM 5104 N N . VAL A 1 671 ? 25.210 -0.872 -44.274 1.00 56.38 671 VAL A N 1
ATOM 5105 C CA . VAL A 1 671 ? 24.821 -2.251 -43.930 1.00 56.38 671 VAL A CA 1
ATOM 5106 C C . VAL A 1 671 ? 25.182 -3.174 -45.080 1.00 56.38 671 VAL A C 1
ATOM 5108 O O . VAL A 1 671 ? 24.494 -3.163 -46.092 1.00 56.38 671 VAL A O 1
ATOM 5111 N N . VAL A 1 672 ? 26.227 -3.984 -44.940 1.00 57.34 672 VAL A N 1
ATOM 5112 C CA . VAL A 1 672 ? 26.512 -5.045 -45.913 1.00 57.34 672 VAL A CA 1
ATOM 5113 C C . VAL A 1 672 ? 25.349 -6.049 -45.877 1.00 57.34 672 VAL A C 1
ATOM 5115 O O . VAL A 1 672 ? 25.026 -6.591 -44.826 1.00 57.34 672 VAL A O 1
ATOM 5118 N N . THR A 1 673 ? 24.659 -6.234 -46.998 1.00 54.03 673 THR A N 1
ATOM 5119 C CA . THR A 1 673 ? 23.480 -7.101 -47.144 1.00 54.03 673 THR A CA 1
ATOM 5120 C C . THR A 1 673 ? 23.823 -8.436 -47.788 1.00 54.03 673 THR A C 1
ATOM 5122 O O . THR A 1 673 ? 23.108 -9.411 -47.575 1.00 54.03 673 THR A O 1
ATOM 5125 N N . ASN A 1 674 ? 24.903 -8.499 -48.569 1.00 63.06 674 ASN A N 1
ATOM 5126 C CA . ASN A 1 674 ? 25.363 -9.728 -49.204 1.00 63.06 674 ASN A CA 1
ATOM 5127 C C . ASN A 1 674 ? 26.876 -9.674 -49.470 1.00 63.06 674 ASN A C 1
ATOM 5129 O O . ASN A 1 674 ? 27.415 -8.591 -49.695 1.00 63.06 674 ASN A O 1
ATOM 5133 N N . ILE A 1 675 ? 27.551 -10.826 -49.486 1.00 65.12 675 ILE A N 1
ATOM 5134 C CA . ILE A 1 675 ? 28.916 -10.979 -50.007 1.00 65.12 675 ILE A CA 1
ATOM 5135 C C . ILE A 1 675 ? 28.952 -12.235 -50.885 1.00 65.12 675 ILE A C 1
ATOM 5137 O O . ILE A 1 675 ? 28.840 -13.349 -50.383 1.00 65.12 675 ILE A O 1
ATOM 5141 N N . ASP A 1 676 ? 29.161 -12.055 -52.183 1.00 71.00 676 ASP A N 1
ATOM 5142 C CA . ASP A 1 676 ? 29.428 -13.122 -53.146 1.00 71.00 676 ASP A CA 1
ATOM 5143 C C . ASP A 1 676 ? 30.948 -13.331 -53.250 1.00 71.00 676 ASP A C 1
ATOM 5145 O O . ASP A 1 676 ? 31.664 -12.503 -53.817 1.00 71.00 676 ASP A O 1
ATOM 5149 N N . ILE A 1 677 ? 31.463 -14.410 -52.653 1.00 65.75 677 ILE A N 1
ATOM 5150 C CA . ILE A 1 677 ? 32.891 -14.750 -52.691 1.00 65.75 677 ILE A CA 1
ATOM 5151 C C . ILE A 1 677 ? 33.154 -15.708 -53.855 1.00 65.75 677 ILE A C 1
ATOM 5153 O O . ILE A 1 677 ? 32.774 -16.877 -53.825 1.00 65.75 677 ILE A O 1
ATOM 5157 N N . ARG A 1 678 ? 33.906 -15.239 -54.847 1.00 69.19 678 ARG A N 1
ATOM 5158 C CA . ARG A 1 678 ? 34.308 -15.981 -56.044 1.00 69.19 678 ARG A CA 1
ATOM 5159 C C . ARG A 1 678 ? 35.781 -16.400 -55.960 1.00 69.19 678 ARG A C 1
ATOM 5161 O O . ARG A 1 678 ? 36.487 -16.182 -54.969 1.00 69.19 678 ARG A O 1
ATOM 5168 N N . ASN A 1 679 ? 36.273 -17.119 -56.971 1.00 60.84 679 ASN A N 1
ATOM 5169 C CA . ASN A 1 679 ? 37.592 -17.760 -56.902 1.00 60.84 679 ASN A CA 1
ATOM 5170 C C . ASN A 1 679 ? 38.759 -16.776 -56.687 1.00 60.84 679 ASN A C 1
ATOM 5172 O O . ASN A 1 679 ? 39.665 -17.124 -55.932 1.00 60.84 679 ASN A O 1
ATOM 5176 N N . LEU A 1 680 ? 38.736 -15.568 -57.256 1.00 67.06 680 LEU A N 1
ATOM 5177 C CA . LEU A 1 680 ? 39.823 -14.582 -57.100 1.00 67.06 680 LEU A CA 1
ATOM 5178 C C . LEU A 1 680 ? 39.343 -13.193 -56.640 1.00 67.06 680 LEU A C 1
ATOM 5180 O O . LEU A 1 680 ? 40.151 -12.279 -56.516 1.00 67.06 680 LEU A O 1
ATOM 5184 N N . ASP A 1 681 ? 38.052 -13.045 -56.369 1.00 72.38 681 ASP A N 1
ATOM 5185 C CA . ASP A 1 681 ? 37.356 -11.792 -56.092 1.00 72.38 681 ASP A CA 1
ATOM 5186 C C . ASP A 1 681 ? 36.226 -12.027 -55.078 1.00 72.38 681 ASP A C 1
ATOM 5188 O O . ASP A 1 681 ? 35.697 -13.131 -54.967 1.00 72.38 681 ASP A O 1
ATOM 5192 N N . ALA A 1 682 ? 35.852 -11.001 -54.316 1.00 71.69 682 ALA A N 1
ATOM 5193 C CA . ALA A 1 682 ? 34.625 -11.014 -53.519 1.00 71.69 682 ALA A CA 1
ATOM 5194 C C . ALA A 1 682 ? 33.826 -9.743 -53.800 1.00 71.69 682 ALA A C 1
ATOM 5196 O O . ALA A 1 682 ? 34.383 -8.655 -53.745 1.00 71.69 682 ALA A O 1
ATOM 5197 N N . VAL A 1 683 ? 32.537 -9.853 -54.092 1.00 78.56 683 VAL A N 1
ATOM 5198 C CA . VAL A 1 683 ? 31.656 -8.700 -54.306 1.00 78.56 683 VAL A CA 1
ATOM 5199 C C . VAL A 1 683 ? 30.766 -8.563 -53.093 1.00 78.56 683 VAL A C 1
ATOM 5201 O O . VAL A 1 683 ? 30.097 -9.524 -52.732 1.00 78.56 683 VAL A O 1
ATOM 5204 N N . TYR A 1 684 ? 30.714 -7.388 -52.474 1.00 73.62 684 TYR A N 1
ATOM 5205 C CA . TYR A 1 684 ? 29.700 -7.128 -51.458 1.00 73.62 684 TYR A CA 1
ATOM 5206 C C . TYR A 1 684 ? 28.636 -6.165 -51.961 1.00 73.62 684 TYR A C 1
ATOM 5208 O O . TYR A 1 684 ? 28.923 -5.206 -52.684 1.00 73.62 684 TYR A O 1
ATOM 5216 N N . LEU A 1 685 ? 27.409 -6.430 -51.527 1.00 73.81 685 LEU A N 1
ATOM 5217 C CA . LEU A 1 685 ? 26.281 -5.521 -51.600 1.00 73.81 685 LEU A CA 1
ATOM 5218 C C . LEU A 1 685 ? 26.107 -4.893 -50.221 1.00 73.81 685 LEU A C 1
ATOM 5220 O O . LEU A 1 685 ? 26.131 -5.603 -49.217 1.00 73.81 685 LEU A O 1
ATOM 5224 N N . ALA A 1 686 ? 25.930 -3.581 -50.156 1.00 64.75 686 ALA A N 1
ATOM 5225 C CA . ALA A 1 686 ? 25.618 -2.873 -48.930 1.00 64.75 686 ALA A CA 1
ATOM 5226 C C . ALA A 1 686 ? 24.554 -1.801 -49.159 1.00 64.75 686 ALA A C 1
ATOM 5228 O O . ALA A 1 686 ? 24.470 -1.209 -50.225 1.00 64.75 686 ALA A O 1
ATOM 5229 N N . MET A 1 687 ? 23.754 -1.515 -48.142 1.00 64.19 687 MET A N 1
ATOM 5230 C CA . MET A 1 687 ? 22.730 -0.480 -48.152 1.00 64.19 687 MET A CA 1
ATOM 5231 C C . MET A 1 687 ? 23.131 0.636 -47.197 1.00 64.19 687 MET A C 1
ATOM 5233 O O . MET A 1 687 ? 23.380 0.405 -46.014 1.00 64.19 687 MET A O 1
ATOM 5237 N N . LEU A 1 688 ? 23.167 1.867 -47.697 1.00 62.84 688 LEU A N 1
ATOM 5238 C CA . LEU A 1 688 ? 23.381 3.064 -46.894 1.00 62.84 688 LEU A CA 1
ATOM 5239 C C . LEU A 1 688 ? 22.122 3.927 -46.943 1.00 62.84 688 LEU A C 1
ATOM 5241 O O . LEU A 1 688 ? 21.671 4.338 -48.008 1.00 62.84 688 LEU A O 1
ATOM 5245 N N . THR A 1 689 ? 21.559 4.226 -45.776 1.00 52.62 689 THR A N 1
ATOM 5246 C CA . THR A 1 689 ? 20.461 5.191 -45.641 1.00 52.62 689 THR A CA 1
ATOM 5247 C C . THR A 1 689 ? 21.026 6.492 -45.086 1.00 52.62 689 THR A C 1
ATOM 5249 O O . THR A 1 689 ? 21.726 6.482 -44.076 1.00 52.62 689 THR A O 1
ATOM 5252 N N . GLY A 1 690 ? 20.731 7.619 -45.725 1.00 55.66 690 GLY A N 1
ATOM 5253 C CA . GLY A 1 690 ? 21.232 8.927 -45.313 1.00 55.66 690 GLY A CA 1
ATOM 5254 C C . GLY A 1 690 ? 20.325 10.072 -45.751 1.00 55.66 690 GLY A C 1
ATOM 5255 O O . GLY A 1 690 ? 19.257 9.877 -46.330 1.00 55.66 690 GLY A O 1
ATOM 5256 N N . LYS A 1 691 ? 20.739 11.308 -45.467 1.00 50.91 691 LYS A N 1
ATOM 5257 C CA . LYS A 1 691 ? 19.992 12.498 -45.894 1.00 50.91 691 LYS A CA 1
ATOM 5258 C C . LYS A 1 691 ? 20.160 12.710 -47.401 1.00 50.91 691 LYS A C 1
ATOM 5260 O O . LYS A 1 691 ? 21.292 12.813 -47.870 1.00 50.91 691 LYS A O 1
ATOM 5265 N N . SER A 1 692 ? 19.044 12.822 -48.127 1.00 59.22 692 SER A N 1
ATOM 5266 C CA . SER A 1 692 ? 19.024 13.149 -49.562 1.00 59.22 692 SER A CA 1
ATOM 5267 C C . SER A 1 692 ? 19.968 14.315 -49.895 1.00 59.22 692 SER A C 1
ATOM 5269 O O . SER A 1 692 ? 19.999 15.325 -49.186 1.00 59.22 692 SER A O 1
ATOM 5271 N N . GLY A 1 693 ? 20.763 14.150 -50.955 1.00 61.41 693 GLY A N 1
ATOM 5272 C CA . GLY A 1 693 ? 21.699 15.154 -51.462 1.00 61.41 693 GLY A CA 1
ATOM 5273 C C . GLY A 1 693 ? 23.039 15.238 -50.721 1.00 61.41 693 GLY A C 1
ATOM 5274 O O . GLY A 1 693 ? 23.913 15.987 -51.157 1.00 61.41 693 GLY A O 1
ATOM 5275 N N . ARG A 1 694 ? 23.247 14.483 -49.630 1.00 66.25 694 ARG A N 1
ATOM 5276 C CA . ARG A 1 694 ? 24.539 14.447 -48.919 1.00 66.25 694 ARG A CA 1
ATOM 5277 C C . ARG A 1 694 ? 25.510 13.425 -49.508 1.00 66.25 694 ARG A C 1
ATOM 5279 O O . ARG A 1 694 ? 25.104 12.392 -50.038 1.00 66.25 694 ARG A O 1
ATOM 5286 N N . LYS A 1 695 ? 26.809 13.706 -49.363 1.00 71.69 695 LYS A N 1
ATOM 5287 C CA . LYS A 1 695 ? 27.911 12.790 -49.687 1.00 71.69 695 LYS A CA 1
ATOM 5288 C C . LYS A 1 695 ? 28.502 12.194 -48.412 1.00 71.69 695 LYS A C 1
ATOM 5290 O O . LYS A 1 695 ? 28.680 12.903 -47.424 1.00 71.69 695 LYS A O 1
ATOM 5295 N N . TYR A 1 696 ? 28.825 10.909 -48.465 1.00 65.19 696 TYR A N 1
ATOM 5296 C CA . TYR A 1 696 ? 29.487 10.161 -47.402 1.00 65.19 696 TYR A CA 1
ATOM 5297 C C . TYR A 1 696 ? 30.792 9.570 -47.944 1.00 65.19 696 TYR A C 1
ATOM 5299 O O . TYR A 1 696 ? 30.808 9.008 -49.037 1.00 65.19 696 TYR A O 1
ATOM 5307 N N . SER A 1 697 ? 31.881 9.702 -47.193 1.00 70.50 697 SER A N 1
ATOM 5308 C CA . SER A 1 697 ? 33.129 8.970 -47.385 1.00 70.50 697 SER A CA 1
ATOM 5309 C C . SER A 1 697 ? 33.003 7.606 -46.732 1.00 70.50 697 SER A C 1
ATOM 5311 O O . SER A 1 697 ? 32.809 7.517 -45.525 1.00 70.50 697 SER A O 1
ATOM 5313 N N . ILE A 1 698 ? 33.081 6.554 -47.530 1.00 71.31 698 ILE A N 1
ATOM 5314 C CA . ILE A 1 698 ? 32.981 5.171 -47.100 1.00 71.31 698 ILE A CA 1
ATOM 5315 C C . ILE A 1 698 ? 34.383 4.608 -46.917 1.00 71.31 698 ILE A C 1
ATOM 5317 O O . ILE A 1 698 ? 35.131 4.577 -47.891 1.00 71.31 698 ILE A O 1
ATOM 5321 N N . ASN A 1 699 ? 34.746 4.146 -45.722 1.00 65.38 699 ASN A N 1
ATOM 5322 C CA . ASN A 1 699 ? 35.965 3.354 -45.537 1.00 65.38 699 ASN A CA 1
ATOM 5323 C C . ASN A 1 699 ? 35.599 1.879 -45.428 1.00 65.38 699 ASN A C 1
ATOM 5325 O O . ASN A 1 699 ? 34.548 1.516 -44.921 1.00 65.38 699 ASN A O 1
ATOM 5329 N N . GLU A 1 700 ? 36.458 1.013 -45.918 1.00 70.44 700 GLU A N 1
ATOM 5330 C CA . GLU A 1 700 ? 36.247 -0.421 -45.966 1.00 70.44 700 GLU A CA 1
ATOM 5331 C C . GLU A 1 700 ? 37.405 -1.108 -45.265 1.00 70.44 700 GLU A C 1
ATOM 5333 O O . GLU A 1 700 ? 38.567 -0.804 -45.540 1.00 70.44 700 GLU A O 1
ATOM 5338 N N . TYR A 1 701 ? 37.080 -2.044 -44.382 1.00 68.19 701 TYR A N 1
ATOM 5339 C CA . TYR A 1 701 ? 38.018 -2.757 -43.534 1.00 68.19 701 TYR A CA 1
ATOM 5340 C C . TYR A 1 701 ? 37.738 -4.257 -43.548 1.00 68.19 701 TYR A C 1
ATOM 5342 O O . TYR A 1 701 ? 36.607 -4.710 -43.732 1.00 68.19 701 TYR A O 1
ATOM 5350 N N . LEU A 1 702 ? 38.784 -5.021 -43.262 1.00 66.50 702 LEU A N 1
ATOM 5351 C CA . LEU A 1 702 ? 38.731 -6.428 -42.917 1.00 66.50 702 LEU A CA 1
ATOM 5352 C C . LEU A 1 702 ? 38.924 -6.565 -41.399 1.00 66.50 702 LEU A C 1
ATOM 5354 O O . LEU A 1 702 ? 39.915 -6.079 -40.854 1.00 66.50 702 LEU A O 1
ATOM 5358 N N . THR A 1 703 ? 37.996 -7.225 -40.711 1.00 57.78 703 THR A N 1
ATOM 5359 C CA . THR A 1 703 ? 38.021 -7.387 -39.246 1.00 57.78 703 THR A CA 1
ATOM 5360 C C . THR A 1 703 ? 38.039 -8.854 -38.852 1.00 57.78 703 THR A C 1
ATOM 5362 O O . THR A 1 703 ? 37.310 -9.652 -39.433 1.00 57.78 703 THR A O 1
ATOM 5365 N N . LEU A 1 704 ? 38.846 -9.222 -37.856 1.00 57.75 704 LEU A N 1
ATOM 5366 C CA . LEU A 1 704 ? 38.974 -10.608 -37.391 1.00 57.75 704 LEU A CA 1
ATOM 5367 C C . LEU A 1 704 ? 37.668 -11.113 -36.735 1.00 57.75 704 LEU A C 1
ATOM 5369 O O . LEU A 1 704 ? 37.103 -10.440 -35.872 1.00 57.75 704 LEU A O 1
ATOM 5373 N N . LYS A 1 705 ? 37.193 -12.308 -37.114 1.00 52.47 705 LYS A N 1
ATOM 5374 C CA . LYS A 1 705 ? 36.028 -12.988 -36.516 1.00 52.47 705 LYS A CA 1
ATOM 5375 C C . LYS A 1 705 ? 36.428 -13.467 -35.116 1.00 52.47 705 LYS A C 1
ATOM 5377 O O . LYS A 1 705 ? 37.197 -14.417 -34.978 1.00 52.47 705 LYS A O 1
ATOM 5382 N N . LEU A 1 706 ? 35.963 -12.778 -34.073 1.00 44.59 706 LEU A N 1
ATOM 5383 C CA . LEU A 1 706 ? 36.331 -13.100 -32.690 1.00 44.59 706 LEU A CA 1
ATOM 5384 C C . LEU A 1 706 ? 35.690 -14.427 -32.230 1.00 44.59 706 LEU A C 1
ATOM 5386 O O . LEU A 1 706 ? 34.522 -14.680 -32.535 1.00 44.59 706 LEU A O 1
ATOM 5390 N N . PRO A 1 707 ? 36.405 -15.269 -31.457 1.00 40.16 707 PRO A N 1
ATOM 5391 C CA . PRO A 1 707 ? 35.812 -16.435 -30.809 1.00 40.16 707 PRO A CA 1
ATOM 5392 C C . PRO A 1 707 ? 34.774 -16.009 -29.762 1.00 40.16 707 PRO A C 1
ATOM 5394 O O . PRO A 1 707 ? 35.001 -15.054 -29.013 1.00 40.16 707 PRO A O 1
ATOM 5397 N N . THR A 1 708 ? 33.692 -16.783 -29.638 1.00 35.62 708 THR A N 1
ATOM 5398 C CA . THR A 1 708 ? 32.558 -16.571 -28.710 1.00 35.62 708 THR A CA 1
ATOM 5399 C C . THR A 1 708 ? 32.936 -16.451 -27.225 1.00 35.62 708 THR A C 1
ATOM 5401 O O . THR A 1 708 ? 32.114 -16.027 -26.419 1.00 35.62 708 THR A O 1
ATOM 5404 N N . SER A 1 709 ? 34.174 -16.775 -26.843 1.00 29.16 709 SER A N 1
ATOM 5405 C CA . SER A 1 709 ? 34.686 -16.719 -25.467 1.00 29.16 709 SER A CA 1
ATOM 5406 C C . SER A 1 709 ? 35.294 -15.371 -25.042 1.00 29.16 709 SER A C 1
ATOM 5408 O O . SER A 1 709 ? 35.796 -15.269 -23.926 1.00 29.16 709 SER A O 1
ATOM 5410 N N . SER A 1 710 ? 35.306 -14.346 -25.901 1.00 33.19 710 SER A N 1
ATOM 5411 C CA . SER A 1 710 ? 36.178 -13.167 -25.725 1.00 33.19 710 SER A CA 1
ATOM 5412 C C . SER A 1 710 ? 35.375 -11.861 -25.682 1.00 33.19 710 SER A C 1
ATOM 5414 O O . SER A 1 710 ? 35.172 -11.217 -26.703 1.00 33.19 710 SER A O 1
ATOM 5416 N N . GLN A 1 711 ? 34.914 -11.448 -24.499 1.00 33.06 711 GLN A N 1
ATOM 5417 C CA . GLN A 1 711 ? 34.074 -10.247 -24.334 1.00 33.06 711 GLN A CA 1
ATOM 5418 C C . GLN A 1 711 ? 34.843 -8.907 -24.354 1.00 33.06 711 GLN A C 1
ATOM 5420 O O . GLN A 1 711 ? 34.211 -7.857 -24.311 1.00 33.06 711 GLN A O 1
ATOM 5425 N N . TYR A 1 712 ? 36.184 -8.917 -24.441 1.00 33.09 712 TYR A N 1
ATOM 5426 C CA . TYR A 1 712 ? 37.014 -7.722 -24.189 1.00 33.09 712 TYR A CA 1
ATOM 5427 C C . TYR A 1 712 ? 38.196 -7.499 -25.152 1.00 33.09 712 TYR A C 1
ATOM 5429 O O . TYR A 1 712 ? 39.104 -6.738 -24.827 1.00 33.09 712 TYR A O 1
ATOM 5437 N N . LEU A 1 713 ? 38.235 -8.141 -26.324 1.00 35.47 713 LEU A N 1
ATOM 5438 C CA . LEU A 1 713 ? 39.313 -7.908 -27.299 1.00 35.47 713 LEU A CA 1
ATOM 5439 C C . LEU A 1 713 ? 38.841 -6.994 -28.432 1.00 35.47 713 LEU A C 1
ATOM 5441 O O . LEU A 1 713 ? 37.854 -7.297 -29.098 1.00 35.47 713 LEU A O 1
ATOM 5445 N N . MET A 1 714 ? 39.579 -5.906 -28.681 1.00 36.50 714 MET A N 1
ATOM 5446 C CA . MET A 1 714 ? 39.469 -5.168 -29.942 1.00 36.50 714 MET A CA 1
ATOM 5447 C C . MET A 1 714 ? 39.864 -6.113 -31.089 1.00 36.50 714 MET A C 1
ATOM 5449 O O . MET A 1 714 ? 40.964 -6.674 -31.043 1.00 36.50 714 MET A O 1
ATOM 5453 N N . PRO A 1 715 ? 39.011 -6.328 -32.107 1.00 43.28 715 PRO A N 1
ATOM 5454 C CA . PRO A 1 715 ? 39.413 -7.096 -33.276 1.00 43.28 715 PRO A CA 1
ATOM 5455 C C . PRO A 1 715 ? 40.522 -6.344 -34.019 1.00 43.28 715 PRO A C 1
ATOM 5457 O O . PRO A 1 715 ? 40.480 -5.121 -34.137 1.00 43.28 715 PRO A O 1
ATOM 5460 N N . ALA A 1 716 ? 41.514 -7.071 -34.536 1.00 47.97 716 ALA A N 1
ATOM 5461 C CA . ALA A 1 716 ? 42.483 -6.490 -35.458 1.00 47.97 716 ALA A CA 1
ATOM 5462 C C . ALA A 1 716 ? 41.749 -5.999 -36.719 1.00 47.97 716 ALA A C 1
ATOM 5464 O O . ALA A 1 716 ? 40.931 -6.733 -37.283 1.00 47.97 716 ALA A O 1
ATOM 5465 N N . ILE A 1 717 ? 42.033 -4.761 -37.134 1.00 55.00 717 ILE A N 1
ATOM 5466 C CA . ILE A 1 717 ? 41.418 -4.096 -38.287 1.00 55.00 717 ILE A CA 1
ATOM 5467 C C . ILE A 1 717 ? 42.492 -3.933 -39.371 1.00 55.00 717 ILE A C 1
ATOM 5469 O O . ILE A 1 717 ? 43.538 -3.339 -39.114 1.00 55.00 717 ILE A O 1
ATOM 5473 N N . LYS A 1 718 ? 42.241 -4.440 -40.584 1.00 62.22 718 LYS A N 1
ATOM 5474 C CA . LYS A 1 718 ? 43.068 -4.188 -41.778 1.00 62.22 718 LYS A CA 1
ATOM 5475 C C . LYS A 1 718 ? 42.276 -3.292 -42.743 1.00 62.22 718 LYS A C 1
ATOM 5477 O O . LYS A 1 718 ? 41.255 -3.744 -43.257 1.00 62.22 718 LYS A O 1
ATOM 5482 N N . PRO A 1 719 ? 42.689 -2.041 -43.004 1.00 66.06 719 PRO A N 1
ATOM 5483 C CA . PRO A 1 719 ? 42.016 -1.189 -43.984 1.00 66.06 719 PRO A CA 1
ATOM 5484 C C . PRO A 1 719 ? 42.175 -1.749 -45.406 1.00 66.06 719 PRO A C 1
ATOM 5486 O O . PRO A 1 719 ? 43.255 -2.205 -45.780 1.00 66.06 719 PRO A O 1
ATOM 5489 N N . ILE A 1 720 ? 41.096 -1.711 -46.191 1.00 72.25 720 ILE A N 1
ATOM 5490 C CA . ILE A 1 720 ? 41.046 -2.156 -47.592 1.00 72.25 720 ILE A CA 1
ATOM 5491 C C . ILE A 1 720 ? 41.044 -0.944 -48.529 1.00 72.25 720 ILE A C 1
ATOM 5493 O O . ILE A 1 720 ? 41.930 -0.816 -49.373 1.00 72.25 720 ILE A O 1
ATOM 5497 N N . ARG A 1 721 ? 40.049 -0.050 -48.414 1.00 76.00 721 ARG A N 1
ATOM 5498 C CA . ARG A 1 721 ? 39.932 1.147 -49.273 1.00 76.00 721 ARG A CA 1
ATOM 5499 C C . ARG A 1 721 ? 39.013 2.219 -48.692 1.00 76.00 721 ARG A C 1
ATOM 5501 O O . ARG A 1 721 ? 38.235 1.948 -47.789 1.00 76.00 721 ARG A O 1
ATOM 5508 N N . GLN A 1 722 ? 39.046 3.409 -49.291 1.00 77.56 722 GLN A N 1
ATOM 5509 C CA . GLN A 1 722 ? 38.101 4.499 -49.040 1.00 77.56 722 GLN A CA 1
ATOM 5510 C C . GLN A 1 722 ? 37.482 4.991 -50.362 1.00 77.56 722 GLN A C 1
ATOM 5512 O O . GLN A 1 722 ? 38.181 5.083 -51.372 1.00 77.56 722 GLN A O 1
ATOM 5517 N N . TYR A 1 723 ? 36.181 5.299 -50.392 1.00 78.75 723 TYR A N 1
ATOM 5518 C CA . TYR A 1 723 ? 35.467 5.821 -51.570 1.00 78.75 723 TYR A CA 1
ATOM 5519 C C . TYR A 1 723 ? 34.229 6.644 -51.188 1.00 78.75 723 TYR A C 1
ATOM 5521 O O . TYR A 1 723 ? 33.653 6.424 -50.140 1.00 78.75 723 TYR A O 1
ATOM 5529 N N . GLN A 1 724 ? 33.760 7.568 -52.032 1.00 81.31 724 GLN A N 1
ATOM 5530 C CA . GLN A 1 724 ? 32.575 8.387 -51.721 1.00 81.31 724 GLN A CA 1
ATOM 5531 C C . GLN A 1 724 ? 31.271 7.841 -52.319 1.00 81.31 724 GLN A C 1
ATOM 5533 O O . GLN A 1 724 ? 31.269 7.276 -53.414 1.00 81.31 724 GLN A O 1
ATOM 5538 N N . VAL A 1 725 ? 30.153 8.078 -51.627 1.00 77.31 725 VAL A N 1
ATOM 5539 C CA . VAL A 1 725 ? 28.789 7.747 -52.064 1.00 77.31 725 VAL A CA 1
ATOM 5540 C C . VAL A 1 725 ? 27.856 8.938 -51.820 1.00 77.31 725 VAL A C 1
ATOM 5542 O O . VAL A 1 725 ? 27.854 9.523 -50.738 1.00 77.31 725 VAL A O 1
ATOM 5545 N N . ALA A 1 726 ? 27.062 9.309 -52.827 1.00 79.19 726 ALA A N 1
ATOM 5546 C CA . ALA A 1 726 ? 26.037 10.348 -52.719 1.00 79.19 726 ALA A CA 1
ATOM 5547 C C . ALA A 1 726 ? 24.657 9.721 -52.475 1.00 79.19 726 ALA A C 1
ATOM 5549 O O . ALA A 1 726 ? 24.292 8.760 -53.151 1.00 79.19 726 ALA A O 1
ATOM 5550 N N . ILE A 1 727 ? 23.889 10.271 -51.532 1.00 66.81 727 ILE A N 1
ATOM 5551 C CA . ILE A 1 727 ? 22.550 9.770 -51.209 1.00 66.81 727 ILE A CA 1
ATOM 5552 C C . ILE A 1 727 ? 21.512 10.370 -52.174 1.00 66.81 727 ILE A C 1
ATOM 5554 O O . ILE A 1 727 ? 21.400 11.600 -52.247 1.00 66.81 727 ILE A O 1
ATOM 5558 N N . PRO A 1 728 ? 20.734 9.538 -52.890 1.00 65.00 728 PRO A N 1
ATOM 5559 C CA . PRO A 1 728 ? 19.690 9.988 -53.808 1.00 65.00 728 PRO A CA 1
ATOM 5560 C C . PRO A 1 728 ? 18.477 10.573 -53.066 1.00 65.00 728 PRO A C 1
ATOM 5562 O O . PRO A 1 728 ? 18.373 10.490 -51.841 1.00 65.00 728 PRO A O 1
ATOM 5565 N N . GLU A 1 729 ? 17.520 11.136 -53.810 1.00 64.56 729 GLU A N 1
ATOM 5566 C CA . GLU A 1 729 ? 16.302 11.735 -53.236 1.00 64.56 729 GLU A CA 1
ATOM 5567 C C . GLU A 1 729 ? 15.472 10.774 -52.377 1.00 64.56 729 GLU A C 1
ATOM 5569 O O . GLU A 1 729 ? 14.826 11.209 -51.424 1.00 64.56 729 GLU A O 1
ATOM 5574 N N . SER A 1 730 ? 15.547 9.469 -52.651 1.00 63.69 730 SER A N 1
ATOM 5575 C CA . SER A 1 730 ? 14.898 8.419 -51.858 1.00 63.69 730 SER A CA 1
ATOM 5576 C C . SER A 1 730 ? 15.473 8.252 -50.446 1.00 63.69 730 SER A C 1
ATOM 5578 O O . SER A 1 730 ? 14.873 7.557 -49.630 1.00 63.69 730 SER A O 1
ATOM 5580 N N . GLY A 1 731 ? 16.635 8.844 -50.143 1.00 51.66 731 GLY A N 1
ATOM 5581 C CA . GLY A 1 731 ? 17.315 8.699 -48.852 1.00 51.66 731 GLY A CA 1
ATOM 5582 C C . GLY A 1 731 ? 18.047 7.365 -48.662 1.00 51.66 731 GLY A C 1
ATOM 5583 O O . GLY A 1 731 ? 18.656 7.158 -47.617 1.00 51.66 731 GLY A O 1
ATOM 5584 N N . VAL A 1 732 ? 18.027 6.470 -49.654 1.00 62.88 732 VAL A N 1
ATOM 5585 C CA . VAL A 1 732 ? 18.630 5.129 -49.587 1.00 62.88 732 VAL A CA 1
ATOM 5586 C C . VAL A 1 732 ? 19.457 4.876 -50.843 1.00 62.88 732 VAL A C 1
ATOM 5588 O O . VAL A 1 732 ? 18.970 5.093 -51.951 1.00 62.88 732 VAL A O 1
ATOM 5591 N N . VAL A 1 733 ? 20.691 4.400 -50.677 1.00 73.56 733 VAL A N 1
ATOM 5592 C CA . VAL A 1 733 ? 21.597 4.028 -51.768 1.00 73.56 733 VAL A CA 1
ATOM 5593 C C . VAL A 1 733 ? 22.129 2.613 -51.568 1.00 73.56 733 VAL A C 1
ATOM 5595 O O . VAL A 1 733 ? 22.552 2.240 -50.474 1.00 73.56 733 VAL A O 1
ATOM 5598 N N . GLU A 1 734 ? 22.115 1.840 -52.646 1.00 80.81 734 GLU A N 1
ATOM 5599 C CA . GLU A 1 734 ? 22.777 0.543 -52.721 1.00 80.81 734 GLU A CA 1
ATOM 5600 C C . GLU A 1 734 ? 24.225 0.736 -53.189 1.00 80.81 734 GLU A C 1
ATOM 5602 O O . GLU A 1 734 ? 24.514 1.500 -54.112 1.00 80.81 734 GLU A O 1
ATOM 5607 N N . ILE A 1 735 ? 25.148 0.056 -52.525 1.00 78.81 735 ILE A N 1
ATOM 5608 C CA . ILE A 1 735 ? 26.585 0.112 -52.736 1.00 78.81 735 ILE A CA 1
ATOM 5609 C C . ILE A 1 735 ? 27.036 -1.295 -53.110 1.00 78.81 735 ILE A C 1
ATOM 5611 O O . ILE A 1 735 ? 27.038 -2.191 -52.274 1.00 78.81 735 ILE A O 1
ATOM 5615 N N . SER A 1 736 ? 27.449 -1.478 -54.360 1.00 82.88 736 SER A N 1
ATOM 5616 C CA . SER A 1 736 ? 28.062 -2.721 -54.831 1.00 82.88 736 SER A CA 1
ATOM 5617 C C . SER A 1 736 ? 29.535 -2.476 -55.117 1.00 82.88 736 SER A C 1
ATOM 5619 O O . SER A 1 736 ? 29.864 -1.565 -55.889 1.00 82.88 736 SER A O 1
ATOM 5621 N N . LYS A 1 737 ? 30.432 -3.255 -54.505 1.00 82.94 737 LYS A N 1
ATOM 5622 C CA . LYS A 1 737 ? 31.875 -3.116 -54.733 1.00 82.94 737 LYS A CA 1
ATOM 5623 C C . LYS A 1 737 ? 32.624 -4.448 -54.703 1.00 82.94 737 LYS A C 1
ATOM 5625 O O . LYS A 1 737 ? 32.379 -5.293 -53.849 1.00 82.94 737 LYS A O 1
ATOM 5630 N N . ASP A 1 738 ? 33.626 -4.549 -55.574 1.00 79.50 738 ASP A N 1
ATOM 5631 C CA . ASP A 1 738 ? 34.528 -5.701 -55.659 1.00 79.50 738 ASP A CA 1
ATOM 5632 C C . ASP A 1 738 ? 35.712 -5.555 -54.693 1.00 79.50 738 ASP A C 1
ATOM 5634 O O . ASP A 1 738 ? 36.277 -4.468 -54.553 1.00 79.50 738 ASP A O 1
ATOM 5638 N N . ILE A 1 739 ? 36.128 -6.647 -54.065 1.00 73.56 739 ILE A N 1
ATOM 5639 C CA . ILE A 1 739 ? 37.353 -6.799 -53.281 1.00 73.56 739 ILE A CA 1
ATOM 5640 C C . ILE A 1 739 ? 38.326 -7.613 -54.117 1.00 73.56 739 ILE A C 1
ATOM 5642 O O . ILE A 1 739 ? 38.104 -8.793 -54.379 1.00 73.56 739 ILE A O 1
ATOM 5646 N N . ILE A 1 740 ? 39.406 -6.953 -54.529 1.00 65.00 740 ILE A N 1
ATOM 5647 C CA . ILE A 1 740 ? 40.421 -7.507 -55.437 1.00 65.00 740 ILE A CA 1
ATOM 5648 C C . ILE A 1 740 ? 41.672 -7.959 -54.651 1.00 65.00 740 ILE A C 1
ATOM 5650 O O . ILE A 1 740 ? 42.568 -8.594 -55.201 1.00 65.00 740 ILE A O 1
ATOM 5654 N N . ASP A 1 741 ? 41.751 -7.659 -53.349 1.00 75.38 741 ASP A N 1
ATOM 5655 C CA . ASP A 1 741 ? 42.866 -8.097 -52.505 1.00 75.38 741 ASP A CA 1
ATOM 5656 C C . ASP A 1 741 ? 42.784 -9.606 -52.226 1.00 75.38 741 ASP A C 1
ATOM 5658 O O . ASP A 1 741 ? 42.037 -10.044 -51.350 1.00 75.38 741 ASP A O 1
ATOM 5662 N N . ILE A 1 742 ? 43.565 -10.396 -52.971 1.00 73.00 742 ILE A N 1
ATOM 5663 C CA . ILE A 1 742 ? 43.603 -11.868 -52.906 1.00 73.00 742 ILE A CA 1
ATOM 5664 C C . ILE A 1 742 ? 43.825 -12.366 -51.469 1.00 73.00 742 ILE A C 1
ATOM 5666 O O . ILE A 1 742 ? 43.203 -13.346 -51.060 1.00 73.00 742 ILE A O 1
ATOM 5670 N N . GLU A 1 743 ? 44.663 -11.683 -50.682 1.00 75.44 743 GLU A N 1
ATOM 5671 C CA . GLU A 1 743 ? 44.923 -12.046 -49.285 1.00 75.44 743 GLU A CA 1
ATOM 5672 C C . GLU A 1 743 ? 43.668 -11.860 -48.416 1.00 75.44 743 GLU A C 1
ATOM 5674 O O . GLU A 1 743 ? 43.288 -12.764 -47.670 1.00 75.44 743 GLU A O 1
ATOM 5679 N N . SER A 1 744 ? 42.970 -10.728 -48.554 1.00 70.19 744 SER A N 1
ATOM 5680 C CA . SER A 1 744 ? 41.696 -10.492 -47.864 1.00 70.19 744 SER A CA 1
ATOM 5681 C C . SER A 1 744 ? 40.612 -11.475 -48.309 1.00 70.19 744 SER A C 1
ATOM 5683 O O . SER A 1 744 ? 39.881 -11.991 -47.463 1.00 70.19 744 SER A O 1
ATOM 5685 N N . VAL A 1 745 ? 40.529 -11.800 -49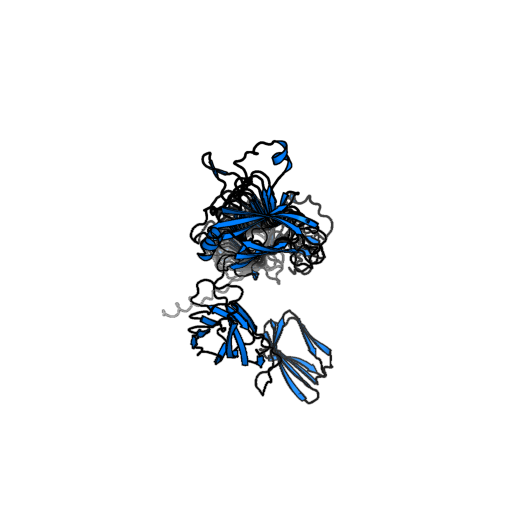.606 1.00 70.56 745 VAL A N 1
ATOM 5686 C CA . VAL A 1 745 ? 39.583 -12.802 -50.130 1.00 70.56 745 VAL A CA 1
ATOM 5687 C C . VAL A 1 745 ? 39.870 -14.192 -49.553 1.00 70.56 745 VAL A C 1
ATOM 5689 O O . VAL A 1 745 ? 38.938 -14.881 -49.140 1.00 70.56 745 VAL A O 1
ATOM 5692 N N . GLU A 1 746 ? 41.134 -14.606 -49.435 1.00 70.75 746 GLU A N 1
ATOM 5693 C CA . GLU A 1 746 ? 41.495 -15.866 -48.769 1.00 70.75 746 GLU A CA 1
ATOM 5694 C C . GLU A 1 746 ? 41.127 -15.894 -47.281 1.00 70.75 746 GLU A C 1
ATOM 5696 O O . GLU A 1 746 ? 40.662 -16.919 -46.776 1.00 70.75 746 GLU A O 1
ATOM 5701 N N . LEU A 1 747 ? 41.345 -14.792 -46.563 1.00 68.62 747 LEU A N 1
ATOM 5702 C CA . LEU A 1 747 ? 41.004 -14.684 -45.144 1.00 68.62 747 LEU A CA 1
ATOM 5703 C C . LEU A 1 747 ? 39.485 -14.743 -44.920 1.00 68.62 747 LEU A C 1
ATOM 5705 O O . LEU A 1 747 ? 39.028 -15.422 -43.997 1.00 68.62 747 LEU A O 1
ATOM 5709 N N . MET A 1 748 ? 38.700 -14.121 -45.804 1.00 66.75 748 MET A N 1
ATOM 5710 C CA . MET A 1 748 ? 37.237 -14.234 -45.805 1.00 66.75 748 MET A CA 1
ATOM 5711 C C . MET A 1 748 ? 36.770 -15.655 -46.153 1.00 66.75 748 MET A C 1
ATOM 5713 O O . MET A 1 748 ? 35.893 -16.183 -45.472 1.00 66.75 748 MET A O 1
ATOM 5717 N N . LYS A 1 749 ? 37.399 -16.328 -47.132 1.00 65.56 749 LYS A N 1
ATOM 5718 C CA . LYS A 1 749 ? 37.122 -17.745 -47.467 1.00 65.56 749 LYS A CA 1
ATOM 5719 C C . LYS A 1 749 ? 37.384 -18.698 -46.308 1.00 65.56 749 LYS A C 1
ATOM 5721 O O . LYS A 1 749 ? 36.656 -19.668 -46.134 1.00 65.56 749 LYS A O 1
ATOM 5726 N N . LYS A 1 750 ? 38.416 -18.426 -45.506 1.00 62.81 750 LYS A N 1
ATOM 5727 C CA . LYS A 1 750 ? 38.746 -19.199 -44.296 1.00 62.81 750 LYS A CA 1
ATOM 5728 C C . LYS A 1 750 ? 37.783 -18.916 -43.134 1.00 62.81 750 LYS A C 1
ATOM 5730 O O . LYS A 1 750 ? 37.920 -19.533 -42.082 1.00 62.81 750 LYS A O 1
ATOM 5735 N N . GLY A 1 751 ? 36.845 -17.977 -43.294 1.00 56.03 751 GLY A N 1
ATOM 5736 C CA . GLY A 1 751 ? 35.881 -17.587 -42.265 1.00 56.03 751 GLY A CA 1
ATOM 5737 C C . GLY A 1 751 ? 36.516 -16.901 -41.054 1.00 56.03 751 GLY A C 1
ATOM 5738 O O . GLY A 1 751 ? 35.869 -16.783 -40.017 1.00 56.03 751 GLY A O 1
ATOM 5739 N N . THR A 1 752 ? 37.777 -16.468 -41.153 1.00 56.03 752 THR A N 1
ATOM 5740 C CA . THR A 1 752 ? 38.514 -15.854 -40.039 1.00 56.03 752 THR A CA 1
ATOM 5741 C C . THR A 1 752 ? 38.312 -14.350 -39.963 1.00 56.03 752 THR A C 1
ATOM 5743 O O . THR A 1 752 ? 38.677 -13.756 -38.954 1.00 56.03 752 THR A O 1
ATOM 5746 N N . HIS A 1 753 ? 37.749 -13.731 -41.003 1.00 61.56 753 HIS A N 1
ATOM 5747 C CA . HIS A 1 753 ? 37.543 -12.291 -41.087 1.00 61.56 753 HIS A CA 1
ATOM 5748 C C . HIS A 1 753 ? 36.208 -11.939 -41.761 1.00 61.56 753 HIS A C 1
ATOM 5750 O O . HIS A 1 753 ? 35.689 -12.710 -42.567 1.00 61.56 753 HIS A O 1
ATOM 5756 N N . THR A 1 754 ? 35.675 -10.759 -41.449 1.00 61.00 754 THR A N 1
ATOM 5757 C CA . THR A 1 754 ? 34.467 -10.165 -42.040 1.00 61.00 754 THR A CA 1
ATOM 5758 C C . THR A 1 754 ? 34.793 -8.821 -42.690 1.00 61.00 754 THR A C 1
ATOM 5760 O O . THR A 1 754 ? 35.745 -8.152 -42.284 1.00 61.00 754 THR A O 1
ATOM 5763 N N . ILE A 1 755 ? 33.989 -8.405 -43.672 1.00 63.97 755 ILE A N 1
ATOM 5764 C CA . ILE A 1 755 ? 34.029 -7.030 -44.192 1.00 63.97 755 ILE A CA 1
ATOM 5765 C C . ILE A 1 755 ? 33.265 -6.141 -43.222 1.00 63.97 755 ILE A C 1
ATOM 5767 O O . ILE A 1 755 ? 32.130 -6.452 -42.854 1.00 63.97 755 ILE A O 1
ATOM 5771 N N . THR A 1 756 ? 33.885 -5.029 -42.858 1.00 62.12 756 THR A N 1
ATOM 5772 C CA . THR A 1 756 ? 33.271 -3.956 -42.086 1.00 62.12 756 THR A CA 1
ATOM 5773 C C . THR A 1 756 ? 33.416 -2.667 -42.876 1.00 62.12 756 THR A C 1
ATOM 5775 O O . THR A 1 756 ? 34.512 -2.326 -43.315 1.00 62.12 756 THR A O 1
ATOM 5778 N N . LEU A 1 757 ? 32.322 -1.943 -43.079 1.00 58.97 757 LEU A N 1
ATOM 5779 C CA . LEU A 1 757 ? 32.366 -0.638 -43.737 1.00 58.97 757 LEU A CA 1
ATOM 5780 C C . LEU A 1 757 ? 32.288 0.492 -42.699 1.00 58.97 757 LEU A C 1
ATOM 5782 O O . LEU A 1 757 ? 31.939 0.259 -41.547 1.00 58.97 757 LEU A O 1
ATOM 5786 N N . THR A 1 758 ? 32.613 1.719 -43.091 1.00 59.50 758 THR A N 1
ATOM 5787 C CA . THR A 1 758 ? 32.306 2.970 -42.386 1.00 59.50 758 THR A CA 1
ATOM 5788 C C . THR A 1 758 ? 31.875 4.044 -43.383 1.00 59.50 758 THR A C 1
ATOM 5790 O O . THR A 1 758 ? 32.064 3.838 -44.562 1.00 59.50 758 THR A O 1
ATOM 5793 N N . ALA A 1 759 ? 31.262 5.141 -42.957 1.00 55.06 759 ALA A N 1
ATOM 5794 C CA . ALA A 1 759 ? 30.576 6.203 -43.669 1.00 55.06 759 ALA A CA 1
ATOM 5795 C C . ALA A 1 759 ? 30.651 7.473 -42.803 1.00 55.06 759 ALA A C 1
ATOM 5797 O O . ALA A 1 759 ? 30.015 7.573 -41.750 1.00 55.06 759 ALA A O 1
ATOM 5798 N N . THR A 1 760 ? 31.394 8.468 -43.270 1.00 55.53 760 THR A N 1
ATOM 5799 C CA . THR A 1 760 ? 31.567 9.784 -42.637 1.00 55.53 760 THR A CA 1
ATOM 5800 C C . THR A 1 760 ? 31.146 10.880 -43.608 1.00 55.53 760 THR A C 1
ATOM 5802 O O . THR A 1 760 ? 31.582 10.876 -44.755 1.00 55.53 760 THR A O 1
ATOM 5805 N N . ASN A 1 761 ? 30.303 11.829 -43.196 1.00 54.16 761 ASN A N 1
ATOM 5806 C CA . ASN A 1 761 ? 29.985 13.002 -44.025 1.00 54.16 761 ASN A CA 1
ATOM 5807 C C . ASN A 1 761 ? 30.804 14.244 -43.620 1.00 54.16 761 ASN A C 1
ATOM 5809 O O . ASN A 1 761 ? 31.470 14.254 -42.587 1.00 54.16 761 ASN A O 1
ATOM 5813 N N . GLU A 1 762 ? 30.741 15.296 -44.443 1.00 51.16 762 GLU A N 1
ATOM 5814 C CA . GLU A 1 762 ? 31.456 16.571 -44.232 1.00 51.16 762 GLU A CA 1
ATOM 5815 C C . GLU A 1 762 ? 30.953 17.371 -43.007 1.00 51.16 762 GLU A C 1
ATOM 5817 O O . GLU A 1 762 ? 31.684 18.215 -42.497 1.00 51.16 762 GLU A O 1
ATOM 5822 N N . ASP A 1 763 ? 29.755 17.059 -42.492 1.00 48.31 763 ASP A N 1
ATOM 5823 C CA . ASP A 1 763 ? 29.126 17.690 -41.316 1.00 48.31 763 ASP A CA 1
ATOM 5824 C C . ASP A 1 763 ? 29.282 16.845 -40.021 1.00 48.31 763 ASP A C 1
ATOM 5826 O O . ASP A 1 763 ? 28.600 17.099 -39.028 1.00 48.31 763 ASP A O 1
ATOM 5830 N N . LEU A 1 764 ? 30.171 15.839 -40.016 1.00 49.62 764 LEU A N 1
ATOM 5831 C CA . LEU A 1 764 ? 30.510 14.965 -38.874 1.00 49.62 764 LEU A CA 1
ATOM 5832 C C . LEU A 1 764 ? 29.349 14.121 -38.293 1.00 49.62 764 LEU A C 1
ATOM 5834 O O . LEU A 1 764 ? 29.419 13.658 -37.153 1.00 49.62 764 LEU A O 1
ATOM 5838 N N . GLU A 1 765 ? 28.301 13.838 -39.071 1.00 40.88 765 GLU A N 1
ATOM 5839 C CA . GLU A 1 765 ? 27.284 12.839 -38.713 1.00 40.88 765 GLU A CA 1
ATOM 5840 C C . GLU A 1 765 ? 27.700 11.458 -39.230 1.00 40.88 765 GLU A C 1
ATOM 5842 O O . GLU A 1 765 ? 28.093 11.295 -40.390 1.00 40.88 765 GLU A O 1
ATOM 5847 N N . THR A 1 766 ? 27.586 10.441 -38.381 1.00 40.34 766 THR A N 1
ATOM 5848 C CA . THR A 1 766 ? 28.052 9.088 -38.688 1.00 40.34 766 THR A CA 1
ATOM 5849 C C . THR A 1 766 ? 26.865 8.084 -38.614 1.00 40.34 766 THR A C 1
ATOM 5851 O O . THR A 1 766 ? 25.920 8.272 -37.838 1.00 40.34 766 THR A O 1
ATOM 5854 N N . SER A 1 767 ? 26.851 7.044 -39.465 1.00 34.03 767 SER A N 1
ATOM 5855 C CA . SER A 1 767 ? 25.783 6.011 -39.620 1.00 34.03 767 SER A CA 1
ATOM 5856 C C . SER A 1 767 ? 26.292 4.590 -39.341 1.00 34.03 767 SER A C 1
ATOM 5858 O O . SER A 1 767 ? 27.318 4.328 -39.883 1.00 34.03 767 SER A O 1
ATOM 5860 N N . GLN A 1 768 ? 25.602 3.685 -38.631 1.00 38.47 768 GLN A N 1
ATOM 5861 C CA . GLN A 1 768 ? 25.971 2.333 -38.078 1.00 38.47 768 GLN A CA 1
ATOM 5862 C C . GLN A 1 768 ? 26.963 1.352 -38.731 1.00 38.47 768 GLN A C 1
ATOM 5864 O O . GLN A 1 768 ? 26.883 1.126 -39.917 1.00 38.47 768 GLN A O 1
ATOM 5869 N N . LEU A 1 769 ? 27.733 0.576 -37.942 1.00 33.88 769 LEU A N 1
ATOM 5870 C CA . LEU A 1 769 ? 28.404 -0.686 -38.355 1.00 33.88 769 LEU A CA 1
ATOM 5871 C C . LEU A 1 769 ? 27.518 -1.633 -39.197 1.00 33.88 769 LEU A C 1
ATOM 5873 O O . LEU A 1 769 ? 26.439 -2.035 -38.766 1.00 33.88 769 LEU A O 1
ATOM 5877 N N . GLY A 1 770 ? 28.040 -2.073 -40.338 1.00 37.34 770 GLY A N 1
ATOM 5878 C CA . GLY A 1 770 ? 27.521 -3.161 -41.149 1.00 37.34 770 GLY A CA 1
ATOM 5879 C C . GLY A 1 770 ? 28.620 -4.197 -41.282 1.00 37.34 770 GLY A C 1
ATOM 5880 O O . GLY A 1 770 ? 29.632 -3.939 -41.932 1.00 37.34 770 GLY A O 1
ATOM 5881 N N . SER A 1 771 ? 28.430 -5.342 -40.638 1.00 35.66 771 SER A N 1
ATOM 5882 C CA . SER A 1 771 ? 29.220 -6.540 -40.877 1.00 35.66 771 SER A CA 1
ATOM 5883 C C . SER A 1 771 ? 28.305 -7.610 -41.456 1.00 35.66 771 SER A C 1
ATOM 5885 O O . SER A 1 771 ? 27.186 -7.812 -40.985 1.00 35.66 771 SER A O 1
ATOM 5887 N N . VAL A 1 772 ? 28.790 -8.311 -42.478 1.00 36.78 772 VAL A N 1
ATOM 5888 C CA . VAL A 1 772 ? 28.236 -9.612 -42.851 1.00 36.78 772 VAL A CA 1
ATOM 5889 C C . VAL A 1 772 ? 29.057 -10.670 -42.137 1.00 36.78 772 VAL A C 1
ATOM 5891 O O . VAL A 1 772 ? 30.254 -10.842 -42.372 1.00 36.78 772 VAL A O 1
ATOM 5894 N N . PHE A 1 773 ? 28.374 -11.388 -41.253 1.00 38.53 773 PHE A N 1
ATOM 5895 C CA . PHE A 1 773 ? 28.655 -12.791 -41.015 1.00 38.53 773 PHE A CA 1
ATOM 5896 C C . PHE A 1 773 ? 28.478 -13.520 -42.344 1.00 38.53 773 PHE A C 1
ATOM 5898 O O . PHE A 1 773 ? 27.377 -13.509 -42.877 1.00 38.53 773 PHE A O 1
ATOM 5905 N N . SER A 1 774 ? 29.538 -14.113 -42.896 1.00 34.16 774 SER A N 1
ATOM 5906 C CA . SER A 1 774 ? 29.404 -15.009 -44.049 1.00 34.16 774 SER A CA 1
ATOM 5907 C C . SER A 1 774 ? 28.474 -16.165 -43.678 1.00 34.16 774 SER A C 1
ATOM 5909 O O . SER A 1 774 ? 28.830 -16.903 -42.758 1.00 34.16 774 SER A O 1
ATOM 5911 N N . PRO A 1 775 ? 27.339 -16.382 -44.366 1.00 36.62 775 PRO A N 1
ATOM 5912 C CA . PRO A 1 775 ? 26.692 -17.668 -44.369 1.00 36.62 775 PRO A CA 1
ATOM 5913 C C . PRO A 1 775 ? 27.039 -18.323 -45.709 1.00 36.62 775 PRO A C 1
ATOM 5915 O O . PRO A 1 775 ? 26.354 -18.140 -46.706 1.00 36.62 775 PRO A O 1
ATOM 5918 N N . SER A 1 776 ? 28.069 -19.162 -45.731 1.00 36.97 776 SER A N 1
ATOM 5919 C CA . SER A 1 776 ? 27.896 -20.418 -46.477 1.00 36.97 776 SER A CA 1
ATOM 5920 C C . SER A 1 776 ? 27.385 -21.466 -45.491 1.00 36.97 776 SER A C 1
ATOM 5922 O O . SER A 1 776 ? 27.965 -22.527 -45.293 1.00 36.97 776 SER A O 1
ATOM 5924 N N . GLY A 1 777 ? 26.305 -21.096 -44.803 1.00 56.62 777 GLY A N 1
ATOM 5925 C CA . GLY A 1 777 ? 25.530 -21.952 -43.928 1.00 56.62 777 GLY A CA 1
ATOM 5926 C C . GLY A 1 777 ? 24.211 -22.278 -44.612 1.00 56.62 777 GLY A C 1
ATOM 5927 O O . GLY A 1 777 ? 23.631 -21.451 -45.312 1.00 56.62 777 GLY A O 1
ATOM 5928 N N . THR A 1 778 ? 23.758 -23.511 -44.444 1.00 54.97 778 THR A N 1
ATOM 5929 C CA . THR A 1 778 ? 22.426 -23.949 -44.862 1.00 54.97 778 THR A CA 1
ATOM 5930 C C . THR A 1 778 ? 21.351 -23.147 -44.140 1.00 54.97 778 THR A C 1
ATOM 5932 O O . THR A 1 778 ? 21.304 -23.177 -42.913 1.00 54.97 778 THR A O 1
ATOM 5935 N N . ASP A 1 779 ? 20.476 -22.485 -44.896 1.00 67.19 779 ASP A N 1
ATOM 5936 C CA . ASP A 1 779 ? 19.325 -21.744 -44.374 1.00 67.19 779 ASP A CA 1
ATOM 5937 C C . ASP A 1 779 ? 18.031 -22.489 -44.712 1.00 67.19 779 ASP A C 1
ATOM 5939 O O . ASP A 1 779 ? 17.750 -22.817 -45.871 1.00 67.19 779 ASP A O 1
ATOM 5943 N N . LEU A 1 780 ? 17.261 -22.783 -43.671 1.00 69.94 780 LEU A N 1
ATOM 5944 C CA . LEU A 1 780 ? 16.024 -23.544 -43.738 1.00 69.94 780 LEU A CA 1
ATOM 5945 C C . LEU A 1 780 ? 14.896 -22.629 -43.278 1.00 69.94 780 LEU A C 1
ATOM 5947 O O . LEU A 1 780 ? 14.881 -22.202 -42.124 1.00 69.94 780 LEU A O 1
ATOM 5951 N N . SER A 1 781 ? 13.941 -22.357 -44.163 1.00 80.19 781 SER A N 1
ATOM 5952 C CA . SER A 1 781 ? 12.708 -21.686 -43.780 1.00 80.19 781 SER A CA 1
ATOM 5953 C C . SER A 1 781 ? 11.654 -22.707 -43.383 1.00 80.19 781 SER A C 1
ATOM 5955 O O . SER A 1 781 ? 11.514 -23.748 -44.025 1.00 80.19 781 SER A O 1
ATOM 5957 N N . ILE A 1 782 ? 10.896 -22.420 -42.333 1.00 80.62 782 ILE A N 1
ATOM 5958 C CA . ILE A 1 782 ? 9.718 -23.189 -41.947 1.00 80.62 782 ILE A CA 1
ATOM 5959 C C . ILE A 1 782 ? 8.508 -22.265 -41.898 1.00 80.62 782 ILE A C 1
ATOM 5961 O O . ILE A 1 782 ? 8.612 -21.121 -41.474 1.00 80.62 782 ILE A O 1
ATOM 5965 N N . SER A 1 783 ? 7.363 -22.734 -42.383 1.00 86.44 783 SER A N 1
ATOM 5966 C CA . SER A 1 783 ? 6.133 -21.946 -42.370 1.00 86.44 783 SER A CA 1
ATOM 5967 C C . SER A 1 783 ? 4.891 -22.824 -42.347 1.00 86.44 783 SER A C 1
ATOM 5969 O O . SER A 1 783 ? 4.830 -23.860 -43.014 1.00 86.44 783 SER A O 1
ATOM 5971 N N . TYR A 1 784 ? 3.877 -22.402 -41.601 1.00 81.94 784 TYR A N 1
ATOM 5972 C CA . TYR A 1 784 ? 2.543 -22.968 -41.698 1.00 81.94 784 TYR A CA 1
ATOM 5973 C C . TYR A 1 784 ? 1.837 -22.417 -42.933 1.00 81.94 784 TYR A C 1
ATOM 5975 O O . TYR A 1 784 ? 1.627 -21.211 -43.075 1.00 81.94 784 TYR A O 1
ATOM 5983 N N . ASP A 1 785 ? 1.391 -23.310 -43.811 1.00 82.50 785 ASP A N 1
ATOM 5984 C CA . ASP A 1 785 ? 0.548 -22.923 -44.933 1.00 82.50 785 ASP A CA 1
ATOM 5985 C C . ASP A 1 785 ? -0.876 -22.678 -44.419 1.00 82.50 785 ASP A C 1
ATOM 5987 O O . ASP A 1 785 ? -1.699 -23.592 -44.296 1.00 82.50 785 ASP A O 1
ATOM 5991 N N . THR A 1 786 ? -1.163 -21.422 -44.082 1.00 74.12 786 THR A N 1
ATOM 5992 C CA . THR A 1 786 ? -2.478 -20.975 -43.600 1.00 74.12 786 THR A CA 1
ATOM 5993 C C . THR A 1 786 ? -3.573 -21.081 -44.659 1.00 74.12 786 THR A C 1
ATOM 5995 O O . THR A 1 786 ? -4.747 -21.120 -44.304 1.00 74.12 786 THR A O 1
ATOM 5998 N N . THR A 1 787 ? -3.219 -21.172 -45.946 1.00 72.38 787 THR A N 1
ATOM 5999 C CA . THR A 1 787 ? -4.196 -21.304 -47.036 1.00 72.38 787 THR A CA 1
ATOM 6000 C C . THR A 1 787 ? -4.699 -22.738 -47.186 1.00 72.38 787 THR A C 1
ATOM 6002 O O . THR A 1 787 ? -5.853 -22.952 -47.557 1.00 72.38 787 THR A O 1
ATOM 6005 N N . LYS A 1 788 ? -3.859 -23.724 -46.848 1.00 75.69 788 LYS A N 1
ATOM 6006 C CA . LYS A 1 788 ? -4.219 -25.151 -46.832 1.00 75.69 788 LYS A CA 1
ATOM 6007 C C . LYS A 1 788 ? -4.635 -25.661 -45.457 1.00 75.69 788 LYS A C 1
ATOM 6009 O O . LYS A 1 788 ? -5.301 -26.694 -45.367 1.00 75.69 788 LYS A O 1
ATOM 6014 N N . SER A 1 789 ? -4.216 -24.992 -44.386 1.00 77.56 789 SER A N 1
ATOM 6015 C CA . SER A 1 789 ? -4.565 -25.378 -43.019 1.00 77.56 789 SER A CA 1
ATOM 6016 C C . SER A 1 789 ? -6.024 -25.028 -42.727 1.00 77.56 789 SER A C 1
ATOM 6018 O O . SER A 1 789 ? -6.435 -23.882 -42.871 1.00 77.56 789 SER A O 1
ATOM 6020 N N . VAL A 1 790 ? -6.821 -26.016 -42.313 1.00 79.38 790 VAL A N 1
ATOM 6021 C CA . VAL A 1 790 ? -8.267 -25.856 -42.093 1.00 79.38 790 VAL A CA 1
ATOM 6022 C C . VAL A 1 790 ? -8.659 -26.386 -40.720 1.00 79.38 790 VAL A C 1
ATOM 6024 O O . VAL A 1 790 ? -8.257 -27.477 -40.309 1.00 79.38 790 VAL A O 1
ATOM 6027 N N . VAL A 1 791 ? -9.507 -25.623 -40.037 1.00 69.88 791 VAL A N 1
ATOM 6028 C CA . VAL A 1 791 ? -10.185 -26.015 -38.799 1.00 69.88 791 VAL A CA 1
ATOM 6029 C C . VAL A 1 791 ? -11.645 -26.305 -39.141 1.00 69.88 791 VAL A C 1
ATOM 6031 O O . VAL A 1 791 ? -12.362 -25.414 -39.585 1.00 69.88 791 VAL A O 1
ATOM 6034 N N . ILE A 1 792 ? -12.087 -27.551 -38.961 1.00 68.38 792 ILE A N 1
ATOM 6035 C CA . ILE A 1 792 ? -13.479 -27.973 -39.180 1.00 68.38 792 ILE A CA 1
ATOM 6036 C C . ILE A 1 792 ? -14.017 -28.509 -37.852 1.00 68.38 792 ILE A C 1
ATOM 6038 O O . ILE A 1 792 ? -13.769 -29.657 -37.467 1.00 68.38 792 ILE A O 1
ATOM 6042 N N . GLY A 1 793 ? -14.732 -27.659 -37.115 1.00 67.81 793 GLY A N 1
ATOM 6043 C CA . GLY A 1 793 ? -15.144 -27.957 -35.744 1.00 67.81 793 GLY A CA 1
ATOM 6044 C C . GLY A 1 793 ? -13.927 -28.204 -34.846 1.00 67.81 793 GLY A C 1
ATOM 6045 O O . GLY A 1 793 ? -13.062 -27.344 -34.722 1.00 67.81 793 GLY A O 1
ATOM 6046 N N . ARG A 1 794 ? -13.842 -29.390 -34.225 1.00 67.19 794 ARG A N 1
ATOM 6047 C CA . ARG A 1 794 ? -12.687 -29.793 -33.394 1.00 67.19 794 ARG A CA 1
ATOM 6048 C C . ARG A 1 794 ? -11.565 -30.477 -34.176 1.00 67.19 794 ARG A C 1
ATOM 6050 O O . ARG A 1 794 ? -10.517 -30.723 -33.588 1.00 67.19 794 ARG A O 1
ATOM 6057 N N . VAL A 1 795 ? -11.780 -30.814 -35.451 1.00 77.25 795 VAL A N 1
ATOM 6058 C CA . VAL A 1 795 ? -10.760 -31.437 -36.304 1.00 77.25 795 VAL A CA 1
ATOM 6059 C C . VAL A 1 795 ? -9.908 -30.337 -36.920 1.00 77.25 795 VAL A C 1
ATOM 6061 O O . VAL A 1 795 ? -10.421 -29.442 -37.589 1.00 77.25 795 VAL A O 1
ATOM 6064 N N . ILE A 1 796 ? -8.603 -30.422 -36.716 1.00 78.81 796 ILE A N 1
ATOM 6065 C CA . ILE A 1 796 ? -7.630 -29.466 -37.230 1.00 78.81 796 ILE A CA 1
ATOM 6066 C C . ILE A 1 796 ? -6.727 -30.213 -38.204 1.00 78.81 796 ILE A C 1
ATOM 6068 O O . ILE A 1 796 ? -6.168 -31.260 -37.871 1.00 78.81 796 ILE A O 1
ATOM 6072 N N . LYS A 1 797 ? -6.584 -29.654 -39.404 1.00 84.94 797 LYS A N 1
ATOM 6073 C CA . LYS A 1 797 ? -5.614 -30.078 -40.412 1.00 84.94 797 LYS A CA 1
ATOM 6074 C C . LYS A 1 797 ? -4.620 -28.944 -40.616 1.00 84.94 797 LYS A C 1
ATOM 6076 O O . LYS A 1 797 ? -5.026 -27.870 -41.050 1.00 84.94 797 LYS A O 1
ATOM 6081 N N . THR A 1 798 ? -3.348 -29.169 -40.310 1.00 85.75 798 THR A N 1
ATOM 6082 C CA . THR A 1 798 ? -2.282 -28.177 -40.517 1.00 85.75 798 THR A CA 1
ATOM 6083 C C . THR A 1 798 ? -1.236 -28.696 -41.479 1.00 85.75 798 THR A C 1
ATOM 6085 O O . THR A 1 798 ? -0.804 -29.841 -41.342 1.00 85.75 798 THR A O 1
ATOM 6088 N N . TYR A 1 799 ? -0.802 -27.827 -42.384 1.00 87.62 799 TYR A N 1
ATOM 6089 C CA . TYR A 1 799 ? 0.303 -28.076 -43.301 1.00 87.62 799 TYR A CA 1
ATOM 6090 C C . TYR A 1 799 ? 1.490 -27.216 -42.894 1.00 87.62 799 TYR A C 1
ATOM 6092 O O . TYR A 1 799 ? 1.378 -25.994 -42.805 1.00 87.62 799 TYR A O 1
ATOM 6100 N N . LEU A 1 800 ? 2.614 -27.866 -42.638 1.00 89.94 800 LEU A N 1
ATOM 6101 C CA . LEU A 1 800 ? 3.870 -27.245 -42.260 1.00 89.94 800 LEU A CA 1
ATOM 6102 C C . LEU A 1 800 ? 4.871 -27.487 -43.381 1.00 89.94 800 LEU A C 1
ATOM 6104 O O . LEU A 1 800 ? 5.190 -28.634 -43.677 1.00 89.94 800 LEU A O 1
ATOM 6108 N N . THR A 1 801 ? 5.347 -26.426 -44.018 1.00 90.31 801 THR A N 1
ATOM 6109 C CA . THR A 1 801 ? 6.326 -26.512 -45.101 1.00 90.31 801 THR A CA 1
ATOM 6110 C C . THR A 1 801 ? 7.681 -26.064 -44.594 1.00 90.31 801 THR A C 1
ATOM 6112 O O . THR A 1 801 ? 7.821 -24.948 -44.099 1.00 90.31 801 THR A O 1
ATOM 6115 N N . THR A 1 802 ? 8.688 -26.906 -44.773 1.00 88.25 802 THR A N 1
ATOM 6116 C CA . THR A 1 802 ? 10.092 -26.551 -44.593 1.00 88.25 802 THR A CA 1
ATOM 6117 C C . THR A 1 802 ? 10.755 -26.488 -45.960 1.00 88.25 802 THR A C 1
ATOM 6119 O O . THR A 1 802 ? 10.671 -27.448 -46.721 1.00 88.25 802 THR A O 1
ATOM 6122 N N . LYS A 1 803 ? 11.422 -25.383 -46.291 1.00 85.50 803 LYS A N 1
ATOM 6123 C CA . LYS A 1 803 ? 12.157 -25.208 -47.545 1.00 85.50 803 LYS A CA 1
ATOM 6124 C C . LYS A 1 803 ? 13.619 -24.903 -47.250 1.00 85.50 803 LYS A C 1
ATOM 6126 O O . LYS A 1 803 ? 13.922 -24.038 -46.436 1.00 85.50 803 LYS A O 1
ATOM 6131 N N . ASN A 1 804 ? 14.531 -25.566 -47.951 1.00 84.12 804 ASN A N 1
ATOM 6132 C CA . ASN A 1 804 ? 15.921 -25.136 -47.973 1.00 84.12 804 ASN A CA 1
ATOM 6133 C C . ASN A 1 804 ? 16.046 -23.946 -48.925 1.00 84.12 804 ASN A C 1
ATOM 6135 O O . ASN A 1 804 ? 15.988 -24.100 -50.142 1.00 84.12 804 ASN A O 1
ATOM 6139 N N . ILE A 1 805 ? 16.165 -22.745 -48.371 1.00 74.56 805 ILE A N 1
ATOM 6140 C CA . ILE A 1 805 ? 16.258 -21.511 -49.158 1.00 74.56 805 ILE A CA 1
ATOM 6141 C C . ILE A 1 805 ? 17.703 -21.141 -49.498 1.00 74.56 805 ILE A C 1
ATOM 6143 O O . ILE A 1 805 ? 17.913 -20.191 -50.249 1.00 74.56 805 ILE A O 1
ATOM 6147 N N . SER A 1 806 ? 18.680 -21.915 -49.021 1.00 67.19 806 SER A N 1
ATOM 6148 C CA . SER A 1 806 ? 20.090 -21.744 -49.370 1.00 67.19 806 SER A CA 1
ATOM 6149 C C . SER A 1 806 ? 20.480 -22.421 -50.690 1.00 67.19 806 SER A C 1
ATOM 6151 O O . SER A 1 806 ? 19.725 -23.204 -51.273 1.00 67.19 806 SER A O 1
ATOM 6153 N N . GLU A 1 807 ? 21.684 -22.103 -51.171 1.00 66.75 807 GLU A N 1
ATOM 6154 C CA . GLU A 1 807 ? 22.276 -22.675 -52.390 1.00 66.75 807 GLU A CA 1
ATOM 6155 C C . GLU A 1 807 ? 22.993 -24.018 -52.150 1.00 66.75 807 GLU A C 1
ATOM 6157 O O . GLU A 1 807 ? 23.415 -24.678 -53.100 1.00 66.75 807 GLU A O 1
ATOM 6162 N N . ILE A 1 808 ? 23.115 -24.456 -50.891 1.00 68.88 808 ILE A N 1
ATOM 6163 C CA . ILE A 1 808 ? 23.799 -25.693 -50.490 1.00 68.88 808 ILE A CA 1
ATOM 6164 C C . ILE A 1 808 ? 22.843 -26.661 -49.778 1.00 68.88 808 ILE A C 1
ATOM 6166 O O . ILE A 1 808 ? 21.846 -26.263 -49.182 1.00 68.88 808 ILE A O 1
ATOM 6170 N N . LYS A 1 809 ? 23.126 -27.967 -49.846 1.00 75.50 809 LYS A N 1
ATOM 6171 C CA . LYS A 1 809 ? 22.283 -28.999 -49.219 1.00 75.50 809 LYS A CA 1
ATOM 6172 C C . LYS A 1 809 ? 22.419 -29.016 -47.691 1.00 75.50 809 LYS A C 1
ATOM 6174 O O . LYS A 1 809 ? 23.531 -28.925 -47.177 1.00 75.50 809 LYS A O 1
ATOM 6179 N N . ALA A 1 810 ? 21.307 -29.195 -46.980 1.00 76.94 810 ALA A N 1
ATOM 6180 C CA . ALA A 1 810 ? 21.264 -29.369 -45.527 1.00 76.94 810 ALA A CA 1
ATOM 6181 C C . ALA A 1 810 ? 21.341 -30.849 -45.148 1.00 76.94 810 ALA A C 1
ATOM 6183 O O . ALA A 1 810 ? 20.739 -31.677 -45.824 1.00 76.94 810 ALA A O 1
ATOM 6184 N N . LEU A 1 811 ? 22.078 -31.183 -44.085 1.00 79.00 811 LEU A N 1
ATOM 6185 C CA . LEU A 1 811 ? 22.264 -32.558 -43.603 1.00 79.00 811 LEU A CA 1
ATOM 6186 C C . LEU A 1 811 ? 21.579 -32.751 -42.247 1.00 79.00 811 LEU A C 1
ATOM 6188 O O . LEU A 1 811 ? 21.532 -31.821 -41.440 1.00 79.00 811 LEU A O 1
ATOM 6192 N N . ASN A 1 812 ? 21.074 -33.958 -41.991 1.00 79.62 812 ASN A N 1
ATOM 6193 C CA . ASN A 1 812 ? 20.416 -34.336 -40.733 1.00 79.62 812 ASN A CA 1
ATOM 6194 C C . ASN A 1 812 ? 19.344 -33.319 -40.303 1.00 79.62 812 ASN A C 1
ATOM 6196 O O . ASN A 1 812 ? 19.310 -32.850 -39.167 1.00 79.62 812 ASN A O 1
ATOM 6200 N N . VAL A 1 813 ? 18.488 -32.940 -41.252 1.00 80.31 813 VAL A N 1
ATOM 6201 C CA . VAL A 1 813 ? 17.422 -31.963 -41.037 1.00 80.31 813 VAL A CA 1
ATOM 6202 C C . VAL A 1 813 ? 16.374 -32.568 -40.113 1.00 80.31 813 VAL A C 1
ATOM 6204 O O . VAL A 1 813 ? 15.766 -33.583 -40.446 1.00 80.31 813 VAL A O 1
ATOM 6207 N N . GLN A 1 814 ? 16.146 -31.946 -38.961 1.00 86.56 814 GLN A N 1
ATOM 6208 C CA . GLN A 1 814 ? 15.118 -32.326 -38.005 1.00 86.56 814 GLN A CA 1
ATOM 6209 C C . GLN A 1 814 ? 14.051 -31.238 -37.922 1.00 86.56 814 GLN A C 1
ATOM 6211 O O . GLN A 1 814 ? 14.303 -30.139 -37.442 1.00 86.56 814 GLN A O 1
ATOM 6216 N N . ILE A 1 815 ? 12.839 -31.564 -38.346 1.00 88.38 815 ILE A N 1
ATOM 6217 C CA . ILE A 1 815 ? 11.670 -30.691 -38.260 1.00 88.38 815 ILE A CA 1
ATOM 6218 C C . ILE A 1 815 ? 10.860 -31.117 -37.042 1.00 88.38 815 ILE A C 1
ATOM 6220 O O . ILE A 1 815 ? 10.570 -32.302 -36.877 1.00 88.38 815 ILE A O 1
ATOM 6224 N N . VAL A 1 816 ? 10.510 -30.163 -36.186 1.00 84.69 816 VAL A N 1
ATOM 6225 C CA . VAL A 1 816 ? 9.772 -30.384 -34.942 1.00 84.69 816 VAL A CA 1
ATOM 6226 C C . VAL A 1 816 ? 8.540 -29.497 -34.929 1.00 84.69 816 VAL A C 1
ATOM 6228 O O . VAL A 1 816 ? 8.639 -28.283 -35.043 1.00 84.69 816 VAL A O 1
ATOM 6231 N N . ASP A 1 817 ? 7.379 -30.098 -34.730 1.00 87.31 817 ASP A N 1
ATOM 6232 C CA . ASP A 1 817 ? 6.093 -29.422 -34.638 1.00 87.31 817 ASP A CA 1
ATOM 6233 C C . ASP A 1 817 ? 5.460 -29.731 -33.277 1.00 87.31 817 ASP A C 1
ATOM 6235 O O . ASP A 1 817 ? 5.242 -30.891 -32.916 1.00 87.31 817 ASP A O 1
ATOM 6239 N N . SER A 1 818 ? 5.228 -28.684 -32.486 1.00 80.00 818 SER A N 1
ATOM 6240 C CA . SER A 1 818 ? 4.705 -28.792 -31.127 1.00 80.00 818 SER A CA 1
ATOM 6241 C C . SER A 1 818 ? 3.180 -28.734 -31.085 1.00 80.00 818 SER A C 1
ATOM 6243 O O . SER A 1 818 ? 2.529 -27.854 -31.656 1.00 80.00 818 SER A O 1
ATOM 6245 N N . MET A 1 819 ? 2.612 -29.667 -30.326 1.00 78.38 819 MET A N 1
ATOM 6246 C CA . MET A 1 819 ? 1.190 -29.754 -30.027 1.00 78.38 819 MET A CA 1
ATOM 6247 C C . MET A 1 819 ? 0.931 -29.319 -28.582 1.00 78.38 819 MET A C 1
ATOM 6249 O O . MET A 1 819 ? 1.701 -29.672 -27.685 1.00 78.38 819 MET A O 1
ATOM 6253 N N . PRO A 1 820 ? -0.165 -28.598 -28.300 1.00 71.44 820 PRO A N 1
ATOM 6254 C CA . PRO A 1 820 ? -0.608 -28.406 -26.926 1.00 71.44 820 PRO A CA 1
ATOM 6255 C C . PRO A 1 820 ? -1.062 -29.748 -26.332 1.00 71.44 820 PRO A C 1
ATOM 6257 O O . PRO A 1 820 ? -1.558 -30.618 -27.046 1.00 71.44 820 PRO A O 1
ATOM 6260 N N . ALA A 1 821 ? -0.957 -29.905 -25.009 1.00 66.06 821 ALA A N 1
ATOM 6261 C CA . ALA A 1 821 ? -1.287 -31.153 -24.303 1.00 66.06 821 ALA A CA 1
ATOM 6262 C C . ALA A 1 821 ? -2.737 -31.649 -24.513 1.00 66.06 821 ALA A C 1
ATOM 6264 O O . ALA A 1 821 ? -3.048 -32.800 -24.226 1.00 66.06 821 ALA A O 1
ATOM 6265 N N . MET A 1 822 ? -3.620 -30.780 -25.010 1.00 70.00 822 MET A N 1
ATOM 6266 C CA . MET A 1 822 ? -5.040 -31.039 -25.266 1.00 70.00 822 MET A CA 1
ATOM 6267 C C . MET A 1 822 ? -5.360 -31.326 -26.747 1.00 70.00 822 MET A C 1
ATOM 6269 O O . MET A 1 822 ? -6.528 -31.417 -27.131 1.00 70.00 822 MET A O 1
ATOM 6273 N N . PHE A 1 823 ? -4.336 -31.484 -27.591 1.00 74.25 823 PHE A N 1
ATOM 6274 C CA . PHE A 1 823 ? -4.470 -31.866 -28.994 1.00 74.25 823 PHE A CA 1
ATOM 6275 C C . PHE A 1 823 ? -4.109 -33.341 -29.195 1.00 74.25 823 PHE A C 1
ATOM 6277 O O . PHE A 1 823 ? -2.974 -33.757 -28.968 1.00 74.25 823 PHE A O 1
ATOM 6284 N N . VAL A 1 824 ? -5.081 -34.134 -29.640 1.00 79.44 824 VAL A N 1
ATOM 6285 C CA . VAL A 1 824 ? -4.914 -35.557 -29.952 1.00 79.44 824 VAL A CA 1
ATOM 6286 C C . VAL A 1 824 ? -4.598 -35.694 -31.436 1.00 79.44 824 VAL A C 1
ATOM 6288 O O . VAL A 1 824 ? -5.411 -35.318 -32.276 1.00 79.44 824 VAL A O 1
ATOM 6291 N N . ILE A 1 825 ? -3.423 -36.224 -31.770 1.00 79.81 825 ILE A N 1
ATOM 6292 C CA . ILE A 1 825 ? -3.020 -36.451 -33.162 1.00 79.81 825 ILE A CA 1
ATOM 6293 C C . ILE A 1 825 ? -3.733 -37.706 -33.692 1.00 79.81 825 ILE A C 1
ATOM 6295 O O . ILE A 1 825 ? -3.550 -38.793 -33.150 1.00 79.81 825 ILE A O 1
ATOM 6299 N N . ASP A 1 826 ? -4.517 -37.557 -34.762 1.00 80.19 826 ASP A N 1
ATOM 6300 C CA . ASP A 1 826 ? -5.200 -38.661 -35.451 1.00 80.19 826 ASP A CA 1
ATOM 6301 C C . ASP A 1 826 ? -4.293 -39.286 -36.528 1.00 80.19 826 ASP A C 1
ATOM 6303 O O . ASP A 1 826 ? -4.265 -40.504 -36.697 1.00 80.19 826 ASP A O 1
ATOM 6307 N N . SER A 1 827 ? -3.555 -38.461 -37.283 1.00 84.12 827 SER A N 1
ATOM 6308 C CA . SER A 1 827 ? -2.618 -38.923 -38.315 1.00 84.12 827 SER A CA 1
ATOM 6309 C C . SER A 1 827 ? -1.568 -37.867 -38.659 1.00 84.12 827 SER A C 1
ATOM 6311 O O . SER A 1 827 ? -1.881 -36.676 -38.685 1.00 84.12 827 SER A O 1
ATOM 6313 N N . VAL A 1 828 ? -0.364 -38.303 -39.032 1.00 87.25 828 VAL A N 1
ATOM 6314 C CA . VAL A 1 828 ? 0.700 -37.443 -39.573 1.00 87.25 828 VAL A CA 1
ATOM 6315 C C . VAL A 1 828 ? 1.213 -38.035 -40.880 1.00 87.25 828 VAL A C 1
ATOM 6317 O O . VAL A 1 828 ? 1.425 -39.242 -40.967 1.00 87.25 828 VAL A O 1
ATOM 6320 N N . MET A 1 829 ? 1.421 -37.195 -41.890 1.00 88.44 829 MET A N 1
ATOM 6321 C CA . MET A 1 829 ? 2.003 -37.573 -43.180 1.00 88.44 829 MET A CA 1
ATOM 6322 C C . MET A 1 829 ? 3.080 -36.563 -43.576 1.00 88.44 829 MET A C 1
ATOM 6324 O O . MET A 1 829 ? 3.004 -35.402 -43.183 1.00 88.44 829 MET A O 1
ATOM 6328 N N . SER A 1 830 ? 4.068 -36.984 -44.364 1.00 91.00 830 SER A N 1
ATOM 6329 C CA . SER A 1 830 ? 5.042 -36.072 -44.965 1.00 91.00 830 SER A CA 1
ATOM 6330 C C . SER A 1 830 ? 5.296 -36.415 -46.428 1.00 91.00 830 SER A C 1
ATOM 6332 O O . SER A 1 830 ? 5.122 -37.564 -46.834 1.00 91.00 830 SER A O 1
ATOM 6334 N N . THR A 1 831 ? 5.690 -35.419 -47.223 1.00 87.44 831 THR A N 1
ATOM 6335 C CA . THR A 1 831 ? 6.085 -35.613 -48.623 1.00 87.44 831 THR A CA 1
ATOM 6336 C C . THR A 1 831 ? 7.391 -36.393 -48.764 1.00 87.44 831 THR A C 1
ATOM 6338 O O . THR A 1 831 ? 7.574 -37.066 -49.776 1.00 87.44 831 THR A O 1
ATOM 6341 N N . ILE A 1 832 ? 8.287 -36.330 -47.768 1.00 83.62 832 ILE A N 1
ATOM 6342 C CA . ILE A 1 832 ? 9.571 -37.044 -47.745 1.00 83.62 832 ILE A CA 1
ATOM 6343 C C . ILE A 1 832 ? 9.860 -37.506 -46.310 1.00 83.62 832 ILE A C 1
ATOM 6345 O O . ILE A 1 832 ? 9.713 -36.740 -45.365 1.00 83.62 832 ILE A O 1
ATOM 6349 N N . GLY A 1 833 ? 10.307 -38.754 -46.146 1.00 83.38 833 GLY A N 1
ATOM 6350 C CA . GLY A 1 833 ? 10.612 -39.343 -44.838 1.00 83.38 833 GLY A CA 1
ATOM 6351 C C . GLY A 1 833 ? 9.370 -39.755 -44.034 1.00 83.38 833 GLY A C 1
ATOM 6352 O O . GLY A 1 833 ? 8.237 -39.655 -44.501 1.00 83.38 833 GLY A O 1
ATOM 6353 N N . VAL A 1 834 ? 9.592 -40.280 -42.825 1.00 86.19 834 VAL A N 1
ATOM 6354 C CA . VAL A 1 834 ? 8.526 -40.785 -41.942 1.00 86.19 834 VAL A CA 1
ATOM 6355 C C . VAL A 1 834 ? 8.541 -40.000 -40.625 1.00 86.19 834 VAL A C 1
ATOM 6357 O O . VAL A 1 834 ? 9.506 -40.122 -39.869 1.00 86.19 834 VAL A O 1
ATOM 6360 N N . PRO A 1 835 ? 7.503 -39.196 -40.331 1.00 88.81 835 PRO A N 1
ATOM 6361 C CA . PRO A 1 835 ? 7.384 -38.489 -39.059 1.00 88.81 835 PRO A CA 1
ATOM 6362 C C . PRO A 1 835 ? 7.144 -39.448 -37.885 1.00 88.81 835 PRO A C 1
ATOM 6364 O O . PRO A 1 835 ? 6.411 -40.428 -38.006 1.00 88.81 835 PRO A O 1
ATOM 6367 N N . VAL A 1 836 ? 7.713 -39.129 -36.727 1.00 87.06 836 VAL A N 1
ATOM 6368 C CA . VAL A 1 836 ? 7.563 -39.844 -35.456 1.00 87.06 836 VAL A CA 1
ATOM 6369 C C . VAL A 1 836 ? 6.835 -38.942 -34.460 1.00 87.06 836 VAL A C 1
ATOM 6371 O O . VAL A 1 836 ? 7.112 -37.746 -34.372 1.00 87.06 836 VAL A O 1
ATOM 6374 N N . ILE A 1 837 ? 5.896 -39.509 -33.703 1.00 83.00 837 ILE A N 1
ATOM 6375 C CA . ILE A 1 837 ? 5.166 -38.799 -32.647 1.00 83.00 837 ILE A CA 1
ATOM 6376 C C . ILE A 1 837 ? 5.819 -39.128 -31.301 1.00 83.00 837 ILE A C 1
ATOM 6378 O O . ILE A 1 837 ? 5.836 -40.285 -30.885 1.00 83.00 837 ILE A O 1
ATOM 6382 N N . GLU A 1 838 ? 6.328 -38.113 -30.607 1.00 76.81 838 GLU A N 1
ATOM 6383 C CA . GLU A 1 838 ? 6.954 -38.233 -29.287 1.00 76.81 838 GLU A CA 1
ATOM 6384 C C . GLU A 1 838 ? 6.242 -37.318 -28.285 1.00 76.81 838 GLU A C 1
ATOM 6386 O O . GLU A 1 838 ? 6.506 -36.117 -28.204 1.00 76.81 838 GLU A O 1
ATOM 6391 N N . GLY A 1 839 ? 5.309 -37.884 -27.514 1.00 73.56 839 GLY A N 1
ATOM 6392 C CA . GLY A 1 839 ? 4.489 -37.114 -26.578 1.00 73.56 839 GLY A CA 1
ATOM 6393 C C . GLY A 1 839 ? 3.646 -36.068 -27.309 1.00 73.56 839 GLY A C 1
ATOM 6394 O O . GLY A 1 839 ? 2.790 -36.415 -28.118 1.00 73.56 839 GLY A O 1
ATOM 6395 N N . SER A 1 840 ? 3.892 -34.788 -27.026 1.00 74.75 840 SER A N 1
ATOM 6396 C CA . SER A 1 840 ? 3.216 -33.654 -27.663 1.00 74.75 840 SER A CA 1
ATOM 6397 C C . SER A 1 840 ? 4.010 -33.056 -28.835 1.00 74.75 840 SER A C 1
ATOM 6399 O O . SER A 1 840 ? 3.815 -31.890 -29.168 1.00 74.75 840 SER A O 1
ATOM 6401 N N . LEU A 1 841 ? 4.932 -33.811 -29.440 1.00 80.75 841 LEU A N 1
ATOM 6402 C CA . LEU A 1 841 ? 5.765 -33.367 -30.561 1.00 80.75 841 LEU A CA 1
ATOM 6403 C C . LEU A 1 841 ? 5.608 -34.301 -31.763 1.00 80.75 841 LEU A C 1
ATOM 6405 O O . LEU A 1 841 ? 5.630 -35.522 -31.619 1.00 80.75 841 LEU A O 1
ATOM 6409 N N . VAL A 1 842 ? 5.526 -33.722 -32.957 1.00 84.56 842 VAL A N 1
ATOM 6410 C CA . VAL A 1 842 ? 5.720 -34.421 -34.231 1.00 84.56 842 VAL A CA 1
ATOM 6411 C C . VAL A 1 842 ? 7.119 -34.091 -34.728 1.00 84.56 842 VAL A C 1
ATOM 6413 O O . VAL A 1 842 ? 7.450 -32.922 -34.906 1.00 84.56 842 VAL A O 1
ATOM 6416 N N . LYS A 1 843 ? 7.952 -35.111 -34.934 1.00 88.00 843 LYS A N 1
ATOM 6417 C CA . LYS A 1 843 ? 9.340 -34.962 -35.380 1.00 88.00 843 LYS A CA 1
ATOM 6418 C C . LYS A 1 843 ? 9.560 -35.678 -36.702 1.00 88.00 843 LYS A C 1
ATOM 6420 O O . LYS A 1 843 ? 9.235 -36.852 -36.821 1.00 88.00 843 LYS A O 1
ATOM 6425 N N . LEU A 1 844 ? 10.159 -35.014 -37.678 1.00 89.25 844 LEU A N 1
ATOM 6426 C CA . LEU A 1 844 ? 10.619 -35.628 -38.921 1.00 89.25 844 LEU A CA 1
ATOM 6427 C C . LEU A 1 844 ? 12.124 -35.420 -39.042 1.00 89.25 844 LEU A C 1
ATOM 6429 O O . LEU A 1 844 ? 12.587 -34.288 -38.963 1.00 89.25 844 LEU A O 1
ATOM 6433 N N . THR A 1 845 ? 12.875 -36.496 -39.261 1.00 87.06 845 THR A N 1
ATOM 6434 C CA . THR A 1 845 ? 14.319 -36.423 -39.499 1.00 87.06 845 THR A CA 1
ATOM 6435 C C . THR A 1 845 ? 14.635 -36.896 -40.912 1.00 87.06 845 THR A C 1
ATOM 6437 O O . THR A 1 845 ? 14.262 -38.002 -41.302 1.00 87.06 845 THR A O 1
ATOM 6440 N N . LEU A 1 846 ? 15.333 -36.058 -41.672 1.00 85.56 846 LEU A N 1
ATOM 6441 C CA . LEU A 1 846 ? 15.811 -36.323 -43.023 1.00 85.56 846 LEU A CA 1
ATOM 6442 C C . LEU A 1 846 ? 17.336 -36.354 -43.008 1.00 85.56 846 LEU A C 1
ATOM 6444 O O . LEU A 1 846 ? 17.968 -35.468 -42.437 1.00 85.56 846 LEU A O 1
ATOM 6448 N N . SER A 1 847 ? 17.942 -37.342 -43.664 1.00 80.81 847 SER A N 1
ATOM 6449 C CA . SER A 1 847 ? 19.403 -37.401 -43.791 1.00 80.81 847 SER A CA 1
ATOM 6450 C C . SER A 1 847 ? 19.959 -36.217 -44.584 1.00 80.81 847 SER A C 1
ATOM 6452 O O . SER A 1 847 ? 21.048 -35.739 -44.275 1.00 80.81 847 SER A O 1
ATOM 6454 N N . GLU A 1 848 ? 19.208 -35.718 -45.572 1.00 86.31 848 GLU A N 1
ATOM 6455 C CA . GLU A 1 848 ? 19.530 -34.491 -46.302 1.00 86.31 848 GLU A CA 1
ATOM 6456 C C . GLU A 1 848 ? 18.292 -33.811 -46.923 1.00 86.31 848 GLU A C 1
ATOM 6458 O O . GLU A 1 848 ? 17.269 -34.462 -47.140 1.00 86.31 848 GLU A O 1
ATOM 6463 N N . LEU A 1 849 ? 18.395 -32.506 -47.208 1.00 86.69 849 LEU A N 1
ATOM 6464 C CA . LEU A 1 849 ? 17.431 -31.695 -47.968 1.00 86.69 849 LEU A CA 1
ATOM 6465 C C . LEU A 1 849 ? 18.203 -30.787 -48.946 1.00 86.69 849 LEU A C 1
ATOM 6467 O O . LEU A 1 849 ? 18.977 -29.928 -48.507 1.00 86.69 849 LEU A O 1
ATOM 6471 N N . ASN A 1 850 ? 18.048 -30.979 -50.264 1.00 85.31 850 ASN A N 1
ATOM 6472 C CA . ASN A 1 850 ? 18.859 -30.249 -51.252 1.00 85.31 850 ASN A CA 1
ATOM 6473 C C . ASN A 1 850 ? 18.486 -28.766 -51.334 1.00 85.31 850 ASN A C 1
ATOM 6475 O O . ASN A 1 850 ? 17.463 -28.336 -50.811 1.00 85.31 850 ASN A O 1
ATOM 6479 N N . ALA A 1 851 ? 19.339 -27.978 -51.989 1.00 78.19 851 ALA A N 1
ATOM 6480 C CA . ALA A 1 851 ? 19.085 -26.566 -52.241 1.00 78.19 851 ALA A CA 1
ATOM 6481 C C . ALA A 1 851 ? 17.755 -26.373 -52.985 1.00 78.19 851 ALA A C 1
ATOM 6483 O O . ALA A 1 851 ? 17.501 -27.040 -53.984 1.00 78.19 851 ALA A O 1
ATOM 6484 N N . GLN A 1 852 ? 16.925 -25.446 -52.505 1.00 80.12 852 GLN A N 1
ATOM 6485 C CA . GLN A 1 852 ? 15.586 -25.130 -53.020 1.00 80.12 852 GLN A CA 1
ATOM 6486 C C . GLN A 1 852 ? 14.515 -26.223 -52.875 1.00 80.12 852 GLN A C 1
ATOM 6488 O O . GLN A 1 852 ? 13.348 -25.930 -53.157 1.00 80.12 852 GLN A O 1
ATOM 6493 N N . ASP A 1 853 ? 14.854 -27.416 -52.376 1.00 87.81 853 ASP A N 1
ATOM 6494 C CA . ASP A 1 853 ? 13.866 -28.452 -52.069 1.00 87.81 853 ASP A CA 1
ATOM 6495 C C . ASP A 1 853 ? 12.985 -28.033 -50.886 1.00 87.81 853 ASP A C 1
ATOM 6497 O O . ASP A 1 853 ? 13.408 -27.311 -49.973 1.00 87.81 853 ASP A O 1
ATOM 6501 N N . SER A 1 854 ? 11.749 -28.528 -50.879 1.00 89.31 854 SER A N 1
ATOM 6502 C CA . SER A 1 854 ? 10.837 -28.395 -49.750 1.00 89.31 854 SER A CA 1
ATOM 6503 C C . SER A 1 854 ? 10.260 -29.737 -49.321 1.00 89.31 854 SER A C 1
ATOM 6505 O O . SER A 1 854 ? 10.073 -30.663 -50.111 1.00 89.31 854 SER A O 1
ATOM 6507 N N . VAL A 1 855 ? 9.954 -29.825 -48.034 1.00 90.50 855 VAL A N 1
ATOM 6508 C CA . VAL A 1 855 ? 9.229 -30.928 -47.420 1.00 90.50 855 VAL A CA 1
ATOM 6509 C C . VAL A 1 855 ? 7.995 -30.369 -46.723 1.00 90.50 855 VAL A C 1
ATOM 6511 O O . VAL A 1 855 ? 8.055 -29.338 -46.059 1.00 90.50 855 VAL A O 1
ATOM 6514 N N . GLU A 1 856 ? 6.861 -31.035 -46.900 1.00 92.38 856 GLU A N 1
ATOM 6515 C CA . GLU A 1 856 ? 5.592 -30.666 -46.277 1.00 92.38 856 GLU A CA 1
ATOM 6516 C C . GLU A 1 856 ? 5.218 -31.756 -45.265 1.00 92.38 856 GLU A C 1
ATOM 6518 O O . GLU A 1 856 ? 5.345 -32.952 -45.548 1.00 92.38 856 GLU A O 1
ATOM 6523 N N . ILE A 1 857 ? 4.786 -31.350 -44.072 1.00 91.75 857 ILE A N 1
ATOM 6524 C CA . ILE A 1 857 ? 4.234 -32.213 -43.028 1.00 91.75 857 ILE A CA 1
ATOM 6525 C C . ILE A 1 857 ? 2.764 -31.845 -42.854 1.00 91.75 857 ILE A C 1
ATOM 6527 O O . ILE A 1 857 ? 2.424 -30.707 -42.535 1.00 91.75 857 ILE A O 1
ATOM 6531 N N . LEU A 1 858 ? 1.887 -32.828 -43.035 1.00 90.62 858 LEU A N 1
ATOM 6532 C CA . LEU A 1 858 ? 0.465 -32.725 -42.744 1.00 90.62 858 LEU A CA 1
ATOM 6533 C C . LEU A 1 858 ? 0.180 -33.393 -41.402 1.00 90.62 858 LEU A C 1
ATOM 6535 O O . LEU A 1 858 ? 0.347 -34.604 -41.256 1.00 90.62 858 LEU A O 1
ATOM 6539 N N . VAL A 1 859 ? -0.318 -32.613 -40.447 1.00 87.19 859 VAL A N 1
ATOM 6540 C CA . VAL A 1 859 ? -0.827 -33.116 -39.167 1.00 87.19 859 VAL A CA 1
ATOM 6541 C C . VAL A 1 859 ? -2.344 -32.979 -39.144 1.00 87.19 859 VAL A C 1
ATOM 6543 O O . VAL A 1 859 ? -2.884 -31.890 -39.345 1.00 87.19 859 VAL A O 1
ATOM 6546 N N . ILE A 1 860 ? -3.031 -34.086 -38.871 1.00 84.44 860 ILE A N 1
ATOM 6547 C CA . ILE A 1 860 ? -4.473 -34.137 -38.630 1.00 84.44 860 ILE A CA 1
ATOM 6548 C C . ILE A 1 860 ? -4.683 -34.569 -37.186 1.00 84.44 860 ILE A C 1
ATOM 6550 O O . ILE A 1 860 ? -4.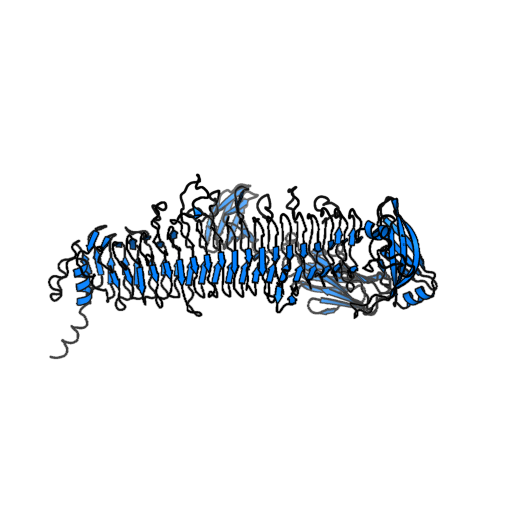144 -35.585 -36.750 1.00 84.44 860 ILE A O 1
ATOM 6554 N N . GLY A 1 861 ? -5.486 -33.821 -36.444 1.00 81.69 861 GLY A N 1
ATOM 6555 C CA . GLY A 1 861 ? -5.827 -34.176 -35.073 1.00 81.69 861 GLY A CA 1
ATOM 6556 C C . GLY A 1 861 ? -7.064 -33.455 -34.572 1.00 81.69 861 GLY A C 1
ATOM 6557 O O . GLY A 1 861 ? -7.715 -32.708 -35.308 1.00 81.69 861 GLY A O 1
ATOM 6558 N N . ARG A 1 862 ? -7.407 -33.698 -33.311 1.00 79.81 862 ARG A N 1
ATOM 6559 C CA . ARG A 1 862 ? -8.599 -33.164 -32.654 1.00 79.81 862 ARG A CA 1
ATOM 6560 C C . ARG A 1 862 ? -8.234 -32.434 -31.380 1.00 79.81 862 ARG A C 1
ATOM 6562 O O . ARG A 1 862 ? -7.466 -32.941 -30.568 1.00 79.81 862 ARG A O 1
ATOM 6569 N N . HIS A 1 863 ? -8.838 -31.273 -31.175 1.00 71.44 863 HIS A N 1
ATOM 6570 C CA . HIS A 1 863 ? -8.681 -30.520 -29.936 1.00 71.44 863 HIS A CA 1
ATOM 6571 C C . HIS A 1 863 ? -9.776 -30.875 -28.919 1.00 71.44 863 HIS A C 1
ATOM 6573 O O . HIS A 1 863 ? -10.950 -30.984 -29.287 1.00 71.44 863 HIS A O 1
ATOM 6579 N N . THR A 1 864 ? -9.426 -31.053 -27.640 1.00 62.75 864 THR A N 1
ATOM 6580 C CA . THR A 1 864 ? -10.387 -31.480 -26.603 1.00 62.75 864 THR A CA 1
ATOM 6581 C C . THR A 1 864 ? -11.112 -30.328 -25.894 1.00 62.75 864 THR A C 1
ATOM 6583 O O . THR A 1 864 ? -12.171 -30.568 -25.313 1.00 62.75 864 THR A O 1
ATOM 6586 N N . THR A 1 865 ? -10.618 -29.085 -25.976 1.00 61.00 865 THR A N 1
ATOM 6587 C CA . THR A 1 865 ? -11.220 -27.880 -25.351 1.00 61.00 865 THR A CA 1
ATOM 6588 C C . THR A 1 865 ? -11.456 -26.729 -26.344 1.00 61.00 865 THR A C 1
ATOM 6590 O O . THR A 1 865 ? -11.031 -26.806 -27.497 1.00 61.00 865 THR A O 1
ATOM 6593 N N . GLN A 1 866 ? -12.188 -25.688 -25.919 1.00 59.16 866 GLN A N 1
ATOM 6594 C CA . GLN A 1 866 ? -12.618 -24.537 -26.733 1.00 59.16 866 GLN A CA 1
ATOM 6595 C C . GLN A 1 866 ? -11.789 -23.274 -26.432 1.00 59.16 866 GLN A C 1
ATOM 6597 O O . GLN A 1 866 ? -12.290 -22.335 -25.818 1.00 59.16 866 GLN A O 1
ATOM 6602 N N . GLU A 1 867 ? -10.524 -23.239 -26.845 1.00 60.62 867 GLU A N 1
ATOM 6603 C CA . GLU A 1 867 ? -9.624 -22.100 -26.609 1.00 60.62 867 GLU A CA 1
ATOM 6604 C C . GLU A 1 867 ? -8.808 -21.747 -27.871 1.00 60.62 867 GLU A C 1
ATOM 6606 O O . GLU A 1 867 ? -8.780 -22.491 -28.855 1.00 60.62 867 GLU A O 1
ATOM 6611 N N . ILE A 1 868 ? -8.175 -20.567 -27.858 1.00 60.97 868 ILE A N 1
ATOM 6612 C CA . ILE A 1 868 ? -7.203 -20.145 -28.877 1.00 60.97 868 ILE A CA 1
ATOM 6613 C C . ILE A 1 868 ? -5.856 -20.759 -28.506 1.00 60.97 868 ILE A C 1
ATOM 6615 O O . ILE A 1 868 ? -5.335 -20.491 -27.423 1.00 60.97 868 ILE A O 1
ATOM 6619 N N . HIS A 1 869 ? -5.262 -21.531 -29.413 1.00 69.00 869 HIS A N 1
ATOM 6620 C CA . HIS A 1 869 ? -3.978 -22.181 -29.158 1.00 69.00 869 HIS A CA 1
ATOM 6621 C C . HIS A 1 869 ? -2.915 -21.739 -30.146 1.00 69.00 869 HIS A C 1
ATOM 6623 O O . HIS A 1 869 ? -3.177 -21.586 -31.338 1.00 69.00 869 HIS A O 1
ATOM 6629 N N . LYS A 1 870 ? -1.697 -21.566 -29.634 1.00 74.06 870 LYS A N 1
ATOM 6630 C CA . LYS A 1 870 ? -0.512 -21.269 -30.430 1.00 74.06 870 LYS A CA 1
ATOM 6631 C C . LYS A 1 870 ? 0.325 -22.537 -30.565 1.00 74.06 870 LYS A C 1
ATOM 6633 O O . LYS A 1 870 ? 0.733 -23.107 -29.555 1.00 74.06 870 LYS A O 1
ATOM 6638 N N . ARG A 1 871 ? 0.557 -22.975 -31.799 1.00 76.12 871 ARG A N 1
ATOM 6639 C CA . ARG A 1 871 ? 1.502 -24.050 -32.127 1.00 76.12 871 ARG A CA 1
ATOM 6640 C C . ARG A 1 871 ? 2.816 -23.448 -32.577 1.00 76.12 871 ARG A C 1
ATOM 6642 O O . ARG A 1 871 ? 2.813 -22.388 -33.196 1.00 76.12 871 ARG A O 1
ATOM 6649 N N . TYR A 1 872 ? 3.909 -24.133 -32.274 1.00 76.19 872 TYR A N 1
ATOM 6650 C CA . TYR A 1 872 ? 5.250 -23.730 -32.683 1.00 76.19 872 TYR A CA 1
ATOM 6651 C C . TYR A 1 872 ? 5.874 -24.831 -33.516 1.00 76.19 872 TYR A C 1
ATOM 6653 O O . TYR A 1 872 ? 5.795 -26.000 -33.137 1.00 76.19 872 TYR A O 1
ATOM 6661 N N . ALA A 1 873 ? 6.491 -24.454 -34.623 1.00 79.81 873 ALA A N 1
ATOM 6662 C CA . ALA A 1 873 ? 7.310 -25.346 -35.413 1.00 79.81 873 ALA A CA 1
ATOM 6663 C C . ALA A 1 873 ? 8.738 -24.815 -35.474 1.00 79.81 873 ALA A C 1
ATOM 6665 O O . ALA A 1 873 ? 8.936 -23.607 -35.559 1.00 79.81 873 ALA A O 1
ATOM 6666 N N . PHE A 1 874 ? 9.703 -25.727 -35.443 1.00 80.38 874 PHE A N 1
ATOM 6667 C CA . PHE A 1 874 ? 11.127 -25.436 -35.517 1.00 80.38 874 PHE A CA 1
ATOM 6668 C C . PHE A 1 874 ? 11.801 -26.392 -36.497 1.00 80.38 874 PHE A C 1
ATOM 6670 O O . PHE A 1 874 ? 11.418 -27.560 -36.586 1.00 80.38 874 PHE A O 1
ATOM 6677 N N . VAL A 1 875 ? 12.835 -25.932 -37.195 1.00 76.00 875 VAL A N 1
ATOM 6678 C CA . VAL A 1 875 ? 13.719 -26.803 -37.977 1.00 76.00 875 VAL A CA 1
ATOM 6679 C C . VAL A 1 875 ? 15.174 -26.650 -37.543 1.00 76.00 875 VAL A C 1
ATOM 6681 O O . VAL A 1 875 ? 15.704 -25.547 -37.407 1.00 76.00 875 VAL A O 1
ATOM 6684 N N . TYR A 1 876 ? 15.820 -27.795 -37.344 1.00 74.44 876 TYR A N 1
ATOM 6685 C CA . TYR A 1 876 ? 17.229 -27.939 -37.009 1.00 74.44 876 TYR A CA 1
ATOM 6686 C C . TYR A 1 876 ? 17.954 -28.736 -38.096 1.00 74.44 876 TYR A C 1
ATOM 6688 O O . TYR A 1 876 ? 17.344 -29.450 -38.887 1.00 74.44 876 TYR A O 1
ATOM 6696 N N . SER A 1 877 ? 19.272 -28.622 -38.123 1.00 73.69 877 SER A N 1
ATOM 6697 C CA . SER A 1 877 ? 20.193 -29.374 -38.972 1.00 73.69 877 SER A CA 1
ATOM 6698 C C . SER A 1 877 ? 21.522 -29.463 -38.225 1.00 73.69 877 SER A C 1
ATOM 6700 O O . SER A 1 877 ? 21.827 -28.592 -37.409 1.00 73.69 877 SER A O 1
ATOM 6702 N N . ASP A 1 878 ? 22.327 -30.486 -38.508 1.00 57.75 878 ASP A N 1
ATOM 6703 C CA . ASP A 1 878 ? 23.673 -30.620 -37.927 1.00 57.75 878 ASP A CA 1
ATOM 6704 C C . ASP A 1 878 ? 24.652 -29.526 -38.403 1.00 57.75 878 ASP A C 1
ATOM 6706 O O . ASP A 1 878 ? 25.765 -29.388 -37.883 1.00 57.75 878 ASP A O 1
ATOM 6710 N N . SER A 1 879 ? 24.243 -28.718 -39.382 1.00 54.53 879 SER A N 1
ATOM 6711 C CA . SER A 1 879 ? 24.947 -27.514 -39.804 1.00 54.53 879 SER A CA 1
ATOM 6712 C C . SER A 1 879 ? 24.867 -26.427 -38.723 1.00 54.53 879 SER A C 1
ATOM 6714 O O . SER A 1 879 ? 23.791 -25.955 -38.370 1.00 54.53 879 SER A O 1
ATOM 6716 N N . LYS A 1 880 ? 26.023 -25.994 -38.210 1.00 46.66 880 LYS A N 1
ATOM 6717 C CA . LYS A 1 880 ? 26.169 -25.148 -37.005 1.00 46.66 880 LYS A CA 1
ATOM 6718 C C . LYS A 1 880 ? 25.653 -23.695 -37.092 1.00 46.66 880 LYS A C 1
ATOM 6720 O O . LYS A 1 880 ? 25.893 -22.935 -36.158 1.00 46.66 880 LYS A O 1
ATOM 6725 N N . GLU A 1 881 ? 24.976 -23.282 -38.161 1.00 52.22 881 GLU A N 1
ATOM 6726 C CA . GLU A 1 881 ? 24.638 -21.871 -38.415 1.00 52.22 881 GLU A CA 1
ATOM 6727 C C . GLU A 1 881 ? 23.256 -21.739 -39.098 1.00 52.22 881 GLU A C 1
ATOM 6729 O O . GLU A 1 881 ? 23.180 -21.572 -40.311 1.00 52.22 881 GLU A O 1
ATOM 6734 N N . ILE A 1 882 ? 22.161 -21.842 -38.326 1.00 49.19 882 ILE A N 1
ATOM 6735 C CA . ILE A 1 882 ? 20.775 -21.612 -38.795 1.00 49.19 882 ILE A CA 1
ATOM 6736 C C . ILE A 1 882 ? 20.274 -20.262 -38.258 1.00 49.19 882 ILE A C 1
ATOM 6738 O O . ILE A 1 882 ? 20.396 -19.987 -37.063 1.00 49.19 882 ILE A O 1
ATOM 6742 N N . THR A 1 883 ? 19.689 -19.424 -39.118 1.00 48.81 883 THR A N 1
ATOM 6743 C CA . THR A 1 883 ? 19.102 -18.128 -38.736 1.00 48.81 883 THR A CA 1
ATOM 6744 C C . THR A 1 883 ? 17.778 -18.329 -37.989 1.00 48.81 883 THR A C 1
ATOM 6746 O O . THR A 1 883 ? 16.811 -18.822 -38.566 1.00 48.81 883 THR A O 1
ATOM 6749 N N . LEU A 1 884 ? 17.708 -17.891 -36.722 1.00 49.78 884 LEU A N 1
ATOM 6750 C CA . LEU A 1 884 ? 16.552 -18.119 -35.832 1.00 49.78 884 LEU A CA 1
ATOM 6751 C C . LEU A 1 884 ? 15.216 -17.530 -36.333 1.00 49.78 884 LEU A C 1
ATOM 6753 O O . LEU A 1 884 ? 14.158 -17.976 -35.918 1.00 49.78 884 LEU A O 1
ATOM 6757 N N . ALA A 1 885 ? 15.242 -16.517 -37.205 1.00 51.25 885 ALA A N 1
ATOM 6758 C CA . ALA A 1 885 ? 14.025 -15.848 -37.678 1.00 51.25 885 ALA A CA 1
ATOM 6759 C C . ALA A 1 885 ? 13.275 -16.616 -38.783 1.00 51.25 885 ALA A C 1
ATOM 6761 O O . ALA A 1 885 ? 12.088 -16.378 -38.983 1.00 51.25 885 ALA A O 1
ATOM 6762 N N . ASN A 1 886 ? 13.962 -17.505 -39.509 1.00 57.81 886 ASN A N 1
ATOM 6763 C CA . ASN A 1 886 ? 13.390 -18.253 -40.635 1.00 57.81 886 ASN A CA 1
ATOM 6764 C C . ASN A 1 886 ? 13.029 -19.691 -40.248 1.00 57.81 886 ASN A C 1
ATOM 6766 O O . ASN A 1 886 ? 12.184 -20.309 -40.892 1.00 57.81 886 ASN A O 1
ATOM 6770 N N . ASN A 1 887 ? 13.677 -20.234 -39.217 1.00 66.88 887 ASN A N 1
ATOM 6771 C CA . ASN A 1 887 ? 13.568 -21.635 -38.825 1.00 66.88 887 ASN A CA 1
ATOM 6772 C C . ASN A 1 887 ? 12.547 -21.885 -37.707 1.00 66.88 887 ASN A C 1
ATOM 6774 O O . ASN A 1 887 ? 12.448 -23.022 -37.240 1.00 66.88 887 ASN A O 1
ATOM 6778 N N . GLU A 1 888 ? 11.807 -20.856 -37.295 1.00 74.94 888 GLU A N 1
ATOM 6779 C CA . GLU A 1 888 ? 10.652 -20.964 -36.418 1.00 74.94 888 GLU A CA 1
ATOM 6780 C C . GLU A 1 888 ? 9.425 -20.319 -37.064 1.00 74.94 888 GLU A C 1
ATOM 6782 O O . GLU A 1 888 ? 9.507 -19.258 -37.676 1.00 74.94 888 GLU A O 1
ATOM 6787 N N . ASP A 1 889 ? 8.267 -20.949 -36.906 1.00 71.25 889 ASP A N 1
ATOM 6788 C CA . ASP A 1 889 ? 6.991 -20.320 -37.229 1.00 71.25 889 ASP A CA 1
ATOM 6789 C C . ASP A 1 889 ? 5.947 -20.716 -36.190 1.00 71.25 889 ASP A C 1
ATOM 6791 O O . ASP A 1 889 ? 6.063 -21.726 -35.483 1.00 71.25 889 ASP A O 1
ATOM 6795 N N . SER A 1 890 ? 4.906 -19.900 -36.073 1.00 77.31 890 SER A N 1
ATOM 6796 C CA . SER A 1 890 ? 3.812 -20.165 -35.163 1.00 77.31 890 SER A CA 1
ATOM 6797 C C . SER A 1 890 ? 2.457 -19.923 -35.796 1.00 77.31 890 SER A C 1
ATOM 6799 O O . SER A 1 890 ? 2.202 -18.886 -36.402 1.00 77.31 890 SER A O 1
ATOM 6801 N N . LEU A 1 891 ? 1.551 -20.866 -35.567 1.00 74.06 891 LEU A N 1
ATOM 6802 C CA . LEU A 1 891 ? 0.178 -20.791 -36.034 1.00 74.06 891 LEU A CA 1
ATOM 6803 C C . LEU A 1 891 ? -0.757 -20.620 -34.843 1.00 74.06 891 LEU A C 1
ATOM 6805 O O . LEU A 1 891 ? -0.765 -21.443 -33.922 1.00 74.06 891 LEU A O 1
ATOM 6809 N N . PHE A 1 892 ? -1.572 -19.566 -34.880 1.00 69.44 892 PHE A N 1
ATOM 6810 C CA . PHE A 1 892 ? -2.725 -19.448 -33.996 1.00 69.44 892 PHE A CA 1
ATOM 6811 C C . PHE A 1 892 ? -3.899 -20.205 -34.602 1.00 69.44 892 PHE A C 1
ATOM 6813 O O . PHE A 1 892 ? -4.368 -19.885 -35.692 1.00 69.44 892 PHE A O 1
ATOM 6820 N N . ILE A 1 893 ? -4.389 -21.196 -33.870 1.00 60.00 893 ILE A N 1
ATOM 6821 C CA . ILE A 1 893 ? -5.589 -21.937 -34.225 1.00 60.00 893 ILE A CA 1
ATOM 6822 C C . ILE A 1 893 ? -6.726 -21.414 -33.363 1.00 60.00 893 ILE A C 1
ATOM 6824 O O . ILE A 1 893 ? -6.717 -21.551 -32.138 1.00 60.00 893 ILE A O 1
ATOM 6828 N N . ILE A 1 894 ? -7.699 -20.801 -34.029 1.00 59.59 894 ILE A N 1
ATOM 6829 C CA . ILE A 1 894 ? -8.929 -20.310 -33.417 1.00 59.59 894 ILE A CA 1
ATOM 6830 C C . ILE A 1 894 ? -10.028 -21.304 -33.773 1.00 59.59 894 ILE A C 1
ATOM 6832 O O . ILE A 1 894 ? -10.366 -21.476 -34.944 1.00 59.59 894 ILE A O 1
ATOM 6836 N N . ILE A 1 895 ? -10.576 -21.972 -32.763 1.00 56.91 895 ILE A N 1
ATOM 6837 C CA . ILE A 1 895 ? -11.737 -22.844 -32.932 1.00 56.91 895 ILE A CA 1
ATOM 6838 C C . ILE A 1 895 ? -12.982 -21.974 -32.752 1.00 56.91 895 ILE A C 1
ATOM 6840 O O . ILE A 1 895 ? -13.331 -21.614 -31.628 1.00 56.91 895 ILE A O 1
ATOM 6844 N N . ASP A 1 896 ? -13.618 -21.599 -33.865 1.00 49.19 896 ASP A N 1
ATOM 6845 C CA . ASP A 1 896 ? -14.828 -20.774 -33.853 1.00 49.19 896 ASP A CA 1
ATOM 6846 C C . ASP A 1 896 ? -15.995 -21.548 -33.200 1.00 49.19 896 ASP A C 1
ATOM 6848 O O . ASP A 1 896 ? -16.376 -22.621 -33.690 1.00 49.19 896 ASP A O 1
ATOM 6852 N N . PRO A 1 897 ? -16.593 -21.032 -32.109 1.00 48.50 897 PRO A N 1
ATOM 6853 C CA . PRO A 1 897 ? -17.716 -21.683 -31.439 1.00 48.50 897 PRO A CA 1
ATOM 6854 C C . PRO A 1 897 ? -18.975 -21.796 -32.316 1.00 48.50 897 PRO A C 1
ATOM 6856 O O . PRO A 1 897 ? -19.877 -22.561 -31.979 1.00 48.50 897 PRO A O 1
ATOM 6859 N N . THR A 1 898 ? -19.061 -21.066 -33.433 1.00 41.47 898 THR A N 1
ATOM 6860 C CA . THR A 1 898 ? -20.277 -20.954 -34.257 1.00 41.47 898 THR A CA 1
ATOM 6861 C C . THR A 1 898 ? -20.399 -21.987 -35.384 1.00 41.47 898 THR A C 1
ATOM 6863 O O . THR A 1 898 ? -21.481 -22.142 -35.946 1.00 41.47 898 THR A O 1
ATOM 6866 N N . GLN A 1 899 ? -19.340 -22.746 -35.688 1.00 37.47 899 GLN A N 1
ATOM 6867 C CA . GLN A 1 899 ? -19.309 -23.737 -36.782 1.00 37.47 899 GLN A CA 1
ATOM 6868 C C . GLN A 1 899 ? -19.386 -25.195 -36.301 1.00 37.47 899 GLN A C 1
ATOM 6870 O O . GLN A 1 899 ? -19.004 -26.129 -37.010 1.00 37.47 899 GLN A O 1
ATOM 6875 N N . VAL A 1 900 ? -19.912 -25.433 -35.098 1.00 36.03 900 VAL A N 1
ATOM 6876 C CA . VAL A 1 900 ? -20.300 -26.786 -34.692 1.00 36.03 900 VAL A CA 1
ATOM 6877 C C . VAL A 1 900 ? -21.683 -27.062 -35.270 1.00 36.03 900 VAL A C 1
ATOM 6879 O O . VAL A 1 900 ? -22.702 -26.640 -34.722 1.00 36.03 900 VAL A O 1
ATOM 6882 N N . HIS A 1 901 ? -21.731 -27.808 -36.376 1.00 32.94 901 HIS A N 1
ATOM 6883 C CA . HIS A 1 901 ? -22.922 -28.579 -36.711 1.00 32.94 901 HIS A CA 1
ATOM 6884 C C . HIS A 1 901 ? -23.187 -29.534 -35.545 1.00 32.94 901 HIS A C 1
ATOM 6886 O O . HIS A 1 901 ? -22.631 -30.628 -35.470 1.00 32.94 901 HIS A O 1
ATOM 6892 N N . HIS A 1 902 ? -24.014 -29.096 -34.598 1.00 34.78 902 HIS A N 1
ATOM 6893 C CA . HIS A 1 902 ? -24.552 -29.957 -33.563 1.00 34.78 902 HIS A CA 1
ATOM 6894 C C . HIS A 1 902 ? -25.532 -30.919 -34.231 1.00 34.78 902 HIS A C 1
ATOM 6896 O O . HIS A 1 902 ? -26.733 -30.663 -34.320 1.00 34.78 902 HIS A O 1
ATOM 6902 N N . SER A 1 903 ? -25.012 -32.052 -34.698 1.00 31.19 903 SER A N 1
ATOM 6903 C CA . SER A 1 903 ? -25.809 -33.266 -34.725 1.00 31.19 903 SER A CA 1
ATOM 6904 C C . SER A 1 903 ? -26.169 -33.593 -33.273 1.00 31.19 903 SER A C 1
ATOM 6906 O O . SER A 1 903 ? -25.331 -34.058 -32.508 1.00 31.19 903 SER A O 1
ATOM 6908 N N . THR A 1 904 ? -27.402 -33.241 -32.918 1.00 36.50 904 THR A N 1
ATOM 6909 C CA . THR A 1 904 ? -28.263 -33.870 -31.905 1.00 36.50 904 THR A CA 1
ATOM 6910 C C . THR A 1 904 ? -27.694 -34.127 -30.498 1.00 36.50 904 THR A C 1
ATOM 6912 O O . THR A 1 904 ? -26.904 -35.037 -30.285 1.00 36.50 904 THR A O 1
ATOM 6915 N N . SER A 1 905 ? -28.289 -33.376 -29.557 1.00 37.59 905 SER A N 1
ATOM 6916 C CA . SER A 1 905 ? -28.653 -33.723 -28.167 1.00 37.59 905 SER A CA 1
ATOM 6917 C C . SER A 1 905 ? -27.550 -33.906 -27.114 1.00 37.59 905 SER A C 1
ATOM 6919 O O . SER A 1 905 ? -26.796 -34.866 -27.154 1.00 37.59 905 SER A O 1
ATOM 6921 N N . GLU A 1 906 ? -27.544 -33.027 -26.098 1.00 40.22 906 GLU A N 1
ATOM 6922 C CA . GLU A 1 906 ? -28.192 -33.335 -24.797 1.00 40.22 906 GLU A CA 1
ATOM 6923 C C . GLU A 1 906 ? -28.071 -32.216 -23.741 1.00 40.22 906 GLU A C 1
ATOM 6925 O O . GLU A 1 906 ? -28.775 -32.273 -22.737 1.00 40.22 906 GLU A O 1
ATOM 6930 N N . PHE A 1 907 ? -27.293 -31.148 -23.962 1.00 41.66 907 PHE A N 1
ATOM 6931 C CA . PHE A 1 907 ? -27.167 -30.071 -22.965 1.00 41.66 907 PHE A CA 1
ATOM 6932 C C . PHE A 1 907 ? -27.642 -28.701 -23.475 1.00 41.66 907 PHE A C 1
ATOM 6934 O O . PHE A 1 907 ? -27.254 -28.296 -24.574 1.00 41.66 907 PHE A O 1
ATOM 6941 N N . PRO A 1 908 ? -28.482 -27.977 -22.702 1.00 50.97 908 PRO A N 1
ATOM 6942 C CA . PRO A 1 908 ? -28.919 -26.641 -23.077 1.00 50.97 908 PRO A CA 1
ATOM 6943 C C . PRO A 1 908 ? -27.737 -25.652 -23.080 1.00 50.97 908 PRO A C 1
ATOM 6945 O O . PRO A 1 908 ? -26.836 -25.786 -22.247 1.00 50.97 908 PRO A O 1
ATOM 6948 N N . PRO A 1 909 ? -27.723 -24.655 -23.987 1.00 56.88 909 PRO A N 1
ATOM 6949 C CA . PRO A 1 909 ? -26.648 -23.668 -24.076 1.00 56.88 909 PRO A CA 1
ATOM 6950 C C . PRO A 1 909 ? -26.480 -22.903 -22.758 1.00 56.88 909 PRO A C 1
ATOM 6952 O O . PRO A 1 909 ? -27.475 -22.468 -22.176 1.00 56.88 909 PRO A O 1
ATOM 6955 N N . THR A 1 910 ? -25.235 -22.709 -22.315 1.00 55.91 910 THR A N 1
ATOM 6956 C CA . THR A 1 910 ? -24.906 -21.951 -21.098 1.00 55.91 910 THR A CA 1
ATOM 6957 C C . THR A 1 910 ? -24.334 -20.579 -21.451 1.00 55.91 910 THR A C 1
ATOM 6959 O O . THR A 1 910 ? -23.375 -20.481 -22.212 1.00 55.91 910 THR A O 1
ATOM 6962 N N . TYR A 1 911 ? -24.903 -19.525 -20.873 1.00 68.31 911 TYR A N 1
ATOM 6963 C CA . TYR A 1 911 ? -24.480 -18.132 -20.997 1.00 68.31 911 TYR A CA 1
ATOM 6964 C C . TYR A 1 911 ? -23.837 -17.647 -19.694 1.00 68.31 911 TYR A C 1
ATOM 6966 O O . TYR A 1 911 ? -24.135 -18.166 -18.621 1.00 68.31 911 TYR A O 1
ATOM 6974 N N . PHE A 1 912 ? -22.980 -16.630 -19.774 1.00 64.06 912 PHE A N 1
ATOM 6975 C CA . PHE A 1 912 ? -22.301 -16.047 -18.615 1.00 64.06 912 PHE A CA 1
ATOM 6976 C C . PHE A 1 912 ? -22.672 -14.569 -18.465 1.00 64.06 912 PHE A C 1
ATOM 6978 O O . PHE A 1 912 ? -22.775 -13.855 -19.462 1.00 64.06 912 PHE A O 1
ATOM 6985 N N . SER A 1 913 ? -22.874 -14.107 -17.231 1.00 69.88 913 SER A N 1
ATOM 6986 C CA . SER A 1 913 ? -23.218 -12.708 -16.925 1.00 69.88 913 SER A CA 1
ATOM 6987 C C . SER A 1 913 ? -22.531 -12.255 -15.642 1.00 69.88 913 SER A C 1
ATOM 6989 O O . SER A 1 913 ? -22.452 -13.052 -14.717 1.00 69.88 913 SER A O 1
ATOM 6991 N N . SER A 1 914 ? -22.131 -10.984 -15.540 1.00 62.34 914 SER A N 1
ATOM 6992 C CA . SER A 1 914 ? -21.570 -10.380 -14.319 1.00 62.34 914 SER A CA 1
ATOM 6993 C C . SER A 1 914 ? -22.304 -9.095 -13.908 1.00 62.34 914 SER A C 1
ATOM 6995 O O . SER A 1 914 ? -22.861 -8.398 -14.759 1.00 62.34 914 SER A O 1
ATOM 6997 N N . GLY A 1 915 ? -22.312 -8.785 -12.606 1.00 72.88 915 GLY A N 1
ATOM 6998 C CA . GLY A 1 915 ? -22.878 -7.548 -12.030 1.00 72.88 915 GLY A CA 1
ATOM 6999 C C . GLY A 1 915 ? -24.212 -7.734 -11.292 1.00 72.88 915 GLY A C 1
ATOM 7000 O O . GLY A 1 915 ? -24.879 -8.733 -11.459 1.00 72.88 915 GLY A O 1
ATOM 7001 N N . GLN A 1 916 ? -24.649 -6.762 -10.483 1.00 68.50 916 GLN A N 1
ATOM 7002 C CA . GLN A 1 916 ? -25.813 -6.932 -9.585 1.00 68.50 916 GLN A CA 1
ATOM 7003 C C . GLN A 1 916 ? -27.188 -6.991 -10.284 1.00 68.50 916 GLN A C 1
ATOM 7005 O O . GLN A 1 916 ? -28.207 -7.172 -9.619 1.00 68.50 916 GLN A O 1
ATOM 7010 N N . THR A 1 917 ? -27.258 -6.821 -11.607 1.00 70.81 917 THR A N 1
ATOM 7011 C CA . THR A 1 917 ? -28.519 -6.834 -12.363 1.00 70.81 917 THR A CA 1
ATOM 7012 C C . THR A 1 917 ? -28.378 -7.672 -13.627 1.00 70.81 917 THR A C 1
ATOM 7014 O O . THR A 1 917 ? -27.613 -7.319 -14.525 1.00 70.81 917 THR A O 1
ATOM 7017 N N . LEU A 1 918 ? -29.165 -8.746 -13.748 1.00 71.50 918 LEU A N 1
ATOM 7018 C CA . LEU A 1 918 ? -29.277 -9.502 -14.995 1.00 71.50 918 LEU A CA 1
ATOM 7019 C C . LEU A 1 918 ? -30.329 -8.853 -15.885 1.00 71.50 918 LEU A C 1
ATOM 7021 O O . LEU A 1 918 ? -31.493 -8.706 -15.504 1.00 71.50 918 LEU A O 1
ATOM 7025 N N . ARG A 1 919 ? -29.916 -8.502 -17.103 1.00 79.50 919 ARG A N 1
ATOM 7026 C CA . ARG A 1 919 ? -30.801 -7.972 -18.138 1.00 79.50 919 ARG A CA 1
ATOM 7027 C C . ARG A 1 919 ? -30.978 -8.995 -19.249 1.00 79.50 919 ARG A C 1
ATOM 7029 O O . ARG A 1 919 ? -30.069 -9.208 -20.046 1.00 79.50 919 ARG A O 1
ATOM 7036 N N . ILE A 1 920 ? -32.176 -9.557 -19.366 1.00 75.62 920 ILE A N 1
ATOM 7037 C CA . ILE A 1 920 ? -32.534 -10.459 -20.465 1.00 75.62 920 ILE A CA 1
ATOM 7038 C C . ILE A 1 920 ? -33.300 -9.650 -21.510 1.00 75.62 920 ILE A C 1
ATOM 7040 O O . ILE A 1 920 ? -34.367 -9.111 -21.220 1.00 75.62 920 ILE A O 1
ATOM 7044 N N . THR A 1 921 ? -32.752 -9.546 -22.723 1.00 80.06 921 THR A N 1
ATOM 7045 C CA . THR A 1 921 ? -33.441 -8.927 -23.868 1.00 80.06 921 THR A CA 1
ATOM 7046 C C . THR A 1 921 ? -33.849 -10.016 -24.846 1.00 80.06 921 THR A C 1
ATOM 7048 O O . THR A 1 921 ? -33.006 -10.768 -25.328 1.00 80.06 921 THR A O 1
ATOM 7051 N N . LEU A 1 922 ? -35.144 -10.106 -25.133 1.00 77.69 922 LEU A N 1
ATOM 7052 C CA . LEU A 1 922 ? -35.695 -11.166 -25.971 1.00 77.69 922 LEU A CA 1
ATOM 7053 C C . LEU A 1 922 ? -35.869 -10.664 -27.399 1.00 77.69 922 LEU A C 1
ATOM 7055 O O . LEU A 1 922 ? -36.564 -9.684 -27.635 1.00 77.69 922 LEU A O 1
ATOM 7059 N N . ASN A 1 923 ? -35.280 -11.350 -28.373 1.00 77.12 923 ASN A N 1
ATOM 7060 C CA . ASN A 1 923 ? -35.327 -10.919 -29.777 1.00 77.12 923 ASN A CA 1
ATOM 7061 C C . ASN A 1 923 ? -36.574 -11.420 -30.532 1.00 77.12 923 ASN A C 1
ATOM 7063 O O . ASN A 1 923 ? -36.673 -11.261 -31.751 1.00 77.12 923 ASN A O 1
ATOM 7067 N N . SER A 1 924 ? -37.530 -12.046 -29.843 1.00 80.94 924 SER A N 1
ATOM 7068 C CA . SER A 1 924 ? -38.755 -12.631 -30.412 1.00 80.94 924 SER A CA 1
ATOM 7069 C C . SER A 1 924 ? -39.883 -12.639 -29.378 1.00 80.94 924 SER A C 1
ATOM 7071 O O . SER A 1 924 ? -39.629 -12.370 -28.205 1.00 80.94 924 SER A O 1
ATOM 7073 N N . ASN A 1 925 ? -41.110 -12.918 -29.822 1.00 79.62 925 ASN A N 1
ATOM 7074 C CA . ASN A 1 925 ? -42.255 -13.079 -28.931 1.00 79.62 925 ASN A CA 1
ATOM 7075 C C . ASN A 1 925 ? -42.224 -14.458 -28.260 1.00 79.62 925 ASN A C 1
ATOM 7077 O O . ASN A 1 925 ? -41.940 -15.464 -28.913 1.00 79.62 925 ASN A O 1
ATOM 7081 N N . TYR A 1 926 ? -42.568 -14.506 -26.976 1.00 83.19 926 TYR A N 1
ATOM 7082 C CA . TYR A 1 926 ? -42.665 -15.734 -26.195 1.00 83.19 926 TYR A CA 1
ATOM 7083 C C . TYR A 1 926 ? -43.941 -15.725 -25.359 1.00 83.19 926 TYR A C 1
ATOM 7085 O O . TYR A 1 926 ? -44.260 -14.733 -24.708 1.00 83.19 926 TYR A O 1
ATOM 7093 N N . LYS A 1 927 ? -44.652 -16.854 -25.313 1.00 83.06 927 LYS A N 1
ATOM 7094 C CA . LYS A 1 927 ? -45.823 -17.018 -24.437 1.00 83.06 927 LYS A CA 1
ATOM 7095 C C . LYS A 1 927 ? -45.430 -17.001 -22.970 1.00 83.06 927 LYS A C 1
ATOM 7097 O O . LYS A 1 927 ? -46.174 -16.496 -22.135 1.00 83.06 927 LYS A O 1
ATOM 7102 N N . VAL A 1 928 ? -44.281 -17.593 -22.654 1.00 79.44 928 VAL A N 1
ATOM 7103 C CA . VAL A 1 928 ? -43.805 -17.752 -21.281 1.00 79.44 928 VAL A CA 1
ATOM 7104 C C . VAL A 1 928 ? -42.296 -17.590 -21.227 1.00 79.44 928 VAL A C 1
ATOM 7106 O O . VAL A 1 928 ? -41.580 -18.203 -22.017 1.00 79.44 928 VAL A O 1
ATOM 7109 N N . VAL A 1 929 ? -41.829 -16.821 -20.246 1.00 80.88 929 VAL A N 1
ATOM 7110 C CA . VAL A 1 929 ? -40.422 -16.745 -19.850 1.00 80.88 929 VAL A CA 1
ATOM 7111 C C . VAL A 1 929 ? -40.316 -17.029 -18.364 1.00 80.88 929 VAL A C 1
ATOM 7113 O O . VAL A 1 929 ? -40.948 -16.353 -17.552 1.00 80.88 929 VAL A O 1
ATOM 7116 N N . GLN A 1 930 ? -39.521 -18.031 -18.009 1.00 81.50 930 GLN A N 1
ATOM 7117 C CA . GLN A 1 930 ? -39.331 -18.457 -16.631 1.00 81.50 930 GLN A CA 1
ATOM 7118 C C . GLN A 1 930 ? -37.841 -18.526 -16.307 1.00 81.50 930 GLN A C 1
ATOM 7120 O O . GLN A 1 930 ? -37.105 -19.227 -16.990 1.00 81.50 930 GLN A O 1
ATOM 7125 N N . LEU A 1 931 ? -37.403 -17.829 -15.260 1.00 77.44 931 LEU A N 1
ATOM 7126 C CA . LEU A 1 931 ? -36.080 -18.007 -14.665 1.00 77.44 931 LEU A CA 1
ATOM 7127 C C . LEU A 1 931 ? -36.212 -18.889 -13.426 1.00 77.44 931 LEU A C 1
ATOM 7129 O O . LEU A 1 931 ? -37.105 -18.659 -12.614 1.00 77.44 931 LEU A O 1
ATOM 7133 N N . ILE A 1 932 ? -35.331 -19.871 -13.275 1.00 76.94 932 ILE A N 1
ATOM 7134 C CA . ILE A 1 932 ? -35.265 -20.763 -12.116 1.00 76.94 932 ILE A CA 1
ATOM 7135 C C . ILE A 1 932 ? -33.839 -20.736 -11.565 1.00 76.94 932 ILE A C 1
ATOM 7137 O O . ILE A 1 932 ? -32.907 -20.925 -12.338 1.00 76.94 932 ILE A O 1
ATOM 7141 N N . ASP A 1 933 ? -33.645 -20.506 -10.270 1.00 73.50 933 ASP A N 1
ATOM 7142 C CA . ASP A 1 933 ? -32.325 -20.679 -9.642 1.00 73.50 933 ASP A CA 1
ATOM 7143 C C . ASP A 1 933 ? -32.071 -22.144 -9.225 1.00 73.50 933 ASP A C 1
ATOM 7145 O O . ASP A 1 933 ? -32.974 -22.986 -9.267 1.00 73.50 933 ASP A O 1
ATOM 7149 N N . ILE A 1 934 ? -30.845 -22.471 -8.797 1.00 60.97 934 ILE A N 1
ATOM 7150 C CA . ILE A 1 934 ? -30.505 -23.831 -8.329 1.00 60.97 934 ILE A CA 1
ATOM 7151 C C . ILE A 1 934 ? -31.306 -24.299 -7.106 1.00 60.97 934 ILE A C 1
ATOM 7153 O O . ILE A 1 934 ? -31.359 -25.498 -6.838 1.00 60.97 934 ILE A O 1
ATOM 7157 N N . LEU A 1 935 ? -31.904 -23.375 -6.351 1.00 52.56 935 LEU A N 1
ATOM 7158 C CA . LEU A 1 935 ? -32.713 -23.666 -5.167 1.00 52.56 935 LEU A CA 1
ATOM 7159 C C . LEU A 1 935 ? -34.198 -23.853 -5.521 1.00 52.56 935 LEU A C 1
ATOM 7161 O O . LEU A 1 935 ? -35.000 -24.202 -4.657 1.00 52.56 935 LEU A O 1
ATOM 7165 N N . GLY A 1 936 ? -34.566 -23.672 -6.794 1.00 60.38 936 GLY A N 1
ATOM 7166 C CA . GLY A 1 936 ? -35.919 -23.841 -7.308 1.00 60.38 936 GLY A CA 1
ATOM 7167 C C . GLY A 1 936 ? -36.800 -22.595 -7.209 1.00 60.38 936 GLY A C 1
ATOM 7168 O O . GLY A 1 936 ? -37.994 -22.700 -7.508 1.00 60.38 936 GLY A O 1
ATOM 7169 N N . ASN A 1 937 ? -36.254 -21.430 -6.840 1.00 67.25 937 ASN A N 1
ATOM 7170 C CA . ASN A 1 937 ? -36.983 -20.159 -6.846 1.00 67.25 937 ASN A CA 1
ATOM 7171 C C . ASN A 1 937 ? -37.252 -19.717 -8.286 1.00 67.25 937 ASN A C 1
ATOM 7173 O O . ASN A 1 937 ? -36.408 -19.906 -9.161 1.00 67.25 937 ASN A O 1
ATOM 7177 N N . ARG A 1 938 ? -38.436 -19.147 -8.552 1.00 76.38 938 ARG A N 1
ATOM 7178 C CA . ARG A 1 938 ? -38.919 -18.894 -9.920 1.00 76.38 938 ARG A CA 1
ATOM 7179 C C . ARG A 1 938 ? -39.348 -17.446 -10.125 1.00 76.38 938 ARG A C 1
ATOM 7181 O O . ARG A 1 938 ? -40.180 -16.945 -9.374 1.00 76.38 938 ARG A O 1
ATOM 7188 N N . VAL A 1 939 ? -38.863 -16.826 -11.199 1.00 75.94 939 VAL A N 1
ATOM 7189 C CA . VAL A 1 939 ? -39.388 -15.561 -11.744 1.00 75.94 939 VAL A CA 1
ATOM 7190 C C . VAL A 1 939 ? -40.087 -15.868 -13.063 1.00 75.94 939 VAL A C 1
ATOM 7192 O O . VAL A 1 939 ? -39.555 -16.617 -13.879 1.00 75.94 939 VAL A O 1
ATOM 7195 N N . TYR A 1 940 ? -41.293 -15.340 -13.268 1.00 82.50 940 TYR A N 1
ATOM 7196 C CA . TYR A 1 940 ? -42.190 -15.794 -14.331 1.00 82.50 940 TYR A CA 1
ATOM 7197 C C . TYR A 1 940 ? -42.911 -14.630 -15.025 1.00 82.50 940 TYR A C 1
ATOM 7199 O O . TYR A 1 940 ? -43.529 -13.801 -14.360 1.00 82.50 940 TYR A O 1
ATOM 7207 N N . HIS A 1 941 ? -42.885 -14.610 -16.361 1.00 77.56 941 HIS A N 1
ATOM 7208 C CA . HIS A 1 941 ? -43.551 -13.615 -17.210 1.00 77.56 941 HIS A CA 1
ATOM 7209 C C . HIS A 1 941 ? -44.361 -14.294 -18.333 1.00 77.56 941 HIS A C 1
ATOM 7211 O O . HIS A 1 941 ? -43.891 -15.261 -18.936 1.00 77.56 941 HIS A O 1
ATOM 7217 N N . LYS A 1 942 ? -45.570 -13.786 -18.623 1.00 85.12 942 LYS A N 1
ATOM 7218 C CA . LYS A 1 942 ? -46.437 -14.224 -19.741 1.00 85.12 942 LYS A CA 1
ATOM 7219 C C . LYS A 1 942 ? -46.475 -13.190 -20.858 1.00 85.12 942 LYS A C 1
ATOM 7221 O O . LYS A 1 942 ? -46.326 -12.003 -20.583 1.00 85.12 942 LYS A O 1
ATOM 7226 N N . ASP A 1 943 ? -46.724 -13.670 -22.074 1.00 82.06 943 ASP A N 1
ATOM 7227 C CA . ASP A 1 943 ? -47.016 -12.876 -23.273 1.00 82.06 943 ASP A CA 1
ATOM 7228 C C . ASP A 1 943 ? -45.965 -11.783 -23.523 1.00 82.06 943 ASP A C 1
ATOM 7230 O O . ASP A 1 943 ? -46.238 -10.585 -23.612 1.00 82.06 943 ASP A O 1
ATOM 7234 N N . VAL A 1 944 ? -44.708 -12.225 -23.582 1.00 77.31 944 VAL A N 1
ATOM 7235 C CA . VAL A 1 944 ? -43.529 -11.372 -23.648 1.00 77.31 944 VAL A CA 1
ATOM 7236 C C . VAL A 1 944 ? -43.201 -11.039 -25.099 1.00 77.31 944 VAL A C 1
ATOM 7238 O O . VAL A 1 944 ? -42.774 -11.896 -25.869 1.00 77.31 944 VAL A O 1
ATOM 7241 N N . ASN A 1 945 ? -43.377 -9.773 -25.468 1.00 81.38 945 ASN A N 1
ATOM 7242 C CA . ASN A 1 945 ? -43.131 -9.299 -26.827 1.00 81.38 945 ASN A CA 1
ATOM 7243 C C . ASN A 1 945 ? -41.635 -9.208 -27.171 1.00 81.38 945 ASN A C 1
ATOM 7245 O O . ASN A 1 945 ? -40.765 -9.065 -26.308 1.00 81.38 945 ASN A O 1
ATOM 7249 N N . LYS A 1 946 ? -41.335 -9.195 -28.470 1.00 78.75 946 LYS A N 1
ATOM 7250 C CA . LYS A 1 946 ? -40.007 -8.890 -29.006 1.00 78.75 946 LYS A CA 1
ATOM 7251 C C . LYS A 1 946 ? -39.474 -7.565 -28.444 1.00 78.75 946 LYS A C 1
ATOM 7253 O O . LYS A 1 946 ? -40.183 -6.566 -28.371 1.00 78.75 946 LYS A O 1
ATOM 7258 N N . ASN A 1 947 ? -38.193 -7.566 -28.093 1.00 74.62 947 ASN A N 1
ATOM 7259 C CA . ASN A 1 947 ? -37.430 -6.510 -27.423 1.00 74.62 947 ASN A CA 1
ATOM 7260 C C . ASN A 1 947 ? -37.862 -6.200 -25.983 1.00 74.62 947 ASN A C 1
ATOM 7262 O O . ASN A 1 947 ? -37.358 -5.239 -25.395 1.00 74.62 947 ASN A O 1
ATOM 7266 N N . HIS A 1 948 ? -38.752 -6.999 -25.389 1.00 75.75 948 HIS A N 1
ATOM 7267 C CA . HIS A 1 948 ? -39.055 -6.875 -23.972 1.00 75.75 948 HIS A CA 1
ATOM 7268 C C . HIS A 1 948 ? -37.806 -7.192 -23.139 1.00 75.75 948 HIS A C 1
ATOM 7270 O O . HIS A 1 948 ? -37.042 -8.116 -23.442 1.00 75.75 948 HIS A O 1
ATOM 7276 N N . ARG A 1 949 ? -37.585 -6.371 -22.110 1.00 79.81 949 ARG A N 1
ATOM 7277 C CA . ARG A 1 949 ? -36.414 -6.430 -21.237 1.00 79.81 949 ARG A CA 1
ATOM 7278 C C . ARG A 1 949 ? -36.860 -6.853 -19.852 1.00 79.81 949 ARG A C 1
ATOM 7280 O O . ARG A 1 949 ? -37.605 -6.124 -19.206 1.00 79.81 949 ARG A O 1
ATOM 7287 N N . ILE A 1 950 ? -36.378 -8.006 -19.416 1.00 75.44 950 ILE A N 1
ATOM 7288 C CA . ILE A 1 950 ? -36.589 -8.498 -18.059 1.00 75.44 950 ILE A CA 1
ATOM 7289 C C . ILE A 1 950 ? -35.358 -8.104 -17.251 1.00 75.44 950 ILE A C 1
ATOM 7291 O O . ILE A 1 950 ? -34.229 -8.407 -17.650 1.00 75.44 950 ILE A O 1
ATOM 7295 N N . PHE A 1 951 ? -35.587 -7.397 -16.150 1.00 75.50 951 PHE A N 1
ATOM 7296 C CA . PHE A 1 951 ? -34.553 -7.002 -15.205 1.00 75.50 951 PHE A CA 1
ATOM 7297 C C . PHE A 1 951 ? -34.753 -7.774 -13.920 1.00 75.50 951 PHE A C 1
ATOM 7299 O O . PHE A 1 951 ? -35.869 -7.852 -13.406 1.00 75.50 951 PHE A O 1
ATOM 7306 N N . ILE A 1 952 ? -33.669 -8.342 -13.418 1.00 68.44 952 ILE A N 1
ATOM 7307 C CA . ILE A 1 952 ? -33.667 -9.024 -12.136 1.00 68.44 952 ILE A CA 1
ATOM 7308 C C . ILE A 1 952 ? -32.485 -8.455 -11.364 1.00 68.44 952 ILE A C 1
ATOM 7310 O O . ILE A 1 952 ? -31.341 -8.530 -11.812 1.00 68.44 952 ILE A O 1
ATOM 7314 N N . GLU A 1 953 ? -32.790 -7.798 -10.255 1.00 72.38 953 GLU A N 1
ATOM 7315 C CA . GLU A 1 953 ? -31.831 -7.052 -9.446 1.00 72.38 953 GLU A CA 1
ATOM 7316 C C . GLU A 1 953 ? -31.398 -7.870 -8.227 1.00 72.38 953 GLU A C 1
ATOM 7318 O O . GLU A 1 953 ? -32.157 -8.696 -7.720 1.00 72.38 953 GLU A O 1
ATOM 7323 N N . ASN A 1 954 ? -30.180 -7.616 -7.747 1.00 70.50 954 ASN A N 1
ATOM 7324 C CA . ASN A 1 954 ? -29.551 -8.271 -6.598 1.00 70.50 954 ASN A CA 1
ATOM 7325 C C . ASN A 1 954 ? -29.439 -9.796 -6.734 1.00 70.50 954 ASN A C 1
ATOM 7327 O O . ASN A 1 954 ? -29.611 -10.528 -5.759 1.00 70.50 954 ASN A O 1
ATOM 7331 N N . ILE A 1 955 ? -29.156 -10.282 -7.945 1.00 69.00 955 ILE A N 1
ATOM 7332 C CA . ILE A 1 955 ? -29.012 -11.717 -8.190 1.00 69.00 955 ILE A CA 1
ATOM 7333 C C . ILE A 1 955 ? -27.724 -12.219 -7.520 1.00 69.00 955 ILE A C 1
ATOM 7335 O O . ILE A 1 955 ? -26.648 -11.700 -7.816 1.00 69.00 955 ILE A O 1
ATOM 7339 N N . PRO A 1 956 ? -27.796 -13.219 -6.624 1.00 68.00 956 PRO A N 1
ATOM 7340 C CA . PRO A 1 956 ? -26.600 -13.801 -6.035 1.00 68.00 956 PRO A CA 1
ATOM 7341 C C . PRO A 1 956 ? -25.797 -14.593 -7.075 1.00 68.00 956 PRO A C 1
ATOM 7343 O O . PRO A 1 956 ? -26.339 -15.085 -8.067 1.00 68.00 956 PRO A O 1
ATOM 7346 N N . PHE A 1 957 ? -24.503 -14.773 -6.818 1.00 74.00 957 PHE A N 1
ATOM 7347 C CA . PHE A 1 957 ? -23.668 -15.698 -7.583 1.00 74.00 957 PHE A CA 1
ATOM 7348 C C . PHE A 1 957 ? -24.344 -17.075 -7.677 1.00 74.00 957 PHE A C 1
ATOM 7350 O O . PHE A 1 957 ? -24.719 -17.653 -6.652 1.00 74.00 957 PHE A O 1
ATOM 7357 N N . GLY A 1 958 ? -24.514 -17.613 -8.885 1.00 73.31 958 GLY A N 1
ATOM 7358 C CA . GLY A 1 958 ? -25.208 -18.888 -9.040 1.00 73.31 958 GLY A CA 1
ATOM 7359 C C . GLY A 1 958 ? -25.535 -19.288 -10.473 1.00 73.31 958 GLY A C 1
ATOM 7360 O O . GLY A 1 958 ? -25.349 -18.527 -11.422 1.00 73.31 958 GLY A O 1
ATOM 7361 N N . LEU A 1 959 ? -26.027 -20.520 -10.620 1.00 72.88 959 LEU A N 1
ATOM 7362 C CA . LEU A 1 959 ? -26.540 -21.050 -11.881 1.00 72.88 959 LEU A CA 1
ATOM 7363 C C . LEU A 1 959 ? -28.058 -20.836 -11.948 1.00 72.88 959 LEU A C 1
ATOM 7365 O O . LEU A 1 959 ? -28.803 -21.221 -11.049 1.00 72.88 959 LEU A O 1
ATOM 7369 N N . TYR A 1 960 ? -28.509 -20.246 -13.043 1.00 78.31 960 TYR A N 1
ATOM 7370 C CA . TYR A 1 960 ? -29.905 -19.969 -13.327 1.00 78.31 960 TYR A CA 1
ATOM 7371 C C . TYR A 1 960 ? -30.311 -20.655 -14.626 1.00 78.31 960 TYR A C 1
ATOM 7373 O O . TYR A 1 960 ? -29.510 -20.798 -15.543 1.00 78.31 960 TYR A O 1
ATOM 7381 N N . MET A 1 961 ? -31.564 -21.065 -14.732 1.00 81.06 961 MET A N 1
ATOM 7382 C CA . MET A 1 961 ? -32.135 -21.672 -15.925 1.00 81.06 961 MET A CA 1
ATOM 7383 C C . MET A 1 961 ? -33.234 -20.767 -16.464 1.00 81.06 961 MET A C 1
ATOM 7385 O O . MET A 1 961 ? -34.201 -20.484 -15.762 1.00 81.06 961 MET A O 1
ATOM 7389 N N . VAL A 1 962 ? -33.099 -20.323 -17.711 1.00 83.50 962 VAL A N 1
ATOM 7390 C CA . VAL A 1 962 ? -34.143 -19.611 -18.450 1.00 83.50 962 VAL A CA 1
ATOM 7391 C C . VAL A 1 962 ? -34.882 -20.601 -19.333 1.00 83.50 962 VAL A C 1
ATOM 7393 O O . VAL A 1 962 ? -34.292 -21.245 -20.196 1.00 83.50 962 VAL A O 1
ATOM 7396 N N . ILE A 1 963 ? -36.192 -20.681 -19.157 1.00 82.62 963 ILE A N 1
ATOM 7397 C CA . ILE A 1 963 ? -37.096 -21.469 -19.983 1.00 82.62 963 ILE A CA 1
ATOM 7398 C C . ILE A 1 963 ? -37.969 -20.496 -20.770 1.00 82.62 963 ILE A C 1
ATOM 7400 O O . ILE A 1 963 ? -38.735 -19.725 -20.190 1.00 82.62 963 ILE A O 1
ATOM 7404 N N . LEU A 1 964 ? -37.854 -20.537 -22.095 1.00 84.12 964 LEU A N 1
ATOM 7405 C CA . LEU A 1 964 ? -38.675 -19.768 -23.023 1.00 84.12 964 LEU A CA 1
ATOM 7406 C C . LEU A 1 964 ? -39.643 -20.712 -23.734 1.00 84.12 964 LEU A C 1
ATOM 7408 O O . LEU A 1 964 ? -39.217 -21.677 -24.367 1.00 84.12 964 LEU A O 1
ATOM 7412 N N . THR A 1 965 ? -40.939 -20.425 -23.665 1.00 84.62 965 THR A N 1
ATOM 7413 C CA . THR A 1 965 ? -41.955 -21.115 -24.472 1.00 84.62 965 THR A CA 1
ATOM 7414 C C . THR A 1 965 ? -42.375 -20.192 -25.600 1.00 84.62 965 THR A C 1
ATOM 7416 O O . THR A 1 965 ? -42.932 -19.121 -25.346 1.00 84.62 965 THR A O 1
ATOM 7419 N N . ASP A 1 966 ? -42.081 -20.576 -26.838 1.00 83.00 966 ASP A N 1
ATOM 7420 C CA . ASP A 1 966 ? -42.466 -19.779 -28.002 1.00 83.00 966 ASP A CA 1
ATOM 7421 C C . ASP A 1 966 ? -43.966 -19.905 -28.327 1.00 83.00 966 ASP A C 1
ATOM 7423 O O . ASP A 1 966 ? -44.724 -20.636 -27.680 1.00 83.00 966 ASP A O 1
ATOM 7427 N N . GLU A 1 967 ? -44.428 -19.154 -29.328 1.00 79.06 967 GLU A N 1
ATOM 7428 C CA . GLU A 1 967 ? -45.837 -19.161 -29.738 1.00 79.06 967 GLU A CA 1
ATOM 7429 C C . GLU A 1 967 ? -46.314 -20.537 -30.249 1.00 79.06 967 GLU A C 1
ATOM 7431 O O . GLU A 1 967 ? -47.505 -20.851 -30.137 1.00 79.06 967 GLU A O 1
ATOM 7436 N N . ALA A 1 968 ? -45.392 -21.395 -30.703 1.00 80.38 968 ALA A N 1
ATOM 7437 C CA . ALA A 1 968 ? -45.643 -22.768 -31.139 1.00 80.38 968 ALA A CA 1
ATOM 7438 C C . ALA A 1 968 ? -45.583 -23.802 -29.992 1.00 80.38 968 ALA A C 1
ATOM 7440 O O . ALA A 1 968 ? -45.664 -25.003 -30.245 1.00 80.38 968 ALA A O 1
ATOM 7441 N N . ASN A 1 969 ? -45.485 -23.353 -28.733 1.00 73.69 969 ASN A N 1
ATOM 7442 C CA . ASN A 1 969 ? -45.308 -24.179 -27.531 1.00 73.69 969 ASN A CA 1
ATOM 7443 C C . ASN A 1 969 ? -44.004 -24.997 -27.511 1.00 73.69 969 ASN A C 1
ATOM 7445 O O . ASN A 1 969 ? -43.900 -25.976 -26.768 1.00 73.69 969 ASN A O 1
ATOM 7449 N N . LYS A 1 970 ? -42.991 -24.613 -28.293 1.00 74.38 970 LYS A N 1
ATOM 7450 C CA . LYS A 1 970 ? -41.672 -25.235 -28.210 1.00 74.38 970 LYS A CA 1
ATOM 7451 C C . LYS A 1 970 ? -40.906 -24.637 -27.032 1.00 74.38 970 LYS A C 1
ATOM 7453 O O . LYS A 1 970 ? -40.814 -23.417 -26.878 1.00 74.38 970 LYS A O 1
ATOM 7458 N N . LEU A 1 971 ? -40.355 -25.520 -26.204 1.00 72.69 971 LEU A N 1
ATOM 7459 C CA . LEU A 1 971 ? -39.517 -25.158 -25.066 1.00 72.69 971 LEU A CA 1
ATOM 7460 C C . LEU A 1 971 ? -38.076 -24.946 -25.524 1.00 72.69 971 LEU A C 1
ATOM 7462 O O . LEU A 1 971 ? -37.460 -25.839 -26.107 1.00 72.69 971 LEU A O 1
ATOM 7466 N N . ASN A 1 972 ? -37.534 -23.776 -25.211 1.00 76.88 972 ASN A N 1
ATOM 7467 C CA . ASN A 1 972 ? -36.126 -23.454 -25.371 1.00 76.88 972 ASN A CA 1
ATOM 7468 C C . ASN A 1 972 ? -35.547 -23.214 -23.977 1.00 76.88 972 ASN A C 1
ATOM 7470 O O . ASN A 1 972 ? -35.993 -22.317 -23.261 1.00 76.88 972 ASN A O 1
ATOM 7474 N N . VAL A 1 973 ? -34.594 -24.054 -23.579 1.00 74.00 973 VAL A N 1
ATOM 7475 C CA . VAL A 1 973 ? -33.964 -23.998 -22.258 1.00 74.00 973 VAL A CA 1
ATOM 7476 C C . VAL A 1 973 ? -32.545 -23.486 -22.418 1.00 74.00 973 VAL A C 1
ATOM 7478 O O . VAL A 1 973 ? -31.806 -23.954 -23.282 1.00 74.00 973 VAL A O 1
ATOM 7481 N N . TYR A 1 974 ? -32.171 -22.543 -21.565 1.00 79.44 974 TYR A N 1
ATOM 7482 C CA . TYR A 1 974 ? -30.848 -21.948 -21.519 1.00 79.44 974 TYR A CA 1
ATOM 7483 C C . TYR A 1 974 ? -30.366 -21.911 -20.077 1.00 79.44 974 TYR A C 1
ATOM 7485 O O . TYR A 1 974 ? -31.134 -21.602 -19.169 1.00 79.44 974 TYR A O 1
ATOM 7493 N N . ASN A 1 975 ? -29.091 -22.190 -19.866 1.00 75.25 975 ASN A N 1
ATOM 7494 C CA . ASN A 1 975 ? -28.449 -22.013 -18.573 1.00 75.25 975 ASN A CA 1
ATOM 7495 C C . ASN A 1 975 ? -27.754 -20.647 -18.546 1.00 75.25 975 ASN A C 1
ATOM 7497 O O . ASN A 1 975 ? -27.238 -20.190 -19.561 1.00 75.25 975 ASN A O 1
ATOM 7501 N N . ILE A 1 976 ? -27.716 -19.991 -17.395 1.00 76.12 976 ILE A N 1
ATOM 7502 C CA . ILE A 1 976 ? -26.979 -18.754 -17.149 1.00 76.12 976 ILE A CA 1
ATOM 7503 C C . ILE A 1 976 ? -26.152 -18.966 -15.890 1.00 76.12 976 ILE A C 1
ATOM 7505 O O . ILE A 1 976 ? -26.712 -19.129 -14.812 1.00 76.12 976 ILE A O 1
ATOM 7509 N N . LEU A 1 977 ? -24.830 -18.944 -16.000 1.00 72.38 977 LEU A N 1
ATOM 7510 C CA . LEU A 1 977 ? -23.956 -18.859 -14.837 1.00 72.38 977 LEU A CA 1
ATOM 7511 C C . LEU A 1 977 ? -23.662 -17.380 -14.560 1.00 72.38 977 LEU A C 1
ATOM 7513 O O . LEU A 1 977 ? -23.076 -16.681 -15.391 1.00 72.38 977 LEU A O 1
ATOM 7517 N N . HIS A 1 978 ? -24.125 -16.896 -13.412 1.00 71.69 978 HIS A N 1
ATOM 7518 C CA . HIS A 1 978 ? -24.001 -15.506 -13.002 1.00 71.69 978 HIS A CA 1
ATOM 7519 C C . HIS A 1 978 ? -22.867 -15.338 -11.991 1.00 71.69 978 HIS A C 1
ATOM 7521 O O . HIS A 1 978 ? -22.867 -16.016 -10.960 1.00 71.69 978 HIS A O 1
ATOM 7527 N N . PHE A 1 979 ? -21.924 -14.453 -12.323 1.00 61.16 979 PHE A N 1
ATOM 7528 C CA . PHE A 1 979 ? -20.708 -14.153 -11.572 1.00 61.16 979 PHE A CA 1
ATOM 7529 C C . PHE A 1 979 ? -20.826 -12.892 -10.722 1.00 61.16 979 PHE A C 1
ATOM 7531 O O . PHE A 1 979 ? -21.200 -11.831 -11.285 1.00 61.16 979 PHE A O 1
#

pLDDT: mean 76.85, std 18.32, range [27.59, 98.62]

Foldseek 3Di:
DPPPPPVPPVPPPPPQAEQEAEDLEQDAAPDLVPLDQPPSHPQNVQSVCVSPNHAEYEYPDAAAERENPDLDERDARQAAYEYHQNQYEYAYAQNHAEAHHYAQNHAAHEYERYEYEHHAAEPEEDLYENYEYEQYHFEHYQAEHYEYDLYEHYEYEYDPPGPHGAEFFHQHHPHQESYEHDENHEQYEYYQHEFQADPVCLVDRRAGQAENYEDQYANYEYENYEAAQHLEEPYEYDHADQPGHAYEHEQYEDDHHQDPPDDDPPPPCLPPSSGYQEHYEYQADENYEYENYEAARHSAEPYEYHAHYYNYEAEHYEDWRDHPVNDPPDHRPPTDENEAEHEEDHEELYEAAQYEAFAYQEHYEYDHYENYEHWNYEAWDADPNDIGHHAAEDYEYEENYANYEAYDAVDLNGAYEHQEYNAEPEEYAYADAHHAYEHENYEFQQDPPDPDRGAHAAEDYEYEERAANYEHENYEHFHAAEDYEYAYDFDQDPNDTDQERHAYEYAHYEFFDGDPDDPRQTRAHEHYEAHLYEQYEAEHYEAKRHQEHYEYAELNAAQYEHWHYEFAAPDPPRLVIGHLEEHYEADHNHAHYEQAAPLDLNRAYEQEQHNYEPYEYEDNHAHYHHDNHHHPNYDHAHYHYDDPPCVPPVVPDDDPVPPQDDRYNFFAFFAFPDWDQDDQKIKTKGKDFADAFFKKKKWKWKWFDDPSVDRDDDTDIGTQDIDMDHQHPVRMDMDIDMRRPSVSSVCVVVQGIWMWMGIATPVGHTHHIHTDNDPPFWEKFKDKPPVPWDDQQFKTKIKIKIWRQDQAKFAFKKKKKFADQQKAWPDKDKPDADWDDDRRIIIGTDRMAGHGGMMMMITIIGGPDQDWDKMKMAMDTPGPDYDPVRGMDIDTDHNDPPNPPPPDDDDAAEAEEEDFKDKDFAQAWFQKKWKAFPVGDIDIDGGAGHRRIDIDGRDDQGKMKIWTQHPVRDTHIYIYGYD